Protein 2VXH (pdb70)

InterPro domains:
  IPR010644 Heme-dependent peroxidase ChdC/CLD [PF06778] (75-268)
  IPR010644 Heme-dependent peroxidase ChdC/CLD [PTHR36843] (51-278)
  IPR011008 Dimeric alpha-beta barrel [SSF54909] (50-280)

B-factor: mean 26.17, std 8.91, range [10.31, 59.4]

Radius of gyration: 34.89 Å; Cα contacts (8 Å, |Δi|>4): 2788; chains: 6; bounding box: 93×91×63 Å

Solvent-accessible surface area: 58685 Å² total; per-residue (Å²): 173,27,100,107,61,61,0,43,104,59,84,32,0,15,0,0,0,4,1,0,62,18,70,87,48,9,76,169,17,83,60,165,88,44,157,38,0,5,75,63,0,78,125,21,34,80,137,6,134,93,43,6,23,14,15,2,4,5,0,31,9,4,30,33,81,4,0,0,0,0,3,0,0,0,89,42,0,22,82,0,2,41,0,1,28,34,0,36,29,4,29,0,3,92,23,4,64,21,103,42,14,13,0,0,0,7,28,94,91,71,38,11,22,154,136,99,6,83,59,37,28,60,17,40,99,89,26,92,47,72,59,89,82,18,91,2,0,0,0,30,47,51,148,54,89,75,128,29,40,123,67,39,59,111,79,15,32,133,74,35,46,104,82,9,85,53,20,31,74,42,26,69,53,3,88,111,37,63,0,17,0,15,5,1,19,78,15,7,33,0,24,7,31,27,0,29,56,1,38,8,0,0,50,12,50,25,30,63,39,104,42,16,0,0,2,53,75,51,34,49,72,0,0,116,17,7,7,91,69,127,109,60,65,0,42,105,61,82,30,0,16,0,0,0,5,2,0,60,20,71,96,56,8,64,170,16,83,58,151,79,45,148,38,0,6,82,68,0,90,130,22,33,102,132,7,118,112,49,5,23,14,15,3,4,5,0,37,10,2,36,33,78,5,2,0,0,0,3,0,0,0,102,28,0,20,87,0,2,42,0,1,31,31,0,29,42,6,21,0,2,90,22,5,64,22,100,26,15,14,1,0,0,6,31,91,90,77,39,11,22,160,140,95,5,83,57,38,22,60,18,34,91,90,29,91,52,82,31,83,85,20,87,3,0,0,0,14,6,39,136,54,91,72,131,28,29,123,62,37,68,110,84,12,29,126,76,34,44,105,81,11,86,52,21,37,78,41,28,76,41,3,88,113,36,64,0,17,0,15,2,1,19,82,13,5,28,0,25,7,33,23,0,37,54,2,42,9,0,0,50,13,50,27,30,65,36,120,96,58,55,16,12,0,0,2,53,78,48,34,48,72,0,0,116,17,7,7,95,135,110,60,68,9,40,108,63,84,32,0,16,0,0,0,5,1,0,61,19,60,85,54,8,68,163,18,82,58,164,93,34,155,36,0,6,82,65,0,79,134,20,33,97,137,6,137,134,55,13,28,14,13,2,5,6,0,34,8,2,28,30,79,4,1,0,0,0,2,0,0,0,115,28,0,19,88,0,1,37,0,2,28,28,0,23,34,4,29,0,2,96,24,5,74,21,98,31,13,12,0,0,0,8,34,92,93,73,36,13,22,167,133,87,5,86,58,38,18,58,18,38,88,92,29,94,51,84,34,86,84,18,89,3,0,0,0,12,10,39,144,57,101,73,138,30,33,126,62,39,65,110,82,18,29,134,75,34,50,104,81,9,87,52,22,37,79,39,24,76,48,4,86,110,35,62,0,13,0,15,3,1,20,84,12,7,31,0,26,8,29,23,0,37,56,2,39,7,0,0,49,12,50,25,29,64,39,111,95,67,14,12,0,0,2,52,79,52,33,46,70,0,0,115,20,7,11,100,180,27,102,110,62,63,0,43,108,59,82,30,0,16,0,0,0,6,1,0,61,17,74,90,48,10,62,168,18,81,56,147,97,36,147,37,1,6,77,68,0,93,128,19,35,97,134,6,116,97,42,5,19,14,15,2,3,1,0,30,9,2,28,31,80,4,1,0,0,0,2,0,0,0,97,34,0,23,86,0,4,41,0,1,28,29,0,26,41,5,33,0,1,106,23,6,64,25,102,28,16,13,0,0,0,6,31,92,93,77,41,12,23,157,131,97,4,86,58,36,28,59,20,38,92,92,27,93,50,93,35,84,84,20,91,3,0,0,0,14,7,41,141,52,92,70,123,24,34,121,59,38,66,120,94,13,28,138,79,36,50,98,80,11,89,57,20,30,76,43,27,71,43,3,86,112,35,62,0,18,0,13,4,1,24,82,12,5,30,0,26,6,31,27,0,29,60,1,39,8,0,0,51,12,50,24,33,66,43,103,98,64,15,12,0,0,1,54,72,52,34,43,70,0,0,115,18,7,9,96,155,15,110,107,63,62,0,43,106,59,84,34,0,17,0,0,0,5,1,0,59,18,69,91,51,10,74,168,19,82,55,160,93,42,144,37,0,5,83,65,0,98,122,18,34,98,134,7,105,82,47,5,21,13,16,2,5,5,0,33,10,3,28,30,77,3,1,0,0,0,4,0,0,0,96,26,0,19,87,0,2,42,0,1,28,26,0,24,36,5,26,0,2,99,24,5,61,22,101,26,15,13,1,0,0,8,33,94,90,64,42,10,24,161,140,120,4,84,59,38,23,59,18,38,85,95,22,98,51,92,33,97,82,14,87,2,0,0,0,14,7,44,137,56,92,73,134,27,28,123,68,39,73,105,84,20,30,131,75,34,46,104,78,10,87,55,19,33,74,44,26,68,52,4,86,112,36,64,0,9,0,14,4,1,23,98,14,4,31,0,26,7,33,27,0,36,58,1,39,8,0,0,47,13,51,24,31,66,37,97,87,65,13,12,0,0,3,54,74,51,34,41,65,0,0,115,19,7,7,104,60,127,108,62,66,0,43,104,56,83,33,0,17,0,0,0,5,1,0,82,18,73,93,54,8,66,166,21,81,68,164,87,22,169,37,0,5,71,71,0,89,122,22,37,105,140,7,124,114,44,6,22,14,16,3,4,2,0,32,7,3,28,30,75,5,4,0,0,0,3,0,0,0,104,34,0,19,84,0,2,41,0,1,28,31,0,23,40,5,18,0,2,89,24,6,63,21,99,27,16,12,1,0,0,8,28,92,89,76,36,12,24,158,136,101,3,86,58,37,24,54,22,37,88,91,28,93,56,84,36,90,89,16,84,2,0,0,0,14,13,45,149,56,91,75,131,30,23,119,72,40,71,108,83,13,32,124,76,37,43,102,81,11,87,55,19,33,79,41,25,70,53,3,85,111,35,65,0,17,0,13,2,1,22,78,13,5,29,0,25,7,30,25,0,31,54,2,38,9,0,0,50,11,48,31,26,64,40,115,92,61,12,11,0,0,2,54,74,54,34,43,70,0,0,110,20,5,13,99

Secondary structure (P-SEA, 3-state):
cccaaaaaccccbbbbbbbbbbccccccccaaaaaaaaaaaaaaaaaacccbbbbbbbcccccccccbbbbbbcccaaaaaaaaaaaaaccccccccccbbbbbbbbccccccccccaaaaaaaaccccccccccbbbbbbbbbccccccccaaaaaaaaaaaacccccccccbbbbbbbbcccccccbbbbbccccaaaaaaaaaaaaccbbbbbccaaaaaaaaac/ccaaaaaccccbbbbbbbbbbccccccccaaaaaaaaaaaaaaaaaacccbbbbbbbcccccccccbbbbbbcccaaaaaaaaaaaaaccccccccccbbbbbbbbccccccccccaaaaaaaaacccccccccbbbbbbbbbccccccccaaaaaaaaaaaacccccccccbbbbbbbbcccccccbbbbbccccaaaaaaaaaaaaccbbbbbbbbccaaaaaaaaac/caaaaaccccbbbbbbbbbbccccccccaaaaaaaaaaaaaaaaaacccbbbbbbbcccccccccbbbbbbcccaaaaaaaaaaaaaccccccccccbbbbbbbbccccccccccaaaaaaaaacccccccccbbbbbbbbbccccccccaaaaaaaaaaaacccccccccbbbbbbbbcccccccbbbbbccccaaaaaaaaaaaaccbbbbbbbccaaaaaaaaac/ccccccccccccbbbbbbbbbbccccccccaaaaaaaaaaaaaaaaaacccbbbbbbbcccccccccbbbbbbcccaaaaaaaaaaaaaccccccccccbbbbbbbbccccccccccaaaaaaaaacccccccccbbbbbbbbbccccccccaaaaaaaaaaaccccccccccbbbbbbbbcccccccbbbbbccccaaaaaaaaaaaaccbbbbbbbccaaaaaaaaac/cccaaaaaccccbbbbbbbbbbccccccccaaaaaaaaaaaaaaaaaacccbbbbbbbcccccccccbbbbbbcccaaaaaaaaaaaaaccccccccccbbbbbbbbccccccccccaaaaaaaaacccccccccbbbbbbbbbccccccccaaaaaaaaaaaacccccccccbbbbbbbbcccccccbbbbbccccaaaaaaaaaaaaccbbbbbbbccaaaaaaaaac/ccaaaaaccccbbbbbbbbbbccccccccaaaaaaaaaaaaaaaaaacccbbbbbbbcccccccccbbbbbbcccaaaaaaaaaaaaaccccccccccbbbbbbbbccccccccccaaaaaaaaacccccccccbbbbbbbbbccccccccaaaaaaaaaaaacccccccccbbbbbbbbcccccccbbbbbbbccaaaaaaaaaaaaccbbbbbbbccaaaaaaaaac

Nearest PDB structures (foldseek):
  2vxh-assembly1_B  TM=1.004E+00  e=3.144E-48  Azospira oryzae
  2vxh-assembly1_C  TM=1.003E+00  e=3.899E-46  Azospira oryzae
  2vxh-assembly1_A  TM=1.004E+00  e=1.382E-45  Azospira oryzae
  3q08-assembly1_A  TM=9.903E-01  e=1.164E-41  Dechloromonas aromatica RCB
  5a13-assembly1_F  TM=9.884E-01  e=4.862E-35  Magnetospirillum sp.

Foldseek 3Di:
DDDPVPLLPDFQKKKKKWFKAFAPCLVVPPLVLLQCQLVQLVVLCVVCVVFWDKFKWAQPVPDPQGGIMIIIIGNDVVSVVVSLVVNCVGSRNVRIDTPDIAMFGGHPDDACDCVHNVVLVVLVVPQAADDDDFFKKFKDFAADDPVQVVDDPVRNNVVVCLLSVVQSVLNNFKDKGKTACVPNDPTGIMIMMTGNDVVSVVVNVVSNVCGGMTTGDPSSVSSNVVSD/DDPVPLQPDFQKKKKKWFKAFAPCLVVPPLVLLQCQLVQLVVLCVVCVVFWDKFKWAQPPPDPQGGIMIIIIGSDVVSVVVSLVVNCVGSRNVRIDTPDIAMFTGHPDDACDCVHNVVLVVLQVVQAAADDFFFKKKKKFAADDPVQVVDDPVVNNVVVVLLRVVQSVLSNFKDKGKTACVPNDPTGIMIMMTGNDVVSVVVNVVSNVCNIDMGMTTGDPSSVSSNVVSD/DVVPLLPDFQKKKKKWFKAFAPCLVVPPLVLLQCQLVQLVVLCVVCVVFWDKFKWAQPPPDDQGGIMIIIIGNDVVSVVVSLVVNCVGSRNVRIDTRDIAMFTGHPDDACDCVHNVVLVVLQVPQAAADDFFWKKKKFFAADDPVQVVDDPVVNNVVVCLLRVVQSVCRNFKDKGKTACVPNDPGGIMIMMTGNDVVSVVVNVVSNVCHDMGMTTGDPSSVSSNVVSD/DDDPVPLLPDFQKKKKKWFKAFAPCLVVPPLVLLQCQLVVLVVLCVVCVVFWDKFKWAQPPPDDQGGIMIIIIGNDVVSVVVSLVVNCVTPRNVRIDTPDMAMFTGHPDDQCDCVHNVVLVVLQVVQAAADDFFFKKKKDFAADDPVLVVDDPVVNNVVVVVLRVVQSVLSNFKDKGKTACVPNDPTGIMIMMTGNDVVSVVVNVVSNVCPDMGMTTGDDSSVSSNVVSD/DDDPVPLLPDFQKKKKKWFKAFAPCLVVPPLVLLQCQLVVLVVLCVVCVVFWDKFKWAQPVPDPQGGIMIIIIGNDVVSVVVSLVVNCVGPRNVRIDTPDIAMFTGHPDDACDCVHNVVLVVLQVPFAADDPFFFKKKKDFAADDPVQVVDDSVRNNVVVCLLRVVQSVLRNFKDWGKTACVPNDPTGIIIMMTGNDVVSVVVNVVSNVCHDMGMTTGDPSSVSSNVVSD/DDPVPLLPDFQKKKKKWFKAFAPCLVVPPLVLLQCQLVQLVVLCVVCVVFWDKFKWAQPVPDPQGGIMIIIIGNDVVSVVVSLVVNCVGSRNVRIDTPDMAMFGGHPDDACDCVHNVVLVVLQVVQAAADDFFFKKKKDFAADDPVQVPDDPVVNNVVVCLLSVVQSVLSNFKDKGKTAPVPNDPTGIMIMMTGNDVVSVVVSVVSNVCHPMGMTTGDDSSVSSNVVSD

Structure (mmCIF, N/CA/C/O backbone):
data_2VXH
#
_entry.id   2VXH
#
_cell.length_a   164.458
_cell.length_b   169.335
_cell.length_c   60.792
_cell.angle_alpha   90.00
_cell.angle_beta   90.00
_cell.angle_gamma   90.00
#
_symmetry.space_group_name_H-M   'P 21 21 2'
#
loop_
_entity.id
_entity.type
_entity.pdbx_description
1 polymer 'CHLORITE DISMUTASE'
2 non-polymer 'PROTOPORPHYRIN IX CONTAINING FE'
3 non-polymer 'THIOCYANATE ION'
4 non-polymer 'CARBONATE ION'
5 water water
#
loop_
_atom_site.group_PDB
_atom_site.id
_atom_site.type_symbol
_atom_site.label_atom_id
_atom_site.label_alt_id
_atom_site.label_comp_id
_atom_site.label_asym_id
_atom_site.label_entity_id
_atom_site.label_seq_id
_atom_site.pdbx_PDB_ins_code
_atom_site.Cartn_x
_atom_site.Cartn_y
_atom_site.Cartn_z
_atom_site.occupancy
_atom_site.B_iso_or_equiv
_atom_site.auth_seq_id
_atom_site.auth_comp_id
_atom_site.auth_asym_id
_atom_site.auth_atom_id
_atom_site.pdbx_PDB_model_num
ATOM 1 N N . LYS A 1 11 ? 120.973 74.804 16.545 1.00 37.65 8 LYS A N 1
ATOM 2 C CA . LYS A 1 11 ? 122.466 74.835 16.672 1.00 37.78 8 LYS A CA 1
ATOM 3 C C . LYS A 1 11 ? 122.938 74.053 17.916 1.00 37.40 8 LYS A C 1
ATOM 4 O O . LYS A 1 11 ? 122.303 74.119 18.971 1.00 38.18 8 LYS A O 1
ATOM 10 N N . ILE A 1 12 ? 124.042 73.318 17.767 1.00 36.44 9 ILE A N 1
ATOM 11 C CA . ILE A 1 12 ? 124.539 72.372 18.776 1.00 35.23 9 ILE A CA 1
ATOM 12 C C . ILE A 1 12 ? 126.062 72.414 18.937 1.00 34.05 9 ILE A C 1
ATOM 13 O O . ILE A 1 12 ? 126.786 72.272 17.970 1.00 33.81 9 ILE A O 1
ATOM 18 N N . GLU A 1 13 ? 126.520 72.578 20.178 1.00 32.93 10 GLU A N 1
ATOM 19 C CA . GLU A 1 13 ? 127.942 72.588 20.526 1.00 32.44 10 GLU A CA 1
ATOM 20 C C . GLU A 1 13 ? 128.257 71.375 21.396 1.00 30.73 10 GLU A C 1
ATOM 21 O O . GLU A 1 13 ? 127.635 71.187 22.439 1.00 29.84 10 GLU A O 1
ATOM 27 N N . ARG A 1 14 ? 129.227 70.577 20.957 1.00 29.09 11 ARG A N 1
ATOM 28 C CA . ARG A 1 14 ? 129.631 69.353 21.641 1.00 28.00 11 ARG A CA 1
ATOM 29 C C . ARG A 1 14 ? 129.840 69.548 23.146 1.00 27.13 11 ARG A C 1
ATOM 30 O O . ARG A 1 14 ? 129.240 68.849 23.953 1.00 26.70 11 ARG A O 1
ATOM 38 N N . GLY A 1 15 ? 130.667 70.528 23.509 1.00 26.37 12 GLY A N 1
ATOM 39 C CA . GLY A 1 15 ? 131.021 70.784 24.904 1.00 25.54 12 GLY A CA 1
ATOM 40 C C . GLY A 1 15 ? 129.847 71.226 25.752 1.00 25.06 12 GLY A C 1
ATOM 41 O O . GLY A 1 15 ? 129.861 71.048 26.962 1.00 25.24 12 GLY A O 1
ATOM 42 N N . THR A 1 16 ? 128.826 71.780 25.102 1.00 24.15 13 THR A N 1
ATOM 43 C CA . THR A 1 16 ? 127.613 72.251 25.772 1.00 23.55 13 THR A CA 1
ATOM 44 C C . THR A 1 16 ? 126.570 71.129 25.952 1.00 22.44 13 THR A C 1
ATOM 45 O O . THR A 1 16 ? 126.145 70.838 27.068 1.00 22.03 13 THR A O 1
ATOM 49 N N . ILE A 1 17 ? 126.159 70.515 24.847 1.00 21.49 14 ILE A N 1
ATOM 50 C CA . ILE A 1 17 ? 125.107 69.479 24.876 1.00 21.09 14 ILE A CA 1
ATOM 51 C C . ILE A 1 17 ? 125.464 68.248 25.741 1.00 20.94 14 ILE A C 1
ATOM 52 O O . ILE A 1 17 ? 124.587 67.696 26.407 1.00 20.86 14 ILE A O 1
ATOM 57 N N . LEU A 1 18 ? 126.755 67.894 25.782 1.00 20.76 15 LEU A N 1
ATOM 58 C CA . LEU A 1 18 ? 127.264 66.771 26.589 1.00 21.15 15 LEU A CA 1
ATOM 59 C C . LEU A 1 18 ? 127.346 67.082 28.077 1.00 21.47 15 LEU A C 1
ATOM 60 O O . LEU A 1 18 ? 127.700 66.229 28.883 1.00 21.23 15 LEU A O 1
ATOM 65 N N . THR A 1 19 ? 126.973 68.308 28.413 1.00 21.50 16 THR A N 1
ATOM 66 C CA . THR A 1 19 ? 127.173 68.884 29.722 1.00 22.80 16 THR A CA 1
ATOM 67 C C . THR A 1 19 ? 125.847 69.289 30.400 1.00 22.43 16 THR A C 1
ATOM 68 O O . THR A 1 19 ? 125.843 69.766 31.535 1.00 23.30 16 THR A O 1
ATOM 72 N N . GLN A 1 20 ? 124.725 69.075 29.720 1.00 21.67 17 GLN A N 1
ATOM 73 C CA . GLN A 1 20 ? 123.442 69.643 30.158 1.00 21.42 17 GLN A CA 1
ATOM 74 C C . GLN A 1 20 ? 122.457 68.591 30.618 1.00 21.38 17 GLN A C 1
ATOM 75 O O . GLN A 1 20 ? 122.493 67.476 30.107 1.00 20.42 17 GLN A O 1
ATOM 81 N N . PRO A 1 21 ? 121.558 68.949 31.564 1.00 21.34 18 PRO A N 1
ATOM 82 C CA . PRO A 1 21 ? 120.414 68.080 31.868 1.00 21.01 18 PRO A CA 1
ATOM 83 C C . PRO A 1 21 ? 119.367 68.178 30.746 1.00 20.48 18 PRO A C 1
ATOM 84 O O . PRO A 1 21 ? 119.412 69.121 29.969 1.00 20.53 18 PRO A O 1
ATOM 88 N N . GLY A 1 22 ? 118.475 67.195 30.631 1.00 20.22 19 GLY A N 1
ATOM 89 C CA . GLY A 1 22 ? 117.390 67.233 29.648 1.00 19.36 19 GLY A CA 1
ATOM 90 C C . GLY A 1 22 ? 117.811 66.862 28.257 1.00 19.06 19 GLY A C 1
ATOM 91 O O . GLY A 1 22 ? 117.095 67.110 27.305 1.00 19.60 19 GLY A O 1
ATOM 92 N N . VAL A 1 23 ? 118.971 66.244 28.127 1.00 18.08 20 VAL A N 1
ATOM 93 C CA . VAL A 1 23 ? 119.461 65.835 26.829 1.00 17.48 20 VAL A CA 1
ATOM 94 C C . VAL A 1 23 ? 119.215 64.344 26.584 1.00 17.60 20 VAL A C 1
ATOM 95 O O . VAL A 1 23 ? 119.498 63.506 27.452 1.00 17.21 20 VAL A O 1
ATOM 99 N N . PHE A 1 24 ? 118.693 64.022 25.401 1.00 17.45 21 PHE A N 1
ATOM 100 C CA . PHE A 1 24 ? 118.376 62.635 25.059 1.00 18.01 21 PHE A CA 1
ATOM 101 C C . PHE A 1 24 ? 119.554 61.922 24.411 1.00 17.96 21 PHE A C 1
ATOM 102 O O . PHE A 1 24 ? 120.251 62.497 23.591 1.00 18.16 21 PHE A O 1
ATOM 110 N N . GLY A 1 25 ? 119.784 60.680 24.834 1.00 17.82 22 GLY A N 1
ATOM 111 C CA . GLY A 1 25 ? 120.781 59.803 24.215 1.00 17.02 22 GLY A CA 1
ATOM 112 C C . GLY A 1 25 ? 120.086 58.627 23.566 1.00 16.81 22 GLY A C 1
ATOM 113 O O . GLY A 1 25 ? 119.278 57.982 24.207 1.00 17.03 22 GLY A O 1
ATOM 114 N N . VAL A 1 26 ? 120.371 58.392 22.284 1.00 16.48 23 VAL A N 1
ATOM 115 C CA . VAL A 1 26 ? 119.911 57.194 21.582 1.00 16.36 23 VAL A CA 1
ATOM 116 C C . VAL A 1 26 ? 121.131 56.378 21.147 1.00 16.71 23 VAL A C 1
ATOM 117 O O . VAL A 1 26 ? 121.947 56.839 20.344 1.00 16.74 23 VAL A O 1
ATOM 121 N N . PHE A 1 27 ? 121.239 55.168 21.697 1.00 16.63 24 PHE A N 1
ATOM 122 C CA . PHE A 1 27 ? 122.320 54.230 21.382 1.00 16.32 24 PHE A CA 1
ATOM 123 C C . PHE A 1 27 ? 121.765 53.091 20.560 1.00 16.48 24 PHE A C 1
ATOM 124 O O . PHE A 1 27 ? 120.831 52.402 20.980 1.00 16.48 24 PHE A O 1
ATOM 132 N N . THR A 1 28 ? 122.327 52.886 19.384 1.00 16.71 25 THR A N 1
ATOM 133 C CA . THR A 1 28 ? 121.873 51.827 18.505 1.00 16.68 25 THR A CA 1
ATOM 134 C C . THR A 1 28 ? 123.090 51.038 18.036 1.00 17.09 25 THR A C 1
ATOM 135 O O . THR A 1 28 ? 124.000 51.596 17.416 1.00 16.47 25 THR A O 1
ATOM 139 N N . MET A 1 29 ? 123.067 49.740 18.336 1.00 17.15 26 MET A N 1
ATOM 140 C CA . MET A 1 29 ? 124.116 48.797 17.996 1.00 17.59 26 MET A CA 1
ATOM 141 C C . MET A 1 29 ? 123.716 48.033 16.740 1.00 18.16 26 MET A C 1
ATOM 142 O O . MET A 1 29 ? 122.632 47.462 16.669 1.00 17.85 26 MET A O 1
ATOM 147 N N . PHE A 1 30 ? 124.620 47.996 15.766 1.00 18.78 27 PHE A N 1
ATOM 148 C CA . PHE A 1 30 ? 124.351 47.329 14.492 1.00 19.56 27 PHE A CA 1
ATOM 149 C C . PHE A 1 30 ? 125.301 46.171 14.209 1.00 20.72 27 PHE A C 1
ATOM 150 O O . PHE A 1 30 ? 126.485 46.216 14.569 1.00 20.14 27 PHE A O 1
ATOM 158 N N . LYS A 1 31 ? 124.770 45.147 13.552 1.00 21.89 28 LYS A N 1
ATOM 159 C CA . LYS A 1 31 ? 125.564 44.036 13.050 1.00 23.55 28 LYS A CA 1
ATOM 160 C C . LYS A 1 31 ? 125.391 43.972 11.529 1.00 24.63 28 LYS A C 1
ATOM 161 O O . LYS A 1 31 ? 124.259 43.952 11.025 1.00 24.17 28 LYS A O 1
ATOM 167 N N . LEU A 1 32 ? 126.510 43.969 10.808 1.00 26.13 29 LEU A N 1
ATOM 168 C CA . LEU A 1 32 ? 126.478 43.885 9.348 1.00 28.39 29 LEU A CA 1
ATOM 169 C C . LEU A 1 32 ? 125.861 42.560 8.878 1.00 30.25 29 LEU A C 1
ATOM 170 O O . LEU A 1 32 ? 126.181 41.504 9.411 1.00 29.88 29 LEU A O 1
ATOM 175 N N . ARG A 1 33 ? 124.947 42.641 7.913 1.00 32.84 30 ARG A N 1
ATOM 176 C CA . ARG A 1 33 ? 124.324 41.448 7.327 1.00 35.63 30 ARG A CA 1
ATOM 177 C C . ARG A 1 33 ? 125.367 40.737 6.466 1.00 37.46 30 ARG A C 1
ATOM 178 O O . ARG A 1 33 ? 126.290 41.389 5.962 1.00 37.11 30 ARG A O 1
ATOM 186 N N . PRO A 1 34 ? 125.257 39.393 6.324 1.00 39.52 31 PRO A N 1
ATOM 187 C CA . PRO A 1 34 ? 126.214 38.657 5.494 1.00 41.04 31 PRO A CA 1
ATOM 188 C C . PRO A 1 34 ? 126.321 39.189 4.058 1.00 42.26 31 PRO A C 1
ATOM 189 O O . PRO A 1 34 ? 127.394 39.122 3.464 1.00 42.64 31 PRO A O 1
ATOM 193 N N . ASP A 1 35 ? 125.234 39.747 3.534 1.00 43.61 32 ASP A N 1
ATOM 194 C CA . ASP A 1 35 ? 125.194 40.267 2.167 1.00 45.00 32 ASP A CA 1
ATOM 195 C C . ASP A 1 35 ? 125.923 41.601 1.949 1.00 45.20 32 ASP A C 1
ATOM 196 O O . ASP A 1 35 ? 125.961 42.112 0.823 1.00 45.58 32 ASP A O 1
ATOM 201 N N . TRP A 1 36 ? 126.496 42.165 3.014 1.00 45.13 33 TRP A N 1
ATOM 202 C CA . TRP A 1 36 ? 127.331 43.363 2.907 1.00 44.87 33 TRP A CA 1
ATOM 203 C C . TRP A 1 36 ? 128.606 43.103 2.084 1.00 46.00 33 TRP A C 1
ATOM 204 O O . TRP A 1 36 ? 129.032 43.956 1.309 1.00 45.85 33 TRP A O 1
ATOM 215 N N . ASN A 1 37 ? 129.199 41.922 2.255 1.00 47.41 34 ASN A N 1
ATOM 216 C CA . ASN A 1 37 ? 130.339 41.490 1.441 1.00 48.77 34 ASN A CA 1
ATOM 217 C C . ASN A 1 37 ? 130.018 41.422 -0.057 1.00 49.31 34 ASN A C 1
ATOM 218 O O . ASN A 1 37 ? 130.920 41.526 -0.885 1.00 49.54 34 ASN A O 1
ATOM 223 N N . LYS A 1 38 ? 128.734 41.256 -0.387 1.00 49.88 35 LYS A N 1
ATOM 224 C CA . LYS A 1 38 ? 128.275 41.147 -1.777 1.00 50.43 35 LYS A CA 1
ATOM 225 C C . LYS A 1 38 ? 127.951 42.494 -2.434 1.00 50.47 35 LYS A C 1
ATOM 226 O O . LYS A 1 38 ? 127.742 42.563 -3.652 1.00 50.67 35 LYS A O 1
ATOM 232 N N . VAL A 1 39 ? 127.893 43.557 -1.635 1.00 50.24 36 VAL A N 1
ATOM 233 C CA . VAL A 1 39 ? 127.713 44.907 -2.168 1.00 50.04 36 VAL A CA 1
ATOM 234 C C . VAL A 1 39 ? 128.959 45.261 -2.989 1.00 50.15 36 VAL A C 1
ATOM 235 O O . VAL A 1 39 ? 130.079 45.017 -2.533 1.00 50.15 36 VAL A O 1
ATOM 239 N N . PRO A 1 40 ? 128.771 45.792 -4.217 1.00 50.19 37 PRO A N 1
ATOM 240 C CA . PRO A 1 40 ? 129.914 46.200 -5.041 1.00 50.29 37 PRO A CA 1
ATOM 241 C C . PRO A 1 40 ? 130.921 47.057 -4.266 1.00 50.39 37 PRO A C 1
ATOM 242 O O . PRO A 1 40 ? 130.530 47.952 -3.512 1.00 50.30 37 PRO A O 1
ATOM 246 N N . ALA A 1 41 ? 132.204 46.766 -4.463 1.00 50.51 38 ALA A N 1
ATOM 247 C CA . ALA A 1 41 ? 133.298 47.417 -3.733 1.00 50.62 38 ALA A CA 1
ATOM 248 C C . ALA A 1 41 ? 133.264 48.946 -3.792 1.00 50.64 38 ALA A C 1
ATOM 249 O O . ALA A 1 41 ? 133.599 49.623 -2.812 1.00 50.69 38 ALA A O 1
ATOM 251 N N . MET A 1 42 ? 132.864 49.479 -4.946 1.00 50.57 39 MET A N 1
ATOM 252 C CA . MET A 1 42 ? 132.769 50.930 -5.136 1.00 50.49 39 MET A CA 1
ATOM 253 C C . MET A 1 42 ? 131.590 51.543 -4.383 1.00 49.60 39 MET A C 1
ATOM 254 O O . MET A 1 42 ? 131.671 52.679 -3.907 1.00 49.48 39 MET A O 1
ATOM 259 N N . GLU A 1 43 ? 130.498 50.789 -4.288 1.00 48.54 40 GLU A N 1
ATOM 260 C CA . GLU A 1 43 ? 129.336 51.202 -3.514 1.00 47.58 40 GLU A CA 1
ATOM 261 C C . GLU A 1 43 ? 129.687 51.212 -2.020 1.00 46.50 40 GLU A C 1
ATOM 262 O O . GLU A 1 43 ? 129.305 52.127 -1.292 1.00 46.17 40 GLU A O 1
ATOM 268 N N . ARG A 1 44 ? 130.421 50.190 -1.584 1.00 45.27 41 ARG A N 1
ATOM 269 C CA . ARG A 1 44 ? 130.925 50.109 -0.212 1.00 44.37 41 ARG A CA 1
ATOM 270 C C . ARG A 1 44 ? 131.903 51.240 0.113 1.00 43.42 41 ARG A C 1
ATOM 271 O O . ARG A 1 44 ? 131.865 51.806 1.204 1.00 43.10 41 ARG A O 1
ATOM 279 N N . LYS A 1 45 ? 132.768 51.570 -0.846 1.00 42.43 42 LYS A N 1
ATOM 280 C CA . LYS A 1 45 ? 133.757 52.637 -0.673 1.00 41.54 42 LYS A CA 1
ATOM 281 C C . LYS A 1 45 ? 133.148 54.042 -0.648 1.00 40.08 42 LYS A C 1
ATOM 282 O O . LYS A 1 45 ? 133.779 54.976 -0.165 1.00 40.10 42 LYS A O 1
ATOM 288 N N . GLY A 1 46 ? 131.932 54.190 -1.170 1.00 38.38 43 GLY A N 1
ATOM 289 C CA . GLY A 1 46 ? 131.206 55.459 -1.076 1.00 36.20 43 GLY A CA 1
ATOM 290 C C . GLY A 1 46 ? 130.360 55.618 0.180 1.00 34.84 43 GLY A C 1
ATOM 291 O O . GLY A 1 46 ? 129.809 56.693 0.424 1.00 34.44 43 GLY A O 1
ATOM 292 N N . ALA A 1 47 ? 130.261 54.554 0.977 1.00 33.48 44 ALA A N 1
ATOM 293 C CA . ALA A 1 47 ? 129.420 54.537 2.179 1.00 32.34 44 ALA A CA 1
ATOM 294 C C . ALA A 1 47 ? 129.847 55.553 3.235 1.00 31.38 44 ALA A C 1
ATOM 295 O O . ALA A 1 47 ? 129.006 56.188 3.863 1.00 31.06 44 ALA A O 1
ATOM 297 N N . ALA A 1 48 ? 131.155 55.718 3.404 1.00 30.90 45 ALA A N 1
ATOM 298 C CA . ALA A 1 48 ? 131.703 56.656 4.403 1.00 30.65 45 ALA A CA 1
ATOM 299 C C . ALA A 1 48 ? 131.298 58.102 4.133 1.00 30.61 45 ALA A C 1
ATOM 300 O O . ALA A 1 48 ? 130.882 58.818 5.051 1.00 30.07 45 ALA A O 1
ATOM 302 N N . GLU A 1 49 ? 131.408 58.523 2.868 1.00 30.67 46 GLU A N 1
ATOM 303 C CA . GLU A 1 49 ? 131.063 59.904 2.503 1.00 30.92 46 GLU A CA 1
ATOM 304 C C . GLU A 1 49 ? 129.568 60.151 2.652 1.00 30.10 46 GLU A C 1
ATOM 305 O O . GLU A 1 49 ? 129.158 61.224 3.088 1.00 29.92 46 GLU A O 1
ATOM 311 N N . GLU A 1 50 ? 128.768 59.142 2.315 1.00 29.60 47 GLU A N 1
ATOM 312 C CA . GLU A 1 50 ? 127.315 59.191 2.513 1.00 29.47 47 GLU A CA 1
ATOM 313 C C . GLU A 1 50 ? 126.947 59.478 3.963 1.00 28.77 47 GLU A C 1
ATOM 314 O O . GLU A 1 50 ? 126.091 60.318 4.243 1.00 28.81 47 GLU A O 1
ATOM 320 N N . VAL A 1 51 ? 127.605 58.783 4.885 1.00 28.12 48 VAL A N 1
ATOM 321 C CA . VAL A 1 51 ? 127.337 58.951 6.314 1.00 27.33 48 VAL A CA 1
ATOM 322 C C . VAL A 1 51 ? 127.836 60.308 6.783 1.00 27.12 48 VAL A C 1
ATOM 323 O O . VAL A 1 51 ? 127.162 60.993 7.546 1.00 27.03 48 VAL A O 1
ATOM 327 N N . LYS A 1 52 ? 129.008 60.706 6.300 1.00 27.26 49 LYS A N 1
ATOM 328 C CA . LYS A 1 52 ? 129.579 62.019 6.610 1.00 27.30 49 LYS A CA 1
ATOM 329 C C . LYS A 1 52 ? 128.623 63.153 6.200 1.00 26.93 49 LYS A C 1
ATOM 330 O O . LYS A 1 52 ? 128.399 64.093 6.966 1.00 26.86 49 LYS A O 1
ATOM 336 N N . LYS A 1 53 ? 128.065 63.048 4.997 1.00 26.71 50 LYS A N 1
ATOM 337 C CA . LYS A 1 53 ? 127.102 64.027 4.479 1.00 27.01 50 LYS A CA 1
ATOM 338 C C . LYS A 1 53 ? 125.806 64.055 5.291 1.00 26.30 50 LYS A C 1
ATOM 339 O O . LYS A 1 53 ? 125.240 65.124 5.542 1.00 26.52 50 LYS A O 1
ATOM 345 N N . LEU A 1 54 ? 125.328 62.877 5.697 1.00 25.72 51 LEU A N 1
ATOM 346 C CA . LEU A 1 54 ? 124.132 62.806 6.548 1.00 25.16 51 LEU A CA 1
ATOM 347 C C . LEU A 1 54 ? 124.333 63.488 7.902 1.00 24.85 51 LEU A C 1
ATOM 348 O O . LEU A 1 54 ? 123.434 64.181 8.389 1.00 24.61 51 LEU A O 1
ATOM 353 N N . ILE A 1 55 ? 125.509 63.303 8.497 1.00 24.87 52 ILE A N 1
ATOM 354 C CA . ILE A 1 55 ? 125.841 63.926 9.790 1.00 25.16 52 ILE A CA 1
ATOM 355 C C . ILE A 1 55 ? 125.914 65.451 9.669 1.00 25.86 52 ILE A C 1
ATOM 356 O O . ILE A 1 55 ? 125.424 66.188 10.540 1.00 25.84 52 ILE A O 1
ATOM 361 N N . GLU A 1 56 ? 126.516 65.903 8.578 1.00 26.79 53 GLU A N 1
ATOM 362 C CA . GLU A 1 56 ? 126.646 67.323 8.229 1.00 28.03 53 GLU A CA 1
ATOM 363 C C . GLU A 1 56 ? 125.253 67.949 8.034 1.00 27.53 53 GLU A C 1
ATOM 364 O O . GLU A 1 56 ? 124.948 69.007 8.579 1.00 27.65 53 GLU A O 1
ATOM 370 N N . LYS A 1 57 ? 124.403 67.272 7.261 1.00 27.20 54 LYS A N 1
ATOM 371 C CA . LYS A 1 57 ? 123.000 67.692 7.083 1.00 27.01 54 LYS A CA 1
ATOM 372 C C . LYS A 1 57 ? 122.231 67.880 8.399 1.00 26.62 54 LYS A C 1
ATOM 373 O O . LYS A 1 57 ? 121.369 68.776 8.499 1.00 26.36 54 LYS A O 1
ATOM 379 N N . HIS A 1 58 ? 122.555 67.064 9.404 1.00 25.95 55 HIS A N 1
ATOM 380 C CA . HIS A 1 58 ? 121.921 67.153 10.728 1.00 25.39 55 HIS A CA 1
ATOM 381 C C . HIS A 1 58 ? 122.770 67.843 11.798 1.00 25.63 55 HIS A C 1
ATOM 382 O O . HIS A 1 58 ? 122.505 67.675 12.989 1.00 25.17 55 HIS A O 1
ATOM 389 N N . LYS A 1 59 ? 123.762 68.635 11.363 1.00 26.48 56 LYS A N 1
ATOM 390 C CA . LYS A 1 59 ? 124.661 69.433 12.249 1.00 27.37 56 LYS A CA 1
ATOM 391 C C . LYS A 1 59 ? 123.938 70.241 13.327 1.00 26.87 56 LYS A C 1
ATOM 392 O O . LYS A 1 59 ? 124.423 70.378 14.454 1.00 26.29 56 LYS A O 1
ATOM 398 N N . ASP A 1 60 ? 122.793 70.811 12.951 1.00 26.95 57 ASP A N 1
ATOM 399 C CA . ASP A 1 60 ? 122.032 71.701 13.833 1.00 27.00 57 ASP A CA 1
ATOM 400 C C . ASP A 1 60 ? 120.932 70.983 14.605 1.00 25.92 57 ASP A C 1
ATOM 401 O O . ASP A 1 60 ? 120.273 71.580 15.448 1.00 25.89 57 ASP A O 1
ATOM 406 N N . ASN A 1 61 ? 120.748 69.698 14.310 1.00 24.96 58 ASN A N 1
ATOM 407 C CA . ASN A 1 61 ? 119.677 68.874 14.900 1.00 23.74 58 ASN A CA 1
ATOM 408 C C . ASN A 1 61 ? 120.170 67.940 16.012 1.00 23.08 58 ASN A C 1
ATOM 409 O O . ASN A 1 61 ? 119.522 67.824 17.060 1.00 23.01 58 ASN A O 1
ATOM 414 N N . VAL A 1 62 ? 121.292 67.259 15.771 1.00 21.88 59 VAL A N 1
ATOM 415 C CA . VAL A 1 62 ? 121.845 66.292 16.735 1.00 21.10 59 VAL A CA 1
ATOM 416 C C . VAL A 1 62 ? 123.372 66.293 16.753 1.00 20.73 59 VAL A C 1
ATOM 417 O O . VAL A 1 62 ? 124.015 66.742 15.791 1.00 20.23 59 VAL A O 1
ATOM 421 N N . LEU A 1 63 ? 123.929 65.803 17.861 1.00 19.94 60 LEU A N 1
ATOM 422 C CA . LEU A 1 63 ? 125.333 65.432 17.937 1.00 19.35 60 LEU A CA 1
ATOM 423 C C . LEU A 1 63 ? 125.446 63.920 17.664 1.00 19.13 60 LEU A C 1
ATOM 424 O O . LEU A 1 63 ? 124.688 63.115 18.211 1.00 18.64 60 LEU A O 1
ATOM 429 N N . VAL A 1 64 ? 126.393 63.549 16.809 1.00 18.83 61 VAL A N 1
ATOM 430 C CA . VAL A 1 64 ? 126.568 62.156 16.405 1.00 18.57 61 VAL A CA 1
ATOM 431 C C . VAL A 1 64 ? 127.955 61.635 16.780 1.00 18.45 61 VAL A C 1
ATOM 432 O O . VAL A 1 64 ? 128.966 62.262 16.460 1.00 17.80 61 VAL A O 1
ATOM 436 N N . ASP A 1 65 ? 127.969 60.492 17.460 1.00 17.77 62 ASP A N 1
ATOM 437 C CA . ASP A 1 65 ? 129.174 59.732 17.758 1.00 17.42 62 ASP A CA 1
ATOM 438 C C . ASP A 1 65 ? 128.978 58.370 17.155 1.00 17.16 62 ASP A C 1
ATOM 439 O O . ASP A 1 65 ? 127.911 57.777 17.309 1.00 16.74 62 ASP A O 1
ATOM 444 N N . LEU A 1 66 ? 130.009 57.878 16.476 1.00 16.67 63 LEU A N 1
ATOM 445 C CA . LEU A 1 66 ? 129.990 56.556 15.906 1.00 16.66 63 LEU A CA 1
ATOM 446 C C . LEU A 1 66 ? 131.252 55.810 16.363 1.00 16.85 63 LEU A C 1
ATOM 447 O O . LEU A 1 66 ? 132.346 56.377 16.321 1.00 16.39 63 LEU A O 1
ATOM 452 N N . TYR A 1 67 ? 131.061 54.560 16.810 1.00 16.45 64 TYR A N 1
ATOM 453 C CA . TYR A 1 67 ? 132.103 53.746 17.429 1.00 16.59 64 TYR A CA 1
ATOM 454 C C . TYR A 1 67 ? 132.250 52.404 16.728 1.00 16.52 64 TYR A C 1
ATOM 455 O O . TYR A 1 67 ? 131.263 51.846 16.226 1.00 16.45 64 TYR A O 1
ATOM 464 N N . LEU A 1 68 ? 133.475 51.879 16.722 1.00 16.48 65 LEU A N 1
ATOM 465 C CA . LEU A 1 68 ? 133.779 50.618 16.064 1.00 16.88 65 LEU A CA 1
ATOM 466 C C . LEU A 1 68 ? 133.849 49.471 17.070 1.00 17.25 65 LEU A C 1
ATOM 467 O O . LEU A 1 68 ? 134.620 49.537 18.024 1.00 17.44 65 LEU A O 1
ATOM 472 N N . THR A 1 69 ? 133.016 48.444 16.881 1.00 17.59 66 THR A N 1
ATOM 473 C CA . THR A 1 69 ? 133.042 47.280 17.768 1.00 17.56 66 THR A CA 1
ATOM 474 C C . THR A 1 69 ? 133.472 45.990 17.075 1.00 18.05 66 THR A C 1
ATOM 475 O O . THR A 1 69 ? 133.798 45.015 17.751 1.00 18.00 66 THR A O 1
ATOM 479 N N . ARG A 1 70 ? 133.489 45.992 15.735 1.00 18.45 67 ARG A N 1
ATOM 480 C CA . ARG A 1 70 ? 133.951 44.834 14.965 1.00 18.83 67 ARG A CA 1
ATOM 481 C C . ARG A 1 70 ? 135.361 44.433 15.396 1.00 18.99 67 ARG A C 1
ATOM 482 O O . ARG A 1 70 ? 136.229 45.291 15.549 1.00 19.50 67 ARG A O 1
ATOM 490 N N . GLY A 1 71 ? 135.590 43.135 15.592 1.00 18.83 68 GLY A N 1
ATOM 491 C CA . GLY A 1 71 ? 136.879 42.658 16.081 1.00 18.66 68 GLY A CA 1
ATOM 492 C C . GLY A 1 71 ? 136.959 42.560 17.601 1.00 18.59 68 GLY A C 1
ATOM 493 O O . GLY A 1 71 ? 137.850 41.894 18.120 1.00 18.86 68 GLY A O 1
ATOM 494 N N . LEU A 1 72 ? 136.038 43.224 18.305 1.00 18.21 69 LEU A N 1
ATOM 495 C CA . LEU A 1 72 ? 135.963 43.160 19.767 1.00 18.17 69 LEU A CA 1
ATOM 496 C C . LEU A 1 72 ? 134.645 42.590 20.292 1.00 18.56 69 LEU A C 1
ATOM 497 O O . LEU A 1 72 ? 134.576 42.187 21.458 1.00 18.71 69 LEU A O 1
ATOM 502 N N . GLU A 1 73 ? 133.599 42.591 19.463 1.00 19.02 70 GLU A N 1
ATOM 503 C CA . GLU A 1 73 ? 132.277 42.085 19.881 1.00 19.57 70 GLU A CA 1
ATOM 504 C C . GLU A 1 73 ? 131.729 41.071 18.887 1.00 19.80 70 GLU A C 1
ATOM 505 O O . GLU A 1 73 ? 131.804 41.289 17.677 1.00 20.13 70 GLU A O 1
ATOM 511 N N . THR A 1 74 ? 131.137 40.003 19.408 1.00 19.80 71 THR A N 1
ATOM 512 C CA . THR A 1 74 ? 130.423 39.024 18.591 1.00 20.30 71 THR A CA 1
ATOM 513 C C . THR A 1 74 ? 129.129 39.595 17.972 1.00 20.56 71 THR A C 1
ATOM 514 O O . THR A 1 74 ? 128.822 39.343 16.790 1.00 20.55 71 THR A O 1
ATOM 518 N N . ASN A 1 75 ? 128.391 40.371 18.756 1.00 20.66 72 ASN A N 1
ATOM 519 C CA . ASN A 1 75 ? 127.019 40.740 18.402 1.00 21.23 72 ASN A CA 1
ATOM 520 C C . ASN A 1 75 ? 126.812 42.077 17.710 1.00 20.72 72 ASN A C 1
ATOM 521 O O . ASN A 1 75 ? 125.682 42.409 17.317 1.00 21.02 72 ASN A O 1
ATOM 526 N N . SER A 1 76 ? 127.891 42.835 17.528 1.00 19.82 73 SER A N 1
ATOM 527 C CA . SER A 1 76 ? 127.793 44.120 16.819 1.00 19.75 73 SER A CA 1
ATOM 528 C C . SER A 1 76 ? 129.085 44.455 16.079 1.00 19.32 73 SER A C 1
ATOM 529 O O . SER A 1 76 ? 130.137 43.921 16.416 1.00 18.98 73 SER A O 1
ATOM 532 N N . ASP A 1 77 ? 128.981 45.311 15.057 1.00 18.71 74 ASP A N 1
ATOM 533 C CA . ASP A 1 77 ? 130.133 45.803 14.301 1.00 18.40 74 ASP A CA 1
ATOM 534 C C . ASP A 1 77 ? 130.393 47.276 14.550 1.00 17.96 74 ASP A C 1
ATOM 535 O O . ASP A 1 77 ? 131.530 47.738 14.463 1.00 17.83 74 ASP A O 1
ATOM 540 N N . PHE A 1 78 ? 129.332 48.005 14.877 1.00 17.57 75 PHE A N 1
ATOM 541 C CA . PHE A 1 78 ? 129.417 49.429 15.176 1.00 17.28 75 PHE A CA 1
ATOM 542 C C . PHE A 1 78 ? 128.206 49.858 15.985 1.00 17.11 75 PHE A C 1
ATOM 543 O O . PHE A 1 78 ? 127.178 49.152 16.020 1.00 16.70 75 PHE A O 1
ATOM 551 N N . PHE A 1 79 ? 128.337 50.993 16.663 1.00 16.48 76 PHE A N 1
ATOM 552 C CA . PHE A 1 79 ? 127.193 51.619 17.304 1.00 16.60 76 PHE A CA 1
ATOM 553 C C . PHE A 1 79 ? 127.239 53.136 17.266 1.00 16.59 76 PHE A C 1
ATOM 554 O O . PHE A 1 79 ? 128.328 53.725 17.182 1.00 16.90 76 PHE A O 1
ATOM 562 N N . PHE A 1 80 ? 126.052 53.748 17.283 1.00 15.94 77 PHE A N 1
ATOM 563 C CA . PHE A 1 80 ? 125.906 55.202 17.350 1.00 15.51 77 PHE A CA 1
ATOM 564 C C . PHE A 1 80 ? 125.534 55.615 18.766 1.00 15.65 77 PHE A C 1
ATOM 565 O O . PHE A 1 80 ? 124.787 54.906 19.433 1.00 15.13 77 PHE A O 1
ATOM 573 N N . ARG A 1 81 ? 126.055 56.752 19.220 1.00 15.06 78 ARG A N 1
ATOM 574 C CA . ARG A 1 81 ? 125.420 57.511 20.294 1.00 15.48 78 ARG A CA 1
ATOM 575 C C . ARG A 1 81 ? 124.958 58.857 19.717 1.00 15.91 78 ARG A C 1
ATOM 576 O O . ARG A 1 81 ? 125.765 59.657 19.226 1.00 15.98 78 ARG A O 1
ATOM 584 N N . ILE A 1 82 ? 123.649 59.089 19.746 1.00 16.16 79 ILE A N 1
ATOM 585 C CA . ILE A 1 82 ? 123.090 60.362 19.288 1.00 16.08 79 ILE A CA 1
ATOM 586 C C . ILE A 1 82 ? 122.655 61.134 20.511 1.00 16.59 79 ILE A C 1
ATOM 587 O O . ILE A 1 82 ? 121.931 60.597 21.360 1.00 16.74 79 ILE A O 1
ATOM 592 N N . ASN A 1 83 ? 123.144 62.367 20.647 1.00 16.72 80 ASN A N 1
ATOM 593 C CA . ASN A 1 83 ? 122.598 63.279 21.657 1.00 16.99 80 ASN A CA 1
ATOM 594 C C . ASN A 1 83 ? 121.806 64.391 20.994 1.00 17.23 80 ASN A C 1
ATOM 595 O O . ASN A 1 83 ? 122.201 64.912 19.940 1.00 17.10 80 ASN A O 1
ATOM 600 N N . ALA A 1 84 ? 120.689 64.753 21.616 1.00 17.35 81 ALA A N 1
ATOM 601 C CA . ALA A 1 84 ? 119.786 65.743 21.048 1.00 17.30 81 ALA A CA 1
ATOM 602 C C . ALA A 1 84 ? 118.898 66.334 22.131 1.00 17.60 81 ALA A C 1
ATOM 603 O O . ALA A 1 84 ? 118.567 65.657 23.116 1.00 16.87 81 ALA A O 1
ATOM 605 N N . TYR A 1 85 ? 118.526 67.606 21.941 1.00 18.05 82 TYR A N 1
ATOM 606 C CA . TYR A 1 85 ? 117.538 68.270 22.799 1.00 18.23 82 TYR A CA 1
ATOM 607 C C . TYR A 1 85 ? 116.139 67.720 22.524 1.00 18.44 82 TYR A C 1
ATOM 608 O O . TYR A 1 85 ? 115.283 67.690 23.402 1.00 18.21 82 TYR A O 1
ATOM 617 N N . ASP A 1 86 ? 115.928 67.289 21.285 1.00 18.69 83 ASP A N 1
ATOM 618 C CA . ASP A 1 86 ? 114.632 66.809 20.825 1.00 19.76 83 ASP A CA 1
ATOM 619 C C . ASP A 1 86 ? 114.784 65.370 20.431 1.00 19.02 83 ASP A C 1
ATOM 620 O O . ASP A 1 86 ? 115.435 65.078 19.443 1.00 19.60 83 ASP A O 1
ATOM 625 N N . LEU A 1 87 ? 114.149 64.470 21.161 1.00 18.62 84 LEU A N 1
ATOM 626 C CA . LEU A 1 87 ? 114.259 63.047 20.860 1.00 18.21 84 LEU A CA 1
ATOM 627 C C . LEU A 1 87 ? 113.849 62.730 19.415 1.00 18.24 84 LEU A C 1
ATOM 628 O O . LEU A 1 87 ? 114.492 61.901 18.742 1.00 17.96 84 LEU A O 1
ATOM 633 N N . ALA A 1 88 ? 112.803 63.403 18.923 1.00 18.28 85 ALA A N 1
ATOM 634 C CA . ALA A 1 88 ? 112.344 63.202 17.543 1.00 18.32 85 ALA A CA 1
ATOM 635 C C . ALA A 1 88 ? 113.411 63.461 16.488 1.00 18.21 85 ALA A C 1
ATOM 636 O O . ALA A 1 88 ? 113.389 62.850 15.410 1.00 18.98 85 ALA A O 1
ATOM 638 N N . LYS A 1 89 ? 114.318 64.392 16.761 1.00 18.28 86 LYS A N 1
ATOM 639 C CA . LYS A 1 89 ? 115.416 64.646 15.834 1.00 18.40 86 LYS A CA 1
ATOM 640 C C . LYS A 1 89 ? 116.461 63.526 15.844 1.00 17.84 86 LYS A C 1
ATOM 641 O O . LYS A 1 89 ? 117.008 63.173 14.791 1.00 17.76 86 LYS A O 1
ATOM 647 N N . ALA A 1 90 ? 116.742 62.980 17.026 1.00 17.56 87 ALA A N 1
ATOM 648 C CA . ALA A 1 90 ? 117.571 61.756 17.134 1.00 17.24 87 ALA A CA 1
ATOM 649 C C . ALA A 1 90 ? 116.955 60.611 16.336 1.00 17.36 87 ALA A C 1
ATOM 650 O O . ALA A 1 90 ? 117.654 59.929 15.570 1.00 17.38 87 ALA A O 1
ATOM 652 N N . GLN A 1 91 ? 115.638 60.417 16.494 1.00 17.59 88 GLN A N 1
ATOM 653 C CA . GLN A 1 91 ? 114.904 59.415 15.720 1.00 17.82 88 GLN A CA 1
ATOM 654 C C . GLN A 1 91 ? 115.036 59.635 14.205 1.00 18.18 88 GLN A C 1
ATOM 655 O O . GLN A 1 91 ? 115.290 58.689 13.460 1.00 18.44 88 GLN A O 1
ATOM 661 N N . THR A 1 92 ? 114.874 60.880 13.752 1.00 18.47 89 THR A N 1
ATOM 662 C CA . THR A 1 92 ? 115.010 61.194 12.327 1.00 18.79 89 THR A CA 1
ATOM 663 C C . THR A 1 92 ? 116.394 60.858 11.778 1.00 18.58 89 THR A C 1
ATOM 664 O O . THR A 1 92 ? 116.509 60.229 10.726 1.00 19.03 89 THR A O 1
ATOM 668 N N . PHE A 1 93 ? 117.448 61.270 12.479 1.00 18.87 90 PHE A N 1
ATOM 669 C CA . PHE A 1 93 ? 118.791 60.883 12.061 1.00 18.79 90 PHE A CA 1
ATOM 670 C C . PHE A 1 93 ? 118.960 59.370 11.928 1.00 18.99 90 PHE A C 1
ATOM 671 O O . PHE A 1 93 ? 119.505 58.878 10.929 1.00 18.79 90 PHE A O 1
ATOM 679 N N . MET A 1 94 ? 118.507 58.638 12.943 1.00 18.84 91 MET A N 1
ATOM 680 C CA . MET A 1 94 ? 118.703 57.205 12.972 1.00 19.45 91 MET A CA 1
ATOM 681 C C . MET A 1 94 ? 117.941 56.500 11.867 1.00 20.15 91 MET A C 1
ATOM 682 O O . MET A 1 94 ? 118.443 55.568 11.243 1.00 19.90 91 MET A O 1
ATOM 687 N N . ARG A 1 95 ? 116.724 56.960 11.615 1.00 21.16 92 ARG A N 1
ATOM 688 C CA . ARG A 1 95 ? 115.940 56.374 10.545 1.00 22.48 92 ARG A CA 1
ATOM 689 C C . ARG A 1 95 ? 116.554 56.694 9.174 1.00 22.52 92 ARG A C 1
ATOM 690 O O . ARG A 1 95 ? 116.626 55.822 8.313 1.00 22.79 92 ARG A O 1
ATOM 698 N N . GLU A 1 96 ? 117.063 57.912 8.998 1.00 22.91 93 GLU A N 1
ATOM 699 C CA . GLU A 1 96 ? 117.746 58.254 7.755 1.00 23.21 93 GLU A CA 1
ATOM 700 C C . GLU A 1 96 ? 119.077 57.500 7.610 1.00 23.30 93 GLU A C 1
ATOM 701 O O . GLU A 1 96 ? 119.438 57.102 6.506 1.00 23.09 93 GLU A O 1
ATOM 707 N N . PHE A 1 97 ? 119.778 57.246 8.722 1.00 23.14 94 PHE A N 1
ATOM 708 C CA . PHE A 1 97 ? 120.980 56.414 8.646 1.00 23.09 94 PHE A CA 1
ATOM 709 C C . PHE A 1 97 ? 120.638 55.033 8.097 1.00 23.65 94 PHE A C 1
ATOM 710 O O . PHE A 1 97 ? 121.383 54.452 7.314 1.00 23.06 94 PHE A O 1
ATOM 718 N N . ARG A 1 98 ? 119.522 54.487 8.560 1.00 24.54 95 ARG A N 1
ATOM 719 C CA . ARG A 1 98 ? 119.123 53.153 8.154 1.00 25.65 95 ARG A CA 1
ATOM 720 C C . ARG A 1 98 ? 118.772 53.042 6.654 1.00 26.37 95 ARG A C 1
ATOM 721 O O . ARG A 1 98 ? 118.731 51.935 6.115 1.00 26.57 95 ARG A O 1
ATOM 729 N N . SER A 1 99 ? 118.562 54.184 5.987 1.00 27.44 96 SER A N 1
ATOM 730 C CA . SER A 1 99 ? 118.322 54.228 4.528 1.00 28.33 96 SER A CA 1
ATOM 731 C C . SER A 1 99 ? 119.596 54.416 3.706 1.00 28.63 96 SER A C 1
ATOM 732 O O . SER A 1 99 ? 119.577 54.439 2.479 1.00 29.17 96 SER A O 1
ATOM 735 N N . THR A 1 100 ? 120.708 54.524 4.405 1.00 28.67 97 THR A N 1
ATOM 736 C CA . THR A 1 100 ? 122.017 54.683 3.824 1.00 28.74 97 THR A CA 1
ATOM 737 C C . THR A 1 100 ? 122.489 53.335 3.233 1.00 28.72 97 THR A C 1
ATOM 738 O O . THR A 1 100 ? 121.920 52.281 3.536 1.00 28.74 97 THR A O 1
ATOM 742 N N . THR A 1 101 ? 123.500 53.358 2.366 1.00 28.81 98 THR A N 1
ATOM 743 C CA . THR A 1 101 ? 124.033 52.122 1.767 1.00 28.84 98 THR A CA 1
ATOM 744 C C . THR A 1 101 ? 124.446 51.101 2.841 1.00 28.36 98 THR A C 1
ATOM 745 O O . THR A 1 101 ? 124.003 49.951 2.806 1.00 28.30 98 THR A O 1
ATOM 749 N N . ILE A 1 102 ? 125.266 51.528 3.796 1.00 27.77 99 ILE A N 1
ATOM 750 C CA . ILE A 1 102 ? 125.676 50.652 4.904 1.00 27.33 99 ILE A CA 1
ATOM 751 C C . ILE A 1 102 ? 124.499 50.313 5.851 1.00 27.19 99 ILE A C 1
ATOM 752 O O . ILE A 1 102 ? 124.374 49.171 6.294 1.00 26.73 99 ILE A O 1
ATOM 757 N N . GLY A 1 103 ? 123.630 51.298 6.098 1.00 27.37 100 GLY A N 1
ATOM 758 C CA . GLY A 1 103 ? 122.425 51.136 6.921 1.00 27.88 100 GLY A CA 1
ATOM 759 C C . GLY A 1 103 ? 121.459 50.075 6.405 1.00 28.34 100 GLY A C 1
ATOM 760 O O . GLY A 1 103 ? 120.870 49.315 7.187 1.00 28.10 100 GLY A O 1
ATOM 761 N N . LYS A 1 104 ? 121.302 50.014 5.087 1.00 28.51 101 LYS A N 1
ATOM 762 C CA . LYS A 1 104 ? 120.463 49.003 4.447 1.00 29.09 101 LYS A CA 1
ATOM 763 C C . LYS A 1 104 ? 121.033 47.595 4.593 1.00 28.67 101 LYS A C 1
ATOM 764 O O . LYS A 1 104 ? 120.315 46.604 4.416 1.00 28.81 101 LYS A O 1
ATOM 770 N N . ASN A 1 105 ? 122.324 47.504 4.903 1.00 28.12 102 ASN A N 1
ATOM 771 C CA . ASN A 1 105 ? 123.003 46.212 5.007 1.00 27.64 102 ASN A CA 1
ATOM 772 C C . ASN A 1 105 ? 123.426 45.860 6.426 1.00 27.22 102 ASN A C 1
ATOM 773 O O . ASN A 1 105 ? 124.389 45.097 6.631 1.00 27.29 102 ASN A O 1
ATOM 778 N N . ALA A 1 106 ? 122.718 46.432 7.399 1.00 26.28 103 ALA A N 1
ATOM 779 C CA . ALA A 1 106 ? 122.979 46.161 8.813 1.00 25.67 103 ALA A CA 1
ATOM 780 C C . ALA A 1 106 ? 121.675 45.938 9.580 1.00 25.15 103 ALA A C 1
ATOM 781 O O . ALA A 1 106 ? 120.691 46.645 9.345 1.00 25.04 103 ALA A O 1
ATOM 783 N N . ASP A 1 107 ? 121.674 44.943 10.468 1.00 24.93 104 ASP A N 1
ATOM 784 C CA . ASP A 1 107 ? 120.566 44.705 11.406 1.00 24.76 104 ASP A CA 1
ATOM 785 C C . ASP A 1 107 ? 120.768 45.486 12.712 1.00 24.40 104 ASP A C 1
ATOM 786 O O . ASP A 1 107 ? 121.899 45.638 13.173 1.00 24.32 104 ASP A O 1
ATOM 791 N N . VAL A 1 108 ? 119.677 45.964 13.306 1.00 23.61 105 VAL A N 1
ATOM 792 C CA . VAL A 1 108 ? 119.706 46.531 14.654 1.00 22.97 105 VAL A CA 1
ATOM 793 C C . VAL A 1 108 ? 119.763 45.405 15.685 1.00 23.07 105 VAL A C 1
ATOM 794 O O . VAL A 1 108 ? 118.835 44.583 15.784 1.00 23.17 105 VAL A O 1
ATOM 798 N N . PHE A 1 109 ? 120.854 45.344 16.443 1.00 22.36 106 PHE A N 1
ATOM 799 C CA . PHE A 1 109 ? 120.966 44.379 17.535 1.00 22.28 106 PHE A CA 1
ATOM 800 C C . PHE A 1 109 ? 120.294 44.897 18.818 1.00 21.87 106 PHE A C 1
ATOM 801 O O . PHE A 1 109 ? 119.622 44.146 19.525 1.00 21.50 106 PHE A O 1
ATOM 809 N N . GLU A 1 110 ? 120.452 46.188 19.092 1.00 21.37 107 GLU A N 1
ATOM 810 C CA . GLU A 1 110 ? 120.024 46.788 20.349 1.00 21.04 107 GLU A CA 1
ATOM 811 C C . GLU A 1 110 ? 119.784 48.298 20.141 1.00 20.07 107 GLU A C 1
ATOM 812 O O . GLU A 1 110 ? 120.543 48.951 19.421 1.00 19.17 107 GLU A O 1
ATOM 818 N N . THR A 1 111 ? 118.724 48.829 20.757 1.00 19.37 108 THR A N 1
ATOM 819 C CA . THR A 1 111 ? 118.445 50.278 20.783 1.00 18.78 108 THR A CA 1
ATOM 820 C C . THR A 1 111 ? 118.138 50.698 22.211 1.00 18.58 108 THR A C 1
ATOM 821 O O . THR A 1 111 ? 117.249 50.122 22.854 1.00 18.60 108 THR A O 1
ATOM 825 N N . LEU A 1 112 ? 118.865 51.702 22.700 1.00 17.32 109 LEU A N 1
ATOM 826 C CA . LEU A 1 112 ? 118.697 52.194 24.055 1.00 17.37 109 LEU A CA 1
ATOM 827 C C . LEU A 1 112 ? 118.366 53.690 24.031 1.00 16.92 109 LEU A C 1
ATOM 828 O O . LEU A 1 112 ? 119.066 54.488 23.391 1.00 17.15 109 LEU A O 1
ATOM 833 N N . VAL A 1 113 ? 117.293 54.053 24.726 1.00 16.53 110 VAL A N 1
ATOM 834 C CA . VAL A 1 113 ? 116.840 55.451 24.834 1.00 15.88 110 VAL A CA 1
ATOM 835 C C . VAL A 1 113 ? 116.904 55.905 26.290 1.00 15.75 110 VAL A C 1
ATOM 836 O O . VAL A 1 113 ? 116.456 55.207 27.202 1.00 15.32 110 VAL A O 1
ATOM 840 N N . GLY A 1 114 ? 117.486 57.076 26.507 1.00 15.21 111 GLY A N 1
ATOM 841 C CA . GLY A 1 114 ? 117.586 57.626 27.853 1.00 14.98 111 GLY A CA 1
ATOM 842 C C . GLY A 1 114 ? 117.679 59.131 27.810 1.00 15.65 111 GLY A C 1
ATOM 843 O O . GLY A 1 114 ? 117.895 59.741 26.741 1.00 15.26 111 GLY A O 1
ATOM 844 N N . VAL A 1 115 ? 117.526 59.731 28.980 1.00 16.02 112 VAL A N 1
ATOM 845 C CA . VAL A 1 115 ? 117.642 61.173 29.123 1.00 16.47 112 VAL A CA 1
ATOM 846 C C . VAL A 1 115 ? 118.572 61.518 30.282 1.00 17.08 112 VAL A C 1
ATOM 847 O O . VAL A 1 115 ? 118.603 60.879 31.331 1.00 17.02 112 VAL A O 1
ATOM 851 N N . THR A 1 116 ? 119.331 62.567 30.042 1.00 17.46 113 THR A N 1
ATOM 852 C CA . THR A 1 116 ? 120.225 63.169 31.004 1.00 18.59 113 THR A CA 1
ATOM 853 C C . THR A 1 116 ? 119.421 63.958 32.068 1.00 18.79 113 THR A C 1
ATOM 854 O O . THR A 1 116 ? 118.413 64.590 31.732 1.00 18.15 113 THR A O 1
ATOM 858 N N . LYS A 1 117 ? 119.857 63.906 33.332 1.00 19.35 114 LYS A N 1
ATOM 859 C CA . LYS A 1 117 ? 119.141 64.533 34.452 1.00 20.31 114 LYS A CA 1
ATOM 860 C C . LYS A 1 117 ? 120.096 65.139 35.498 1.00 21.28 114 LYS A C 1
ATOM 861 O O . LYS A 1 117 ? 121.238 64.704 35.603 1.00 21.08 114 LYS A O 1
ATOM 867 N N . PRO A 1 118 ? 119.611 66.092 36.321 1.00 22.19 115 PRO A N 1
ATOM 868 C CA . PRO A 1 118 ? 120.447 66.565 37.436 1.00 22.98 115 PRO A CA 1
ATOM 869 C C . PRO A 1 118 ? 120.731 65.449 38.454 1.00 23.37 115 PRO A C 1
ATOM 870 O O . PRO A 1 118 ? 120.033 64.424 38.493 1.00 22.63 115 PRO A O 1
ATOM 874 N N . LEU A 1 119 ? 121.746 65.675 39.279 1.00 23.88 116 LEU A N 1
ATOM 875 C CA . LEU A 1 119 ? 122.108 64.735 40.341 1.00 24.91 116 LEU A CA 1
ATOM 876 C C . LEU A 1 119 ? 120.957 64.526 41.300 1.00 25.65 116 LEU A C 1
ATOM 877 O O . LEU A 1 119 ? 120.363 65.479 41.778 1.00 25.82 116 LEU A O 1
ATOM 882 N N . ASN A 1 120 ? 120.652 63.262 41.555 1.00 26.50 117 ASN A N 1
ATOM 883 C CA . ASN A 1 120 ? 119.534 62.878 42.380 1.00 27.58 117 ASN A CA 1
ATOM 884 C C . ASN A 1 120 ? 119.932 62.573 43.814 1.00 27.57 117 ASN A C 1
ATOM 885 O O . ASN A 1 120 ? 119.142 62.755 44.753 1.00 27.38 117 ASN A O 1
ATOM 890 N N . TYR A 1 121 ? 121.160 62.091 43.960 1.00 27.36 118 TYR A N 1
ATOM 891 C CA . TYR A 1 121 ? 121.671 61.604 45.228 1.00 27.73 118 TYR A CA 1
ATOM 892 C C . TYR A 1 121 ? 122.879 62.384 45.701 1.00 28.03 118 TYR A C 1
ATOM 893 O O . TYR A 1 121 ? 122.865 62.949 46.791 1.00 28.19 118 TYR A O 1
ATOM 902 N N . ILE A 1 122 ? 123.922 62.404 44.876 1.00 28.36 119 ILE A N 1
ATOM 903 C CA . ILE A 1 122 ? 125.204 62.997 45.276 1.00 28.65 119 ILE A CA 1
ATOM 904 C C . ILE A 1 122 ? 125.235 64.481 44.882 1.00 29.39 119 ILE A C 1
ATOM 905 O O . ILE A 1 122 ? 126.109 64.940 44.150 1.00 29.15 119 ILE A O 1
ATOM 910 N N . SER A 1 123 ? 124.242 65.211 45.387 1.00 30.25 120 SER A N 1
ATOM 911 C CA . SER A 1 123 ? 124.113 66.639 45.170 1.00 31.26 120 SER A CA 1
ATOM 912 C C . SER A 1 123 ? 124.743 67.405 46.332 1.00 32.16 120 SER A C 1
ATOM 913 O O . SER A 1 123 ? 125.047 66.831 47.387 1.00 31.74 120 SER A O 1
ATOM 916 N N . LYS A 1 124 ? 124.949 68.701 46.128 1.00 33.21 121 LYS A N 1
ATOM 917 C CA . LYS A 1 124 ? 125.470 69.552 47.174 1.00 34.65 121 LYS A CA 1
ATOM 918 C C . LYS A 1 124 ? 124.571 69.487 48.411 1.00 35.18 121 LYS A C 1
ATOM 919 O O . LYS A 1 124 ? 125.065 69.366 49.539 1.00 35.39 121 LYS A O 1
ATOM 925 N N . ASP A 1 125 ? 123.252 69.548 48.192 1.00 35.68 122 ASP A N 1
ATOM 926 C CA . ASP A 1 125 ? 122.284 69.505 49.284 1.00 36.32 122 ASP A CA 1
ATOM 927 C C . ASP A 1 125 ? 122.300 68.203 50.078 1.00 36.20 122 ASP A C 1
ATOM 928 O O . ASP A 1 125 ? 122.337 68.228 51.309 1.00 36.18 122 ASP A O 1
ATOM 933 N N . LYS A 1 126 ? 122.283 67.075 49.369 1.00 35.79 123 LYS A N 1
ATOM 934 C CA . LYS A 1 126 ? 122.115 65.761 50.002 1.00 35.38 123 LYS A CA 1
ATOM 935 C C . LYS A 1 126 ? 123.410 65.093 50.455 1.00 34.97 123 LYS A C 1
ATOM 936 O O . LYS A 1 126 ? 123.419 64.347 51.441 1.00 34.86 123 LYS A O 1
ATOM 942 N N . SER A 1 127 ? 124.506 65.355 49.742 1.00 34.45 124 SER A N 1
ATOM 943 C CA . SER A 1 127 ? 125.764 64.668 50.003 1.00 33.99 124 SER A CA 1
ATOM 944 C C . SER A 1 127 ? 126.964 65.561 49.636 1.00 34.07 124 SER A C 1
ATOM 945 O O . SER A 1 127 ? 127.689 65.256 48.680 1.00 33.82 124 SER A O 1
ATOM 948 N N . PRO A 1 128 ? 127.179 66.654 50.413 1.00 33.81 125 PRO A N 1
ATOM 949 C CA . PRO A 1 128 ? 128.113 67.731 50.054 1.00 33.55 125 PRO A CA 1
ATOM 950 C C . PRO A 1 128 ? 129.585 67.302 49.929 1.00 33.14 125 PRO A C 1
ATOM 951 O O . PRO A 1 128 ? 130.292 67.788 49.045 1.00 33.40 125 PRO A O 1
ATOM 955 N N . GLY A 1 129 ? 130.028 66.401 50.797 1.00 32.53 126 GLY A N 1
ATOM 956 C CA . GLY A 1 129 ? 131.402 65.901 50.767 1.00 32.07 126 GLY A CA 1
ATOM 957 C C . GLY A 1 129 ? 131.758 65.173 49.484 1.00 31.63 126 GLY A C 1
ATOM 958 O O . GLY A 1 129 ? 132.715 65.529 48.797 1.00 31.55 126 GLY A O 1
ATOM 959 N N . LEU A 1 130 ? 130.973 64.152 49.153 1.00 31.11 127 LEU A N 1
ATOM 960 C CA . LEU A 1 130 ? 131.179 63.399 47.911 1.00 30.25 127 LEU A CA 1
ATOM 961 C C . LEU A 1 130 ? 130.863 64.222 46.652 1.00 29.77 127 LEU A C 1
ATOM 962 O O . LEU A 1 130 ? 131.489 64.023 45.613 1.00 29.34 127 LEU A O 1
ATOM 967 N N . ASN A 1 131 ? 129.891 65.129 46.753 1.00 29.48 128 ASN A N 1
ATOM 968 C CA . ASN A 1 131 ? 129.601 66.058 45.670 1.00 29.50 128 ASN A CA 1
ATOM 969 C C . ASN A 1 131 ? 130.808 66.934 45.335 1.00 29.73 128 ASN A C 1
ATOM 970 O O . ASN A 1 131 ? 131.102 67.153 44.163 1.00 29.68 128 ASN A O 1
ATOM 975 N N . ALA A 1 132 ? 131.504 67.414 46.369 1.00 29.91 129 ALA A N 1
ATOM 976 C CA . ALA A 1 132 ? 132.731 68.203 46.203 1.00 30.29 129 ALA A CA 1
ATOM 977 C C . ALA A 1 132 ? 133.823 67.375 45.511 1.00 30.34 129 ALA A C 1
ATOM 978 O O . ALA A 1 132 ? 134.532 67.870 44.645 1.00 30.01 129 ALA A O 1
ATOM 980 N N . GLY A 1 133 ? 133.935 66.103 45.899 1.00 30.66 130 GLY A N 1
ATOM 981 C CA . GLY A 1 133 ? 134.863 65.159 45.263 1.00 30.97 130 GLY A CA 1
ATOM 982 C C . GLY A 1 133 ? 134.564 64.925 43.788 1.00 31.25 130 GLY A C 1
ATOM 983 O O . GLY A 1 133 ? 135.472 64.740 42.976 1.00 30.92 130 GLY A O 1
ATOM 984 N N . LEU A 1 134 ? 133.278 64.948 43.451 1.00 31.76 131 LEU A N 1
ATOM 985 C CA . LEU A 1 134 ? 132.796 64.827 42.077 1.00 32.75 131 LEU A CA 1
ATOM 986 C C . LEU A 1 134 ? 133.289 66.008 41.225 1.00 33.72 131 LEU A C 1
ATOM 987 O O . LEU A 1 134 ? 133.673 65.842 40.067 1.00 33.49 131 LEU A O 1
ATOM 992 N N . SER A 1 135 ? 133.268 67.199 41.821 1.00 35.00 132 SER A N 1
ATOM 993 C CA . SER A 1 135 ? 133.711 68.439 41.172 1.00 36.38 132 SER A CA 1
ATOM 994 C C . SER A 1 135 ? 135.222 68.500 41.034 1.00 37.02 132 SER A C 1
ATOM 995 O O . SER A 1 135 ? 135.754 68.921 40.009 1.00 37.84 132 SER A O 1
ATOM 998 N N . SER A 1 136 ? 135.956 67.975 41.991 1.00 37.71 133 SER A N 1
ATOM 999 C CA . SER A 1 136 ? 137.412 68.040 42.042 1.00 38.29 133 SER A CA 1
ATOM 1000 C C . SER A 1 136 ? 138.281 66.987 41.285 1.00 38.71 133 SER A C 1
ATOM 1001 O O . SER A 1 136 ? 139.413 67.216 40.994 1.00 39.08 133 SER A O 1
ATOM 1004 N N . ALA A 1 137 ? 137.737 65.834 41.021 1.00 38.58 134 ALA A N 1
ATOM 1005 C CA . ALA A 1 137 ? 138.418 64.827 40.236 1.00 38.35 134 ALA A CA 1
ATOM 1006 C C . ALA A 1 137 ? 138.097 65.022 38.791 1.00 37.88 134 ALA A C 1
ATOM 1007 O O . ALA A 1 137 ? 136.989 64.813 38.430 1.00 38.74 134 ALA A O 1
ATOM 1009 N N . THR A 1 138 ? 139.061 65.445 37.997 1.00 36.54 135 THR A N 1
ATOM 1010 C CA . THR A 1 138 ? 138.875 65.644 36.575 1.00 35.44 135 THR A CA 1
ATOM 1011 C C . THR A 1 138 ? 139.711 64.694 35.732 1.00 33.92 135 THR A C 1
ATOM 1012 O O . THR A 1 138 ? 140.669 64.167 36.186 1.00 33.59 135 THR A O 1
ATOM 1016 N N . TYR A 1 139 ? 139.332 64.503 34.491 1.00 32.41 136 TYR A N 1
ATOM 1017 C CA . TYR A 1 139 ? 140.077 63.613 33.602 1.00 30.87 136 TYR A CA 1
ATOM 1018 C C . TYR A 1 139 ? 141.354 64.298 33.117 1.00 30.72 136 TYR A C 1
ATOM 1019 O O . TYR A 1 139 ? 141.323 65.451 32.682 1.00 30.43 136 TYR A O 1
ATOM 1028 N N . SER A 1 140 ? 142.434 63.509 33.124 1.00 30.61 137 SER A N 1
ATOM 1029 C CA . SER A 1 140 ? 143.816 63.806 32.689 1.00 30.85 137 SER A CA 1
ATOM 1030 C C . SER A 1 140 ? 144.354 62.794 31.703 1.00 30.61 137 SER A C 1
ATOM 1031 O O . SER A 1 140 ? 143.929 61.704 31.666 1.00 31.14 137 SER A O 1
ATOM 1034 N N . GLY A 1 141 ? 145.370 63.161 30.967 1.00 30.06 138 GLY A N 1
ATOM 1035 C CA . GLY A 1 141 ? 145.962 62.264 30.006 1.00 30.02 138 GLY A CA 1
ATOM 1036 C C . GLY A 1 141 ? 145.404 62.349 28.607 1.00 29.42 138 GLY A C 1
ATOM 1037 O O . GLY A 1 141 ? 144.677 63.227 28.337 1.00 29.29 138 GLY A O 1
ATOM 1038 N N . PRO A 1 142 ? 145.784 61.408 27.742 1.00 28.73 139 PRO A N 1
ATOM 1039 C CA . PRO A 1 142 ? 145.371 61.429 26.353 1.00 27.86 139 PRO A CA 1
ATOM 1040 C C . PRO A 1 142 ? 143.885 61.264 26.131 1.00 27.13 139 PRO A C 1
ATOM 1041 O O . PRO A 1 142 ? 143.245 60.684 26.968 1.00 27.08 139 PRO A O 1
ATOM 1045 N N . ALA A 1 143 ? 143.385 61.821 25.044 1.00 25.87 140 ALA A N 1
ATOM 1046 C CA . ALA A 1 143 ? 142.040 61.629 24.539 1.00 25.04 140 ALA A CA 1
ATOM 1047 C C . ALA A 1 143 ? 141.707 60.131 24.583 1.00 24.27 140 ALA A C 1
ATOM 1048 O O . ALA A 1 143 ? 142.529 59.290 24.188 1.00 24.31 140 ALA A O 1
ATOM 1050 N N . PRO A 1 144 ? 140.522 59.785 25.109 1.00 23.33 141 PRO A N 1
ATOM 1051 C CA . PRO A 1 144 ? 140.162 58.370 25.227 1.00 22.49 141 PRO A CA 1
ATOM 1052 C C . PRO A 1 144 ? 140.076 57.664 23.874 1.00 21.51 141 PRO A C 1
ATOM 1053 O O . PRO A 1 144 ? 139.581 58.239 22.911 1.00 21.51 141 PRO A O 1
ATOM 1057 N N . ARG A 1 145 ? 140.586 56.438 23.812 1.00 20.53 142 ARG A N 1
ATOM 1058 C CA . ARG A 1 145 ? 140.517 55.609 22.607 1.00 19.95 142 ARG A CA 1
ATOM 1059 C C . ARG A 1 145 ? 139.328 54.647 22.703 1.00 18.95 142 ARG A C 1
ATOM 1060 O O . ARG A 1 145 ? 138.868 54.126 21.687 1.00 18.60 142 ARG A O 1
ATOM 1068 N N . TYR A 1 146 ? 138.838 54.423 23.927 1.00 18.03 143 TYR A N 1
ATOM 1069 C CA . TYR A 1 146 ? 137.849 53.363 24.192 1.00 17.56 143 TYR A CA 1
ATOM 1070 C C . TYR A 1 146 ? 136.524 53.862 24.781 1.00 17.56 143 TYR A C 1
ATOM 1071 O O . TYR A 1 146 ? 136.493 54.813 25.572 1.00 17.16 143 TYR A O 1
ATOM 1080 N N . VAL A 1 147 ? 135.444 53.196 24.389 1.00 17.33 144 VAL A N 1
ATOM 1081 C CA . VAL A 1 147 ? 134.116 53.458 24.928 1.00 17.02 144 VAL A CA 1
ATOM 1082 C C . VAL A 1 147 ? 133.524 52.176 25.517 1.00 17.13 144 VAL A C 1
ATOM 1083 O O . VAL A 1 147 ? 133.710 51.083 24.994 1.00 17.17 144 VAL A O 1
ATOM 1087 N N . ILE A 1 148 ? 132.842 52.320 26.645 1.00 17.28 145 ILE A N 1
ATOM 1088 C CA . ILE A 1 148 ? 132.095 51.226 27.234 1.00 17.31 145 ILE A CA 1
ATOM 1089 C C . ILE A 1 148 ? 130.675 51.711 27.508 1.00 16.88 145 ILE A C 1
ATOM 1090 O O . ILE A 1 148 ? 130.486 52.784 28.088 1.00 16.53 145 ILE A O 1
ATOM 1095 N N . VAL A 1 149 ? 129.693 50.933 27.057 1.00 16.62 146 VAL A N 1
ATOM 1096 C CA . VAL A 1 149 ? 128.288 51.186 27.338 1.00 16.96 146 VAL A CA 1
ATOM 1097 C C . VAL A 1 149 ? 127.673 49.986 28.082 1.00 17.41 146 VAL A C 1
ATOM 1098 O O . VAL A 1 149 ? 127.793 48.838 27.616 1.00 17.41 146 VAL A O 1
ATOM 1102 N N . ILE A 1 150 ? 127.058 50.250 29.241 1.00 17.82 147 ILE A N 1
ATOM 1103 C CA . ILE A 1 150 ? 126.391 49.209 30.034 1.00 18.45 147 ILE A CA 1
ATOM 1104 C C . ILE A 1 150 ? 124.984 49.667 30.452 1.00 18.78 147 ILE A C 1
ATOM 1105 O O . ILE A 1 150 ? 124.853 50.597 31.246 1.00 18.89 147 ILE A O 1
ATOM 1110 N N . PRO A 1 151 ? 123.927 49.031 29.906 1.00 19.33 148 PRO A N 1
ATOM 1111 C CA . PRO A 1 151 ? 122.591 49.337 30.433 1.00 19.86 148 PRO A CA 1
ATOM 1112 C C . PRO A 1 151 ? 122.387 48.659 31.778 1.00 20.29 148 PRO A C 1
ATOM 1113 O O . PRO A 1 151 ? 122.987 47.602 32.040 1.00 20.19 148 PRO A O 1
ATOM 1117 N N . VAL A 1 152 ? 121.595 49.290 32.641 1.00 20.59 149 VAL A N 1
ATOM 1118 C CA . VAL A 1 152 ? 121.393 48.810 34.010 1.00 21.45 149 VAL A CA 1
ATOM 1119 C C . VAL A 1 152 ? 119.895 48.852 34.371 1.00 22.89 149 VAL A C 1
ATOM 1120 O O . VAL A 1 152 ? 119.234 49.884 34.237 1.00 21.91 149 VAL A O 1
ATOM 1124 N N . LYS A 1 153 ? 119.368 47.704 34.794 1.00 24.39 150 LYS A N 1
ATOM 1125 C CA . LYS A 1 153 ? 118.021 47.636 35.343 1.00 26.33 150 LYS A CA 1
ATOM 1126 C C . LYS A 1 153 ? 118.088 47.289 36.833 1.00 27.39 150 LYS A C 1
ATOM 1127 O O . LYS A 1 153 ? 118.669 46.276 37.211 1.00 27.41 150 LYS A O 1
ATOM 1133 N N . LYS A 1 154 ? 117.516 48.147 37.671 1.00 28.66 151 LYS A N 1
ATOM 1134 C CA . LYS A 1 154 ? 117.475 47.905 39.114 1.00 30.83 151 LYS A CA 1
ATOM 1135 C C . LYS A 1 154 ? 116.251 47.037 39.440 1.00 32.33 151 LYS A C 1
ATOM 1136 O O . LYS A 1 154 ? 115.254 47.079 38.722 1.00 32.33 151 LYS A O 1
ATOM 1142 N N . ASN A 1 155 ? 116.321 46.258 40.515 1.00 34.27 152 ASN A N 1
ATOM 1143 C CA . ASN A 1 155 ? 115.222 45.349 40.853 1.00 35.96 152 ASN A CA 1
ATOM 1144 C C . ASN A 1 155 ? 114.266 45.950 41.866 1.00 36.91 152 ASN A C 1
ATOM 1145 O O . ASN A 1 155 ? 114.472 47.084 42.334 1.00 36.57 152 ASN A O 1
ATOM 1150 N N . ALA A 1 156 ? 113.224 45.185 42.201 1.00 37.96 153 ALA A N 1
ATOM 1151 C CA . ALA A 1 156 ? 112.178 45.604 43.139 1.00 38.77 153 ALA A CA 1
ATOM 1152 C C . ALA A 1 156 ? 112.723 45.982 44.518 1.00 39.20 153 ALA A C 1
ATOM 1153 O O . ALA A 1 156 ? 112.246 46.934 45.126 1.00 39.46 153 ALA A O 1
ATOM 1155 N N . GLU A 1 157 ? 113.729 45.252 44.994 1.00 39.81 154 GLU A N 1
ATOM 1156 C CA . GLU A 1 157 ? 114.393 45.567 46.263 1.00 40.73 154 GLU A CA 1
ATOM 1157 C C . GLU A 1 157 ? 114.912 47.009 46.304 1.00 40.38 154 GLU A C 1
ATOM 1158 O O . GLU A 1 157 ? 114.740 47.716 47.300 1.00 40.61 154 GLU A O 1
ATOM 1164 N N . TRP A 1 158 ? 115.548 47.440 45.219 1.00 39.95 155 TRP A N 1
ATOM 1165 C CA . TRP A 1 158 ? 116.028 48.815 45.114 1.00 39.17 155 TRP A CA 1
ATOM 1166 C C . TRP A 1 158 ? 114.894 49.817 45.273 1.00 39.60 155 TRP A C 1
ATOM 1167 O O . TRP A 1 158 ? 114.983 50.744 46.080 1.00 39.17 155 TRP A O 1
ATOM 1178 N N . TRP A 1 159 ? 113.837 49.633 44.485 1.00 40.19 156 TRP A N 1
ATOM 1179 C CA . TRP A 1 159 ? 112.753 50.614 44.434 1.00 41.16 156 TRP A CA 1
ATOM 1180 C C . TRP A 1 159 ? 111.889 50.586 45.690 1.00 42.07 156 TRP A C 1
ATOM 1181 O O . TRP A 1 159 ? 111.279 51.603 46.026 1.00 42.33 156 TRP A O 1
ATOM 1192 N N . ASN A 1 160 ? 111.837 49.456 46.399 1.00 43.25 157 ASN A N 1
ATOM 1193 C CA . ASN A 1 160 ? 111.129 49.520 47.673 1.00 44.40 157 ASN A CA 1
ATOM 1194 C C . ASN A 1 160 ? 111.874 50.168 48.836 1.00 44.49 157 ASN A C 1
ATOM 1195 O O . ASN A 1 160 ? 111.221 50.669 49.745 1.00 44.90 157 ASN A O 1
ATOM 1200 N N . MET A 1 161 ? 113.208 50.238 48.754 1.00 44.13 158 MET A N 1
ATOM 1201 C CA . MET A 1 161 ? 114.018 51.012 49.702 1.00 43.57 158 MET A CA 1
ATOM 1202 C C . MET A 1 161 ? 113.564 52.470 49.800 1.00 43.13 158 MET A C 1
ATOM 1203 O O . MET A 1 161 ? 113.023 53.023 48.834 1.00 43.26 158 MET A O 1
ATOM 1208 N N . SER A 1 162 ? 113.786 53.087 50.963 1.00 42.14 159 SER A N 1
ATOM 1209 C CA . SER A 1 162 ? 113.504 54.508 51.142 1.00 41.48 159 SER A CA 1
ATOM 1210 C C . SER A 1 162 ? 114.517 55.392 50.383 1.00 40.86 159 SER A C 1
ATOM 1211 O O . SER A 1 162 ? 115.591 54.913 50.001 1.00 40.62 159 SER A O 1
ATOM 1214 N N . PRO A 1 163 ? 114.169 56.677 50.156 1.00 40.30 160 PRO A N 1
ATOM 1215 C CA . PRO A 1 163 ? 115.108 57.625 49.550 1.00 39.94 160 PRO A CA 1
ATOM 1216 C C . PRO A 1 163 ? 116.417 57.728 50.330 1.00 39.56 160 PRO A C 1
ATOM 1217 O O . PRO A 1 163 ? 117.492 57.828 49.724 1.00 39.41 160 PRO A O 1
ATOM 1221 N N . GLU A 1 164 ? 116.308 57.697 51.659 1.00 38.90 161 GLU A N 1
ATOM 1222 C CA . GLU A 1 164 ? 117.451 57.728 52.567 1.00 38.41 161 GLU A CA 1
ATOM 1223 C C . GLU A 1 164 ? 118.369 56.511 52.383 1.00 37.30 161 GLU A C 1
ATOM 1224 O O . GLU A 1 164 ? 119.592 56.644 52.358 1.00 37.02 161 GLU A O 1
ATOM 1230 N N . GLU A 1 165 ? 117.762 55.333 52.261 1.00 36.28 162 GLU A N 1
ATOM 1231 C CA . GLU A 1 165 ? 118.478 54.075 52.049 1.00 35.55 162 GLU A CA 1
ATOM 1232 C C . GLU A 1 165 ? 119.180 54.054 50.690 1.00 34.39 162 GLU A C 1
ATOM 1233 O O . GLU A 1 165 ? 120.318 53.607 50.581 1.00 34.15 162 GLU A O 1
ATOM 1239 N N . ARG A 1 166 ? 118.489 54.529 49.659 1.00 33.22 163 ARG A N 1
ATOM 1240 C CA . ARG A 1 166 ? 119.069 54.608 48.319 1.00 32.49 163 ARG A CA 1
ATOM 1241 C C . ARG A 1 166 ? 120.225 55.615 48.253 1.00 31.56 163 ARG A C 1
ATOM 1242 O O . ARG A 1 166 ? 121.232 55.350 47.597 1.00 30.98 163 ARG A O 1
ATOM 1250 N N . LEU A 1 167 ? 120.085 56.740 48.961 1.00 30.73 164 LEU A N 1
ATOM 1251 C CA . LEU A 1 167 ? 121.166 57.721 49.100 1.00 30.41 164 LEU A CA 1
ATOM 1252 C C . LEU A 1 167 ? 122.436 57.125 49.730 1.00 30.45 164 LEU A C 1
ATOM 1253 O O . LEU A 1 167 ? 123.537 57.333 49.221 1.00 29.95 164 LEU A O 1
ATOM 1258 N N . LYS A 1 168 ? 122.269 56.405 50.839 1.00 30.60 165 LYS A N 1
ATOM 1259 C CA . LYS A 1 168 ? 123.373 55.704 51.504 1.00 31.14 165 LYS A CA 1
ATOM 1260 C C . LYS A 1 168 ? 124.083 54.731 50.568 1.00 30.60 165 LYS A C 1
ATOM 1261 O O . LYS A 1 168 ? 125.312 54.657 50.553 1.00 30.58 165 LYS A O 1
ATOM 1267 N N . GLU A 1 169 ? 123.300 53.998 49.783 1.00 30.22 166 GLU A N 1
ATOM 1268 C CA . GLU A 1 169 ? 123.841 53.083 48.776 1.00 30.39 166 GLU A CA 1
ATOM 1269 C C . GLU A 1 169 ? 124.631 53.829 47.689 1.00 29.46 166 GLU A C 1
ATOM 1270 O O . GLU A 1 169 ? 125.680 53.357 47.224 1.00 29.25 166 GLU A O 1
ATOM 1276 N N . MET A 1 170 ? 124.117 54.993 47.293 1.00 28.42 167 MET A N 1
ATOM 1277 C CA . MET A 1 170 ? 124.766 55.770 46.241 1.00 27.83 167 MET A CA 1
ATOM 1278 C C . MET A 1 170 ? 126.066 56.409 46.738 1.00 27.37 167 MET A C 1
ATOM 1279 O O . MET A 1 170 ? 126.996 56.629 45.962 1.00 26.67 167 MET A O 1
ATOM 1284 N N . GLU A 1 171 ? 126.125 56.660 48.044 1.00 27.21 168 GLU A N 1
ATOM 1285 C CA . GLU A 1 171 ? 127.349 57.129 48.688 1.00 27.33 168 GLU A CA 1
ATOM 1286 C C . GLU A 1 171 ? 128.402 56.007 48.731 1.00 27.02 168 GLU A C 1
ATOM 1287 O O . GLU A 1 171 ? 129.592 56.251 48.507 1.00 27.11 168 GLU A O 1
ATOM 1293 N N . VAL A 1 172 ? 127.951 54.782 49.009 1.00 26.76 169 VAL A N 1
ATOM 1294 C CA . VAL A 1 172 ? 128.783 53.573 48.903 1.00 26.60 169 VAL A CA 1
ATOM 1295 C C . VAL A 1 172 ? 129.304 53.388 47.464 1.00 26.45 169 VAL A C 1
ATOM 1296 O O . VAL A 1 172 ? 130.462 53.041 47.258 1.00 26.47 169 VAL A O 1
ATOM 1300 N N . HIS A 1 173 ? 128.440 53.622 46.480 1.00 25.71 170 HIS A N 1
ATOM 1301 C CA . HIS A 1 173 ? 128.825 53.544 45.065 1.00 25.27 170 HIS A CA 1
ATOM 1302 C C . HIS A 1 173 ? 129.916 54.580 44.716 1.00 25.11 170 HIS A C 1
ATOM 1303 O O . HIS A 1 173 ? 130.918 54.238 44.092 1.00 24.80 170 HIS A O 1
ATOM 1310 N N . THR A 1 174 ? 129.736 55.814 45.183 1.00 25.21 171 THR A N 1
ATOM 1311 C CA . THR A 1 174 ? 130.588 56.949 44.804 1.00 25.50 171 THR A CA 1
ATOM 1312 C C . THR A 1 174 ? 131.973 56.938 45.470 1.00 25.92 171 THR A C 1
ATOM 1313 O O . THR A 1 174 ? 132.956 57.354 44.867 1.00 25.71 171 THR A O 1
ATOM 1317 N N . THR A 1 175 ? 132.038 56.443 46.703 1.00 26.37 172 THR A N 1
ATOM 1318 C CA . THR A 1 175 ? 133.243 56.521 47.531 1.00 26.78 172 THR A CA 1
ATOM 1319 C C . THR A 1 175 ? 134.537 55.947 46.895 1.00 26.68 172 THR A C 1
ATOM 1320 O O . THR A 1 175 ? 135.529 56.668 46.811 1.00 27.07 172 THR A O 1
ATOM 1324 N N . PRO A 1 176 ? 134.530 54.665 46.453 1.00 26.56 173 PRO A N 1
ATOM 1325 C CA . PRO A 1 176 ? 135.729 54.111 45.803 1.00 26.42 173 PRO A CA 1
ATOM 1326 C C . PRO A 1 176 ? 135.892 54.476 44.319 1.00 26.39 173 PRO A C 1
ATOM 1327 O O . PRO A 1 176 ? 136.939 54.193 43.730 1.00 26.54 173 PRO A O 1
ATOM 1331 N N . THR A 1 177 ? 134.880 55.099 43.720 1.00 25.48 174 THR A N 1
ATOM 1332 C CA . THR A 1 177 ? 134.905 55.363 42.280 1.00 25.00 174 THR A CA 1
ATOM 1333 C C . THR A 1 177 ? 135.464 56.743 41.901 1.00 24.47 174 THR A C 1
ATOM 1334 O O . THR A 1 177 ? 135.962 56.927 40.792 1.00 23.97 174 THR A O 1
ATOM 1338 N N . LEU A 1 178 ? 135.408 57.690 42.841 1.00 24.08 175 LEU A N 1
ATOM 1339 C CA . LEU A 1 178 ? 135.951 59.027 42.640 1.00 23.93 175 LEU A CA 1
ATOM 1340 C C . LEU A 1 178 ? 137.376 59.004 42.113 1.00 23.87 175 LEU A C 1
ATOM 1341 O O . LEU A 1 178 ? 137.688 59.735 41.192 1.00 23.64 175 LEU A O 1
ATOM 1346 N N . ALA A 1 179 ? 138.220 58.155 42.701 1.00 23.40 176 ALA A N 1
ATOM 1347 C CA . ALA A 1 179 ? 139.622 58.003 42.300 1.00 23.43 176 ALA A CA 1
ATOM 1348 C C . ALA A 1 179 ? 139.808 57.767 40.800 1.00 23.31 176 ALA A C 1
ATOM 1349 O O . ALA A 1 179 ? 140.803 58.203 40.219 1.00 23.73 176 ALA A O 1
ATOM 1351 N N . TYR A 1 180 ? 138.846 57.084 40.177 1.00 22.80 177 TYR A N 1
ATOM 1352 C CA . TYR A 1 180 ? 138.952 56.677 38.764 1.00 22.47 177 TYR A CA 1
ATOM 1353 C C . TYR A 1 180 ? 138.622 57.764 37.749 1.00 22.25 177 TYR A C 1
ATOM 1354 O O . TYR A 1 180 ? 138.894 57.597 36.560 1.00 21.81 177 TYR A O 1
ATOM 1363 N N . LEU A 1 181 ? 138.063 58.875 38.224 1.00 22.03 178 LEU A N 1
ATOM 1364 C CA . LEU A 1 181 ? 137.703 59.995 37.351 1.00 22.18 178 LEU A CA 1
ATOM 1365 C C . LEU A 1 181 ? 138.890 60.721 36.671 1.00 22.03 178 LEU A C 1
ATOM 1366 O O . LEU A 1 181 ? 138.685 61.460 35.690 1.00 21.84 178 LEU A O 1
ATOM 1371 N N . VAL A 1 182 ? 140.104 60.530 37.195 1.00 21.69 179 VAL A N 1
ATOM 1372 C CA . VAL A 1 182 ? 141.334 61.036 36.547 1.00 21.67 179 VAL A CA 1
ATOM 1373 C C . VAL A 1 182 ? 141.611 60.284 35.233 1.00 21.53 179 VAL A C 1
ATOM 1374 O O . VAL A 1 182 ? 142.272 60.796 34.337 1.00 21.34 179 VAL A O 1
ATOM 1378 N N . ASN A 1 183 ? 141.072 59.064 35.146 1.00 21.37 180 ASN A N 1
ATOM 1379 C CA . ASN A 1 183 ? 141.354 58.104 34.071 1.00 21.47 180 ASN A CA 1
ATOM 1380 C C . ASN A 1 183 ? 140.144 57.670 33.244 1.00 20.54 180 ASN A C 1
ATOM 1381 O O . ASN A 1 183 ? 140.304 57.129 32.151 1.00 20.20 180 ASN A O 1
ATOM 1386 N N . VAL A 1 184 ? 138.939 57.875 33.791 1.00 19.60 181 VAL A N 1
ATOM 1387 C CA . VAL A 1 184 ? 137.690 57.425 33.172 1.00 18.76 181 VAL A CA 1
ATOM 1388 C C . VAL A 1 184 ? 136.651 58.549 33.161 1.00 18.86 181 VAL A C 1
ATOM 1389 O O . VAL A 1 184 ? 136.365 59.137 34.197 1.00 18.53 181 VAL A O 1
ATOM 1393 N N . LYS A 1 185 ? 136.094 58.832 31.990 1.00 18.29 182 LYS A N 1
ATOM 1394 C CA . LYS A 1 185 ? 134.966 59.738 31.880 1.00 18.58 182 LYS A CA 1
ATOM 1395 C C . LYS A 1 185 ? 133.685 58.904 31.978 1.00 18.80 182 LYS A C 1
ATOM 1396 O O . LYS A 1 185 ? 133.612 57.791 31.414 1.00 18.80 182 LYS A O 1
ATOM 1402 N N . ARG A 1 186 ? 132.694 59.447 32.686 1.00 18.51 183 ARG A N 1
ATOM 1403 C CA . ARG A 1 186 ? 131.405 58.791 32.917 1.00 18.36 183 ARG A CA 1
ATOM 1404 C C . ARG A 1 186 ? 130.266 59.714 32.493 1.00 18.58 183 ARG A C 1
ATOM 1405 O O . ARG A 1 186 ? 130.360 60.944 32.686 1.00 18.16 183 ARG A O 1
ATOM 1413 N N . LYS A 1 187 ? 129.189 59.126 31.965 1.00 18.17 184 LYS A N 1
ATOM 1414 C CA . LYS A 1 187 ? 127.958 59.865 31.644 1.00 17.89 184 LYS A CA 1
ATOM 1415 C C . LYS A 1 187 ? 126.730 58.982 31.869 1.00 17.76 184 LYS A C 1
ATOM 1416 O O . LYS A 1 187 ? 126.634 57.891 31.298 1.00 17.60 184 LYS A O 1
ATOM 1422 N N . LEU A 1 188 ? 125.803 59.475 32.697 1.00 17.30 185 LEU A N 1
ATOM 1423 C CA . LEU A 1 188 ? 124.580 58.755 33.046 1.00 17.37 185 LEU A CA 1
ATOM 1424 C C . LEU A 1 188 ? 123.330 59.240 32.286 1.00 17.23 185 LEU A C 1
ATOM 1425 O O . LEU A 1 188 ? 123.044 60.444 32.216 1.00 17.49 185 LEU A O 1
ATOM 1430 N N . TYR A 1 189 ? 122.604 58.289 31.708 1.00 17.26 186 TYR A N 1
ATOM 1431 C CA . TYR A 1 189 ? 121.300 58.542 31.107 1.00 17.09 186 TYR A CA 1
ATOM 1432 C C . TYR A 1 189 ? 120.248 57.733 31.855 1.00 17.76 186 TYR A C 1
ATOM 1433 O O . TYR A 1 189 ? 120.518 56.601 32.294 1.00 17.44 186 TYR A O 1
ATOM 1442 N N . HIS A 1 190 ? 119.053 58.323 31.976 1.00 17.69 187 HIS A N 1
ATOM 1443 C CA . HIS A 1 190 ? 117.930 57.764 32.727 1.00 17.88 187 HIS A CA 1
ATOM 1444 C C . HIS A 1 190 ? 116.871 57.271 31.757 1.00 18.08 187 HIS A C 1
ATOM 1445 O O . HIS A 1 190 ? 116.497 57.994 30.828 1.00 17.74 187 HIS A O 1
ATOM 1452 N N . SER A 1 191 ? 116.403 56.041 31.960 1.00 18.27 188 SER A N 1
ATOM 1453 C CA . SER A 1 191 ? 115.653 55.329 30.907 1.00 18.74 188 SER A CA 1
ATOM 1454 C C . SER A 1 191 ? 114.268 54.811 31.305 1.00 19.00 188 SER A C 1
ATOM 1455 O O . SER A 1 191 ? 113.473 54.442 30.432 1.00 19.21 188 SER A O 1
ATOM 1458 N N . THR A 1 192 ? 113.996 54.751 32.606 1.00 19.30 189 THR A N 1
ATOM 1459 C CA . THR A 1 192 ? 112.730 54.228 33.120 1.00 20.20 189 THR A CA 1
ATOM 1460 C C . THR A 1 192 ? 111.533 54.852 32.390 1.00 20.78 189 THR A C 1
ATOM 1461 O O . THR A 1 192 ? 111.399 56.081 32.321 1.00 20.36 189 THR A O 1
ATOM 1465 N N . GLY A 1 193 ? 110.669 54.010 31.827 1.00 21.34 190 GLY A N 1
ATOM 1466 C CA . GLY A 1 193 ? 109.494 54.509 31.128 1.00 21.76 190 GLY A CA 1
ATOM 1467 C C . GLY A 1 193 ? 109.728 54.803 29.660 1.00 22.55 190 GLY A C 1
ATOM 1468 O O . GLY A 1 193 ? 108.768 54.837 28.876 1.00 23.23 190 GLY A O 1
ATOM 1469 N N . LEU A 1 194 ? 110.986 55.013 29.277 1.00 22.35 191 LEU A N 1
ATOM 1470 C CA . LEU A 1 194 ? 111.335 55.329 27.889 1.00 22.25 191 LEU A CA 1
ATOM 1471 C C . LEU A 1 194 ? 111.876 54.110 27.176 1.00 22.24 191 LEU A C 1
ATOM 1472 O O . LEU A 1 194 ? 111.964 54.101 25.951 1.00 22.36 191 LEU A O 1
ATOM 1477 N N . ASP A 1 195 ? 112.276 53.106 27.957 1.00 22.42 192 ASP A N 1
ATOM 1478 C CA . ASP A 1 195 ? 112.860 51.883 27.428 1.00 22.87 192 ASP A CA 1
ATOM 1479 C C . ASP A 1 195 ? 112.741 50.800 28.469 1.00 23.09 192 ASP A C 1
ATOM 1480 O O . ASP A 1 195 ? 112.305 51.084 29.589 1.00 22.74 192 ASP A O 1
ATOM 1485 N N . ASP A 1 196 ? 113.142 49.575 28.113 1.00 23.15 193 ASP A N 1
ATOM 1486 C CA . ASP A 1 196 ? 113.014 48.422 29.012 1.00 23.91 193 ASP A CA 1
ATOM 1487 C C . ASP A 1 196 ? 114.221 48.266 29.943 1.00 23.76 193 ASP A C 1
ATOM 1488 O O . ASP A 1 196 ? 114.593 47.161 30.337 1.00 24.62 193 ASP A O 1
ATOM 1493 N N . THR A 1 197 ? 114.832 49.388 30.288 1.00 23.09 194 THR A N 1
ATOM 1494 C CA . THR A 1 197 ? 115.900 49.427 31.272 1.00 22.29 194 THR A CA 1
ATOM 1495 C C . THR A 1 197 ? 115.778 50.713 32.102 1.00 21.42 194 THR A C 1
ATOM 1496 O O . THR A 1 197 ? 114.944 51.594 31.793 1.00 20.77 194 THR A O 1
ATOM 1500 N N . ASP A 1 198 ? 116.582 50.821 33.155 1.00 20.21 195 ASP A N 1
ATOM 1501 C CA . ASP A 1 198 ? 116.490 51.974 34.041 1.00 19.65 195 ASP A CA 1
ATOM 1502 C C . ASP A 1 198 ? 117.548 53.041 33.746 1.00 19.05 195 ASP A C 1
ATOM 1503 O O . ASP A 1 198 ? 117.268 54.232 33.866 1.00 18.80 195 ASP A O 1
ATOM 1508 N N . PHE A 1 199 ? 118.759 52.609 33.387 1.00 18.23 196 PHE A N 1
ATOM 1509 C CA . PHE A 1 199 ? 119.875 53.538 33.114 1.00 17.70 196 PHE A CA 1
ATOM 1510 C C . PHE A 1 199 ? 120.665 53.057 31.917 1.00 17.27 196 PHE A C 1
ATOM 1511 O O . PHE A 1 199 ? 120.683 51.871 31.615 1.00 17.06 196 PHE A O 1
ATOM 1519 N N . ILE A 1 200 ? 121.285 54.006 31.225 1.00 16.75 197 ILE A N 1
ATOM 1520 C CA . ILE A 1 200 ? 122.351 53.714 30.289 1.00 16.25 197 ILE A CA 1
ATOM 1521 C C . ILE A 1 200 ? 123.581 54.370 30.864 1.00 16.24 197 ILE A C 1
ATOM 1522 O O . ILE A 1 200 ? 123.616 55.593 31.021 1.00 16.35 197 ILE A O 1
ATOM 1527 N N . THR A 1 201 ? 124.585 53.564 31.211 1.00 16.06 198 THR A N 1
ATOM 1528 C CA . THR A 1 201 ? 125.867 54.107 31.662 1.00 16.10 198 THR A CA 1
ATOM 1529 C C . THR A 1 201 ? 126.854 54.113 30.489 1.00 16.04 198 THR A C 1
ATOM 1530 O O . THR A 1 201 ? 126.874 53.200 29.664 1.00 16.06 198 THR A O 1
ATOM 1534 N N . TYR A 1 202 ? 127.632 55.186 30.412 1.00 15.74 199 TYR A N 1
ATOM 1535 C CA . TYR A 1 202 ? 128.484 55.479 29.263 1.00 15.80 199 TYR A CA 1
ATOM 1536 C C . TYR A 1 202 ? 129.859 55.903 29.764 1.00 16.03 199 TYR A C 1
ATOM 1537 O O . TYR A 1 202 ? 129.971 56.860 30.538 1.00 16.47 199 TYR A O 1
ATOM 1546 N N . PHE A 1 203 ? 130.903 55.217 29.318 1.00 16.22 200 PHE A N 1
ATOM 1547 C CA . PHE A 1 203 ? 132.255 55.528 29.767 1.00 15.99 200 PHE A CA 1
ATOM 1548 C C . PHE A 1 203 ? 133.241 55.695 28.626 1.00 16.37 200 PHE A C 1
ATOM 1549 O O . PHE A 1 203 ? 133.129 55.051 27.595 1.00 16.15 200 PHE A O 1
ATOM 1557 N N . GLU A 1 204 ? 134.217 56.581 28.828 1.00 16.97 201 GLU A N 1
ATOM 1558 C CA . GLU A 1 204 ? 135.345 56.729 27.903 1.00 17.02 201 GLU A CA 1
ATOM 1559 C C . GLU A 1 204 ? 136.636 56.672 28.705 1.00 17.05 201 GLU A C 1
ATOM 1560 O O . GLU A 1 204 ? 136.729 57.252 29.786 1.00 16.79 201 GLU A O 1
ATOM 1566 N N . THR A 1 205 ? 137.636 55.996 28.150 1.00 17.23 202 THR A N 1
ATOM 1567 C CA . THR A 1 205 ? 138.924 55.836 28.804 1.00 17.75 202 THR A CA 1
ATOM 1568 C C . THR A 1 205 ? 140.010 55.544 27.786 1.00 17.96 202 THR A C 1
ATOM 1569 O O . THR A 1 205 ? 139.743 55.031 26.701 1.00 17.66 202 THR A O 1
ATOM 1573 N N . ASP A 1 206 ? 141.237 55.897 28.133 1.00 18.29 203 ASP A N 1
ATOM 1574 C CA . ASP A 1 206 ? 142.362 55.439 27.341 1.00 19.37 203 ASP A CA 1
ATOM 1575 C C . ASP A 1 206 ? 143.060 54.264 28.043 1.00 19.40 203 ASP A C 1
ATOM 1576 O O . ASP A 1 206 ? 143.932 53.613 27.464 1.00 20.10 203 ASP A O 1
ATOM 1581 N N . ASP A 1 207 ? 142.629 53.989 29.273 1.00 19.05 204 ASP A N 1
ATOM 1582 C CA . ASP A 1 207 ? 143.292 53.037 30.170 1.00 19.36 204 ASP A CA 1
ATOM 1583 C C . ASP A 1 207 ? 142.331 51.914 30.605 1.00 18.88 204 ASP A C 1
ATOM 1584 O O . ASP A 1 207 ? 141.636 52.052 31.612 1.00 18.65 204 ASP A O 1
ATOM 1589 N N . LEU A 1 208 ? 142.300 50.812 29.846 1.00 18.57 205 LEU A N 1
ATOM 1590 C CA . LEU A 1 208 ? 141.349 49.718 30.104 1.00 18.22 205 LEU A CA 1
ATOM 1591 C C . LEU A 1 208 ? 141.674 48.936 31.379 1.00 18.43 205 LEU A C 1
ATOM 1592 O O . LEU A 1 208 ? 140.809 48.289 31.963 1.00 18.19 205 LEU A O 1
ATOM 1597 N N . THR A 1 209 ? 142.931 48.997 31.817 1.00 18.84 206 THR A N 1
ATOM 1598 C CA . THR A 1 209 ? 143.309 48.417 33.107 1.00 19.02 206 THR A CA 1
ATOM 1599 C C . THR A 1 209 ? 142.626 49.176 34.252 1.00 18.89 206 THR A C 1
ATOM 1600 O O . THR A 1 209 ? 142.095 48.570 35.178 1.00 19.04 206 THR A O 1
ATOM 1604 N N . ALA A 1 210 ? 142.628 50.507 34.167 1.00 18.87 207 ALA A N 1
ATOM 1605 C CA . ALA A 1 210 ? 141.905 51.352 35.130 1.00 18.72 207 ALA A CA 1
ATOM 1606 C C . ALA A 1 210 ? 140.420 51.014 35.149 1.00 18.37 207 ALA A C 1
ATOM 1607 O O . ALA A 1 210 ? 139.828 50.915 36.222 1.00 18.55 207 ALA A O 1
ATOM 1609 N N . PHE A 1 211 ? 139.831 50.812 33.969 1.00 18.04 208 PHE A N 1
ATOM 1610 C CA . PHE A 1 211 ? 138.412 50.469 33.884 1.00 18.51 208 PHE A CA 1
ATOM 1611 C C . PHE A 1 211 ? 138.079 49.092 34.513 1.00 18.71 208 PHE A C 1
ATOM 1612 O O . PHE A 1 211 ? 137.067 48.926 35.190 1.00 18.44 208 PHE A O 1
ATOM 1620 N N . ASN A 1 212 ? 138.944 48.119 34.258 1.00 18.42 209 ASN A N 1
ATOM 1621 C CA . ASN A 1 212 ? 138.880 46.822 34.905 1.00 18.51 209 ASN A CA 1
ATOM 1622 C C . ASN A 1 212 ? 138.909 46.962 36.442 1.00 18.58 209 ASN A C 1
ATOM 1623 O O . ASN A 1 212 ? 138.063 46.390 37.141 1.00 18.59 209 ASN A O 1
ATOM 1628 N N . ASN A 1 213 ? 139.872 47.731 36.948 1.00 18.64 210 ASN A N 1
ATOM 1629 C CA . ASN A 1 213 ? 139.989 48.023 38.391 1.00 19.41 210 ASN A CA 1
ATOM 1630 C C . ASN A 1 213 ? 138.763 48.741 38.951 1.00 19.55 210 ASN A C 1
ATOM 1631 O O . ASN A 1 213 ? 138.309 48.444 40.062 1.00 19.27 210 ASN A O 1
ATOM 1636 N N . LEU A 1 214 ? 138.250 49.708 38.187 1.00 19.52 211 LEU A N 1
ATOM 1637 C CA . LEU A 1 214 ? 137.011 50.393 38.551 1.00 20.35 211 LEU A CA 1
ATOM 1638 C C . LEU A 1 214 ? 135.839 49.410 38.737 1.00 20.66 211 LEU A C 1
ATOM 1639 O O . LEU A 1 214 ? 135.173 49.442 39.748 1.00 20.18 211 LEU A O 1
ATOM 1644 N N . MET A 1 215 ? 135.613 48.535 37.760 1.00 21.67 212 MET A N 1
ATOM 1645 C CA . MET A 1 215 ? 134.513 47.581 37.823 1.00 22.76 212 MET A CA 1
ATOM 1646 C C . MET A 1 215 ? 134.688 46.612 38.993 1.00 23.28 212 MET A C 1
ATOM 1647 O O . MET A 1 215 ? 133.730 46.236 39.653 1.00 23.23 212 MET A O 1
ATOM 1652 N N . LEU A 1 216 ? 135.933 46.225 39.240 1.00 23.89 213 LEU A N 1
ATOM 1653 C CA . LEU A 1 216 ? 136.279 45.395 40.376 1.00 24.81 213 LEU A CA 1
ATOM 1654 C C . LEU A 1 216 ? 136.029 46.101 41.713 1.00 25.26 213 LEU A C 1
ATOM 1655 O O . LEU A 1 216 ? 135.559 45.484 42.650 1.00 25.21 213 LEU A O 1
ATOM 1660 N N . SER A 1 217 ? 136.356 47.395 41.793 1.00 26.22 214 SER A N 1
ATOM 1661 C CA . SER A 1 217 ? 136.052 48.205 42.992 1.00 27.38 214 SER A CA 1
ATOM 1662 C C . SER A 1 217 ? 134.555 48.207 43.284 1.00 27.95 214 SER A C 1
ATOM 1663 O O . SER A 1 217 ? 134.146 48.149 44.445 1.00 28.10 214 SER A O 1
ATOM 1666 N N . LEU A 1 218 ? 133.751 48.289 42.228 1.00 28.64 215 LEU A N 1
ATOM 1667 C CA . LEU A 1 218 ? 132.295 48.264 42.354 1.00 29.58 215 LEU A CA 1
ATOM 1668 C C . LEU A 1 218 ? 131.753 46.891 42.752 1.00 30.49 215 LEU A C 1
ATOM 1669 O O . LEU A 1 218 ? 130.872 46.794 43.625 1.00 30.48 215 LEU A O 1
ATOM 1674 N N . ALA A 1 219 ? 132.278 45.838 42.117 1.00 31.18 216 ALA A N 1
ATOM 1675 C CA . ALA A 1 219 ? 131.912 44.464 42.447 1.00 32.44 216 ALA A CA 1
ATOM 1676 C C . ALA A 1 219 ? 132.087 44.187 43.946 1.00 33.38 216 ALA A C 1
ATOM 1677 O O . ALA A 1 219 ? 131.320 43.436 44.547 1.00 33.66 216 ALA A O 1
ATOM 1679 N N . GLN A 1 220 ? 133.093 44.816 44.535 1.00 34.45 217 GLN A N 1
ATOM 1680 C CA . GLN A 1 220 ? 133.412 44.627 45.940 1.00 35.92 217 GLN A CA 1
ATOM 1681 C C . GLN A 1 220 ? 132.582 45.507 46.881 1.00 36.12 217 GLN A C 1
ATOM 1682 O O . GLN A 1 220 ? 132.612 45.297 48.096 1.00 36.94 217 GLN A O 1
ATOM 1688 N N . THR A 1 234 ? 127.775 44.239 28.331 1.00 28.18 231 THR A N 1
ATOM 1689 C CA . THR A 1 234 ? 128.866 45.208 28.186 1.00 26.76 231 THR A CA 1
ATOM 1690 C C . THR A 1 234 ? 129.220 45.359 26.709 1.00 26.05 231 THR A C 1
ATOM 1691 O O . THR A 1 234 ? 129.490 44.363 26.040 1.00 26.59 231 THR A O 1
ATOM 1695 N N . THR A 1 235 ? 129.186 46.589 26.199 1.00 23.88 232 THR A N 1
ATOM 1696 C CA . THR A 1 235 ? 129.638 46.871 24.835 1.00 22.16 232 THR A CA 1
ATOM 1697 C C . THR A 1 235 ? 130.953 47.638 24.899 1.00 21.15 232 THR A C 1
ATOM 1698 O O . THR A 1 235 ? 131.022 48.707 25.498 1.00 20.88 232 THR A O 1
ATOM 1702 N N . LEU A 1 236 ? 132.000 47.066 24.310 1.00 20.05 233 LEU A N 1
ATOM 1703 C CA . LEU A 1 236 ? 133.304 47.727 24.250 1.00 19.37 233 LEU A CA 1
ATOM 1704 C C . LEU A 1 236 ? 133.617 48.054 22.809 1.00 18.86 233 LEU A C 1
ATOM 1705 O O . LEU A 1 236 ? 133.523 47.201 21.917 1.00 18.44 233 LEU A O 1
ATOM 1710 N N . GLY A 1 237 ? 133.983 49.306 22.584 1.00 18.35 234 GLY A N 1
ATOM 1711 C CA . GLY A 1 237 ? 134.326 49.737 21.247 1.00 17.81 234 GLY A CA 1
ATOM 1712 C C . GLY A 1 237 ? 135.445 50.736 21.258 1.00 17.67 234 GLY A C 1
ATOM 1713 O O . GLY A 1 237 ? 135.995 51.060 22.294 1.00 17.31 234 GLY A O 1
ATOM 1714 N N . THR A 1 238 ? 135.750 51.250 20.083 1.00 17.85 235 THR A N 1
ATOM 1715 C CA . THR A 1 238 ? 136.855 52.143 19.910 1.00 18.13 235 THR A CA 1
ATOM 1716 C C . THR A 1 238 ? 136.327 53.465 19.285 1.00 18.22 235 THR A C 1
ATOM 1717 O O . THR A 1 238 ? 135.353 53.462 18.519 1.00 17.42 235 THR A O 1
ATOM 1721 N N . ILE A 1 239 ? 136.931 54.586 19.688 1.00 18.44 236 ILE A N 1
ATOM 1722 C CA . ILE A 1 239 ? 136.481 55.923 19.320 1.00 18.58 236 ILE A CA 1
ATOM 1723 C C . ILE A 1 239 ? 137.242 56.392 18.091 1.00 19.52 236 ILE A C 1
ATOM 1724 O O . ILE A 1 239 ? 138.474 56.319 18.046 1.00 19.74 236 ILE A O 1
ATOM 1729 N N . HIS A 1 240 ? 136.496 56.841 17.085 1.00 19.91 237 HIS A N 1
ATOM 1730 C CA . HIS A 1 240 ? 137.052 57.356 15.833 1.00 20.88 237 HIS A CA 1
ATOM 1731 C C . HIS A 1 240 ? 136.103 58.404 15.282 1.00 21.40 237 HIS A C 1
ATOM 1732 O O . HIS A 1 240 ? 134.982 58.569 15.779 1.00 21.34 237 HIS A O 1
ATOM 1739 N N . SER A 1 241 ? 136.423 59.074 14.312 1.00 21.78 238 SER A N 1
ATOM 1740 C CA . SER A 1 241 ? 135.556 59.915 13.514 1.00 22.19 238 SER A CA 1
ATOM 1741 C C . SER A 1 241 ? 134.574 58.984 12.800 1.00 22.14 238 SER A C 1
ATOM 1742 O O . SER A 1 241 ? 134.902 57.829 12.540 1.00 22.30 238 SER A O 1
ATOM 1745 N N . PRO A 1 242 ? 133.430 59.439 12.544 1.00 22.06 239 PRO A N 1
ATOM 1746 C CA . PRO A 1 242 ? 132.444 58.592 11.875 1.00 22.28 239 PRO A CA 1
ATOM 1747 C C . PRO A 1 242 ? 132.885 58.031 10.519 1.00 22.83 239 PRO A C 1
ATOM 1748 O O . PRO A 1 242 ? 132.629 56.860 10.255 1.00 22.31 239 PRO A O 1
ATOM 1752 N N . GLU A 1 243 ? 133.548 58.836 9.683 1.00 23.37 240 GLU A N 1
ATOM 1753 C CA . GLU A 1 243 ? 134.011 58.367 8.368 1.00 24.42 240 GLU A CA 1
ATOM 1754 C C . GLU A 1 243 ? 135.081 57.273 8.487 1.00 24.06 240 GLU A C 1
ATOM 1755 O O . GLU A 1 243 ? 135.100 56.329 7.686 1.00 24.42 240 GLU A O 1
ATOM 1761 N N . ASP A 1 244 ? 135.928 57.362 9.512 1.00 24.05 241 ASP A N 1
ATOM 1762 C CA . ASP A 1 244 ? 136.935 56.319 9.743 1.00 24.34 241 ASP A CA 1
ATOM 1763 C C . ASP A 1 244 ? 136.308 54.989 10.141 1.00 23.86 241 ASP A C 1
ATOM 1764 O O . ASP A 1 244 ? 136.747 53.933 9.680 1.00 24.15 241 ASP A O 1
ATOM 1769 N N . VAL A 1 245 ? 135.275 55.048 10.980 1.00 23.46 242 VAL A N 1
ATOM 1770 C CA . VAL A 1 245 ? 134.531 53.839 11.359 1.00 23.06 242 VAL A CA 1
ATOM 1771 C C . VAL A 1 245 ? 133.926 53.191 10.110 1.00 23.32 242 VAL A C 1
ATOM 1772 O O . VAL A 1 245 ? 134.131 52.009 9.854 1.00 22.97 242 VAL A O 1
ATOM 1776 N N . ILE A 1 246 ? 133.225 53.978 9.304 1.00 24.10 243 ILE A N 1
ATOM 1777 C CA . ILE A 1 246 ? 132.628 53.424 8.075 1.00 25.00 243 ILE A CA 1
ATOM 1778 C C . ILE A 1 246 ? 133.686 52.850 7.117 1.00 25.80 243 ILE A C 1
ATOM 1779 O O . ILE A 1 246 ? 133.495 51.743 6.575 1.00 25.58 243 ILE A O 1
ATOM 1784 N N . LYS A 1 247 ? 134.798 53.579 6.944 1.00 26.86 244 LYS A N 1
ATOM 1785 C CA . LYS A 1 247 ? 135.902 53.110 6.087 1.00 28.14 244 LYS A CA 1
ATOM 1786 C C . LYS A 1 247 ? 136.454 51.770 6.559 1.00 28.69 244 LYS A C 1
ATOM 1787 O O . LYS A 1 247 ? 136.713 50.888 5.738 1.00 28.57 244 LYS A O 1
ATOM 1793 N N . ALA A 1 248 ? 136.614 51.631 7.881 1.00 29.31 245 ALA A N 1
ATOM 1794 C CA . ALA A 1 248 ? 137.022 50.383 8.526 1.00 30.26 245 ALA A CA 1
ATOM 1795 C C . ALA A 1 248 ? 136.076 49.217 8.224 1.00 31.03 245 ALA A C 1
ATOM 1796 O O . ALA A 1 248 ? 136.523 48.073 8.109 1.00 31.39 245 ALA A O 1
ATOM 1798 N N . LEU A 1 249 ? 134.779 49.515 8.108 1.00 31.91 246 LEU A N 1
ATOM 1799 C CA . LEU A 1 249 ? 133.746 48.504 7.832 1.00 33.11 246 LEU A CA 1
ATOM 1800 C C . LEU A 1 249 ? 133.587 48.186 6.338 1.00 34.49 246 LEU A C 1
ATOM 1801 O O . LEU A 1 249 ? 133.102 47.110 5.978 1.00 34.45 246 LEU A O 1
ATOM 1806 N N . ALA A 1 250 ? 133.985 49.125 5.482 1.00 36.30 247 ALA A N 1
ATOM 1807 C CA . ALA A 1 250 ? 133.905 48.951 4.031 1.00 38.56 247 ALA A CA 1
ATOM 1808 C C . ALA A 1 250 ? 134.951 47.948 3.542 1.00 40.26 247 ALA A C 1
ATOM 1809 O O . ALA A 1 250 ? 134.698 47.183 2.602 1.00 40.72 247 ALA A O 1
ATOM 1811 N N . ASP A 1 251 ? 136.119 47.978 4.190 1.00 42.22 248 ASP A N 1
ATOM 1812 C CA . ASP A 1 251 ? 137.201 47.016 3.978 1.00 44.14 248 ASP A CA 1
ATOM 1813 C C . ASP A 1 251 ? 136.728 45.605 4.303 1.00 44.37 248 ASP A C 1
ATOM 1814 O O . ASP A 1 251 ? 137.052 44.662 3.593 1.00 45.19 248 ASP A O 1
ATOM 1819 N N . ILE B 1 12 ? 149.182 -0.185 15.282 1.00 33.90 9 ILE B N 1
ATOM 1820 C CA . ILE B 1 12 ? 148.049 -0.066 16.252 1.00 33.53 9 ILE B CA 1
ATOM 1821 C C . ILE B 1 12 ? 147.278 -1.369 16.343 1.00 33.18 9 ILE B C 1
ATOM 1822 O O . ILE B 1 12 ? 146.758 -1.887 15.350 1.00 33.03 9 ILE B O 1
ATOM 1827 N N . GLU B 1 13 ? 147.215 -1.907 17.550 1.00 32.71 10 GLU B N 1
ATOM 1828 C CA . GLU B 1 13 ? 146.534 -3.172 17.726 1.00 32.27 10 GLU B CA 1
ATOM 1829 C C . GLU B 1 13 ? 145.293 -2.958 18.570 1.00 30.72 10 GLU B C 1
ATOM 1830 O O . GLU B 1 13 ? 145.379 -2.497 19.713 1.00 29.83 10 GLU B O 1
ATOM 1836 N N . ARG B 1 14 ? 144.147 -3.309 17.989 1.00 29.34 11 ARG B N 1
ATOM 1837 C CA . ARG B 1 14 ? 142.837 -3.141 18.601 1.00 28.18 11 ARG B CA 1
ATOM 1838 C C . ARG B 1 14 ? 142.822 -3.606 20.053 1.00 27.33 11 ARG B C 1
ATOM 1839 O O . ARG B 1 14 ? 142.432 -2.848 20.965 1.00 26.53 11 ARG B O 1
ATOM 1847 N N . GLY B 1 15 ? 143.269 -4.843 20.268 1.00 26.40 12 GLY B N 1
ATOM 1848 C CA . GLY B 1 15 ? 143.204 -5.452 21.586 1.00 25.55 12 GLY B CA 1
ATOM 1849 C C . GLY B 1 15 ? 144.109 -4.780 22.602 1.00 25.09 12 GLY B C 1
ATOM 1850 O O . GLY B 1 15 ? 143.874 -4.858 23.813 1.00 25.35 12 GLY B O 1
ATOM 1851 N N . THR B 1 16 ? 145.157 -4.123 22.123 1.00 24.20 13 THR B N 1
ATOM 1852 C CA . THR B 1 16 ? 146.088 -3.451 23.019 1.00 23.44 13 THR B CA 1
ATOM 1853 C C . THR B 1 16 ? 145.646 -2.024 23.347 1.00 22.50 13 THR B C 1
ATOM 1854 O O . THR B 1 16 ? 145.551 -1.661 24.513 1.00 22.15 13 THR B O 1
ATOM 1858 N N . ILE B 1 17 ? 145.383 -1.220 22.324 1.00 21.58 14 ILE B N 1
ATOM 1859 C CA . ILE B 1 17 ? 144.987 0.178 22.520 1.00 21.10 14 ILE B CA 1
ATOM 1860 C C . ILE B 1 17 ? 143.695 0.338 23.364 1.00 21.01 14 ILE B C 1
ATOM 1861 O O . ILE B 1 17 ? 143.564 1.293 24.140 1.00 20.82 14 ILE B O 1
ATOM 1866 N N . LEU B 1 18 ? 142.774 -0.619 23.236 1.00 20.66 15 LEU B N 1
ATOM 1867 C CA . LEU B 1 18 ? 141.500 -0.569 23.953 1.00 21.11 15 LEU B CA 1
ATOM 1868 C C . LEU B 1 18 ? 141.628 -1.011 25.400 1.00 21.47 15 LEU B C 1
ATOM 1869 O O . LEU B 1 18 ? 140.640 -1.030 26.142 1.00 21.58 15 LEU B O 1
ATOM 1874 N N . THR B 1 19 ? 142.854 -1.342 25.798 1.00 21.88 16 THR B N 1
ATOM 1875 C CA . THR B 1 19 ? 143.115 -1.957 27.091 1.00 22.93 16 THR B CA 1
ATOM 1876 C C . THR B 1 19 ? 144.148 -1.157 27.919 1.00 22.79 16 THR B C 1
ATOM 1877 O O . THR B 1 19 ? 144.486 -1.521 29.051 1.00 23.40 16 THR B O 1
ATOM 1881 N N . GLN B 1 20 ? 144.610 -0.040 27.375 1.00 21.89 17 GLN B N 1
ATOM 1882 C CA . GLN B 1 20 ? 145.686 0.733 28.009 1.00 21.64 17 GLN B CA 1
ATOM 1883 C C . GLN B 1 20 ? 145.234 2.057 28.638 1.00 21.45 17 GLN B C 1
ATOM 1884 O O . GLN B 1 20 ? 144.259 2.661 28.170 1.00 20.58 17 GLN B O 1
ATOM 1890 N N . PRO B 1 21 ? 145.945 2.522 29.688 1.00 21.23 18 PRO B N 1
ATOM 1891 C CA . PRO B 1 21 ? 145.680 3.864 30.217 1.00 20.91 18 PRO B CA 1
ATOM 1892 C C . PRO B 1 21 ? 146.301 4.923 29.295 1.00 20.56 18 PRO B C 1
ATOM 1893 O O . PRO B 1 21 ? 147.173 4.601 28.504 1.00 20.85 18 PRO B O 1
ATOM 1897 N N . GLY B 1 22 ? 145.837 6.167 29.376 1.00 20.17 19 GLY B N 1
ATOM 1898 C CA . GLY B 1 22 ? 146.426 7.246 28.585 1.00 19.53 19 GLY B CA 1
ATOM 1899 C C . GLY B 1 22 ? 146.020 7.272 27.132 1.00 19.27 19 GLY B C 1
ATOM 1900 O O . GLY B 1 22 ? 146.679 7.916 26.304 1.00 19.78 19 GLY B O 1
ATOM 1901 N N . VAL B 1 23 ? 144.920 6.593 26.824 1.00 18.30 20 VAL B N 1
ATOM 1902 C CA . VAL B 1 23 ? 144.410 6.503 25.473 1.00 17.47 20 VAL B CA 1
ATOM 1903 C C . VAL B 1 23 ? 143.242 7.460 25.317 1.00 17.60 20 VAL B C 1
ATOM 1904 O O . VAL B 1 23 ? 142.351 7.467 26.153 1.00 17.17 20 VAL B O 1
ATOM 1908 N N . PHE B 1 24 ? 143.270 8.271 24.254 1.00 17.48 21 PHE B N 1
ATOM 1909 C CA . PHE B 1 24 ? 142.218 9.248 23.974 1.00 17.92 21 PHE B CA 1
ATOM 1910 C C . PHE B 1 24 ? 141.074 8.669 23.181 1.00 17.97 21 PHE B C 1
ATOM 1911 O O . PHE B 1 24 ? 141.281 7.911 22.231 1.00 18.37 21 PHE B O 1
ATOM 1919 N N . GLY B 1 25 ? 139.866 9.027 23.595 1.00 17.59 22 GLY B N 1
ATOM 1920 C CA . GLY B 1 25 ? 138.644 8.720 22.863 1.00 17.16 22 GLY B CA 1
ATOM 1921 C C . GLY B 1 25 ? 138.008 9.998 22.334 1.00 16.91 22 GLY B C 1
ATOM 1922 O O . GLY B 1 25 ? 137.817 10.962 23.075 1.00 17.13 22 GLY B O 1
ATOM 1923 N N . VAL B 1 26 ? 137.695 10.014 21.043 1.00 16.46 23 VAL B N 1
ATOM 1924 C CA . VAL B 1 26 ? 136.957 11.113 20.455 1.00 16.24 23 VAL B CA 1
ATOM 1925 C C . VAL B 1 26 ? 135.700 10.544 19.816 1.00 16.77 23 VAL B C 1
ATOM 1926 O O . VAL B 1 26 ? 135.775 9.776 18.836 1.00 17.03 23 VAL B O 1
ATOM 1930 N N . PHE B 1 27 ? 134.557 10.949 20.361 1.00 16.51 24 PHE B N 1
ATOM 1931 C CA . PHE B 1 27 ? 133.244 10.540 19.889 1.00 16.25 24 PHE B CA 1
ATOM 1932 C C . PHE B 1 27 ? 132.579 11.702 19.183 1.00 16.71 24 PHE B C 1
ATOM 1933 O O . PHE B 1 27 ? 132.397 12.766 19.781 1.00 16.62 24 PHE B O 1
ATOM 1941 N N . THR B 1 28 ? 132.200 11.500 17.928 1.00 16.34 25 THR B N 1
ATOM 1942 C CA . THR B 1 28 ? 131.517 12.542 17.167 1.00 16.56 25 THR B CA 1
ATOM 1943 C C . THR B 1 28 ? 130.245 11.977 16.566 1.00 16.91 25 THR B C 1
ATOM 1944 O O . THR B 1 28 ? 130.298 11.019 15.776 1.00 16.45 25 THR B O 1
ATOM 1948 N N . MET B 1 29 ? 129.116 12.581 16.945 1.00 16.99 26 MET B N 1
ATOM 1949 C CA . MET B 1 29 ? 127.783 12.213 16.457 1.00 17.56 26 MET B CA 1
ATOM 1950 C C . MET B 1 29 ? 127.383 13.120 15.298 1.00 18.20 26 MET B C 1
ATOM 1951 O O . MET B 1 29 ? 127.415 14.352 15.433 1.00 17.59 26 MET B O 1
ATOM 1956 N N . PHE B 1 30 ? 126.967 12.515 14.180 1.00 18.70 27 PHE B N 1
ATOM 1957 C CA . PHE B 1 30 ? 126.625 13.275 12.980 1.00 19.50 27 PHE B CA 1
ATOM 1958 C C . PHE B 1 30 ? 125.183 13.070 12.567 1.00 20.73 27 PHE B C 1
ATOM 1959 O O . PHE B 1 30 ? 124.630 11.960 12.687 1.00 20.16 27 PHE B O 1
ATOM 1967 N N . LYS B 1 31 ? 124.598 14.136 12.026 1.00 21.94 28 LYS B N 1
ATOM 1968 C CA . LYS B 1 31 ? 123.264 14.099 11.444 1.00 23.54 28 LYS B CA 1
ATOM 1969 C C . LYS B 1 31 ? 123.377 14.489 9.967 1.00 24.70 28 LYS B C 1
ATOM 1970 O O . LYS B 1 31 ? 123.953 15.536 9.640 1.00 24.45 28 LYS B O 1
ATOM 1976 N N . LEU B 1 32 ? 122.853 13.648 9.081 1.00 26.04 29 LEU B N 1
ATOM 1977 C CA . LEU B 1 32 ? 122.869 13.939 7.649 1.00 28.39 29 LEU B CA 1
ATOM 1978 C C . LEU B 1 32 ? 122.056 15.194 7.343 1.00 30.27 29 LEU B C 1
ATOM 1979 O O . LEU B 1 32 ? 120.954 15.370 7.863 1.00 29.92 29 LEU B O 1
ATOM 1984 N N . ARG B 1 33 ? 122.623 16.076 6.523 1.00 32.74 30 ARG B N 1
ATOM 1985 C CA . ARG B 1 33 ? 121.918 17.274 6.073 1.00 35.65 30 ARG B CA 1
ATOM 1986 C C . ARG B 1 33 ? 120.832 16.867 5.072 1.00 37.39 30 ARG B C 1
ATOM 1987 O O . ARG B 1 33 ? 120.957 15.832 4.414 1.00 37.07 30 ARG B O 1
ATOM 1995 N N . PRO B 1 34 ? 119.743 17.660 4.979 1.00 39.50 31 PRO B N 1
ATOM 1996 C CA . PRO B 1 34 ? 118.663 17.355 4.031 1.00 41.01 31 PRO B CA 1
ATOM 1997 C C . PRO B 1 34 ? 119.137 17.216 2.574 1.00 42.22 31 PRO B C 1
ATOM 1998 O O . PRO B 1 34 ? 118.565 16.421 1.834 1.00 42.57 31 PRO B O 1
ATOM 2002 N N . ASP B 1 35 ? 120.177 17.957 2.181 1.00 43.57 32 ASP B N 1
ATOM 2003 C CA . ASP B 1 35 ? 120.688 17.869 0.805 1.00 45.06 32 ASP B CA 1
ATOM 2004 C C . ASP B 1 35 ? 121.562 16.634 0.479 1.00 45.13 32 ASP B C 1
ATOM 2005 O O . ASP B 1 35 ? 122.060 16.509 -0.641 1.00 45.39 32 ASP B O 1
ATOM 2010 N N . TRP B 1 36 ? 121.719 15.723 1.441 1.00 45.13 33 TRP B N 1
ATOM 2011 C CA . TRP B 1 36 ? 122.362 14.416 1.189 1.00 44.88 33 TRP B CA 1
ATOM 2012 C C . TRP B 1 36 ? 121.585 13.601 0.151 1.00 46.01 33 TRP B C 1
ATOM 2013 O O . TRP B 1 36 ? 122.177 12.935 -0.699 1.00 45.89 33 TRP B O 1
ATOM 2024 N N . ASN B 1 37 ? 120.258 13.657 0.240 1.00 47.41 34 ASN B N 1
ATOM 2025 C CA . ASN B 1 37 ? 119.363 13.044 -0.738 1.00 48.75 34 ASN B CA 1
ATOM 2026 C C . ASN B 1 37 ? 119.542 13.574 -2.160 1.00 49.35 34 ASN B C 1
ATOM 2027 O O . ASN B 1 37 ? 119.243 12.868 -3.127 1.00 49.64 34 ASN B O 1
ATOM 2032 N N . LYS B 1 38 ? 120.023 14.811 -2.279 1.00 49.89 35 LYS B N 1
ATOM 2033 C CA . LYS B 1 38 ? 120.221 15.447 -3.584 1.00 50.45 35 LYS B CA 1
ATOM 2034 C C . LYS B 1 38 ? 121.612 15.198 -4.187 1.00 50.44 35 LYS B C 1
ATOM 2035 O O . LYS B 1 38 ? 121.862 15.562 -5.338 1.00 50.60 35 LYS B O 1
ATOM 2041 N N . VAL B 1 39 ? 122.509 14.592 -3.412 1.00 50.22 36 VAL B N 1
ATOM 2042 C CA . VAL B 1 39 ? 123.818 14.182 -3.915 1.00 50.01 36 VAL B CA 1
ATOM 2043 C C . VAL B 1 39 ? 123.583 13.071 -4.953 1.00 50.12 36 VAL B C 1
ATOM 2044 O O . VAL B 1 39 ? 122.801 12.155 -4.696 1.00 50.19 36 VAL B O 1
ATOM 2048 N N . PRO B 1 40 ? 124.207 13.178 -6.149 1.00 50.14 37 PRO B N 1
ATOM 2049 C CA . PRO B 1 40 ? 124.080 12.128 -7.163 1.00 50.17 37 PRO B CA 1
ATOM 2050 C C . PRO B 1 40 ? 124.285 10.730 -6.570 1.00 50.35 37 PRO B C 1
ATOM 2051 O O . PRO B 1 40 ? 125.201 10.521 -5.766 1.00 50.26 37 PRO B O 1
ATOM 2055 N N . ALA B 1 41 ? 123.423 9.792 -6.964 1.00 50.47 38 ALA B N 1
ATOM 2056 C CA . ALA B 1 41 ? 123.417 8.443 -6.389 1.00 50.65 38 ALA B CA 1
ATOM 2057 C C . ALA B 1 41 ? 124.759 7.708 -6.513 1.00 50.66 38 ALA B C 1
ATOM 2058 O O . ALA B 1 41 ? 125.121 6.936 -5.627 1.00 50.81 38 ALA B O 1
ATOM 2060 N N . MET B 1 42 ? 125.488 7.961 -7.597 1.00 50.58 39 MET B N 1
ATOM 2061 C CA . MET B 1 42 ? 126.792 7.344 -7.789 1.00 50.49 39 MET B CA 1
ATOM 2062 C C . MET B 1 42 ? 127.872 7.974 -6.912 1.00 49.64 39 MET B C 1
ATOM 2063 O O . MET B 1 42 ? 128.805 7.285 -6.482 1.00 49.51 39 MET B O 1
ATOM 2068 N N . GLU B 1 43 ? 127.734 9.276 -6.653 1.00 48.60 40 GLU B N 1
ATOM 2069 C CA . GLU B 1 43 ? 128.594 9.990 -5.708 1.00 47.65 40 GLU B CA 1
ATOM 2070 C C . GLU B 1 43 ? 128.374 9.443 -4.285 1.00 46.53 40 GLU B C 1
ATOM 2071 O O . GLU B 1 43 ? 129.328 9.214 -3.542 1.00 46.25 40 GLU B O 1
ATOM 2077 N N . ARG B 1 44 ? 127.105 9.231 -3.938 1.00 45.35 41 ARG B N 1
ATOM 2078 C CA . ARG B 1 44 ? 126.694 8.594 -2.685 1.00 44.36 41 ARG B CA 1
ATOM 2079 C C . ARG B 1 44 ? 127.197 7.158 -2.538 1.00 43.47 41 ARG B C 1
ATOM 2080 O O . ARG B 1 44 ? 127.614 6.760 -1.450 1.00 43.17 41 ARG B O 1
ATOM 2088 N N . LYS B 1 45 ? 127.155 6.391 -3.627 1.00 42.42 42 LYS B N 1
ATOM 2089 C CA . LYS B 1 45 ? 127.585 4.990 -3.598 1.00 41.57 42 LYS B CA 1
ATOM 2090 C C . LYS B 1 45 ? 129.108 4.842 -3.522 1.00 40.10 42 LYS B C 1
ATOM 2091 O O . LYS B 1 45 ? 129.612 3.783 -3.141 1.00 40.07 42 LYS B O 1
ATOM 2097 N N . GLY B 1 46 ? 129.832 5.907 -3.859 1.00 38.34 43 GLY B N 1
ATOM 2098 C CA . GLY B 1 46 ? 131.287 5.927 -3.696 1.00 36.18 43 GLY B CA 1
ATOM 2099 C C . GLY B 1 46 ? 131.756 6.365 -2.310 1.00 34.87 43 GLY B C 1
ATOM 2100 O O . GLY B 1 46 ? 132.940 6.260 -1.983 1.00 34.39 43 GLY B O 1
ATOM 2101 N N . ALA B 1 47 ? 130.822 6.844 -1.486 1.00 33.50 44 ALA B N 1
ATOM 2102 C CA . ALA B 1 47 ? 131.157 7.361 -0.146 1.00 32.29 44 ALA B CA 1
ATOM 2103 C C . ALA B 1 47 ? 131.782 6.318 0.787 1.00 31.49 44 ALA B C 1
ATOM 2104 O O . ALA B 1 47 ? 132.703 6.626 1.536 1.00 31.10 44 ALA B O 1
ATOM 2106 N N . ALA B 1 48 ? 131.293 5.079 0.722 1.00 30.84 45 ALA B N 1
ATOM 2107 C CA . ALA B 1 48 ? 131.791 4.007 1.592 1.00 30.54 45 ALA B CA 1
ATOM 2108 C C . ALA B 1 48 ? 133.260 3.674 1.354 1.00 30.54 45 ALA B C 1
ATOM 2109 O O . ALA B 1 48 ? 134.020 3.531 2.309 1.00 30.01 45 ALA B O 1
ATOM 2111 N N . GLU B 1 49 ? 133.648 3.561 0.085 1.00 30.51 46 GLU B N 1
ATOM 2112 C CA . GLU B 1 49 ? 135.035 3.268 -0.286 1.00 30.99 46 GLU B CA 1
ATOM 2113 C C . GLU B 1 49 ? 135.967 4.400 0.122 1.00 30.07 46 GLU B C 1
ATOM 2114 O O . GLU B 1 49 ? 137.062 4.156 0.623 1.00 29.80 46 GLU B O 1
ATOM 2120 N N . GLU B 1 50 ? 135.510 5.633 -0.082 1.00 29.63 47 GLU B N 1
ATOM 2121 C CA . GLU B 1 50 ? 136.238 6.810 0.351 1.00 29.40 47 GLU B CA 1
ATOM 2122 C C . GLU B 1 50 ? 136.571 6.766 1.849 1.00 28.71 47 GLU B C 1
ATOM 2123 O O . GLU B 1 50 ? 137.699 7.038 2.238 1.00 28.69 47 GLU B O 1
ATOM 2129 N N . VAL B 1 51 ? 135.587 6.419 2.680 1.00 28.09 48 VAL B N 1
ATOM 2130 C CA . VAL B 1 51 ? 135.790 6.316 4.132 1.00 27.30 48 VAL B CA 1
ATOM 2131 C C . VAL B 1 51 ? 136.712 5.147 4.448 1.00 27.18 48 VAL B C 1
ATOM 2132 O O . VAL B 1 51 ? 137.616 5.267 5.284 1.00 26.88 48 VAL B O 1
ATOM 2136 N N . LYS B 1 52 ? 136.500 4.027 3.758 1.00 27.05 49 LYS B N 1
ATOM 2137 C CA . LYS B 1 52 ? 137.333 2.839 3.953 1.00 27.26 49 LYS B CA 1
ATOM 2138 C C . LYS B 1 52 ? 138.822 3.130 3.680 1.00 26.92 49 LYS B C 1
ATOM 2139 O O . LYS B 1 52 ? 139.694 2.713 4.454 1.00 26.69 49 LYS B O 1
ATOM 2145 N N . LYS B 1 53 ? 139.104 3.852 2.594 1.00 26.83 50 LYS B N 1
ATOM 2146 C CA . LYS B 1 53 ? 140.485 4.255 2.265 1.00 27.02 50 LYS B CA 1
ATOM 2147 C C . LYS B 1 53 ? 141.068 5.239 3.281 1.00 26.25 50 LYS B C 1
ATOM 2148 O O . LYS B 1 53 ? 142.247 5.165 3.619 1.00 26.42 50 LYS B O 1
ATOM 2154 N N . LEU B 1 54 ? 140.251 6.165 3.765 1.00 25.62 51 LEU B N 1
ATOM 2155 C CA . LEU B 1 54 ? 140.721 7.104 4.794 1.00 25.23 51 LEU B CA 1
ATOM 2156 C C . LEU B 1 54 ? 141.150 6.370 6.059 1.00 24.75 51 LEU B C 1
ATOM 2157 O O . LEU B 1 54 ? 142.165 6.700 6.661 1.00 24.62 51 LEU B O 1
ATOM 2162 N N . ILE B 1 55 ? 140.361 5.375 6.454 1.00 24.58 52 ILE B N 1
ATOM 2163 C CA . ILE B 1 55 ? 140.621 4.577 7.658 1.00 25.04 52 ILE B CA 1
ATOM 2164 C C . ILE B 1 55 ? 141.936 3.790 7.510 1.00 25.90 52 ILE B C 1
ATOM 2165 O O . ILE B 1 55 ? 142.752 3.725 8.441 1.00 25.47 52 ILE B O 1
ATOM 2170 N N . GLU B 1 56 ? 142.131 3.223 6.320 1.00 26.74 53 GLU B N 1
ATOM 2171 C CA . GLU B 1 56 ? 143.348 2.498 5.978 1.00 27.95 53 GLU B CA 1
ATOM 2172 C C . GLU B 1 56 ? 144.565 3.420 5.926 1.00 27.48 53 GLU B C 1
ATOM 2173 O O . GLU B 1 56 ? 145.621 3.067 6.443 1.00 27.81 53 GLU B O 1
ATOM 2179 N N . LYS B 1 57 ? 144.418 4.606 5.334 1.00 27.06 54 LYS B N 1
ATOM 2180 C CA . LYS B 1 57 ? 145.485 5.610 5.372 1.00 26.95 54 LYS B CA 1
ATOM 2181 C C . LYS B 1 57 ? 145.934 5.942 6.807 1.00 26.54 54 LYS B C 1
ATOM 2182 O O . LYS B 1 57 ? 147.125 6.188 7.042 1.00 26.37 54 LYS B O 1
ATOM 2188 N N . HIS B 1 58 ? 144.988 5.923 7.753 1.00 25.81 55 HIS B N 1
ATOM 2189 C CA . HIS B 1 58 ? 145.290 6.187 9.172 1.00 25.27 55 HIS B CA 1
ATOM 2190 C C . HIS B 1 58 ? 145.450 4.955 10.050 1.00 25.69 55 HIS B C 1
ATOM 2191 O O . HIS B 1 58 ? 145.413 5.045 11.284 1.00 25.28 55 HIS B O 1
ATOM 2198 N N . LYS B 1 59 ? 145.687 3.800 9.427 1.00 26.35 56 LYS B N 1
ATOM 2199 C CA . LYS B 1 59 ? 145.764 2.550 10.202 1.00 27.20 56 LYS B CA 1
ATOM 2200 C C . LYS B 1 59 ? 146.867 2.487 11.270 1.00 26.83 56 LYS B C 1
ATOM 2201 O O . LYS B 1 59 ? 146.712 1.775 12.261 1.00 26.25 56 LYS B O 1
ATOM 2207 N N . ASP B 1 60 ? 147.941 3.257 11.098 1.00 26.83 57 ASP B N 1
ATOM 2208 C CA . ASP B 1 60 ? 148.999 3.313 12.113 1.00 26.96 57 ASP B CA 1
ATOM 2209 C C . ASP B 1 60 ? 148.864 4.510 13.058 1.00 25.98 57 ASP B C 1
ATOM 2210 O O . ASP B 1 60 ? 149.630 4.635 14.008 1.00 26.00 57 ASP B O 1
ATOM 2215 N N . ASN B 1 61 ? 147.865 5.354 12.804 1.00 25.03 58 ASN B N 1
ATOM 2216 C CA . ASN B 1 61 ? 147.650 6.597 13.550 1.00 23.75 58 ASN B CA 1
ATOM 2217 C C . ASN B 1 61 ? 146.553 6.486 14.624 1.00 23.05 58 ASN B C 1
ATOM 2218 O O . ASN B 1 61 ? 146.719 6.949 15.757 1.00 22.85 58 ASN B O 1
ATOM 2223 N N . VAL B 1 62 ? 145.436 5.854 14.251 1.00 21.97 59 VAL B N 1
ATOM 2224 C CA . VAL B 1 62 ? 144.232 5.778 15.088 1.00 21.12 59 VAL B CA 1
ATOM 2225 C C . VAL B 1 62 ? 143.469 4.457 14.895 1.00 20.84 59 VAL B C 1
ATOM 2226 O O . VAL B 1 62 ? 143.526 3.829 13.825 1.00 20.50 59 VAL B O 1
ATOM 2230 N N . LEU B 1 63 ? 142.749 4.056 15.935 1.00 20.09 60 LEU B N 1
ATOM 2231 C CA . LEU B 1 63 ? 141.718 3.038 15.806 1.00 19.46 60 LEU B CA 1
ATOM 2232 C C . LEU B 1 63 ? 140.364 3.703 15.537 1.00 19.19 60 LEU B C 1
ATOM 2233 O O . LEU B 1 63 ? 139.983 4.655 16.213 1.00 18.64 60 LEU B O 1
ATOM 2238 N N . VAL B 1 64 ? 139.651 3.196 14.536 1.00 18.80 61 VAL B N 1
ATOM 2239 C CA . VAL B 1 64 ? 138.385 3.778 14.117 1.00 18.49 61 VAL B CA 1
ATOM 2240 C C . VAL B 1 64 ? 137.233 2.807 14.311 1.00 18.53 61 VAL B C 1
ATOM 2241 O O . VAL B 1 64 ? 137.270 1.682 13.804 1.00 17.90 61 VAL B O 1
ATOM 2245 N N . ASP B 1 65 ? 136.211 3.258 15.043 1.00 18.15 62 ASP B N 1
ATOM 2246 C CA . ASP B 1 65 ? 134.926 2.570 15.111 1.00 17.64 62 ASP B CA 1
ATOM 2247 C C . ASP B 1 65 ? 133.850 3.491 14.547 1.00 17.25 62 ASP B C 1
ATOM 2248 O O . ASP B 1 65 ? 133.835 4.684 14.830 1.00 16.85 62 ASP B O 1
ATOM 2253 N N . LEU B 1 66 ? 132.952 2.929 13.742 1.00 16.72 63 LEU B N 1
ATOM 2254 C CA . LEU B 1 66 ? 131.839 3.671 13.205 1.00 16.39 63 LEU B CA 1
ATOM 2255 C C . LEU B 1 66 ? 130.546 2.891 13.437 1.00 16.80 63 LEU B C 1
ATOM 2256 O O . LEU B 1 66 ? 130.478 1.697 13.144 1.00 16.60 63 LEU B O 1
ATOM 2261 N N . TYR B 1 67 ? 129.528 3.596 13.942 1.00 16.61 64 TYR B N 1
ATOM 2262 C CA . TYR B 1 67 ? 128.282 2.999 14.406 1.00 16.62 64 TYR B CA 1
ATOM 2263 C C . TYR B 1 67 ? 127.093 3.655 13.739 1.00 16.69 64 TYR B C 1
ATOM 2264 O O . TYR B 1 67 ? 127.127 4.860 13.447 1.00 16.50 64 TYR B O 1
ATOM 2273 N N . LEU B 1 68 ? 126.021 2.882 13.555 1.00 16.56 65 LEU B N 1
ATOM 2274 C CA . LEU B 1 68 ? 124.833 3.351 12.862 1.00 16.81 65 LEU B CA 1
ATOM 2275 C C . LEU B 1 68 ? 123.714 3.687 13.854 1.00 17.33 65 LEU B C 1
ATOM 2276 O O . LEU B 1 68 ? 123.310 2.835 14.638 1.00 17.52 65 LEU B O 1
ATOM 2281 N N . THR B 1 69 ? 123.234 4.937 13.835 1.00 17.48 66 THR B N 1
ATOM 2282 C CA . THR B 1 69 ? 122.156 5.355 14.747 1.00 17.71 66 THR B CA 1
ATOM 2283 C C . THR B 1 69 ? 120.854 5.669 14.039 1.00 17.98 66 THR B C 1
ATOM 2284 O O . THR B 1 69 ? 119.812 5.726 14.684 1.00 17.92 66 THR B O 1
ATOM 2288 N N . ARG B 1 70 ? 120.917 5.871 12.719 1.00 18.37 67 ARG B N 1
ATOM 2289 C CA . ARG B 1 70 ? 119.732 6.171 11.924 1.00 18.85 67 ARG B CA 1
ATOM 2290 C C . ARG B 1 70 ? 118.658 5.096 12.119 1.00 19.00 67 ARG B C 1
ATOM 2291 O O . ARG B 1 70 ? 118.948 3.900 12.103 1.00 19.47 67 ARG B O 1
ATOM 2299 N N . GLY B 1 71 ? 117.417 5.526 12.312 1.00 18.77 68 GLY B N 1
ATOM 2300 C CA . GLY B 1 71 ? 116.327 4.598 12.596 1.00 18.63 68 GLY B CA 1
ATOM 2301 C C . GLY B 1 71 ? 116.128 4.321 14.084 1.00 18.79 68 GLY B C 1
ATOM 2302 O O . GLY B 1 71 ? 115.096 3.745 14.481 1.00 18.87 68 GLY B O 1
ATOM 2303 N N . LEU B 1 72 ? 117.107 4.719 14.911 1.00 18.33 69 LEU B N 1
ATOM 2304 C CA . LEU B 1 72 ? 117.013 4.545 16.365 1.00 18.20 69 LEU B CA 1
ATOM 2305 C C . LEU B 1 72 ? 117.118 5.866 17.127 1.00 18.61 69 LEU B C 1
ATOM 2306 O O . LEU B 1 72 ? 116.785 5.926 18.313 1.00 18.45 69 LEU B O 1
ATOM 2311 N N . GLU B 1 73 ? 117.632 6.896 16.456 1.00 18.86 70 GLU B N 1
ATOM 2312 C CA . GLU B 1 73 ? 117.871 8.196 17.090 1.00 19.44 70 GLU B CA 1
ATOM 2313 C C . GLU B 1 73 ? 117.340 9.339 16.246 1.00 19.59 70 GLU B C 1
ATOM 2314 O O . GLU B 1 73 ? 117.554 9.386 15.039 1.00 19.64 70 GLU B O 1
ATOM 2320 N N . THR B 1 74 ? 116.672 10.281 16.896 1.00 19.90 71 THR B N 1
ATOM 2321 C CA . THR B 1 74 ? 116.206 11.502 16.214 1.00 20.31 71 THR B CA 1
ATOM 2322 C C . THR B 1 74 ? 117.381 12.420 15.811 1.00 20.63 71 THR B C 1
ATOM 2323 O O . THR B 1 74 ? 117.389 12.995 14.711 1.00 20.54 71 THR B O 1
ATOM 2327 N N . ASN B 1 75 ? 118.370 12.552 16.698 1.00 20.86 72 ASN B N 1
ATOM 2328 C CA . ASN B 1 75 ? 119.389 13.614 16.535 1.00 21.36 72 ASN B CA 1
ATOM 2329 C C . ASN B 1 75 ? 120.700 13.231 15.858 1.00 20.83 72 ASN B C 1
ATOM 2330 O O . ASN B 1 75 ? 121.581 14.082 15.703 1.00 20.93 72 ASN B O 1
ATOM 2335 N N . SER B 1 76 ? 120.852 11.962 15.487 1.00 19.95 73 SER B N 1
ATOM 2336 C CA . SER B 1 76 ? 122.047 11.534 14.760 1.00 19.82 73 SER B CA 1
ATOM 2337 C C . SER B 1 76 ? 121.738 10.383 13.804 1.00 19.39 73 SER B C 1
ATOM 2338 O O . SER B 1 76 ? 120.745 9.666 13.971 1.00 18.84 73 SER B O 1
ATOM 2341 N N . ASP B 1 77 ? 122.588 10.238 12.789 1.00 19.04 74 ASP B N 1
ATOM 2342 C CA . ASP B 1 77 ? 122.487 9.138 11.827 1.00 18.46 74 ASP B CA 1
ATOM 2343 C C . ASP B 1 77 ? 123.620 8.132 11.998 1.00 18.06 74 ASP B C 1
ATOM 2344 O O . ASP B 1 77 ? 123.437 6.945 11.740 1.00 18.02 74 ASP B O 1
ATOM 2349 N N . PHE B 1 78 ? 124.781 8.618 12.450 1.00 17.64 75 PHE B N 1
ATOM 2350 C CA . PHE B 1 78 ? 125.935 7.778 12.729 1.00 17.36 75 PHE B CA 1
ATOM 2351 C C . PHE B 1 78 ? 126.862 8.470 13.724 1.00 17.18 75 PHE B C 1
ATOM 2352 O O . PHE B 1 78 ? 126.763 9.684 13.932 1.00 17.07 75 PHE B O 1
ATOM 2360 N N . PHE B 1 79 ? 127.755 7.710 14.349 1.00 16.84 76 PHE B N 1
ATOM 2361 C CA . PHE B 1 79 ? 128.812 8.323 15.144 1.00 16.72 76 PHE B CA 1
ATOM 2362 C C . PHE B 1 79 ? 130.119 7.534 15.107 1.00 16.56 76 PHE B C 1
ATOM 2363 O O . PHE B 1 79 ? 130.100 6.323 14.916 1.00 17.14 76 PHE B O 1
ATOM 2371 N N . PHE B 1 80 ? 131.244 8.239 15.251 1.00 15.97 77 PHE B N 1
ATOM 2372 C CA . PHE B 1 80 ? 132.565 7.611 15.340 1.00 15.42 77 PHE B CA 1
ATOM 2373 C C . PHE B 1 80 ? 133.010 7.538 16.790 1.00 15.80 77 PHE B C 1
ATOM 2374 O O . PHE B 1 80 ? 132.700 8.448 17.587 1.00 15.03 77 PHE B O 1
ATOM 2382 N N . ARG B 1 81 ? 133.730 6.467 17.134 1.00 15.20 78 ARG B N 1
ATOM 2383 C CA . ARG B 1 81 ? 134.635 6.492 18.260 1.00 15.47 78 ARG B CA 1
ATOM 2384 C C . ARG B 1 81 ? 136.053 6.310 17.735 1.00 16.09 78 ARG B C 1
ATOM 2385 O O . ARG B 1 81 ? 136.377 5.278 17.128 1.00 16.12 78 ARG B O 1
ATOM 2393 N N . ILE B 1 82 ? 136.905 7.294 17.990 1.00 16.21 79 ILE B N 1
ATOM 2394 C CA . ILE B 1 82 ? 138.311 7.202 17.607 1.00 16.33 79 ILE B CA 1
ATOM 2395 C C . ILE B 1 82 ? 139.152 7.026 18.848 1.00 16.69 79 ILE B C 1
ATOM 2396 O O . ILE B 1 82 ? 139.055 7.819 19.785 1.00 17.05 79 ILE B O 1
ATOM 2401 N N . ASN B 1 83 ? 139.963 5.976 18.878 1.00 16.69 80 ASN B N 1
ATOM 2402 C CA . ASN B 1 83 ? 140.931 5.811 19.940 1.00 17.00 80 ASN B CA 1
ATOM 2403 C C . ASN B 1 83 ? 142.326 6.090 19.394 1.00 17.16 80 ASN B C 1
ATOM 2404 O O . ASN B 1 83 ? 142.641 5.670 18.285 1.00 17.29 80 ASN B O 1
ATOM 2409 N N . ALA B 1 84 ? 143.148 6.789 20.178 1.00 17.25 81 ALA B N 1
ATOM 2410 C CA . ALA B 1 84 ? 144.486 7.188 19.750 1.00 17.24 81 ALA B CA 1
ATOM 2411 C C . ALA B 1 84 ? 145.368 7.424 20.963 1.00 17.76 81 ALA B C 1
ATOM 2412 O O . ALA B 1 84 ? 144.879 7.856 22.029 1.00 17.11 81 ALA B O 1
ATOM 2414 N N . TYR B 1 85 ? 146.640 7.098 20.851 1.00 18.20 82 TYR B N 1
ATOM 2415 C CA . TYR B 1 85 ? 147.634 7.462 21.826 1.00 18.43 82 TYR B CA 1
ATOM 2416 C C . TYR B 1 85 ? 147.920 8.980 21.745 1.00 18.47 82 TYR B C 1
ATOM 2417 O O . TYR B 1 85 ? 148.185 9.580 22.716 1.00 18.13 82 TYR B O 1
ATOM 2426 N N . ASP B 1 86 ? 147.778 9.384 20.612 1.00 18.48 83 ASP B N 1
ATOM 2427 C CA . ASP B 1 86 ? 148.035 10.772 20.328 1.00 19.53 83 ASP B CA 1
ATOM 2428 C C . ASP B 1 86 ? 146.697 11.424 19.932 1.00 19.11 83 ASP B C 1
ATOM 2429 O O . ASP B 1 86 ? 146.174 11.132 18.895 1.00 19.28 83 ASP B O 1
ATOM 2434 N N . LEU B 1 87 ? 146.156 12.404 20.759 1.00 18.67 84 LEU B N 1
ATOM 2435 C CA . LEU B 1 87 ? 144.921 13.123 20.478 1.00 18.18 84 LEU B CA 1
ATOM 2436 C C . LEU B 1 87 ? 144.914 13.876 19.145 1.00 18.05 84 LEU B C 1
ATOM 2437 O O . LEU B 1 87 ? 143.947 13.845 18.444 1.00 17.71 84 LEU B O 1
ATOM 2442 N N . ALA B 1 88 ? 146.029 14.519 18.828 1.00 18.27 85 ALA B N 1
ATOM 2443 C CA . ALA B 1 88 ? 146.161 15.283 17.577 1.00 18.50 85 ALA B CA 1
ATOM 2444 C C . ALA B 1 88 ? 145.926 14.405 16.338 1.00 18.20 85 ALA B C 1
ATOM 2445 O O . ALA B 1 88 ? 145.434 14.871 15.310 1.00 18.81 85 ALA B O 1
ATOM 2447 N N . LYS B 1 89 ? 146.292 13.135 16.434 1.00 18.07 86 LYS B N 1
ATOM 2448 C CA . LYS B 1 89 ? 146.049 12.193 15.329 1.00 18.50 86 LYS B CA 1
ATOM 2449 C C . LYS B 1 89 ? 144.558 11.862 15.176 1.00 17.80 86 LYS B C 1
ATOM 2450 O O . LYS B 1 89 ? 144.071 11.682 14.057 1.00 17.79 86 LYS B O 1
ATOM 2456 N N . ALA B 1 90 ? 143.853 11.762 16.303 1.00 17.51 87 ALA B N 1
ATOM 2457 C CA . ALA B 1 90 ? 142.399 11.590 16.289 1.00 17.27 87 ALA B CA 1
ATOM 2458 C C . ALA B 1 90 ? 141.725 12.808 15.660 1.00 17.24 87 ALA B C 1
ATOM 2459 O O . ALA B 1 90 ? 140.811 12.653 14.853 1.00 17.06 87 ALA B O 1
ATOM 2461 N N . GLN B 1 91 ? 142.195 14.007 16.018 1.00 17.32 88 GLN B N 1
ATOM 2462 C CA . GLN B 1 91 ? 141.727 15.251 15.406 1.00 17.65 88 GLN B CA 1
ATOM 2463 C C . GLN B 1 91 ? 141.917 15.255 13.892 1.00 17.86 88 GLN B C 1
ATOM 2464 O O . GLN B 1 91 ? 140.998 15.599 13.143 1.00 18.34 88 GLN B O 1
ATOM 2470 N N . THR B 1 92 ? 143.116 14.887 13.450 1.00 17.99 89 THR B N 1
ATOM 2471 C CA . THR B 1 92 ? 143.439 14.851 12.034 1.00 18.70 89 THR B CA 1
ATOM 2472 C C . THR B 1 92 ? 142.512 13.905 11.277 1.00 18.45 89 THR B C 1
ATOM 2473 O O . THR B 1 92 ? 141.979 14.270 10.241 1.00 19.22 89 THR B O 1
ATOM 2477 N N . PHE B 1 93 ? 142.292 12.709 11.807 1.00 18.69 90 PHE B N 1
ATOM 2478 C CA . PHE B 1 93 ? 141.358 11.773 11.169 1.00 18.80 90 PHE B CA 1
ATOM 2479 C C . PHE B 1 93 ? 139.953 12.374 11.028 1.00 19.02 90 PHE B C 1
ATOM 2480 O O . PHE B 1 93 ? 139.342 12.318 9.953 1.00 18.86 90 PHE B O 1
ATOM 2488 N N . MET B 1 94 ? 139.440 12.938 12.121 1.00 18.86 91 MET B N 1
ATOM 2489 C CA . MET B 1 94 ? 138.096 13.512 12.120 1.00 19.30 91 MET B CA 1
ATOM 2490 C C . MET B 1 94 ? 137.937 14.691 11.166 1.00 19.93 91 MET B C 1
ATOM 2491 O O . MET B 1 94 ? 136.917 14.827 10.502 1.00 19.90 91 MET B O 1
ATOM 2496 N N . ARG B 1 95 ? 138.949 15.558 11.132 1.00 21.09 92 ARG B N 1
ATOM 2497 C CA . ARG B 1 95 ? 139.010 16.687 10.202 1.00 22.30 92 ARG B CA 1
ATOM 2498 C C . ARG B 1 95 ? 138.903 16.159 8.773 1.00 22.53 92 ARG B C 1
ATOM 2499 O O . ARG B 1 95 ? 138.125 16.667 7.956 1.00 22.75 92 ARG B O 1
ATOM 2507 N N . GLU B 1 96 ? 139.734 15.159 8.482 1.00 22.65 93 GLU B N 1
ATOM 2508 C CA . GLU B 1 96 ? 139.808 14.571 7.153 1.00 23.14 93 GLU B CA 1
ATOM 2509 C C . GLU B 1 96 ? 138.504 13.839 6.804 1.00 23.24 93 GLU B C 1
ATOM 2510 O O . GLU B 1 96 ? 138.049 13.895 5.666 1.00 23.09 93 GLU B O 1
ATOM 2516 N N . PHE B 1 97 ? 137.881 13.194 7.790 1.00 23.17 94 PHE B N 1
ATOM 2517 C CA . PHE B 1 97 ? 136.560 12.606 7.553 1.00 23.09 94 PHE B CA 1
ATOM 2518 C C . PHE B 1 97 ? 135.540 13.652 7.121 1.00 23.62 94 PHE B C 1
ATOM 2519 O O . PHE B 1 97 ? 134.670 13.379 6.300 1.00 23.13 94 PHE B O 1
ATOM 2527 N N . ARG B 1 98 ? 135.630 14.840 7.709 1.00 24.63 95 ARG B N 1
ATOM 2528 C CA . ARG B 1 98 ? 134.677 15.914 7.414 1.00 25.70 95 ARG B CA 1
ATOM 2529 C C . ARG B 1 98 ? 134.807 16.474 5.994 1.00 26.34 95 ARG B C 1
ATOM 2530 O O . ARG B 1 98 ? 133.906 17.151 5.508 1.00 26.57 95 ARG B O 1
ATOM 2538 N N . SER B 1 99 ? 135.925 16.170 5.336 1.00 27.41 96 SER B N 1
ATOM 2539 C CA . SER B 1 99 ? 136.199 16.601 3.952 1.00 28.38 96 SER B CA 1
ATOM 2540 C C . SER B 1 99 ? 135.710 15.576 2.943 1.00 28.59 96 SER B C 1
ATOM 2541 O O . SER B 1 99 ? 135.765 15.786 1.734 1.00 28.88 96 SER B O 1
ATOM 2544 N N . THR B 1 100 ? 135.249 14.456 3.466 1.00 28.68 97 THR B N 1
ATOM 2545 C CA . THR B 1 100 ? 134.810 13.311 2.689 1.00 28.73 97 THR B CA 1
ATOM 2546 C C . THR B 1 100 ? 133.434 13.634 2.069 1.00 28.70 97 THR B C 1
ATOM 2547 O O . THR B 1 100 ? 132.754 14.541 2.549 1.00 28.67 97 THR B O 1
ATOM 2551 N N . THR B 1 101 ? 133.030 12.942 0.995 1.00 28.67 98 THR B N 1
ATOM 2552 C CA . THR B 1 101 ? 131.708 13.178 0.374 1.00 28.69 98 THR B CA 1
ATOM 2553 C C . THR B 1 101 ? 130.575 13.168 1.415 1.00 28.27 98 THR B C 1
ATOM 2554 O O . THR B 1 101 ? 129.798 14.124 1.502 1.00 28.06 98 THR B O 1
ATOM 2558 N N . ILE B 1 102 ? 130.494 12.109 2.222 1.00 27.73 99 ILE B N 1
ATOM 2559 C CA . ILE B 1 102 ? 129.445 12.048 3.242 1.00 27.27 99 ILE B CA 1
ATOM 2560 C C . ILE B 1 102 ? 129.680 13.059 4.390 1.00 27.29 99 ILE B C 1
ATOM 2561 O O . ILE B 1 102 ? 128.732 13.655 4.894 1.00 26.93 99 ILE B O 1
ATOM 2566 N N . GLY B 1 103 ? 130.944 13.257 4.769 1.00 27.58 100 GLY B N 1
ATOM 2567 C CA . GLY B 1 103 ? 131.337 14.251 5.770 1.00 27.89 100 GLY B CA 1
ATOM 2568 C C . GLY B 1 103 ? 130.917 15.673 5.439 1.00 28.42 100 GLY B C 1
ATOM 2569 O O . GLY B 1 103 ? 130.511 16.427 6.328 1.00 28.25 100 GLY B O 1
ATOM 2570 N N . LYS B 1 104 ? 131.002 16.042 4.166 1.00 28.53 101 LYS B N 1
ATOM 2571 C CA . LYS B 1 104 ? 130.565 17.362 3.714 1.00 29.24 101 LYS B CA 1
ATOM 2572 C C . LYS B 1 104 ? 129.051 17.537 3.756 1.00 28.74 101 LYS B C 1
ATOM 2573 O O . LYS B 1 104 ? 128.559 18.662 3.704 1.00 28.78 101 LYS B O 1
ATOM 2579 N N . ASN B 1 105 ? 128.323 16.425 3.845 1.00 28.07 102 ASN B N 1
ATOM 2580 C CA . ASN B 1 105 ? 126.861 16.445 3.855 1.00 27.63 102 ASN B CA 1
ATOM 2581 C C . ASN B 1 105 ? 126.269 16.071 5.223 1.00 27.10 102 ASN B C 1
ATOM 2582 O O . ASN B 1 105 ? 125.111 15.650 5.314 1.00 27.23 102 ASN B O 1
ATOM 2587 N N . ALA B 1 106 ? 127.064 16.243 6.276 1.00 26.22 103 ALA B N 1
ATOM 2588 C CA . ALA B 1 106 ? 126.673 15.884 7.637 1.00 25.57 103 ALA B CA 1
ATOM 2589 C C . ALA B 1 106 ? 127.028 17.009 8.621 1.00 25.13 103 ALA B C 1
ATOM 2590 O O . ALA B 1 106 ? 128.124 17.555 8.551 1.00 24.96 103 ALA B O 1
ATOM 2592 N N . ASP B 1 107 ? 126.101 17.343 9.523 1.00 24.96 104 ASP B N 1
ATOM 2593 C CA . ASP B 1 107 ? 126.355 18.288 10.619 1.00 24.74 104 ASP B CA 1
ATOM 2594 C C . ASP B 1 107 ? 126.856 17.533 11.840 1.00 24.26 104 ASP B C 1
ATOM 2595 O O . ASP B 1 107 ? 126.413 16.410 12.100 1.00 24.12 104 ASP B O 1
ATOM 2600 N N . VAL B 1 108 ? 127.763 18.150 12.597 1.00 23.57 105 VAL B N 1
ATOM 2601 C CA . VAL B 1 108 ? 128.164 17.619 13.907 1.00 23.00 105 VAL B CA 1
ATOM 2602 C C . VAL B 1 108 ? 127.096 17.961 14.944 1.00 23.12 105 VAL B C 1
ATOM 2603 O O . VAL B 1 108 ? 126.802 19.141 15.180 1.00 23.13 105 VAL B O 1
ATOM 2607 N N . PHE B 1 109 ? 126.497 16.934 15.547 1.00 22.48 106 PHE B N 1
ATOM 2608 C CA . PHE B 1 109 ? 125.535 17.142 16.628 1.00 22.30 106 PHE B CA 1
ATOM 2609 C C . PHE B 1 109 ? 126.255 17.266 17.977 1.00 21.96 106 PHE B C 1
ATOM 2610 O O . PHE B 1 109 ? 125.898 18.093 18.803 1.00 21.37 106 PHE B O 1
ATOM 2618 N N . GLU B 1 110 ? 127.286 16.450 18.174 1.00 21.29 107 GLU B N 1
ATOM 2619 C CA . GLU B 1 110 ? 127.960 16.338 19.467 1.00 21.03 107 GLU B CA 1
ATOM 2620 C C . GLU B 1 110 ? 129.393 15.849 19.237 1.00 19.85 107 GLU B C 1
ATOM 2621 O O . GLU B 1 110 ? 129.626 15.022 18.353 1.00 18.95 107 GLU B O 1
ATOM 2627 N N . THR B 1 111 ? 130.330 16.370 20.023 1.00 19.17 108 THR B N 1
ATOM 2628 C CA . THR B 1 111 ? 131.728 15.903 20.058 1.00 18.69 108 THR B CA 1
ATOM 2629 C C . THR B 1 111 ? 132.152 15.731 21.505 1.00 18.66 108 THR B C 1
ATOM 2630 O O . THR B 1 111 ? 132.035 16.665 22.309 1.00 18.59 108 THR B O 1
ATOM 2634 N N . LEU B 1 112 ? 132.636 14.543 21.848 1.00 17.44 109 LEU B N 1
ATOM 2635 C CA . LEU B 1 112 ? 133.053 14.268 23.225 1.00 17.54 109 LEU B CA 1
ATOM 2636 C C . LEU B 1 112 ? 134.505 13.819 23.212 1.00 17.08 109 LEU B C 1
ATOM 2637 O O . LEU B 1 112 ? 134.904 12.973 22.404 1.00 17.36 109 LEU B O 1
ATOM 2642 N N . VAL B 1 113 ? 135.305 14.429 24.070 1.00 16.51 110 VAL B N 1
ATOM 2643 C CA . VAL B 1 113 ? 136.721 14.091 24.175 1.00 15.61 110 VAL B CA 1
ATOM 2644 C C . VAL B 1 113 ? 137.014 13.610 25.600 1.00 15.75 110 VAL B C 1
ATOM 2645 O O . VAL B 1 113 ? 136.636 14.263 26.576 1.00 15.12 110 VAL B O 1
ATOM 2649 N N . GLY B 1 114 ? 137.686 12.470 25.698 1.00 15.00 111 GLY B N 1
ATOM 2650 C CA . GLY B 1 114 ? 138.042 11.902 26.979 1.00 15.21 111 GLY B CA 1
ATOM 2651 C C . GLY B 1 114 ? 139.321 11.089 26.905 1.00 15.61 111 GLY B C 1
ATOM 2652 O O . GLY B 1 114 ? 139.816 10.771 25.814 1.00 15.30 111 GLY B O 1
ATOM 2653 N N . VAL B 1 115 ? 139.862 10.769 28.072 1.00 15.81 112 VAL B N 1
ATOM 2654 C CA . VAL B 1 115 ? 141.064 9.972 28.140 1.00 16.32 112 VAL B CA 1
ATOM 2655 C C . VAL B 1 115 ? 140.884 8.832 29.144 1.00 17.09 112 VAL B C 1
ATOM 2656 O O . VAL B 1 115 ? 140.250 8.945 30.187 1.00 17.10 112 VAL B O 1
ATOM 2660 N N . THR B 1 116 ? 141.471 7.724 28.777 1.00 17.64 113 THR B N 1
ATOM 2661 C CA . THR B 1 116 ? 141.517 6.531 29.564 1.00 18.73 113 THR B CA 1
ATOM 2662 C C . THR B 1 116 ? 142.520 6.690 30.731 1.00 19.06 113 THR B C 1
ATOM 2663 O O . THR B 1 116 ? 143.572 7.318 30.565 1.00 18.40 113 THR B O 1
ATOM 2667 N N . LYS B 1 117 ? 142.180 6.146 31.905 1.00 19.54 114 LYS B N 1
ATOM 2668 C CA . LYS B 1 117 ? 143.021 6.255 33.113 1.00 20.53 114 LYS B CA 1
ATOM 2669 C C . LYS B 1 117 ? 143.040 4.968 33.942 1.00 21.23 114 LYS B C 1
ATOM 2670 O O . LYS B 1 117 ? 142.128 4.147 33.827 1.00 21.00 114 LYS B O 1
ATOM 2676 N N . PRO B 1 118 ? 144.068 4.791 34.805 1.00 22.43 115 PRO B N 1
ATOM 2677 C CA . PRO B 1 118 ? 144.046 3.683 35.758 1.00 22.85 115 PRO B CA 1
ATOM 2678 C C . PRO B 1 118 ? 142.867 3.808 36.735 1.00 23.36 115 PRO B C 1
ATOM 2679 O O . PRO B 1 118 ? 142.321 4.906 36.904 1.00 22.91 115 PRO B O 1
ATOM 2683 N N . LEU B 1 119 ? 142.505 2.701 37.375 1.00 23.84 116 LEU B N 1
ATOM 2684 C CA . LEU B 1 119 ? 141.444 2.691 38.370 1.00 24.94 116 LEU B CA 1
ATOM 2685 C C . LEU B 1 119 ? 141.748 3.641 39.517 1.00 25.72 116 LEU B C 1
ATOM 2686 O O . LEU B 1 119 ? 142.830 3.610 40.109 1.00 25.92 116 LEU B O 1
ATOM 2691 N N . ASN B 1 120 ? 140.776 4.485 39.819 1.00 26.60 117 ASN B N 1
ATOM 2692 C CA . ASN B 1 120 ? 140.914 5.489 40.856 1.00 27.49 117 ASN B CA 1
ATOM 2693 C C . ASN B 1 120 ? 140.405 5.028 42.203 1.00 27.53 117 ASN B C 1
ATOM 2694 O O . ASN B 1 120 ? 140.899 5.457 43.248 1.00 27.34 117 ASN B O 1
ATOM 2699 N N . TYR B 1 121 ? 139.389 4.173 42.159 1.00 27.54 118 TYR B N 1
ATOM 2700 C CA . TYR B 1 121 ? 138.652 3.779 43.346 1.00 27.77 118 TYR B CA 1
ATOM 2701 C C . TYR B 1 121 ? 138.732 2.290 43.570 1.00 28.16 118 TYR B C 1
ATOM 2702 O O . TYR B 1 121 ? 139.230 1.849 44.607 1.00 28.60 118 TYR B O 1
ATOM 2711 N N . ILE B 1 122 ? 138.241 1.515 42.601 1.00 28.52 119 ILE B N 1
ATOM 2712 C CA . ILE B 1 122 ? 138.120 0.064 42.763 1.00 28.81 119 ILE B CA 1
ATOM 2713 C C . ILE B 1 122 ? 139.425 -0.639 42.350 1.00 29.42 119 ILE B C 1
ATOM 2714 O O . ILE B 1 122 ? 139.435 -1.535 41.507 1.00 29.02 119 ILE B O 1
ATOM 2719 N N . SER B 1 123 ? 140.516 -0.198 42.971 1.00 30.17 120 SER B N 1
ATOM 2720 C CA . SER B 1 123 ? 141.842 -0.745 42.730 1.00 31.21 120 SER B CA 1
ATOM 2721 C C . SER B 1 123 ? 142.126 -1.845 43.740 1.00 32.02 120 SER B C 1
ATOM 2722 O O . SER B 1 123 ? 141.432 -1.961 44.747 1.00 31.79 120 SER B O 1
ATOM 2725 N N . LYS B 1 124 ? 143.156 -2.638 43.461 1.00 33.34 121 LYS B N 1
ATOM 2726 C CA . LYS B 1 124 ? 143.626 -3.669 44.380 1.00 34.79 121 LYS B CA 1
ATOM 2727 C C . LYS B 1 124 ? 143.930 -3.079 45.754 1.00 35.17 121 LYS B C 1
ATOM 2728 O O . LYS B 1 124 ? 143.512 -3.629 46.769 1.00 35.52 121 LYS B O 1
ATOM 2734 N N . ASP B 1 125 ? 144.639 -1.949 45.767 1.00 35.78 122 ASP B N 1
ATOM 2735 C CA . ASP B 1 125 ? 145.019 -1.253 46.998 1.00 36.49 122 ASP B CA 1
ATOM 2736 C C . ASP B 1 125 ? 143.837 -0.760 47.821 1.00 36.26 122 ASP B C 1
ATOM 2737 O O . ASP B 1 125 ? 143.791 -0.990 49.029 1.00 36.43 122 ASP B O 1
ATOM 2742 N N . LYS B 1 126 ? 142.894 -0.078 47.168 1.00 35.85 123 LYS B N 1
ATOM 2743 C CA . LYS B 1 126 ? 141.807 0.609 47.875 1.00 35.46 123 LYS B CA 1
ATOM 2744 C C . LYS B 1 126 ? 140.544 -0.225 48.088 1.00 35.02 123 LYS B C 1
ATOM 2745 O O . LYS B 1 126 ? 139.807 0.013 49.047 1.00 34.84 123 LYS B O 1
ATOM 2751 N N . SER B 1 127 ? 140.294 -1.193 47.204 1.00 34.48 124 SER B N 1
ATOM 2752 C CA . SER B 1 127 ? 139.061 -1.988 47.278 1.00 34.11 124 SER B CA 1
ATOM 2753 C C . SER B 1 127 ? 139.289 -3.397 46.721 1.00 33.97 124 SER B C 1
ATOM 2754 O O . SER B 1 127 ? 138.747 -3.731 45.678 1.00 34.00 124 SER B O 1
ATOM 2757 N N . PRO B 1 128 ? 140.081 -4.232 47.435 1.00 33.91 125 PRO B N 1
ATOM 2758 C CA . PRO B 1 128 ? 140.584 -5.506 46.882 1.00 33.63 125 PRO B CA 1
ATOM 2759 C C . PRO B 1 128 ? 139.503 -6.526 46.520 1.00 33.12 125 PRO B C 1
ATOM 2760 O O . PRO B 1 128 ? 139.646 -7.234 45.519 1.00 33.40 125 PRO B O 1
ATOM 2764 N N . GLY B 1 129 ? 138.439 -6.586 47.322 1.00 32.58 126 GLY B N 1
ATOM 2765 C CA . GLY B 1 129 ? 137.342 -7.529 47.103 1.00 32.08 126 GLY B CA 1
ATOM 2766 C C . GLY B 1 129 ? 136.649 -7.292 45.779 1.00 31.63 126 GLY B C 1
ATOM 2767 O O . GLY B 1 129 ? 136.598 -8.178 44.936 1.00 31.63 126 GLY B O 1
ATOM 2768 N N . LEU B 1 130 ? 136.134 -6.078 45.607 1.00 31.14 127 LEU B N 1
ATOM 2769 C CA . LEU B 1 130 ? 135.447 -5.665 44.387 1.00 30.25 127 LEU B CA 1
ATOM 2770 C C . LEU B 1 130 ? 136.389 -5.590 43.193 1.00 29.88 127 LEU B C 1
ATOM 2771 O O . LEU B 1 130 ? 135.972 -5.842 42.070 1.00 29.89 127 LEU B O 1
ATOM 2776 N N . ASN B 1 131 ? 137.655 -5.250 43.432 1.00 29.60 128 ASN B N 1
ATOM 2777 C CA . ASN B 1 131 ? 138.665 -5.281 42.373 1.00 29.66 128 ASN B CA 1
ATOM 2778 C C . ASN B 1 131 ? 138.862 -6.683 41.805 1.00 29.86 128 ASN B C 1
ATOM 2779 O O . ASN B 1 131 ? 139.018 -6.857 40.593 1.00 29.74 128 ASN B O 1
ATOM 2784 N N . ALA B 1 132 ? 138.868 -7.678 42.691 1.00 30.01 129 ALA B N 1
ATOM 2785 C CA . ALA B 1 132 ? 138.979 -9.084 42.287 1.00 30.39 129 ALA B CA 1
ATOM 2786 C C . ALA B 1 132 ? 137.776 -9.517 41.445 1.00 30.35 129 ALA B C 1
ATOM 2787 O O . ALA B 1 132 ? 137.931 -10.222 40.456 1.00 30.29 129 ALA B O 1
ATOM 2789 N N . GLY B 1 133 ? 136.588 -9.076 41.853 1.00 30.71 130 GLY B N 1
ATOM 2790 C CA . GLY B 1 133 ? 135.343 -9.318 41.120 1.00 30.99 130 GLY B CA 1
ATOM 2791 C C . GLY B 1 133 ? 135.358 -8.696 39.744 1.00 31.33 130 GLY B C 1
ATOM 2792 O O . GLY B 1 133 ? 134.882 -9.297 38.783 1.00 31.18 130 GLY B O 1
ATOM 2793 N N . LEU B 1 134 ? 135.931 -7.500 39.647 1.00 31.82 131 LEU B N 1
ATOM 2794 C CA . LEU B 1 134 ? 136.108 -6.817 38.372 1.00 32.73 131 LEU B CA 1
ATOM 2795 C C . LEU B 1 134 ? 136.962 -7.613 37.386 1.00 33.57 131 LEU B C 1
ATOM 2796 O O . LEU B 1 134 ? 136.640 -7.668 36.202 1.00 33.48 131 LEU B O 1
ATOM 2801 N N . SER B 1 135 ? 138.028 -8.237 37.885 1.00 35.00 132 SER B N 1
ATOM 2802 C CA . SER B 1 135 ? 138.926 -9.058 37.060 1.00 36.32 132 SER B CA 1
ATOM 2803 C C . SER B 1 135 ? 138.406 -10.483 36.795 1.00 37.05 132 SER B C 1
ATOM 2804 O O . SER B 1 135 ? 138.656 -11.040 35.734 1.00 37.95 132 SER B O 1
ATOM 2807 N N . SER B 1 136 ? 137.666 -11.060 37.739 1.00 37.83 133 SER B N 1
ATOM 2808 C CA . SER B 1 136 ? 137.127 -12.418 37.578 1.00 38.42 133 SER B CA 1
ATOM 2809 C C . SER B 1 136 ? 135.916 -12.492 36.642 1.00 38.82 133 SER B C 1
ATOM 2810 O O . SER B 1 136 ? 135.528 -13.586 36.211 1.00 39.37 133 SER B O 1
ATOM 2813 N N . ALA B 1 137 ? 135.325 -11.333 36.346 1.00 38.65 134 ALA B N 1
ATOM 2814 C CA . ALA B 1 137 ? 134.201 -11.239 35.433 1.00 38.20 134 ALA B CA 1
ATOM 2815 C C . ALA B 1 137 ? 134.724 -11.106 34.018 1.00 37.79 134 ALA B C 1
ATOM 2816 O O . ALA B 1 137 ? 135.584 -10.263 33.738 1.00 38.40 134 ALA B O 1
ATOM 2818 N N . THR B 1 138 ? 134.210 -11.946 33.129 1.00 36.49 135 THR B N 1
ATOM 2819 C CA . THR B 1 138 ? 134.636 -11.945 31.739 1.00 35.43 135 THR B CA 1
ATOM 2820 C C . THR B 1 138 ? 133.426 -12.008 30.796 1.00 33.93 135 THR B C 1
ATOM 2821 O O . THR B 1 138 ? 132.497 -12.782 31.011 1.00 33.59 135 THR B O 1
ATOM 2825 N N . TYR B 1 139 ? 133.435 -11.142 29.786 1.00 32.39 136 TYR B N 1
ATOM 2826 C CA . TYR B 1 139 ? 132.382 -11.092 28.774 1.00 30.95 136 TYR B CA 1
ATOM 2827 C C . TYR B 1 139 ? 132.279 -12.462 28.085 1.00 30.74 136 TYR B C 1
ATOM 2828 O O . TYR B 1 139 ? 133.300 -12.988 27.639 1.00 30.37 136 TYR B O 1
ATOM 2837 N N . SER B 1 140 ? 131.075 -13.030 28.001 1.00 30.67 137 SER B N 1
ATOM 2838 C CA . SER B 1 140 ? 130.924 -14.398 27.502 1.00 30.60 137 SER B CA 1
ATOM 2839 C C . SER B 1 140 ? 129.876 -14.551 26.399 1.00 30.39 137 SER B C 1
ATOM 2840 O O . SER B 1 140 ? 129.595 -15.660 25.969 1.00 30.55 137 SER B O 1
ATOM 2843 N N . GLY B 1 141 ? 129.333 -13.423 25.933 1.00 30.01 138 GLY B N 1
ATOM 2844 C CA . GLY B 1 141 ? 128.278 -13.426 24.927 1.00 29.76 138 GLY B CA 1
ATOM 2845 C C . GLY B 1 141 ? 128.807 -13.529 23.515 1.00 29.12 138 GLY B C 1
ATOM 2846 O O . GLY B 1 141 ? 130.007 -13.681 23.314 1.00 29.23 138 GLY B O 1
ATOM 2847 N N . PRO B 1 142 ? 127.914 -13.425 22.526 1.00 28.38 139 PRO B N 1
ATOM 2848 C CA . PRO B 1 142 ? 128.359 -13.375 21.152 1.00 27.67 139 PRO B CA 1
ATOM 2849 C C . PRO B 1 142 ? 128.976 -11.986 20.911 1.00 27.12 139 PRO B C 1
ATOM 2850 O O . PRO B 1 142 ? 128.909 -11.111 21.783 1.00 26.95 139 PRO B O 1
ATOM 2854 N N . ALA B 1 143 ? 129.583 -11.778 19.751 1.00 25.85 140 ALA B N 1
ATOM 2855 C CA . ALA B 1 143 ? 130.041 -10.435 19.386 1.00 25.07 140 ALA B CA 1
ATOM 2856 C C . ALA B 1 143 ? 128.883 -9.431 19.548 1.00 24.13 140 ALA B C 1
ATOM 2857 O O . ALA B 1 143 ? 127.797 -9.661 19.023 1.00 24.08 140 ALA B O 1
ATOM 2859 N N . PRO B 1 144 ? 129.116 -8.332 20.291 1.00 23.26 141 PRO B N 1
ATOM 2860 C CA . PRO B 1 144 ? 128.042 -7.381 20.612 1.00 22.43 141 PRO B CA 1
ATOM 2861 C C . PRO B 1 144 ? 127.499 -6.721 19.348 1.00 21.37 141 PRO B C 1
ATOM 2862 O O . PRO B 1 144 ? 128.257 -6.414 18.458 1.00 21.32 141 PRO B O 1
ATOM 2866 N N . ARG B 1 145 ? 126.190 -6.524 19.266 1.00 20.61 142 ARG B N 1
ATOM 2867 C CA . ARG B 1 145 ? 125.604 -5.863 18.105 1.00 19.99 142 ARG B CA 1
ATOM 2868 C C . ARG B 1 145 ? 125.230 -4.409 18.416 1.00 18.97 142 ARG B C 1
ATOM 2869 O O . ARG B 1 145 ? 125.030 -3.606 17.512 1.00 18.63 142 ARG B O 1
ATOM 2877 N N . TYR B 1 146 ? 125.185 -4.074 19.702 1.00 18.13 143 TYR B N 1
ATOM 2878 C CA . TYR B 1 146 ? 124.722 -2.749 20.154 1.00 17.70 143 TYR B CA 1
ATOM 2879 C C . TYR B 1 146 ? 125.757 -1.966 20.943 1.00 17.66 143 TYR B C 1
ATOM 2880 O O . TYR B 1 146 ? 126.503 -2.530 21.760 1.00 17.37 143 TYR B O 1
ATOM 2889 N N . VAL B 1 147 ? 125.786 -0.661 20.687 1.00 17.31 144 VAL B N 1
ATOM 2890 C CA . VAL B 1 147 ? 126.623 0.262 21.429 1.00 17.00 144 VAL B CA 1
ATOM 2891 C C . VAL B 1 147 ? 125.754 1.284 22.184 1.00 17.33 144 VAL B C 1
ATOM 2892 O O . VAL B 1 147 ? 124.715 1.721 21.674 1.00 17.27 144 VAL B O 1
ATOM 2896 N N . ILE B 1 148 ? 126.173 1.628 23.402 1.00 17.21 145 ILE B N 1
ATOM 2897 C CA . ILE B 1 148 ? 125.561 2.713 24.164 1.00 17.40 145 ILE B CA 1
ATOM 2898 C C . ILE B 1 148 ? 126.652 3.675 24.609 1.00 17.03 145 ILE B C 1
ATOM 2899 O O . ILE B 1 148 ? 127.681 3.244 25.150 1.00 16.53 145 ILE B O 1
ATOM 2904 N N . VAL B 1 149 ? 126.423 4.972 24.398 1.00 16.61 146 VAL B N 1
ATOM 2905 C CA . VAL B 1 149 ? 127.337 6.009 24.910 1.00 16.80 146 VAL B CA 1
ATOM 2906 C C . VAL B 1 149 ? 126.540 6.979 25.761 1.00 17.23 146 VAL B C 1
ATOM 2907 O O . VAL B 1 149 ? 125.500 7.473 25.327 1.00 17.27 146 VAL B O 1
ATOM 2911 N N . ILE B 1 150 ? 127.024 7.215 26.978 1.00 17.55 147 ILE B N 1
ATOM 2912 C CA . ILE B 1 150 ? 126.416 8.155 27.906 1.00 18.30 147 ILE B CA 1
ATOM 2913 C C . ILE B 1 150 ? 127.462 9.063 28.544 1.00 18.51 147 ILE B C 1
ATOM 2914 O O . ILE B 1 150 ? 128.268 8.589 29.349 1.00 18.67 147 ILE B O 1
ATOM 2919 N N . PRO B 1 151 ? 127.456 10.363 28.183 1.00 19.10 148 PRO B N 1
ATOM 2920 C CA . PRO B 1 151 ? 128.320 11.328 28.870 1.00 19.67 148 PRO B CA 1
ATOM 2921 C C . PRO B 1 151 ? 127.765 11.598 30.263 1.00 20.12 148 PRO B C 1
ATOM 2922 O O . PRO B 1 151 ? 126.549 11.586 30.436 1.00 20.28 148 PRO B O 1
ATOM 2926 N N . VAL B 1 152 ? 128.643 11.808 31.237 1.00 20.47 149 VAL B N 1
ATOM 2927 C CA . VAL B 1 152 ? 128.227 12.052 32.621 1.00 21.31 149 VAL B CA 1
ATOM 2928 C C . VAL B 1 152 ? 128.976 13.237 33.233 1.00 22.70 149 VAL B C 1
ATOM 2929 O O . VAL B 1 152 ? 130.206 13.264 33.254 1.00 21.72 149 VAL B O 1
ATOM 2933 N N . LYS B 1 153 ? 128.214 14.197 33.751 1.00 24.20 150 LYS B N 1
ATOM 2934 C CA . LYS B 1 153 ? 128.773 15.274 34.561 1.00 26.31 150 LYS B CA 1
ATOM 2935 C C . LYS B 1 153 ? 128.320 15.121 36.012 1.00 27.35 150 LYS B C 1
ATOM 2936 O O . LYS B 1 153 ? 127.131 15.045 36.283 1.00 27.28 150 LYS B O 1
ATOM 2942 N N . LYS B 1 154 ? 129.277 15.060 36.932 1.00 28.73 151 LYS B N 1
ATOM 2943 C CA . LYS B 1 154 ? 128.961 14.988 38.354 1.00 30.82 151 LYS B CA 1
ATOM 2944 C C . LYS B 1 154 ? 128.805 16.408 38.928 1.00 32.22 151 LYS B C 1
ATOM 2945 O O . LYS B 1 154 ? 129.381 17.368 38.410 1.00 32.23 151 LYS B O 1
ATOM 2951 N N . ASN B 1 155 ? 128.003 16.541 39.976 1.00 34.09 152 ASN B N 1
ATOM 2952 C CA . ASN B 1 155 ? 127.719 17.861 40.553 1.00 35.87 152 ASN B CA 1
ATOM 2953 C C . ASN B 1 155 ? 128.663 18.247 41.688 1.00 36.68 152 ASN B C 1
ATOM 2954 O O . ASN B 1 155 ? 129.503 17.445 42.093 1.00 36.26 152 ASN B O 1
ATOM 2959 N N . ALA B 1 156 ? 128.501 19.476 42.190 1.00 37.84 153 ALA B N 1
ATOM 2960 C CA . ALA B 1 156 ? 129.319 20.021 43.273 1.00 38.75 153 ALA B CA 1
ATOM 2961 C C . ALA B 1 156 ? 129.309 19.165 44.547 1.00 39.23 153 ALA B C 1
ATOM 2962 O O . ALA B 1 156 ? 130.336 19.035 45.207 1.00 39.59 153 ALA B O 1
ATOM 2964 N N . GLU B 1 157 ? 128.160 18.573 44.873 1.00 39.71 154 GLU B N 1
ATOM 2965 C CA . GLU B 1 157 ? 128.045 17.649 46.014 1.00 40.62 154 GLU B CA 1
ATOM 2966 C C . GLU B 1 157 ? 129.049 16.505 45.932 1.00 40.22 154 GLU B C 1
ATOM 2967 O O . GLU B 1 157 ? 129.685 16.165 46.923 1.00 40.32 154 GLU B O 1
ATOM 2973 N N . TRP B 1 158 ? 129.168 15.905 44.746 1.00 39.79 155 TRP B N 1
ATOM 2974 C CA . TRP B 1 158 ? 130.131 14.837 44.512 1.00 39.00 155 TRP B CA 1
ATOM 2975 C C . TRP B 1 158 ? 131.552 15.291 44.809 1.00 39.51 155 TRP B C 1
ATOM 2976 O O . TRP B 1 158 ? 132.280 14.628 45.554 1.00 38.94 155 TRP B O 1
ATOM 2987 N N . TRP B 1 159 ? 131.929 16.427 44.225 1.00 40.06 156 TRP B N 1
ATOM 2988 C CA . TRP B 1 159 ? 133.295 16.944 44.324 1.00 41.01 156 TRP B CA 1
ATOM 2989 C C . TRP B 1 159 ? 133.638 17.462 45.733 1.00 41.91 156 TRP B C 1
ATOM 2990 O O . TRP B 1 159 ? 134.801 17.433 46.152 1.00 42.31 156 TRP B O 1
ATOM 3001 N N . ASN B 1 160 ? 132.612 17.898 46.459 1.00 43.03 157 ASN B N 1
ATOM 3002 C CA . ASN B 1 160 ? 132.730 18.295 47.868 1.00 44.26 157 ASN B CA 1
ATOM 3003 C C . ASN B 1 160 ? 133.116 17.132 48.791 1.00 44.33 157 ASN B C 1
ATOM 3004 O O . ASN B 1 160 ? 133.898 17.309 49.725 1.00 44.77 157 ASN B O 1
ATOM 3009 N N . MET B 1 161 ? 132.537 15.958 48.530 1.00 44.00 158 MET B N 1
ATOM 3010 C CA . MET B 1 161 ? 132.782 14.746 49.311 1.00 43.52 158 MET B CA 1
ATOM 3011 C C . MET B 1 161 ? 134.261 14.421 49.437 1.00 43.02 158 MET B C 1
ATOM 3012 O O . MET B 1 161 ? 135.049 14.730 48.546 1.00 43.17 158 MET B O 1
ATOM 3017 N N . SER B 1 162 ? 134.624 13.784 50.545 1.00 42.12 159 SER B N 1
ATOM 3018 C CA . SER B 1 162 ? 135.982 13.300 50.760 1.00 41.39 159 SER B CA 1
ATOM 3019 C C . SER B 1 162 ? 136.302 12.135 49.813 1.00 40.84 159 SER B C 1
ATOM 3020 O O . SER B 1 162 ? 135.381 11.498 49.291 1.00 40.72 159 SER B O 1
ATOM 3023 N N . PRO B 1 163 ? 137.604 11.852 49.586 1.00 40.31 160 PRO B N 1
ATOM 3024 C CA . PRO B 1 163 ? 138.001 10.670 48.812 1.00 39.90 160 PRO B CA 1
ATOM 3025 C C . PRO B 1 163 ? 137.420 9.367 49.383 1.00 39.47 160 PRO B C 1
ATOM 3026 O O . PRO B 1 163 ? 137.032 8.482 48.623 1.00 39.28 160 PRO B O 1
ATOM 3030 N N . GLU B 1 164 ? 137.359 9.272 50.709 1.00 38.80 161 GLU B N 1
ATOM 3031 C CA . GLU B 1 164 ? 136.778 8.121 51.408 1.00 38.30 161 GLU B CA 1
ATOM 3032 C C . GLU B 1 164 ? 135.291 7.959 51.108 1.00 37.19 161 GLU B C 1
ATOM 3033 O O . GLU B 1 164 ? 134.813 6.853 50.899 1.00 37.07 161 GLU B O 1
ATOM 3039 N N . GLU B 1 165 ? 134.562 9.070 51.105 1.00 36.34 162 GLU B N 1
ATOM 3040 C CA . GLU B 1 165 ? 133.136 9.056 50.810 1.00 35.47 162 GLU B CA 1
ATOM 3041 C C . GLU B 1 165 ? 132.857 8.712 49.353 1.00 34.40 162 GLU B C 1
ATOM 3042 O O . GLU B 1 165 ? 131.906 7.989 49.055 1.00 34.17 162 GLU B O 1
ATOM 3048 N N . ARG B 1 166 ? 133.683 9.226 48.453 1.00 33.15 163 ARG B N 1
ATOM 3049 C CA . ARG B 1 166 ? 133.535 8.914 47.037 1.00 32.41 163 ARG B CA 1
ATOM 3050 C C . ARG B 1 166 ? 133.866 7.438 46.764 1.00 31.50 163 ARG B C 1
ATOM 3051 O O . ARG B 1 166 ? 133.182 6.798 45.977 1.00 31.03 163 ARG B O 1
ATOM 3059 N N . LEU B 1 167 ? 134.880 6.898 47.443 1.00 30.69 164 LEU B N 1
ATOM 3060 C CA . LEU B 1 167 ? 135.212 5.481 47.338 1.00 30.29 164 LEU B CA 1
ATOM 3061 C C . LEU B 1 167 ? 134.053 4.574 47.774 1.00 30.47 164 LEU B C 1
ATOM 3062 O O . LEU B 1 167 ? 133.749 3.586 47.107 1.00 29.86 164 LEU B O 1
ATOM 3067 N N . LYS B 1 168 ? 133.415 4.904 48.900 1.00 30.65 165 LYS B N 1
ATOM 3068 C CA . LYS B 1 168 ? 132.269 4.135 49.369 1.00 30.99 165 LYS B CA 1
ATOM 3069 C C . LYS B 1 168 ? 131.116 4.183 48.368 1.00 30.60 165 LYS B C 1
ATOM 3070 O O . LYS B 1 168 ? 130.482 3.160 48.105 1.00 30.40 165 LYS B O 1
ATOM 3076 N N . GLU B 1 169 ? 130.871 5.351 47.776 1.00 30.16 166 GLU B N 1
ATOM 3077 C CA . GLU B 1 169 ? 129.874 5.469 46.709 1.00 30.31 166 GLU B CA 1
ATOM 3078 C C . GLU B 1 169 ? 130.215 4.619 45.477 1.00 29.44 166 GLU B C 1
ATOM 3079 O O . GLU B 1 169 ? 129.321 4.038 44.853 1.00 29.18 166 GLU B O 1
ATOM 3085 N N . MET B 1 170 ? 131.500 4.551 45.134 1.00 28.36 167 MET B N 1
ATOM 3086 C CA . MET B 1 170 ? 131.944 3.767 43.978 1.00 27.90 167 MET B CA 1
ATOM 3087 C C . MET B 1 170 ? 131.867 2.258 44.231 1.00 27.54 167 MET B C 1
ATOM 3088 O O . MET B 1 170 ? 131.678 1.466 43.304 1.00 26.89 167 MET B O 1
ATOM 3093 N N . GLU B 1 171 ? 131.993 1.876 45.494 1.00 27.20 168 GLU B N 1
ATOM 3094 C CA . GLU B 1 171 ? 131.767 0.500 45.910 1.00 27.30 168 GLU B CA 1
ATOM 3095 C C . GLU B 1 171 ? 130.277 0.131 45.845 1.00 27.04 168 GLU B C 1
ATOM 3096 O O . GLU B 1 171 ? 129.927 -0.991 45.479 1.00 27.11 168 GLU B O 1
ATOM 3102 N N . VAL B 1 172 ? 129.414 1.091 46.171 1.00 26.87 169 VAL B N 1
ATOM 3103 C CA . VAL B 1 172 ? 127.976 0.937 46.002 1.00 26.66 169 VAL B CA 1
ATOM 3104 C C . VAL B 1 172 ? 127.618 0.819 44.508 1.00 26.70 169 VAL B C 1
ATOM 3105 O O . VAL B 1 172 ? 126.780 0.006 44.136 1.00 26.71 169 VAL B O 1
ATOM 3109 N N . HIS B 1 173 ? 128.257 1.633 43.666 1.00 25.89 170 HIS B N 1
ATOM 3110 C CA . HIS B 1 173 ? 128.121 1.547 42.205 1.00 25.36 170 HIS B CA 1
ATOM 3111 C C . HIS B 1 173 ? 128.482 0.157 41.661 1.00 25.21 170 HIS B C 1
ATOM 3112 O O . HIS B 1 173 ? 127.761 -0.403 40.845 1.00 24.99 170 HIS B O 1
ATOM 3119 N N . THR B 1 174 ? 129.605 -0.382 42.118 1.00 25.33 171 THR B N 1
ATOM 3120 C CA . THR B 1 174 ? 130.187 -1.587 41.551 1.00 25.40 171 THR B CA 1
ATOM 3121 C C . THR B 1 174 ? 129.477 -2.869 41.987 1.00 25.96 171 THR B C 1
ATOM 3122 O O . THR B 1 174 ? 129.426 -3.839 41.228 1.00 25.66 171 THR B O 1
ATOM 3126 N N . THR B 1 175 ? 128.941 -2.876 43.209 1.00 26.44 172 THR B N 1
ATOM 3127 C CA . THR B 1 175 ? 128.376 -4.096 43.795 1.00 26.84 172 THR B CA 1
ATOM 3128 C C . THR B 1 175 ? 127.297 -4.771 42.923 1.00 26.79 172 THR B C 1
ATOM 3129 O O . THR B 1 175 ? 127.434 -5.955 42.589 1.00 27.22 172 THR B O 1
ATOM 3133 N N . PRO B 1 176 ? 126.231 -4.033 42.538 1.00 26.66 173 PRO B N 1
ATOM 3134 C CA . PRO B 1 176 ? 125.204 -4.671 41.701 1.00 26.60 173 PRO B CA 1
ATOM 3135 C C . PRO B 1 176 ? 125.566 -4.797 40.202 1.00 26.38 173 PRO B C 1
ATOM 3136 O O . PRO B 1 176 ? 124.868 -5.475 39.448 1.00 26.30 173 PRO B O 1
ATOM 3140 N N . THR B 1 177 ? 126.640 -4.157 39.766 1.00 25.56 174 THR B N 1
ATOM 3141 C CA . THR B 1 177 ? 126.930 -4.143 38.322 1.00 25.07 174 THR B CA 1
ATOM 3142 C C . THR B 1 177 ? 127.868 -5.262 37.870 1.00 24.42 174 THR B C 1
ATOM 3143 O O . THR B 1 177 ? 127.929 -5.585 36.682 1.00 23.89 174 THR B O 1
ATOM 3147 N N . LEU B 1 178 ? 128.607 -5.842 38.811 1.00 23.91 175 LEU B N 1
ATOM 3148 C CA . LEU B 1 178 ? 129.544 -6.921 38.479 1.00 24.06 175 LEU B CA 1
ATOM 3149 C C . LEU B 1 178 ? 128.859 -8.060 37.715 1.00 23.86 175 LEU B C 1
ATOM 3150 O O . LEU B 1 178 ? 129.393 -8.570 36.721 1.00 23.64 175 LEU B O 1
ATOM 3155 N N . ALA B 1 179 ? 127.659 -8.416 38.172 1.00 23.36 176 ALA B N 1
ATOM 3156 C CA . ALA B 1 179 ? 126.818 -9.435 37.543 1.00 23.56 176 ALA B CA 1
ATOM 3157 C C . ALA B 1 179 ? 126.664 -9.289 36.025 1.00 23.30 176 ALA B C 1
ATOM 3158 O O . ALA B 1 179 ? 126.558 -10.290 35.314 1.00 23.31 176 ALA B O 1
ATOM 3160 N N . TYR B 1 180 ? 126.645 -8.049 35.540 1.00 22.81 177 TYR B N 1
ATOM 3161 C CA . TYR B 1 180 ? 126.355 -7.772 34.137 1.00 22.27 177 TYR B CA 1
ATOM 3162 C C . TYR B 1 180 ? 127.547 -7.874 33.209 1.00 22.34 177 TYR B C 1
ATOM 3163 O O . TYR B 1 180 ? 127.398 -7.826 31.979 1.00 21.77 177 TYR B O 1
ATOM 3172 N N . LEU B 1 181 ? 128.734 -8.017 33.790 1.00 22.14 178 LEU B N 1
ATOM 3173 C CA . LEU B 1 181 ? 129.964 -8.064 33.004 1.00 22.37 178 LEU B CA 1
ATOM 3174 C C . LEU B 1 181 ? 130.096 -9.289 32.096 1.00 22.15 178 LEU B C 1
ATOM 3175 O O . LEU B 1 181 ? 130.869 -9.261 31.145 1.00 21.91 178 LEU B O 1
ATOM 3180 N N . VAL B 1 182 ? 129.343 -10.354 32.380 1.00 21.90 179 VAL B N 1
ATOM 3181 C CA . VAL B 1 182 ? 129.305 -11.508 31.468 1.00 21.65 179 VAL B CA 1
ATOM 3182 C C . VAL B 1 182 ? 128.620 -11.157 30.148 1.00 21.66 179 VAL B C 1
ATOM 3183 O O . VAL B 1 182 ? 128.884 -11.796 29.133 1.00 21.21 179 VAL B O 1
ATOM 3187 N N . ASN B 1 183 ? 127.743 -10.160 30.143 1.00 21.50 180 ASN B N 1
ATOM 3188 C CA . ASN B 1 183 ? 127.110 -9.830 28.866 1.00 21.63 180 ASN B CA 1
ATOM 3189 C C . ASN B 1 183 ? 127.074 -8.372 28.441 1.00 20.52 180 ASN B C 1
ATOM 3190 O O . ASN B 1 183 ? 126.494 -8.048 27.413 1.00 20.43 180 ASN B O 1
ATOM 3195 N N . VAL B 1 184 ? 127.755 -7.528 29.206 1.00 19.64 181 VAL B N 1
ATOM 3196 C CA . VAL B 1 184 ? 127.923 -6.115 28.877 1.00 18.87 181 VAL B CA 1
ATOM 3197 C C . VAL B 1 184 ? 129.391 -5.720 29.022 1.00 18.83 181 VAL B C 1
ATOM 3198 O O . VAL B 1 184 ? 129.994 -5.902 30.089 1.00 18.54 181 VAL B O 1
ATOM 3202 N N . LYS B 1 185 ? 129.960 -5.208 27.932 1.00 18.40 182 LYS B N 1
ATOM 3203 C CA . LYS B 1 185 ? 131.288 -4.606 27.954 1.00 18.89 182 LYS B CA 1
ATOM 3204 C C . LYS B 1 185 ? 131.195 -3.115 28.318 1.00 18.90 182 LYS B C 1
ATOM 3205 O O . LYS B 1 185 ? 130.298 -2.404 27.846 1.00 18.80 182 LYS B O 1
ATOM 3211 N N . ARG B 1 186 ? 132.125 -2.647 29.143 1.00 18.73 183 ARG B N 1
ATOM 3212 C CA . ARG B 1 186 ? 132.137 -1.242 29.560 1.00 18.64 183 ARG B CA 1
ATOM 3213 C C . ARG B 1 186 ? 133.525 -0.656 29.341 1.00 18.66 183 ARG B C 1
ATOM 3214 O O . ARG B 1 186 ? 134.532 -1.368 29.430 1.00 18.71 183 ARG B O 1
ATOM 3222 N N . LYS B 1 187 ? 133.581 0.638 29.042 1.00 18.36 184 LYS B N 1
ATOM 3223 C CA . LYS B 1 187 ? 134.849 1.357 28.969 1.00 17.89 184 LYS B CA 1
ATOM 3224 C C . LYS B 1 187 ? 134.650 2.802 29.412 1.00 17.79 184 LYS B C 1
ATOM 3225 O O . LYS B 1 187 ? 133.760 3.501 28.910 1.00 17.54 184 LYS B O 1
ATOM 3231 N N . LEU B 1 188 ? 135.487 3.236 30.352 1.00 17.23 185 LEU B N 1
ATOM 3232 C CA . LEU B 1 188 ? 135.409 4.577 30.938 1.00 17.28 185 LEU B CA 1
ATOM 3233 C C . LEU B 1 188 ? 136.482 5.520 30.371 1.00 17.40 185 LEU B C 1
ATOM 3234 O O . LEU B 1 188 ? 137.664 5.173 30.359 1.00 17.89 185 LEU B O 1
ATOM 3239 N N . TYR B 1 189 ? 136.045 6.688 29.906 1.00 17.33 186 TYR B N 1
ATOM 3240 C CA . TYR B 1 189 ? 136.921 7.804 29.550 1.00 17.25 186 TYR B CA 1
ATOM 3241 C C . TYR B 1 189 ? 136.681 8.971 30.508 1.00 17.54 186 TYR B C 1
ATOM 3242 O O . TYR B 1 189 ? 135.552 9.213 30.934 1.00 17.16 186 TYR B O 1
ATOM 3251 N N . HIS B 1 190 ? 137.755 9.701 30.807 1.00 17.46 187 HIS B N 1
ATOM 3252 C CA . HIS B 1 190 ? 137.715 10.827 31.728 1.00 17.66 187 HIS B CA 1
ATOM 3253 C C . HIS B 1 190 ? 137.853 12.130 30.962 1.00 17.84 187 HIS B C 1
ATOM 3254 O O . HIS B 1 190 ? 138.771 12.282 30.156 1.00 17.78 187 HIS B O 1
ATOM 3261 N N . SER B 1 191 ? 136.930 13.056 31.195 1.00 18.13 188 SER B N 1
ATOM 3262 C CA . SER B 1 191 ? 136.797 14.249 30.349 1.00 18.66 188 SER B CA 1
ATOM 3263 C C . SER B 1 191 ? 137.010 15.616 31.025 1.00 18.72 188 SER B C 1
ATOM 3264 O O . SER B 1 191 ? 137.163 16.605 30.342 1.00 19.13 188 SER B O 1
ATOM 3267 N N . THR B 1 192 ? 136.997 15.677 32.347 1.00 19.26 189 THR B N 1
ATOM 3268 C CA . THR B 1 192 ? 137.117 16.959 33.069 1.00 19.82 189 THR B CA 1
ATOM 3269 C C . THR B 1 192 ? 138.314 17.777 32.561 1.00 20.57 189 THR B C 1
ATOM 3270 O O . THR B 1 192 ? 139.444 17.284 32.524 1.00 20.07 189 THR B O 1
ATOM 3274 N N . GLY B 1 193 ? 138.055 19.018 32.154 1.00 21.19 190 GLY B N 1
ATOM 3275 C CA . GLY B 1 193 ? 139.105 19.897 31.650 1.00 21.73 190 GLY B CA 1
ATOM 3276 C C . GLY B 1 193 ? 139.322 19.785 30.146 1.00 22.46 190 GLY B C 1
ATOM 3277 O O . GLY B 1 193 ? 139.828 20.720 29.522 1.00 23.24 190 GLY B O 1
ATOM 3278 N N . LEU B 1 194 ? 138.936 18.647 29.566 1.00 22.25 191 LEU B N 1
ATOM 3279 C CA . LEU B 1 194 ? 139.110 18.382 28.140 1.00 22.16 191 LEU B CA 1
ATOM 3280 C C . LEU B 1 194 ? 137.857 18.697 27.369 1.00 22.21 191 LEU B C 1
ATOM 3281 O O . LEU B 1 194 ? 137.908 18.888 26.148 1.00 22.36 191 LEU B O 1
ATOM 3286 N N . ASP B 1 195 ? 136.739 18.697 28.081 1.00 22.37 192 ASP B N 1
ATOM 3287 C CA . ASP B 1 195 ? 135.425 18.911 27.494 1.00 22.75 192 ASP B CA 1
ATOM 3288 C C . ASP B 1 195 ? 134.477 19.392 28.585 1.00 22.91 192 ASP B C 1
ATOM 3289 O O . ASP B 1 195 ? 134.869 19.461 29.752 1.00 22.67 192 ASP B O 1
ATOM 3294 N N . ASP B 1 196 ? 133.233 19.669 28.206 1.00 23.14 193 ASP B N 1
ATOM 3295 C CA . ASP B 1 196 ? 132.224 20.206 29.113 1.00 23.80 193 ASP B CA 1
ATOM 3296 C C . ASP B 1 196 ? 131.455 19.090 29.854 1.00 23.68 193 ASP B C 1
ATOM 3297 O O . ASP B 1 196 ? 130.277 19.235 30.189 1.00 24.32 193 ASP B O 1
ATOM 3302 N N . THR B 1 197 ? 132.128 17.970 30.097 1.00 22.88 194 THR B N 1
ATOM 3303 C CA . THR B 1 197 ? 131.556 16.876 30.866 1.00 22.06 194 THR B CA 1
ATOM 3304 C C . THR B 1 197 ? 132.658 16.219 31.699 1.00 21.20 194 THR B C 1
ATOM 3305 O O . THR B 1 197 ? 133.838 16.538 31.522 1.00 20.89 194 THR B O 1
ATOM 3309 N N . ASP B 1 198 ? 132.294 15.310 32.601 1.00 20.11 195 ASP B N 1
ATOM 3310 C CA . ASP B 1 198 ? 133.304 14.658 33.458 1.00 19.55 195 ASP B CA 1
ATOM 3311 C C . ASP B 1 198 ? 133.764 13.277 32.946 1.00 18.81 195 ASP B C 1
ATOM 3312 O O . ASP B 1 198 ? 134.923 12.904 33.105 1.00 18.18 195 ASP B O 1
ATOM 3317 N N . PHE B 1 199 ? 132.838 12.526 32.352 1.00 18.07 196 PHE B N 1
ATOM 3318 C CA . PHE B 1 199 ? 133.141 11.173 31.886 1.00 17.57 196 PHE B CA 1
ATOM 3319 C C . PHE B 1 199 ? 132.395 10.910 30.608 1.00 17.18 196 PHE B C 1
ATOM 3320 O O . PHE B 1 199 ? 131.356 11.511 30.355 1.00 17.18 196 PHE B O 1
ATOM 3328 N N . ILE B 1 200 ? 132.946 10.016 29.799 1.00 16.63 197 ILE B N 1
ATOM 3329 C CA . ILE B 1 200 ? 132.215 9.374 28.727 1.00 16.39 197 ILE B CA 1
ATOM 3330 C C . ILE B 1 200 ? 132.137 7.884 29.053 1.00 16.11 197 ILE B C 1
ATOM 3331 O O . ILE B 1 200 ? 133.151 7.198 29.192 1.00 15.96 197 ILE B O 1
ATOM 3336 N N . THR B 1 201 ? 130.929 7.382 29.209 1.00 15.95 198 THR B N 1
ATOM 3337 C CA . THR B 1 201 ? 130.779 5.957 29.464 1.00 15.96 198 THR B CA 1
ATOM 3338 C C . THR B 1 201 ? 130.386 5.287 28.146 1.00 16.05 198 THR B C 1
ATOM 3339 O O . THR B 1 201 ? 129.597 5.830 27.367 1.00 16.04 198 THR B O 1
ATOM 3343 N N . TYR B 1 202 ? 130.985 4.125 27.892 1.00 15.80 199 TYR B N 1
ATOM 3344 C CA . TYR B 1 202 ? 130.863 3.438 26.617 1.00 15.89 199 TYR B CA 1
ATOM 3345 C C . TYR B 1 202 ? 130.539 1.970 26.896 1.00 16.16 199 TYR B C 1
ATOM 3346 O O . TYR B 1 202 ? 131.245 1.305 27.658 1.00 16.56 199 TYR B O 1
ATOM 3355 N N . PHE B 1 203 ? 129.470 1.474 26.288 1.00 16.03 200 PHE B N 1
ATOM 3356 C CA . PHE B 1 203 ? 129.055 0.088 26.499 1.00 16.28 200 PHE B CA 1
ATOM 3357 C C . PHE B 1 203 ? 128.800 -0.647 25.204 1.00 16.50 200 PHE B C 1
ATOM 3358 O O . PHE B 1 203 ? 128.371 -0.038 24.223 1.00 16.23 200 PHE B O 1
ATOM 3366 N N . GLU B 1 204 ? 129.091 -1.949 25.207 1.00 16.62 201 GLU B N 1
ATOM 3367 C CA . GLU B 1 204 ? 128.686 -2.841 24.113 1.00 17.23 201 GLU B CA 1
ATOM 3368 C C . GLU B 1 204 ? 127.961 -4.056 24.681 1.00 17.30 201 GLU B C 1
ATOM 3369 O O . GLU B 1 204 ? 128.328 -4.576 25.743 1.00 17.18 201 GLU B O 1
ATOM 3375 N N . THR B 1 205 ? 126.907 -4.481 23.990 1.00 17.38 202 THR B N 1
ATOM 3376 C CA . THR B 1 205 ? 126.169 -5.664 24.410 1.00 17.96 202 THR B CA 1
ATOM 3377 C C . THR B 1 205 ? 125.460 -6.282 23.217 1.00 18.15 202 THR B C 1
ATOM 3378 O O . THR B 1 205 ? 125.243 -5.624 22.198 1.00 17.94 202 THR B O 1
ATOM 3382 N N . ASP B 1 206 ? 125.136 -7.556 23.326 1.00 18.75 203 ASP B N 1
ATOM 3383 C CA . ASP B 1 206 ? 124.178 -8.160 22.405 1.00 19.50 203 ASP B CA 1
ATOM 3384 C C . ASP B 1 206 ? 122.786 -8.213 23.055 1.00 19.56 203 ASP B C 1
ATOM 3385 O O . ASP B 1 206 ? 121.787 -8.505 22.393 1.00 20.06 203 ASP B O 1
ATOM 3390 N N . ASP B 1 207 ? 122.731 -7.942 24.354 1.00 19.25 204 ASP B N 1
ATOM 3391 C CA . ASP B 1 207 ? 121.505 -8.163 25.125 1.00 19.47 204 ASP B CA 1
ATOM 3392 C C . ASP B 1 207 ? 120.985 -6.874 25.739 1.00 18.90 204 ASP B C 1
ATOM 3393 O O . ASP B 1 207 ? 121.369 -6.513 26.846 1.00 18.78 204 ASP B O 1
ATOM 3398 N N . LEU B 1 208 ? 120.083 -6.203 25.040 1.00 18.72 205 LEU B N 1
ATOM 3399 C CA . LEU B 1 208 ? 119.612 -4.891 25.529 1.00 18.52 205 LEU B CA 1
ATOM 3400 C C . LEU B 1 208 ? 118.658 -4.974 26.698 1.00 18.52 205 LEU B C 1
ATOM 3401 O O . LEU B 1 208 ? 118.468 -3.993 27.421 1.00 18.36 205 LEU B O 1
ATOM 3406 N N . THR B 1 209 ? 118.072 -6.153 26.894 1.00 18.98 206 THR B N 1
ATOM 3407 C CA . THR B 1 209 ? 117.297 -6.446 28.101 1.00 19.15 206 THR B CA 1
ATOM 3408 C C . THR B 1 209 ? 118.200 -6.378 29.327 1.00 18.97 206 THR B C 1
ATOM 3409 O O . THR B 1 209 ? 117.838 -5.761 30.331 1.00 19.61 206 THR B O 1
ATOM 3413 N N . ALA B 1 210 ? 119.378 -6.990 29.228 1.00 19.01 207 ALA B N 1
ATOM 3414 C CA . ALA B 1 210 ? 120.363 -6.952 30.305 1.00 18.92 207 ALA B CA 1
ATOM 3415 C C . ALA B 1 210 ? 120.821 -5.520 30.561 1.00 18.52 207 ALA B C 1
ATOM 3416 O O . ALA B 1 210 ? 120.981 -5.119 31.713 1.00 18.60 207 ALA B O 1
ATOM 3418 N N . PHE B 1 211 ? 121.017 -4.753 29.492 1.00 18.29 208 PHE B N 1
ATOM 3419 C CA . PHE B 1 211 ? 121.421 -3.351 29.643 1.00 18.60 208 PHE B CA 1
ATOM 3420 C C . PHE B 1 211 ? 120.365 -2.483 30.337 1.00 18.54 208 PHE B C 1
ATOM 3421 O O . PHE B 1 211 ? 120.697 -1.653 31.191 1.00 18.55 208 PHE B O 1
ATOM 3429 N N . ASN B 1 212 ? 119.097 -2.672 29.968 1.00 18.56 209 ASN B N 1
ATOM 3430 C CA . ASN B 1 212 ? 117.984 -2.017 30.695 1.00 18.75 209 ASN B CA 1
ATOM 3431 C C . ASN B 1 212 ? 117.955 -2.411 32.184 1.00 18.64 209 ASN B C 1
ATOM 3432 O O . ASN B 1 212 ? 117.811 -1.550 33.050 1.00 18.59 209 ASN B O 1
ATOM 3437 N N . ASN B 1 213 ? 118.140 -3.704 32.465 1.00 19.03 210 ASN B N 1
ATOM 3438 C CA . ASN B 1 213 ? 118.227 -4.204 33.836 1.00 19.46 210 ASN B CA 1
ATOM 3439 C C . ASN B 1 213 ? 119.403 -3.588 34.619 1.00 19.61 210 ASN B C 1
ATOM 3440 O O . ASN B 1 213 ? 119.257 -3.209 35.793 1.00 19.57 210 ASN B O 1
ATOM 3445 N N . LEU B 1 214 ? 120.556 -3.494 33.955 1.00 19.71 211 LEU B N 1
ATOM 3446 C CA . LEU B 1 214 ? 121.756 -2.858 34.515 1.00 20.36 211 LEU B CA 1
ATOM 3447 C C . LEU B 1 214 ? 121.492 -1.404 34.934 1.00 20.80 211 LEU B C 1
ATOM 3448 O O . LEU B 1 214 ? 121.784 -1.017 36.061 1.00 20.25 211 LEU B O 1
ATOM 3453 N N . MET B 1 215 ? 120.946 -0.606 34.016 1.00 21.66 212 MET B N 1
ATOM 3454 C CA . MET B 1 215 ? 120.613 0.798 34.317 1.00 22.79 212 MET B CA 1
ATOM 3455 C C . MET B 1 215 ? 119.581 0.938 35.444 1.00 23.27 212 MET B C 1
ATOM 3456 O O . MET B 1 215 ? 119.655 1.862 36.252 1.00 23.21 212 MET B O 1
ATOM 3461 N N . LEU B 1 216 ? 118.640 0.002 35.507 1.00 24.06 213 LEU B N 1
ATOM 3462 C CA . LEU B 1 216 ? 117.683 -0.020 36.602 1.00 24.99 213 LEU B CA 1
ATOM 3463 C C . LEU B 1 216 ? 118.332 -0.401 37.930 1.00 25.53 213 LEU B C 1
ATOM 3464 O O . LEU B 1 216 ? 117.958 0.157 38.963 1.00 25.63 213 LEU B O 1
ATOM 3469 N N . SER B 1 217 ? 119.281 -1.346 37.905 1.00 26.31 214 SER B N 1
ATOM 3470 C CA . SER B 1 217 ? 120.093 -1.689 39.090 1.00 27.47 214 SER B CA 1
ATOM 3471 C C . SER B 1 217 ? 120.820 -0.457 39.644 1.00 28.01 214 SER B C 1
ATOM 3472 O O . SER B 1 217 ? 120.957 -0.290 40.853 1.00 28.11 214 SER B O 1
ATOM 3475 N N . LEU B 1 218 ? 121.302 0.383 38.739 1.00 28.76 215 LEU B N 1
ATOM 3476 C CA . LEU B 1 218 ? 121.992 1.606 39.108 1.00 29.77 215 LEU B CA 1
ATOM 3477 C C . LEU B 1 218 ? 121.056 2.696 39.609 1.00 30.46 215 LEU B C 1
ATOM 3478 O O . LEU B 1 218 ? 121.392 3.403 40.560 1.00 30.46 215 LEU B O 1
ATOM 3483 N N . ALA B 1 219 ? 119.901 2.839 38.959 1.00 31.28 216 ALA B N 1
ATOM 3484 C CA . ALA B 1 219 ? 118.883 3.805 39.382 1.00 32.57 216 ALA B CA 1
ATOM 3485 C C . ALA B 1 219 ? 118.446 3.546 40.825 1.00 33.46 216 ALA B C 1
ATOM 3486 O O . ALA B 1 219 ? 118.133 4.483 41.552 1.00 33.76 216 ALA B O 1
ATOM 3488 N N . GLN B 1 220 ? 118.460 2.276 41.225 1.00 34.59 217 GLN B N 1
ATOM 3489 C CA . GLN B 1 220 ? 118.100 1.864 42.578 1.00 35.86 217 GLN B CA 1
ATOM 3490 C C . GLN B 1 220 ? 119.248 2.046 43.558 1.00 36.07 217 GLN B C 1
ATOM 3491 O O . GLN B 1 220 ? 119.040 2.018 44.768 1.00 36.61 217 GLN B O 1
ATOM 3497 N N . GLY B 1 231 ? 122.333 16.764 30.741 1.00 36.90 228 GLY B N 1
ATOM 3498 C CA . GLY B 1 231 ? 123.676 16.285 31.102 1.00 36.90 228 GLY B CA 1
ATOM 3499 C C . GLY B 1 231 ? 124.038 14.907 30.545 1.00 36.43 228 GLY B C 1
ATOM 3500 O O . GLY B 1 231 ? 125.143 14.711 30.023 1.00 36.68 228 GLY B O 1
ATOM 3501 N N . SER B 1 232 ? 123.107 13.953 30.663 1.00 35.80 229 SER B N 1
ATOM 3502 C CA . SER B 1 232 ? 123.287 12.585 30.142 1.00 34.31 229 SER B CA 1
ATOM 3503 C C . SER B 1 232 ? 122.262 12.196 29.068 1.00 33.23 229 SER B C 1
ATOM 3504 O O . SER B 1 232 ? 121.331 11.442 29.371 1.00 33.73 229 SER B O 1
ATOM 3507 N N . PRO B 1 233 ? 122.419 12.696 27.822 1.00 31.95 230 PRO B N 1
ATOM 3508 C CA . PRO B 1 233 ? 121.697 12.086 26.683 1.00 31.14 230 PRO B CA 1
ATOM 3509 C C . PRO B 1 233 ? 122.292 10.730 26.245 1.00 29.87 230 PRO B C 1
ATOM 3510 O O . PRO B 1 233 ? 123.511 10.621 26.040 1.00 29.43 230 PRO B O 1
ATOM 3514 N N . THR B 1 234 ? 121.420 9.731 26.086 1.00 28.37 231 THR B N 1
ATOM 3515 C CA . THR B 1 234 ? 121.810 8.373 25.724 1.00 26.74 231 THR B CA 1
ATOM 3516 C C . THR B 1 234 ? 121.848 8.185 24.208 1.00 25.94 231 THR B C 1
ATOM 3517 O O . THR B 1 234 ? 120.878 8.493 23.506 1.00 26.28 231 THR B O 1
ATOM 3521 N N . THR B 1 235 ? 122.973 7.682 23.704 1.00 23.94 232 THR B N 1
ATOM 3522 C CA . THR B 1 235 ? 123.085 7.369 22.288 1.00 22.31 232 THR B CA 1
ATOM 3523 C C . THR B 1 235 ? 123.107 5.847 22.132 1.00 21.42 232 THR B C 1
ATOM 3524 O O . THR B 1 235 ? 123.987 5.171 22.669 1.00 21.01 232 THR B O 1
ATOM 3528 N N . LEU B 1 236 ? 122.133 5.329 21.394 1.00 20.03 233 LEU B N 1
ATOM 3529 C CA . LEU B 1 236 ? 122.039 3.903 21.118 1.00 19.35 233 LEU B CA 1
ATOM 3530 C C . LEU B 1 236 ? 122.255 3.674 19.629 1.00 18.63 233 LEU B C 1
ATOM 3531 O O . LEU B 1 236 ? 121.610 4.311 18.794 1.00 18.34 233 LEU B O 1
ATOM 3536 N N . GLY B 1 237 ? 123.181 2.785 19.296 1.00 18.30 234 GLY B N 1
ATOM 3537 C CA . GLY B 1 237 ? 123.443 2.464 17.899 1.00 17.85 234 GLY B CA 1
ATOM 3538 C C . GLY B 1 237 ? 123.797 1.000 17.695 1.00 17.77 234 GLY B C 1
ATOM 3539 O O . GLY B 1 237 ? 123.818 0.224 18.648 1.00 16.90 234 GLY B O 1
ATOM 3540 N N . THR B 1 238 ? 124.058 0.638 16.439 1.00 17.53 235 THR B N 1
ATOM 3541 C CA . THR B 1 238 ? 124.461 -0.721 16.091 1.00 17.97 235 THR B CA 1
ATOM 3542 C C . THR B 1 238 ? 125.890 -0.764 15.557 1.00 18.09 235 THR B C 1
ATOM 3543 O O . THR B 1 238 ? 126.361 0.174 14.889 1.00 17.59 235 THR B O 1
ATOM 3547 N N . ILE B 1 239 ? 126.563 -1.859 15.879 1.00 18.45 236 ILE B N 1
ATOM 3548 C CA . ILE B 1 239 ? 127.962 -2.089 15.542 1.00 18.65 236 ILE B CA 1
ATOM 3549 C C . ILE B 1 239 ? 128.055 -2.775 14.186 1.00 19.50 236 ILE B C 1
ATOM 3550 O O . ILE B 1 239 ? 127.418 -3.815 13.970 1.00 19.62 236 ILE B O 1
ATOM 3555 N N . HIS B 1 240 ? 128.842 -2.185 13.286 1.00 19.88 237 HIS B N 1
ATOM 3556 C CA . HIS B 1 240 ? 129.098 -2.747 11.948 1.00 21.02 237 HIS B CA 1
ATOM 3557 C C . HIS B 1 240 ? 130.514 -2.384 11.505 1.00 21.47 237 HIS B C 1
ATOM 3558 O O . HIS B 1 240 ? 131.211 -1.624 12.188 1.00 21.52 237 HIS B O 1
ATOM 3565 N N . SER B 1 241 ? 130.942 -2.925 10.363 1.00 22.01 238 SER B N 1
ATOM 3566 C CA . SER B 1 241 ? 132.154 -2.430 9.711 1.00 22.26 238 SER B CA 1
ATOM 3567 C C . SER B 1 241 ? 131.872 -1.006 9.243 1.00 22.19 238 SER B C 1
ATOM 3568 O O . SER B 1 241 ? 130.721 -0.673 8.945 1.00 22.16 238 SER B O 1
ATOM 3571 N N . PRO B 1 242 ? 132.907 -0.146 9.210 1.00 22.08 239 PRO B N 1
ATOM 3572 C CA . PRO B 1 242 ? 132.686 1.214 8.725 1.00 22.25 239 PRO B CA 1
ATOM 3573 C C . PRO B 1 242 ? 132.029 1.313 7.347 1.00 22.75 239 PRO B C 1
ATOM 3574 O O . PRO B 1 242 ? 131.133 2.131 7.162 1.00 22.14 239 PRO B O 1
ATOM 3578 N N . GLU B 1 243 ? 132.464 0.488 6.394 1.00 23.40 240 GLU B N 1
ATOM 3579 C CA . GLU B 1 243 ? 131.903 0.532 5.046 1.00 24.30 240 GLU B CA 1
ATOM 3580 C C . GLU B 1 243 ? 130.428 0.145 5.012 1.00 24.11 240 GLU B C 1
ATOM 3581 O O . GLU B 1 243 ? 129.660 0.715 4.230 1.00 24.22 240 GLU B O 1
ATOM 3587 N N . ASP B 1 244 ? 130.030 -0.821 5.847 1.00 24.01 241 ASP B N 1
ATOM 3588 C CA . ASP B 1 244 ? 128.610 -1.192 5.945 1.00 24.37 241 ASP B CA 1
ATOM 3589 C C . ASP B 1 244 ? 127.736 -0.065 6.520 1.00 23.93 241 ASP B C 1
ATOM 3590 O O . ASP B 1 244 ? 126.632 0.143 6.051 1.00 24.16 241 ASP B O 1
ATOM 3595 N N . VAL B 1 245 ? 128.237 0.656 7.524 1.00 23.41 242 VAL B N 1
ATOM 3596 C CA . VAL B 1 245 ? 127.524 1.825 8.057 1.00 22.96 242 VAL B CA 1
ATOM 3597 C C . VAL B 1 245 ? 127.297 2.862 6.960 1.00 23.31 242 VAL B C 1
ATOM 3598 O O . VAL B 1 245 ? 126.180 3.323 6.782 1.00 22.86 242 VAL B O 1
ATOM 3602 N N . ILE B 1 246 ? 128.356 3.219 6.234 1.00 24.05 243 ILE B N 1
ATOM 3603 C CA . ILE B 1 246 ? 128.236 4.198 5.162 1.00 24.93 243 ILE B CA 1
ATOM 3604 C C . ILE B 1 246 ? 127.338 3.706 4.028 1.00 25.73 243 ILE B C 1
ATOM 3605 O O . ILE B 1 246 ? 126.506 4.472 3.524 1.00 25.79 243 ILE B O 1
ATOM 3610 N N . LYS B 1 247 ? 127.471 2.431 3.650 1.00 26.86 244 LYS B N 1
ATOM 3611 C CA . LYS B 1 247 ? 126.567 1.835 2.641 1.00 28.13 244 LYS B CA 1
ATOM 3612 C C . LYS B 1 247 ? 125.101 1.956 3.049 1.00 28.64 244 LYS B C 1
ATOM 3613 O O . LYS B 1 247 ? 124.243 2.282 2.227 1.00 28.64 244 LYS B O 1
ATOM 3619 N N . ALA B 1 248 ? 124.823 1.688 4.321 1.00 29.32 245 ALA B N 1
ATOM 3620 C CA . ALA B 1 248 ? 123.474 1.818 4.868 1.00 30.31 245 ALA B CA 1
ATOM 3621 C C . ALA B 1 248 ? 122.949 3.254 4.760 1.00 30.98 245 ALA B C 1
ATOM 3622 O O . ALA B 1 248 ? 121.753 3.465 4.584 1.00 31.25 245 ALA B O 1
ATOM 3624 N N . LEU B 1 249 ? 123.852 4.229 4.862 1.00 32.02 246 LEU B N 1
ATOM 3625 C CA . LEU B 1 249 ? 123.486 5.648 4.801 1.00 33.05 246 LEU B CA 1
ATOM 3626 C C . LEU B 1 249 ? 123.405 6.200 3.377 1.00 34.48 246 LEU B C 1
ATOM 3627 O O . LEU B 1 249 ? 122.746 7.205 3.145 1.00 34.37 246 LEU B O 1
ATOM 3632 N N . ALA B 1 250 ? 124.080 5.543 2.436 1.00 36.29 247 ALA B N 1
ATOM 3633 C CA . ALA B 1 250 ? 124.009 5.918 1.015 1.00 38.51 247 ALA B CA 1
ATOM 3634 C C . ALA B 1 250 ? 122.646 5.593 0.422 1.00 40.20 247 ALA B C 1
ATOM 3635 O O . ALA B 1 250 ? 122.126 6.341 -0.404 1.00 40.73 247 ALA B O 1
ATOM 3637 N N . ASP B 1 251 ? 122.087 4.465 0.852 1.00 42.25 248 ASP B N 1
ATOM 3638 C CA . ASP B 1 251 ? 120.738 4.023 0.492 1.00 44.12 248 ASP B CA 1
ATOM 3639 C C . ASP B 1 251 ? 119.703 5.065 0.920 1.00 44.42 248 ASP B C 1
ATOM 3640 O O . ASP B 1 251 ? 118.800 5.420 0.160 1.00 45.13 248 ASP B O 1
ATOM 3645 N N . GLU C 1 13 ? 70.273 18.766 14.149 1.00 32.64 10 GLU C N 1
ATOM 3646 C CA . GLU C 1 13 ? 71.707 18.891 13.933 1.0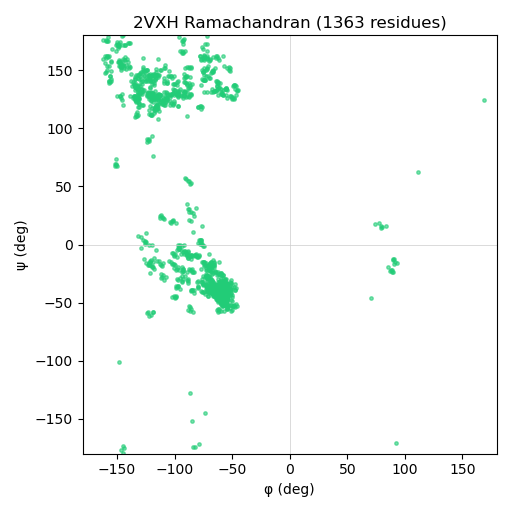0 32.41 10 GLU C CA 1
ATOM 3647 C C . GLU C 1 13 ? 72.424 19.823 14.888 1.00 30.85 10 GLU C C 1
ATOM 3648 O O . GLU C 1 13 ? 72.680 19.460 15.983 1.00 30.26 10 GLU C O 1
ATOM 3654 N N . ARG C 1 14 ? 72.735 21.021 14.447 1.00 29.46 11 ARG C N 1
ATOM 3655 C CA . ARG C 1 14 ? 73.500 21.967 15.258 1.00 28.16 11 ARG C CA 1
ATOM 3656 C C . ARG C 1 14 ? 73.001 22.085 16.691 1.00 27.40 11 ARG C C 1
ATOM 3657 O O . ARG C 1 14 ? 73.780 21.943 17.641 1.00 26.89 11 ARG C O 1
ATOM 3665 N N . GLY C 1 15 ? 71.699 22.320 16.848 1.00 26.65 12 GLY C N 1
ATOM 3666 C CA . GLY C 1 15 ? 71.088 22.450 18.163 1.00 25.67 12 GLY C CA 1
ATOM 3667 C C . GLY C 1 15 ? 71.181 21.200 19.011 1.00 25.09 12 GLY C C 1
ATOM 3668 O O . GLY C 1 15 ? 71.139 21.273 20.241 1.00 25.30 12 GLY C O 1
ATOM 3669 N N . THR C 1 16 ? 71.292 20.041 18.366 1.00 24.38 13 THR C N 1
ATOM 3670 C CA . THR C 1 16 ? 71.373 18.775 19.109 1.00 23.81 13 THR C CA 1
ATOM 3671 C C . THR C 1 16 ? 72.813 18.438 19.518 1.00 22.68 13 THR C C 1
ATOM 3672 O O . THR C 1 16 ? 73.098 18.181 20.685 1.00 22.11 13 THR C O 1
ATOM 3676 N N . ILE C 1 17 ? 73.715 18.428 18.541 1.00 21.67 14 ILE C N 1
ATOM 3677 C CA . ILE C 1 17 ? 75.101 18.047 18.801 1.00 21.35 14 ILE C CA 1
ATOM 3678 C C . ILE C 1 17 ? 75.803 18.964 19.814 1.00 21.26 14 ILE C C 1
ATOM 3679 O O . ILE C 1 17 ? 76.629 18.502 20.610 1.00 20.99 14 ILE C O 1
ATOM 3684 N N . LEU C 1 18 ? 75.452 20.252 19.805 1.00 21.06 15 LEU C N 1
ATOM 3685 C CA . LEU C 1 18 ? 76.100 21.221 20.706 1.00 21.38 15 LEU C CA 1
ATOM 3686 C C . LEU C 1 18 ? 75.550 21.137 22.123 1.00 21.62 15 LEU C C 1
ATOM 3687 O O . LEU C 1 18 ? 75.954 21.881 23.017 1.00 21.59 15 LEU C O 1
ATOM 3692 N N . THR C 1 19 ? 74.656 20.185 22.332 1.00 21.93 16 THR C N 1
ATOM 3693 C CA . THR C 1 19 ? 73.900 20.106 23.554 1.00 22.94 16 THR C CA 1
ATOM 3694 C C . THR C 1 19 ? 74.037 18.721 24.231 1.00 22.89 16 THR C C 1
ATOM 3695 O O . THR C 1 19 ? 73.488 18.479 25.302 1.00 23.59 16 THR C O 1
ATOM 3699 N N . GLN C 1 20 ? 74.810 17.826 23.632 1.00 22.06 17 GLN C N 1
ATOM 3700 C CA . GLN C 1 20 ? 74.927 16.469 24.164 1.00 21.81 17 GLN C CA 1
ATOM 3701 C C . GLN C 1 20 ? 76.270 16.133 24.804 1.00 21.56 17 GLN C C 1
ATOM 3702 O O . GLN C 1 20 ? 77.284 16.701 24.416 1.00 20.61 17 GLN C O 1
ATOM 3708 N N . PRO C 1 21 ? 76.278 15.193 25.783 1.00 21.40 18 PRO C N 1
ATOM 3709 C CA . PRO C 1 21 ? 77.576 14.701 26.260 1.00 21.08 18 PRO C CA 1
ATOM 3710 C C . PRO C 1 21 ? 78.187 13.705 25.272 1.00 20.65 18 PRO C C 1
ATOM 3711 O O . PRO C 1 21 ? 77.478 13.179 24.430 1.00 21.10 18 PRO C O 1
ATOM 3715 N N . GLY C 1 22 ? 79.506 13.501 25.336 1.00 20.42 19 GLY C N 1
ATOM 3716 C CA . GLY C 1 22 ? 80.181 12.505 24.488 1.00 19.59 19 GLY C CA 1
ATOM 3717 C C . GLY C 1 22 ? 80.516 13.024 23.110 1.00 19.41 19 GLY C C 1
ATOM 3718 O O . GLY C 1 22 ? 80.830 12.260 22.206 1.00 19.83 19 GLY C O 1
ATOM 3719 N N . VAL C 1 23 ? 80.469 14.340 22.949 1.00 18.53 20 VAL C N 1
ATOM 3720 C CA . VAL C 1 23 ? 80.718 14.961 21.669 1.00 17.61 20 VAL C CA 1
ATOM 3721 C C . VAL C 1 23 ? 82.137 15.501 21.673 1.00 17.78 20 VAL C C 1
ATOM 3722 O O . VAL C 1 23 ? 82.552 16.149 22.643 1.00 17.14 20 VAL C O 1
ATOM 3726 N N . PHE C 1 24 ? 82.871 15.231 20.588 1.00 17.58 21 PHE C N 1
ATOM 3727 C CA . PHE C 1 24 ? 84.253 15.682 20.455 1.00 18.03 21 PHE C CA 1
ATOM 3728 C C . PHE C 1 24 ? 84.362 17.056 19.821 1.00 18.19 21 PHE C C 1
ATOM 3729 O O . PHE C 1 24 ? 83.649 17.368 18.851 1.00 18.48 21 PHE C O 1
ATOM 3737 N N . GLY C 1 25 ? 85.255 17.874 20.381 1.00 17.81 22 GLY C N 1
ATOM 3738 C CA . GLY C 1 25 ? 85.605 19.162 19.795 1.00 17.26 22 GLY C CA 1
ATOM 3739 C C . GLY C 1 25 ? 87.054 19.171 19.369 1.00 16.94 22 GLY C C 1
ATOM 3740 O O . GLY C 1 25 ? 87.928 18.799 20.156 1.00 17.38 22 GLY C O 1
ATOM 3741 N N . VAL C 1 26 ? 87.309 19.554 18.125 1.00 16.64 23 VAL C N 1
ATOM 3742 C CA . VAL C 1 26 ? 88.669 19.735 17.624 1.00 16.53 23 VAL C CA 1
ATOM 3743 C C . VAL C 1 26 ? 88.852 21.165 17.170 1.00 16.90 23 VAL C C 1
ATOM 3744 O O . VAL C 1 26 ? 88.253 21.590 16.178 1.00 17.51 23 VAL C O 1
ATOM 3748 N N . PHE C 1 27 ? 89.693 21.904 17.892 1.00 16.86 24 PHE C N 1
ATOM 3749 C CA . PHE C 1 27 ? 90.011 23.306 17.588 1.00 16.59 24 PHE C CA 1
ATOM 3750 C C . PHE C 1 27 ? 91.386 23.409 16.956 1.00 16.86 24 PHE C C 1
ATOM 3751 O O . PHE C 1 27 ? 92.380 22.970 17.551 1.00 16.92 24 PHE C O 1
ATOM 3759 N N . THR C 1 28 ? 91.456 23.994 15.767 1.00 16.73 25 THR C N 1
ATOM 3760 C CA . THR C 1 28 ? 92.726 24.109 15.079 1.00 16.95 25 THR C CA 1
ATOM 3761 C C . THR C 1 28 ? 92.916 25.557 14.602 1.00 17.24 25 THR C C 1
ATOM 3762 O O . THR C 1 28 ? 92.117 26.069 13.816 1.00 16.59 25 THR C O 1
ATOM 3766 N N . MET C 1 29 ? 93.970 26.195 15.112 1.00 17.29 26 MET C N 1
ATOM 3767 C CA . MET C 1 29 ? 94.310 27.592 14.806 1.00 17.72 26 MET C CA 1
ATOM 3768 C C . MET C 1 29 ? 95.359 27.627 13.716 1.00 18.26 26 MET C C 1
ATOM 3769 O O . MET C 1 29 ? 96.401 26.965 13.832 1.00 17.98 26 MET C O 1
ATOM 3774 N N . PHE C 1 30 ? 95.085 28.396 12.663 1.00 18.74 27 PHE C N 1
ATOM 3775 C CA . PHE C 1 30 ? 95.975 28.477 11.508 1.00 19.71 27 PHE C CA 1
ATOM 3776 C C . PHE C 1 30 ? 96.542 29.867 11.293 1.00 20.84 27 PHE C C 1
ATOM 3777 O O . PHE C 1 30 ? 95.873 30.879 11.547 1.00 20.50 27 PHE C O 1
ATOM 3785 N N . LYS C 1 31 ? 97.773 29.903 10.793 1.00 22.04 28 LYS C N 1
ATOM 3786 C CA . LYS C 1 31 ? 98.468 31.126 10.443 1.00 23.81 28 LYS C CA 1
ATOM 3787 C C . LYS C 1 31 ? 98.785 31.026 8.961 1.00 24.94 28 LYS C C 1
ATOM 3788 O O . LYS C 1 31 ? 99.429 30.057 8.543 1.00 24.67 28 LYS C O 1
ATOM 3794 N N . LEU C 1 32 ? 98.343 32.004 8.166 1.00 26.40 29 LEU C N 1
ATOM 3795 C CA . LEU C 1 32 ? 98.686 32.029 6.739 1.00 28.59 29 LEU C CA 1
ATOM 3796 C C . LEU C 1 32 ? 100.199 32.130 6.525 1.00 30.28 29 LEU C C 1
ATOM 3797 O O . LEU C 1 32 ? 100.884 32.899 7.198 1.00 30.03 29 LEU C O 1
ATOM 3802 N N . ARG C 1 33 ? 100.712 31.323 5.599 1.00 32.92 30 ARG C N 1
ATOM 3803 C CA . ARG C 1 33 ? 102.128 31.377 5.232 1.00 35.72 30 ARG C CA 1
ATOM 3804 C C . ARG C 1 33 ? 102.384 32.627 4.385 1.00 37.45 30 ARG C C 1
ATOM 3805 O O . ARG C 1 33 ? 101.466 33.135 3.724 1.00 37.18 30 ARG C O 1
ATOM 3813 N N . PRO C 1 34 ? 103.620 33.161 4.430 1.00 39.53 31 PRO C N 1
ATOM 3814 C CA . PRO C 1 34 ? 103.910 34.376 3.659 1.00 41.04 31 PRO C CA 1
ATOM 3815 C C . PRO C 1 34 ? 103.646 34.225 2.151 1.00 42.35 31 PRO C C 1
ATOM 3816 O O . PRO C 1 34 ? 103.306 35.214 1.489 1.00 42.70 31 PRO C O 1
ATOM 3820 N N . ASP C 1 35 ? 103.776 33.001 1.628 1.00 43.62 32 ASP C N 1
ATOM 3821 C CA . ASP C 1 35 ? 103.556 32.739 0.202 1.00 45.07 32 ASP C CA 1
ATOM 3822 C C . ASP C 1 35 ? 102.076 32.679 -0.229 1.00 45.17 32 ASP C C 1
ATOM 3823 O O . ASP C 1 35 ? 101.787 32.461 -1.405 1.00 45.46 32 ASP C O 1
ATOM 3828 N N . TRP C 1 36 ? 101.151 32.878 0.716 1.00 45.16 33 TRP C N 1
ATOM 3829 C CA . TRP C 1 36 ? 99.725 32.996 0.394 1.00 44.94 33 TRP C CA 1
ATOM 3830 C C . TRP C 1 36 ? 99.452 34.201 -0.530 1.00 46.05 33 TRP C C 1
ATOM 3831 O O . TRP C 1 36 ? 98.651 34.103 -1.465 1.00 45.96 33 TRP C O 1
ATOM 3842 N N . ASN C 1 37 ? 100.128 35.322 -0.263 1.00 47.42 34 ASN C N 1
ATOM 3843 C CA . ASN C 1 37 ? 100.072 36.520 -1.119 1.00 48.77 34 ASN C CA 1
ATOM 3844 C C . ASN C 1 37 ? 100.505 36.245 -2.562 1.00 49.41 34 ASN C C 1
ATOM 3845 O O . ASN C 1 37 ? 100.086 36.958 -3.483 1.00 49.62 34 ASN C O 1
ATOM 3850 N N . LYS C 1 38 ? 101.350 35.228 -2.744 1.00 49.92 35 LYS C N 1
ATOM 3851 C CA . LYS C 1 38 ? 101.894 34.874 -4.059 1.00 50.49 35 LYS C CA 1
ATOM 3852 C C . LYS C 1 38 ? 101.015 33.901 -4.851 1.00 50.54 35 LYS C C 1
ATOM 3853 O O . LYS C 1 38 ? 101.259 33.671 -6.039 1.00 50.68 35 LYS C O 1
ATOM 3859 N N . VAL C 1 39 ? 100.014 33.310 -4.196 1.00 50.31 36 VAL C N 1
ATOM 3860 C CA . VAL C 1 39 ? 99.045 32.473 -4.897 1.00 50.08 36 VAL C CA 1
ATOM 3861 C C . VAL C 1 39 ? 98.263 33.370 -5.856 1.00 50.22 36 VAL C C 1
ATOM 3862 O O . VAL C 1 39 ? 97.834 34.462 -5.458 1.00 50.25 36 VAL C O 1
ATOM 3866 N N . PRO C 1 40 ? 98.112 32.947 -7.133 1.00 50.29 37 PRO C N 1
ATOM 3867 C CA . PRO C 1 40 ? 97.303 33.731 -8.079 1.00 50.27 37 PRO C CA 1
ATOM 3868 C C . PRO C 1 40 ? 95.940 34.142 -7.506 1.00 50.37 37 PRO C C 1
ATOM 3869 O O . PRO C 1 40 ? 95.267 33.344 -6.842 1.00 50.33 37 PRO C O 1
ATOM 3873 N N . ALA C 1 41 ? 95.560 35.393 -7.759 1.00 50.52 38 ALA C N 1
ATOM 3874 C CA . ALA C 1 41 ? 94.333 35.985 -7.207 1.00 50.61 38 ALA C CA 1
ATOM 3875 C C . ALA C 1 41 ? 93.080 35.165 -7.494 1.00 50.68 38 ALA C C 1
ATOM 3876 O O . ALA C 1 41 ? 92.187 35.077 -6.649 1.00 50.94 38 ALA C O 1
ATOM 3878 N N . MET C 1 42 ? 93.022 34.572 -8.687 1.00 50.59 39 MET C N 1
ATOM 3879 C CA . MET C 1 42 ? 91.900 33.722 -9.113 1.00 50.53 39 MET C CA 1
ATOM 3880 C C . MET C 1 42 ? 91.803 32.443 -8.293 1.00 49.65 39 MET C C 1
ATOM 3881 O O . MET C 1 42 ? 90.702 31.974 -7.972 1.00 49.58 39 MET C O 1
ATOM 3886 N N . GLU C 1 43 ? 92.970 31.871 -7.999 1.00 48.62 40 GLU C N 1
ATOM 3887 C CA . GLU C 1 43 ? 93.094 30.657 -7.202 1.00 47.68 40 GLU C CA 1
ATOM 3888 C C . GLU C 1 43 ? 92.678 30.951 -5.754 1.00 46.62 40 GLU C C 1
ATOM 3889 O O . GLU C 1 43 ? 91.992 30.145 -5.117 1.00 46.25 40 GLU C O 1
ATOM 3895 N N . ARG C 1 44 ? 93.081 32.119 -5.256 1.00 45.49 41 ARG C N 1
ATOM 3896 C CA . ARG C 1 44 ? 92.671 32.582 -3.926 1.00 44.49 41 ARG C CA 1
ATOM 3897 C C . ARG C 1 44 ? 91.179 32.895 -3.837 1.00 43.50 41 ARG C C 1
ATOM 3898 O O . ARG C 1 44 ? 90.555 32.630 -2.809 1.00 43.29 41 ARG C O 1
ATOM 3906 N N . LYS C 1 45 ? 90.609 33.448 -4.909 1.00 42.48 42 LYS C N 1
ATOM 3907 C CA . LYS C 1 45 ? 89.176 33.775 -4.922 1.00 41.63 42 LYS C CA 1
ATOM 3908 C C . LYS C 1 45 ? 88.281 32.538 -5.064 1.00 40.15 42 LYS C C 1
ATOM 3909 O O . LYS C 1 45 ? 87.092 32.585 -4.761 1.00 40.25 42 LYS C O 1
ATOM 3915 N N . GLY C 1 46 ? 88.867 31.420 -5.489 1.00 38.52 43 GLY C N 1
ATOM 3916 C CA . GLY C 1 46 ? 88.165 30.133 -5.521 1.00 36.37 43 GLY C CA 1
ATOM 3917 C C . GLY C 1 46 ? 88.244 29.338 -4.222 1.00 35.03 43 GLY C C 1
ATOM 3918 O O . GLY C 1 46 ? 87.536 28.334 -4.063 1.00 34.64 43 GLY C O 1
ATOM 3919 N N . ALA C 1 47 ? 89.088 29.792 -3.289 1.00 33.63 44 ALA C N 1
ATOM 3920 C CA . ALA C 1 47 ? 89.298 29.084 -2.008 1.00 32.45 44 ALA C CA 1
ATOM 3921 C C . ALA C 1 47 ? 88.050 28.944 -1.136 1.00 31.59 44 ALA C C 1
ATOM 3922 O O . ALA C 1 47 ? 87.866 27.908 -0.483 1.00 31.54 44 ALA C O 1
ATOM 3924 N N . ALA C 1 48 ? 87.210 29.977 -1.124 1.00 31.02 45 ALA C N 1
ATOM 3925 C CA . ALA C 1 48 ? 85.985 30.003 -0.309 1.00 30.63 45 ALA C CA 1
ATOM 3926 C C . ALA C 1 48 ? 84.995 28.924 -0.714 1.00 30.67 45 ALA C C 1
ATOM 3927 O O . ALA C 1 48 ? 84.427 28.221 0.139 1.00 30.20 45 ALA C O 1
ATOM 3929 N N . GLU C 1 49 ? 84.790 28.804 -2.026 1.00 30.79 46 GLU C N 1
ATOM 3930 C CA . GLU C 1 49 ? 83.868 27.823 -2.592 1.00 31.07 46 GLU C CA 1
ATOM 3931 C C . GLU C 1 49 ? 84.343 26.412 -2.276 1.00 30.16 46 GLU C C 1
ATOM 3932 O O . GLU C 1 49 ? 83.556 25.564 -1.862 1.00 30.06 46 GLU C O 1
ATOM 3938 N N . GLU C 1 50 ? 85.641 26.187 -2.456 1.00 29.72 47 GLU C N 1
ATOM 3939 C CA . GLU C 1 50 ? 86.273 24.908 -2.137 1.00 29.60 47 GLU C CA 1
ATOM 3940 C C . GLU C 1 50 ? 86.005 24.482 -0.688 1.00 28.79 47 GLU C C 1
ATOM 3941 O O . GLU C 1 50 ? 85.666 23.323 -0.423 1.00 28.81 47 GLU C O 1
ATOM 3947 N N . VAL C 1 51 ? 86.137 25.424 0.248 1.00 28.24 48 VAL C N 1
ATOM 3948 C CA . VAL C 1 51 ? 85.885 25.136 1.672 1.00 27.34 48 VAL C CA 1
ATOM 3949 C C . VAL C 1 51 ? 84.391 24.884 1.910 1.00 27.25 48 VAL C C 1
ATOM 3950 O O . VAL C 1 51 ? 84.006 23.966 2.645 1.00 27.03 48 VAL C O 1
ATOM 3954 N N . LYS C 1 52 ? 83.549 25.693 1.266 1.00 27.26 49 LYS C N 1
ATOM 3955 C CA . LYS C 1 52 ? 82.099 25.519 1.346 1.00 27.37 49 LYS C CA 1
ATOM 3956 C C . LYS C 1 52 ? 81.650 24.141 0.859 1.00 26.94 49 LYS C C 1
ATOM 3957 O O . LYS C 1 52 ? 80.822 23.502 1.501 1.00 26.94 49 LYS C O 1
ATOM 3963 N N . LYS C 1 53 ? 82.211 23.687 -0.261 1.00 26.93 50 LYS C N 1
ATOM 3964 C CA . LYS C 1 53 ? 81.930 22.339 -0.799 1.00 27.18 50 LYS C CA 1
ATOM 3965 C C . LYS C 1 53 ? 82.414 21.216 0.126 1.00 26.42 50 LYS C C 1
ATOM 3966 O O . LYS C 1 53 ? 81.734 20.199 0.279 1.00 26.66 50 LYS C O 1
ATOM 3972 N N . LEU C 1 54 ? 83.584 21.404 0.740 1.00 25.82 51 LEU C N 1
ATOM 3973 C CA . LEU C 1 54 ? 84.134 20.408 1.673 1.00 25.37 51 LEU C CA 1
ATOM 3974 C C . LEU C 1 54 ? 83.228 20.233 2.898 1.00 25.00 51 LEU C C 1
ATOM 3975 O O . LEU C 1 54 ? 82.994 19.125 3.371 1.00 24.72 51 LEU C O 1
ATOM 3980 N N . ILE C 1 55 ? 82.712 21.349 3.404 1.00 25.04 52 ILE C N 1
ATOM 3981 C CA . ILE C 1 55 ? 81.818 21.351 4.561 1.00 25.25 52 ILE C CA 1
ATOM 3982 C C . ILE C 1 55 ? 80.488 20.652 4.237 1.00 25.99 52 ILE C C 1
ATOM 3983 O O . ILE C 1 55 ? 79.959 19.864 5.034 1.00 25.78 52 ILE C O 1
ATOM 3988 N N . GLU C 1 56 ? 79.951 20.961 3.057 1.00 26.99 53 GLU C N 1
ATOM 3989 C CA . GLU C 1 56 ? 78.739 20.326 2.526 1.00 28.21 53 GLU C CA 1
ATOM 3990 C C . GLU C 1 56 ? 78.963 18.809 2.331 1.00 27.64 53 GLU C C 1
ATOM 3991 O O . GLU C 1 56 ? 78.133 17.988 2.741 1.00 27.92 53 GLU C O 1
ATOM 3997 N N . LYS C 1 57 ? 80.110 18.438 1.763 1.00 27.32 54 LYS C N 1
ATOM 3998 C CA . LYS C 1 57 ? 80.520 17.023 1.646 1.00 27.11 54 LYS C CA 1
ATOM 3999 C C . LYS C 1 57 ? 80.444 16.269 2.987 1.00 26.79 54 LYS C C 1
ATOM 4000 O O . LYS C 1 57 ? 80.036 15.094 3.031 1.00 26.79 54 LYS C O 1
ATOM 4006 N N . HIS C 1 58 ? 80.812 16.956 4.075 1.00 26.12 55 HIS C N 1
ATOM 4007 C CA . HIS C 1 58 ? 80.847 16.359 5.416 1.00 25.52 55 HIS C CA 1
ATOM 4008 C C . HIS C 1 58 ? 79.677 16.768 6.304 1.00 25.98 55 HIS C C 1
ATOM 4009 O O . HIS C 1 58 ? 79.744 16.636 7.529 1.00 25.65 55 HIS C O 1
ATOM 4016 N N . LYS C 1 59 ? 78.605 17.251 5.674 1.00 26.62 56 LYS C N 1
ATOM 4017 C CA . LYS C 1 59 ? 77.337 17.623 6.332 1.00 27.46 56 LYS C CA 1
ATOM 4018 C C . LYS C 1 59 ? 76.799 16.600 7.333 1.00 26.96 56 LYS C C 1
ATOM 4019 O O . LYS C 1 59 ? 76.201 16.973 8.345 1.00 26.36 56 LYS C O 1
ATOM 4025 N N . ASP C 1 60 ? 76.960 15.307 7.026 1.00 27.24 57 ASP C N 1
ATOM 4026 C CA . ASP C 1 60 ? 76.400 14.252 7.881 1.00 27.21 57 ASP C CA 1
ATOM 4027 C C . ASP C 1 60 ? 77.433 13.672 8.843 1.00 26.13 57 ASP C C 1
ATOM 4028 O O . ASP C 1 60 ? 77.099 12.851 9.708 1.00 26.13 57 ASP C O 1
ATOM 4033 N N . ASN C 1 61 ? 78.674 14.131 8.697 1.00 25.05 58 ASN C N 1
ATOM 4034 C CA . ASN 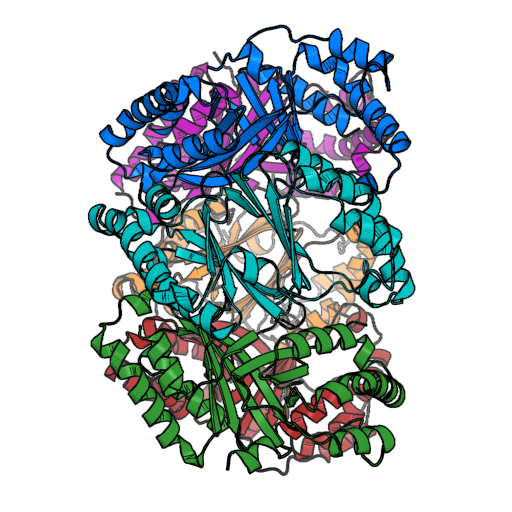C 1 61 ? 79.819 13.603 9.438 1.00 23.87 58 ASN C CA 1
ATOM 4035 C C . ASN C 1 61 ? 80.179 14.501 10.638 1.00 23.23 58 ASN C C 1
ATOM 4036 O O . ASN C 1 61 ? 80.415 14.016 11.763 1.00 23.08 58 ASN C O 1
ATOM 4041 N N . VAL C 1 62 ? 80.215 15.813 10.395 1.00 22.09 59 VAL C N 1
ATOM 4042 C CA . VAL C 1 62 ? 80.677 16.772 11.414 1.00 21.39 59 VAL C CA 1
ATOM 4043 C C . VAL C 1 62 ? 79.935 18.122 11.343 1.00 21.00 59 VAL C C 1
ATOM 4044 O O . VAL C 1 62 ? 79.434 18.508 10.280 1.00 20.80 59 VAL C O 1
ATOM 4048 N N . LEU C 1 63 ? 79.888 18.825 12.477 1.00 20.14 60 LEU C N 1
ATOM 4049 C CA . LEU C 1 63 ? 79.525 20.236 12.504 1.00 19.60 60 LEU C CA 1
ATOM 4050 C C . LEU C 1 63 ? 80.786 21.115 12.393 1.00 19.36 60 LEU C C 1
ATOM 4051 O O . LEU C 1 63 ? 81.764 20.939 13.137 1.00 19.09 60 LEU C O 1
ATOM 4056 N N . VAL C 1 64 ? 80.760 22.061 11.459 1.00 18.96 61 VAL C N 1
ATOM 4057 C CA . VAL C 1 64 ? 81.893 22.937 11.236 1.00 18.67 61 VAL C CA 1
ATOM 4058 C C . VAL C 1 64 ? 81.593 24.391 11.631 1.00 18.62 61 VAL C C 1
ATOM 4059 O O . VAL C 1 64 ? 80.581 24.943 11.231 1.00 18.18 61 VAL C O 1
ATOM 4063 N N . ASP C 1 65 ? 82.476 24.980 12.442 1.00 18.13 62 ASP C N 1
ATOM 4064 C CA . ASP C 1 65 ? 82.476 26.412 12.713 1.00 17.50 62 ASP C CA 1
ATOM 4065 C C . ASP C 1 65 ? 83.842 26.948 12.288 1.00 17.37 62 ASP C C 1
ATOM 4066 O O . ASP C 1 65 ? 84.885 26.345 12.580 1.00 17.15 62 ASP C O 1
ATOM 4071 N N . LEU C 1 66 ? 83.847 28.073 11.596 1.00 16.81 63 LEU C N 1
ATOM 4072 C CA . LEU C 1 66 ? 85.096 28.708 11.205 1.00 16.68 63 LEU C CA 1
ATOM 4073 C C . LEU C 1 66 ? 85.064 30.177 11.606 1.00 16.82 63 LEU C C 1
ATOM 4074 O O . LEU C 1 66 ? 84.071 30.867 11.385 1.00 17.00 63 LEU C O 1
ATOM 4079 N N . TYR C 1 67 ? 86.155 30.642 12.208 1.00 16.79 64 TYR C N 1
ATOM 4080 C CA . TYR C 1 67 ? 86.199 31.961 12.826 1.00 16.70 64 TYR C CA 1
ATOM 4081 C C . TYR C 1 67 ? 87.382 32.763 12.318 1.00 16.70 64 TYR C C 1
ATOM 4082 O O . TYR C 1 67 ? 88.429 32.205 12.003 1.00 16.59 64 TYR C O 1
ATOM 4091 N N . LEU C 1 68 ? 87.238 34.084 12.309 1.00 16.65 65 LEU C N 1
ATOM 4092 C CA . LEU C 1 68 ? 88.267 34.982 11.818 1.00 17.12 65 LEU C CA 1
ATOM 4093 C C . LEU C 1 68 ? 89.051 35.611 12.962 1.00 17.44 65 LEU C C 1
ATOM 4094 O O . LEU C 1 68 ? 88.479 36.319 13.782 1.00 17.45 65 LEU C O 1
ATOM 4099 N N . THR C 1 69 ? 90.366 35.394 12.993 1.00 17.66 66 THR C N 1
ATOM 4100 C CA . THR C 1 69 ? 91.228 36.014 14.027 1.00 17.80 66 THR C CA 1
ATOM 4101 C C . THR C 1 69 ? 92.195 37.075 13.459 1.00 18.15 66 THR C C 1
ATOM 4102 O O . THR C 1 69 ? 92.723 37.909 14.196 1.00 17.97 66 THR C O 1
ATOM 4106 N N . ARG C 1 70 ? 92.415 37.050 12.149 1.00 18.63 67 ARG C N 1
ATOM 4107 C CA . ARG C 1 70 ? 93.292 38.023 11.508 1.00 19.01 67 ARG C CA 1
ATOM 4108 C C . ARG C 1 70 ? 92.850 39.441 11.855 1.00 19.25 67 ARG C C 1
ATOM 4109 O O . ARG C 1 70 ? 91.654 39.752 11.794 1.00 19.63 67 ARG C O 1
ATOM 4117 N N . GLY C 1 71 ? 93.808 40.283 12.238 1.00 18.73 68 GLY C N 1
ATOM 4118 C CA . GLY C 1 71 ? 93.501 41.651 12.648 1.00 18.77 68 GLY C CA 1
ATOM 4119 C C . GLY C 1 71 ? 93.307 41.785 14.151 1.00 18.78 68 GLY C C 1
ATOM 4120 O O . GLY C 1 71 ? 93.345 42.893 14.682 1.00 19.26 68 GLY C O 1
ATOM 4121 N N . LEU C 1 72 ? 93.107 40.661 14.841 1.00 18.46 69 LEU C N 1
ATOM 4122 C CA . LEU C 1 72 ? 92.941 40.658 16.303 1.00 18.26 69 LEU C CA 1
ATOM 4123 C C . LEU C 1 72 ? 93.982 39.801 17.027 1.00 18.65 69 LEU C C 1
ATOM 4124 O O . LEU C 1 72 ? 94.112 39.892 18.249 1.00 18.51 69 LEU C O 1
ATOM 4129 N N . GLU C 1 73 ? 94.701 38.960 16.282 1.00 19.02 70 GLU C N 1
ATOM 4130 C CA . GLU C 1 73 ? 95.659 38.014 16.876 1.00 19.55 70 GLU C CA 1
ATOM 4131 C C . GLU C 1 73 ? 96.947 37.985 16.072 1.00 19.83 70 GLU C C 1
ATOM 4132 O O . GLU C 1 73 ? 96.921 37.941 14.838 1.00 20.07 70 GLU C O 1
ATOM 4138 N N . THR C 1 74 ? 98.066 37.989 16.781 1.00 19.94 71 THR C N 1
ATOM 4139 C CA . THR C 1 74 ? 99.377 37.894 16.138 1.00 20.60 71 THR C CA 1
ATOM 4140 C C . THR C 1 74 ? 99.639 36.484 15.578 1.00 20.54 71 THR C C 1
ATOM 4141 O O . THR C 1 74 ? 100.191 36.330 14.482 1.00 20.59 71 THR C O 1
ATOM 4145 N N . ASN C 1 75 ? 99.236 35.469 16.341 1.00 20.90 72 ASN C N 1
ATOM 4146 C CA . ASN C 1 75 ? 99.656 34.083 16.087 1.00 21.47 72 ASN C CA 1
ATOM 4147 C C . ASN C 1 75 ? 98.729 33.246 15.173 1.00 21.00 72 ASN C C 1
ATOM 4148 O O . ASN C 1 75 ? 99.078 32.117 14.804 1.00 21.09 72 ASN C O 1
ATOM 4153 N N . SER C 1 76 ? 97.558 33.779 14.822 1.00 20.19 73 SER C N 1
ATOM 4154 C CA . SER C 1 76 ? 96.632 33.054 13.943 1.00 19.78 73 SER C CA 1
ATOM 4155 C C . SER C 1 76 ? 95.834 34.004 13.069 1.00 19.42 73 SER C C 1
ATOM 4156 O O . SER C 1 76 ? 95.700 35.180 13.393 1.00 19.12 73 SER C O 1
ATOM 4159 N N . ASP C 1 77 ? 95.330 33.492 11.950 1.00 19.05 74 ASP C N 1
ATOM 4160 C CA . ASP C 1 77 ? 94.455 34.266 11.051 1.00 18.56 74 ASP C CA 1
ATOM 4161 C C . ASP C 1 77 ? 93.029 33.724 11.044 1.00 18.16 74 ASP C C 1
ATOM 4162 O O . ASP C 1 77 ? 92.072 34.464 10.764 1.00 18.29 74 ASP C O 1
ATOM 4167 N N . PHE C 1 78 ? 92.884 32.442 11.352 1.00 17.78 75 PHE C N 1
ATOM 4168 C CA . PHE C 1 78 ? 91.560 31.818 11.460 1.00 17.59 75 PHE C CA 1
ATOM 4169 C C . PHE C 1 78 ? 91.642 30.571 12.306 1.00 17.14 75 PHE C C 1
ATOM 4170 O O . PHE C 1 78 ? 92.734 30.045 12.526 1.00 16.98 75 PHE C O 1
ATOM 4178 N N . PHE C 1 79 ? 90.505 30.099 12.802 1.00 16.73 76 PHE C N 1
ATOM 4179 C CA . PHE C 1 79 ? 90.489 28.791 13.429 1.00 16.60 76 PHE C CA 1
ATOM 4180 C C . PHE C 1 79 ? 89.162 28.079 13.240 1.00 16.63 76 PHE C C 1
ATOM 4181 O O . PHE C 1 79 ? 88.142 28.726 13.069 1.00 16.77 76 PHE C O 1
ATOM 4189 N N . PHE C 1 80 ? 89.204 26.746 13.274 1.00 16.19 77 PHE C N 1
ATOM 4190 C CA . PHE C 1 80 ? 88.022 25.904 13.174 1.00 15.76 77 PHE C CA 1
ATOM 4191 C C . PHE C 1 80 ? 87.670 25.376 14.547 1.00 15.92 77 PHE C C 1
ATOM 4192 O O . PHE C 1 80 ? 88.575 25.101 15.357 1.00 15.17 77 PHE C O 1
ATOM 4200 N N . ARG C 1 81 ? 86.368 25.235 14.797 1.00 15.20 78 ARG C N 1
ATOM 4201 C CA . ARG C 1 81 ? 85.873 24.313 15.811 1.00 15.64 78 ARG C CA 1
ATOM 4202 C C . ARG C 1 81 ? 85.047 23.250 15.095 1.00 16.10 78 ARG C C 1
ATOM 4203 O O . ARG C 1 81 ? 84.040 23.564 14.446 1.00 16.40 78 ARG C O 1
ATOM 4211 N N . ILE C 1 82 ? 85.471 21.994 15.218 1.00 16.46 79 ILE C N 1
ATOM 4212 C CA . ILE C 1 82 ? 84.730 20.870 14.646 1.00 16.28 79 ILE C CA 1
ATOM 4213 C C . ILE C 1 82 ? 84.123 20.083 15.775 1.00 16.66 79 ILE C C 1
ATOM 4214 O O . ILE C 1 82 ? 84.826 19.712 16.716 1.00 16.99 79 ILE C O 1
ATOM 4219 N N . ASN C 1 83 ? 82.808 19.865 15.718 1.00 16.67 80 ASN C N 1
ATOM 4220 C CA . ASN C 1 83 ? 82.150 18.971 16.655 1.00 17.16 80 ASN C CA 1
ATOM 4221 C C . ASN C 1 83 ? 81.719 17.704 15.922 1.00 17.29 80 ASN C C 1
ATOM 4222 O O . ASN C 1 83 ? 81.249 17.757 14.775 1.00 17.61 80 ASN C O 1
ATOM 4227 N N . ALA C 1 84 ? 81.900 16.568 16.578 1.00 17.46 81 ALA C N 1
ATOM 4228 C CA . ALA C 1 84 ? 81.577 15.276 15.967 1.00 17.47 81 ALA C CA 1
ATOM 4229 C C . ALA C 1 84 ? 81.281 14.245 17.035 1.00 17.52 81 ALA C C 1
ATOM 4230 O O . ALA C 1 84 ? 81.823 14.301 18.122 1.00 17.41 81 ALA C O 1
ATOM 4232 N N . TYR C 1 85 ? 80.414 13.298 16.707 1.00 18.49 82 TYR C N 1
ATOM 4233 C CA . TYR C 1 85 ? 80.135 12.146 17.569 1.00 18.55 82 TYR C CA 1
ATOM 4234 C C . TYR C 1 85 ? 81.289 11.135 17.500 1.00 18.65 82 TYR C C 1
ATOM 4235 O O . TYR C 1 85 ? 81.537 10.378 18.461 1.00 18.55 82 TYR C O 1
ATOM 4244 N N . ASP C 1 86 ? 81.984 11.145 16.361 1.00 19.04 83 ASP C N 1
ATOM 4245 C CA . ASP C 1 86 ? 83.093 10.250 16.083 1.00 20.00 83 ASP C CA 1
ATOM 4246 C C . ASP C 1 86 ? 84.308 11.125 15.839 1.00 19.31 83 ASP C C 1
ATOM 4247 O O . ASP C 1 86 ? 84.353 11.844 14.849 1.00 20.02 83 ASP C O 1
ATOM 4252 N N . LEU C 1 87 ? 85.283 11.082 16.746 1.00 19.10 84 LEU C N 1
ATOM 4253 C CA . LEU C 1 87 ? 86.522 11.876 16.603 1.00 18.48 84 LEU C CA 1
ATOM 4254 C C . LEU C 1 87 ? 87.210 11.690 15.248 1.00 18.32 84 LEU C C 1
ATOM 4255 O O . LEU C 1 87 ? 87.725 12.662 14.660 1.00 18.22 84 LEU C O 1
ATOM 4260 N N . ALA C 1 88 ? 87.206 10.454 14.744 1.00 18.44 85 ALA C N 1
ATOM 4261 C CA . ALA C 1 88 ? 87.880 10.133 13.477 1.00 18.52 85 ALA C CA 1
ATOM 4262 C C . ALA C 1 88 ? 87.308 10.930 12.308 1.00 18.34 85 ALA C C 1
ATOM 4263 O O . ALA C 1 88 ? 88.024 11.265 11.360 1.00 19.22 85 ALA C O 1
ATOM 4265 N N . LYS C 1 89 ? 86.006 11.217 12.361 1.00 18.47 86 LYS C N 1
ATOM 4266 C CA . LYS C 1 89 ? 85.369 12.030 11.315 1.00 18.62 86 LYS C CA 1
ATOM 4267 C C . LYS C 1 89 ? 85.828 13.490 11.366 1.00 17.90 86 LYS C C 1
ATOM 4268 O O . LYS C 1 89 ? 86.014 14.125 10.317 1.00 18.31 86 LYS C O 1
ATOM 4274 N N . ALA C 1 90 ? 86.030 14.010 12.575 1.00 17.64 87 ALA C N 1
ATOM 4275 C CA . ALA C 1 90 ? 86.589 15.359 12.754 1.00 17.45 87 ALA C CA 1
ATOM 4276 C C . ALA C 1 90 ? 88.001 15.413 12.210 1.00 17.46 87 ALA C C 1
ATOM 4277 O O . ALA C 1 90 ? 88.363 16.375 11.520 1.00 17.55 87 ALA C O 1
ATOM 4279 N N . GLN C 1 91 ? 88.786 14.362 12.482 1.00 17.58 88 GLN C N 1
ATOM 4280 C CA . GLN C 1 91 ? 90.135 14.231 11.923 1.00 17.99 88 GLN C CA 1
ATOM 4281 C C . GLN C 1 91 ? 90.132 14.235 10.390 1.00 18.16 88 GLN C C 1
ATOM 4282 O O . GLN C 1 91 ? 90.927 14.934 9.756 1.00 18.48 88 GLN C O 1
ATOM 4288 N N . THR C 1 92 ? 89.224 13.457 9.804 1.00 18.32 89 THR C N 1
ATOM 4289 C CA . THR C 1 92 ? 89.105 13.363 8.346 1.00 18.74 89 THR C CA 1
ATOM 4290 C C . THR C 1 92 ? 88.796 14.723 7.732 1.00 18.60 89 THR C C 1
ATOM 4291 O O . THR C 1 92 ? 89.415 15.123 6.745 1.00 19.33 89 THR C O 1
ATOM 4295 N N . PHE C 1 93 ? 87.856 15.455 8.331 1.00 19.04 90 PHE C N 1
ATOM 4296 C CA . PHE C 1 93 ? 87.543 16.793 7.828 1.00 19.03 90 PHE C CA 1
ATOM 4297 C C . PHE C 1 93 ? 88.761 17.713 7.885 1.00 19.04 90 PHE C C 1
ATOM 4298 O O . PHE C 1 93 ? 89.076 18.421 6.922 1.00 19.09 90 PHE C O 1
ATOM 4306 N N . MET C 1 94 ? 89.439 17.713 9.025 1.00 19.06 91 MET C N 1
ATOM 4307 C CA . MET C 1 94 ? 90.593 18.588 9.224 1.00 19.70 91 MET C CA 1
ATOM 4308 C C . MET C 1 94 ? 91.755 18.272 8.286 1.00 20.22 91 MET C C 1
ATOM 4309 O O . MET C 1 94 ? 92.381 19.170 7.731 1.00 20.34 91 MET C O 1
ATOM 4314 N N . ARG C 1 95 ? 92.028 16.984 8.108 1.00 21.30 92 ARG C N 1
ATOM 4315 C CA . ARG C 1 95 ? 93.041 16.551 7.148 1.00 22.54 92 ARG C CA 1
ATOM 4316 C C . ARG C 1 95 ? 92.688 16.987 5.720 1.00 22.57 92 ARG C C 1
ATOM 4317 O O . ARG C 1 95 ? 93.544 17.485 4.979 1.00 22.95 92 ARG C O 1
ATOM 4325 N N . GLU C 1 96 ? 91.422 16.822 5.346 1.00 23.14 93 GLU C N 1
ATOM 4326 C CA . GLU C 1 96 ? 90.962 17.214 4.002 1.00 23.48 93 GLU C CA 1
ATOM 4327 C C . GLU C 1 96 ? 90.967 18.719 3.846 1.00 23.44 93 GLU C C 1
ATOM 4328 O O . GLU C 1 96 ? 91.309 19.213 2.768 1.00 23.51 93 GLU C O 1
ATOM 4334 N N . PHE C 1 97 ? 90.628 19.460 4.911 1.00 23.36 94 PHE C N 1
ATOM 4335 C CA . PHE C 1 97 ? 90.787 20.923 4.852 1.00 23.33 94 PHE C CA 1
ATOM 4336 C C . PHE C 1 97 ? 92.216 21.326 4.530 1.00 23.95 94 PHE C C 1
ATOM 4337 O O . PHE C 1 97 ? 92.444 22.253 3.749 1.00 23.77 94 PHE C O 1
ATOM 4345 N N . ARG C 1 98 ? 93.166 20.644 5.129 1.00 24.89 95 ARG C N 1
ATOM 4346 C CA . ARG C 1 98 ? 94.551 20.968 4.925 1.00 25.92 95 ARG C CA 1
ATOM 4347 C C . ARG C 1 98 ? 95.085 20.657 3.564 1.00 26.47 95 ARG C C 1
ATOM 4348 O O . ARG C 1 98 ? 96.140 21.066 3.279 1.00 26.82 95 ARG C O 1
ATOM 4356 N N . SER C 1 99 ? 94.322 19.970 2.735 1.00 27.51 96 SER C N 1
ATOM 4357 C CA . SER C 1 99 ? 94.651 19.706 1.325 1.00 28.55 96 SER C CA 1
ATOM 4358 C C . SER C 1 99 ? 94.017 20.695 0.366 1.00 28.80 96 SER C C 1
ATOM 4359 O O . SER C 1 99 ? 94.211 20.617 -0.846 1.00 29.20 96 SER C O 1
ATOM 4362 N N . THR C 1 100 ? 93.272 21.630 0.939 1.00 28.87 97 THR C N 1
ATOM 4363 C CA . THR C 1 100 ? 92.539 22.646 0.226 1.00 28.76 97 THR C CA 1
ATOM 4364 C C . THR C 1 100 ? 93.539 23.742 -0.217 1.00 28.87 97 THR C C 1
ATOM 4365 O O . THR C 1 100 ? 94.654 23.822 0.318 1.00 28.97 97 THR C O 1
ATOM 4369 N N . THR C 1 101 ? 93.166 24.576 -1.187 1.00 28.73 98 THR C N 1
ATOM 4370 C CA . THR C 1 101 ? 94.054 25.658 -1.634 1.00 28.83 98 THR C CA 1
ATOM 4371 C C . THR C 1 101 ? 94.561 26.515 -0.456 1.00 28.42 98 THR C C 1
ATOM 4372 O O . THR C 1 101 ? 95.784 26.722 -0.303 1.00 28.18 98 THR C O 1
ATOM 4376 N N . ILE C 1 102 ? 93.638 27.001 0.377 1.00 27.87 99 ILE C N 1
ATOM 4377 C CA . ILE C 1 102 ? 94.045 27.832 1.522 1.00 27.47 99 ILE C CA 1
ATOM 4378 C C . ILE C 1 102 ? 94.763 26.991 2.586 1.00 27.33 99 ILE C C 1
ATOM 4379 O O . ILE C 1 102 ? 95.717 27.453 3.210 1.00 27.07 99 ILE C O 1
ATOM 4384 N N . GLY C 1 103 ? 94.317 25.751 2.759 1.00 27.52 100 GLY C N 1
ATOM 4385 C CA . GLY C 1 103 ? 94.889 24.844 3.745 1.00 27.95 100 GLY C CA 1
ATOM 4386 C C . GLY C 1 103 ? 96.347 24.521 3.464 1.00 28.52 100 GLY C C 1
ATOM 4387 O O . GLY C 1 103 ? 97.149 24.374 4.389 1.00 28.28 100 GLY C O 1
ATOM 4388 N N . LYS C 1 104 ? 96.697 24.442 2.183 1.00 28.83 101 LYS C N 1
ATOM 4389 C CA . LYS C 1 104 ? 98.081 24.177 1.783 1.00 29.40 101 LYS C CA 1
ATOM 4390 C C . LYS C 1 104 ? 98.976 25.388 2.019 1.00 28.84 101 LYS C C 1
ATOM 4391 O O . LYS C 1 104 ? 100.208 25.274 2.051 1.00 28.94 101 LYS C O 1
ATOM 4397 N N . ASN C 1 105 ? 98.354 26.548 2.209 1.00 28.26 102 ASN C N 1
ATOM 4398 C CA . ASN C 1 105 ? 99.095 27.789 2.409 1.00 27.81 102 ASN C CA 1
ATOM 4399 C C . ASN C 1 105 ? 99.005 28.332 3.842 1.00 27.20 102 ASN C C 1
ATOM 4400 O O . ASN C 1 105 ? 99.238 29.527 4.079 1.00 27.45 102 ASN C O 1
ATOM 4405 N N . ALA C 1 106 ? 98.683 27.442 4.784 1.00 26.45 103 ALA C N 1
ATOM 4406 C CA . ALA C 1 106 ? 98.536 27.791 6.204 1.00 25.81 103 ALA C CA 1
ATOM 4407 C C . ALA C 1 106 ? 99.301 26.823 7.095 1.00 25.34 103 ALA C C 1
ATOM 4408 O O . ALA C 1 106 ? 99.242 25.612 6.889 1.00 25.21 103 ALA C O 1
ATOM 4410 N N . ASP C 1 107 ? 99.988 27.354 8.105 1.00 25.13 104 ASP C N 1
ATOM 4411 C CA . ASP C 1 107 ? 100.597 26.512 9.136 1.00 25.02 104 ASP C CA 1
ATOM 4412 C C . ASP C 1 107 ? 99.643 26.326 10.317 1.00 24.42 104 ASP C C 1
ATOM 4413 O O . ASP C 1 107 ? 98.938 27.262 10.684 1.00 24.30 104 ASP C O 1
ATOM 4418 N N . VAL C 1 108 ? 99.639 25.138 10.916 1.00 23.50 105 VAL C N 1
ATOM 4419 C CA . VAL C 1 108 ? 98.928 24.903 12.180 1.00 23.25 105 VAL C CA 1
ATOM 4420 C C . VAL C 1 108 ? 99.710 25.503 13.353 1.00 23.30 105 VAL C C 1
ATOM 4421 O O . VAL C 1 108 ? 100.871 25.121 13.601 1.00 23.26 105 VAL C O 1
ATOM 4425 N N . PHE C 1 109 ? 99.094 26.468 14.042 1.00 22.60 106 PHE C N 1
ATOM 4426 C CA . PHE C 1 109 ? 99.687 27.059 15.246 1.00 22.47 106 PHE C CA 1
ATOM 4427 C C . PHE C 1 109 ? 99.371 26.215 16.489 1.00 22.12 106 PHE C C 1
ATOM 4428 O O . PHE C 1 109 ? 100.218 26.048 17.389 1.00 21.75 106 PHE C O 1
ATOM 4436 N N . GLU C 1 110 ? 98.147 25.690 16.544 1.00 21.36 107 GLU C N 1
ATOM 4437 C CA . GLU C 1 110 ? 97.645 25.030 17.745 1.00 21.16 107 GLU C CA 1
ATOM 4438 C C . GLU C 1 110 ? 96.506 24.066 17.363 1.00 20.12 107 GLU C C 1
ATOM 4439 O O . GLU C 1 110 ? 95.699 24.366 16.485 1.00 19.07 107 GLU C O 1
ATOM 4445 N N . THR C 1 111 ? 96.474 22.901 18.009 1.00 19.55 108 THR C N 1
ATOM 4446 C CA . THR C 1 111 ? 95.409 21.911 17.832 1.00 19.04 108 THR C CA 1
ATOM 4447 C C . THR C 1 111 ? 94.970 21.448 19.199 1.00 18.78 108 THR C C 1
ATOM 4448 O O . THR C 1 111 ? 95.793 20.963 19.963 1.00 18.86 108 THR C O 1
ATOM 4452 N N . LEU C 1 112 ? 93.678 21.599 19.507 1.00 17.63 109 LEU C N 1
ATOM 4453 C CA . LEU C 1 112 ? 93.142 21.212 20.801 1.00 17.65 109 LEU C CA 1
ATOM 4454 C C . LEU C 1 112 ? 92.049 20.171 20.612 1.00 17.18 109 LEU C C 1
ATOM 4455 O O . LEU C 1 112 ? 91.142 20.355 19.797 1.00 17.63 109 LEU C O 1
ATOM 4460 N N . VAL C 1 113 ? 92.129 19.089 21.373 1.00 16.52 110 VAL C N 1
ATOM 4461 C CA . VAL C 1 113 ? 91.137 18.022 21.301 1.00 15.71 110 VAL C CA 1
ATOM 4462 C C . VAL C 1 113 ? 90.507 17.821 22.671 1.00 15.74 110 VAL C C 1
ATOM 4463 O O . VAL C 1 113 ? 91.206 17.679 23.690 1.00 15.34 110 VAL C O 1
ATOM 4467 N N . GLY C 1 114 ? 89.180 17.824 22.702 1.00 15.12 111 GLY C N 1
ATOM 4468 C CA . GLY C 1 114 ? 88.464 17.600 23.936 1.00 15.25 111 GLY C CA 1
ATOM 4469 C C . GLY C 1 114 ? 87.146 16.910 23.701 1.00 15.53 111 GLY C C 1
ATOM 4470 O O . GLY C 1 114 ? 86.708 16.749 22.568 1.00 15.68 111 GLY C O 1
ATOM 4471 N N . VAL C 1 115 ? 86.516 16.498 24.786 1.00 16.11 112 VAL C N 1
ATOM 4472 C CA . VAL C 1 115 ? 85.238 15.832 24.714 1.00 16.55 112 VAL C CA 1
ATOM 4473 C C . VAL C 1 115 ? 84.307 16.412 25.748 1.00 17.18 112 VAL C C 1
ATOM 4474 O O . VAL C 1 115 ? 84.684 16.758 26.872 1.00 17.29 112 VAL C O 1
ATOM 4478 N N . THR C 1 116 ? 83.065 16.513 25.325 1.00 17.88 113 THR C N 1
ATOM 4479 C CA . THR C 1 116 ? 81.971 16.981 26.128 1.00 18.82 113 THR C CA 1
ATOM 4480 C C . THR C 1 116 ? 81.522 15.899 27.147 1.00 18.94 113 THR C C 1
ATOM 4481 O O . THR C 1 116 ? 81.509 14.715 26.825 1.00 18.51 113 THR C O 1
ATOM 4485 N N . LYS C 1 117 ? 81.170 16.316 28.366 1.00 19.50 114 LYS C N 1
ATOM 4486 C CA . LYS C 1 117 ? 80.797 15.397 29.457 1.00 20.68 114 LYS C CA 1
ATOM 4487 C C . LYS C 1 117 ? 79.620 15.913 30.301 1.00 21.41 114 LYS C C 1
ATOM 4488 O O . LYS C 1 117 ? 79.369 17.121 30.348 1.00 21.43 114 LYS C O 1
ATOM 4494 N N . PRO C 1 118 ? 78.900 15.007 30.997 1.00 22.60 115 PRO C N 1
ATOM 4495 C CA . PRO C 1 118 ? 77.910 15.519 31.954 1.00 23.12 115 PRO C CA 1
ATOM 4496 C C . PRO C 1 118 ? 78.554 16.320 33.087 1.00 23.57 115 PRO C C 1
ATOM 4497 O O . PRO C 1 118 ? 79.766 16.221 33.316 1.00 22.86 115 PRO C O 1
ATOM 4501 N N . LEU C 1 119 ? 77.744 17.121 33.782 1.00 24.12 116 LEU C N 1
ATOM 4502 C CA . LEU C 1 119 ? 78.226 17.917 34.905 1.00 24.94 116 LEU C CA 1
ATOM 4503 C C . LEU C 1 119 ? 78.813 17.017 35.983 1.00 25.84 116 LEU C C 1
ATOM 4504 O O . LEU C 1 119 ? 78.186 16.039 36.392 1.00 25.94 116 LEU C O 1
ATOM 4509 N N . ASN C 1 120 ? 80.017 17.374 36.433 1.00 26.61 117 ASN C N 1
ATOM 4510 C CA . ASN C 1 120 ? 80.760 16.624 37.445 1.00 27.66 117 ASN C CA 1
ATOM 4511 C C . ASN C 1 120 ? 80.522 17.133 38.839 1.00 27.68 117 ASN C C 1
ATOM 4512 O O . ASN C 1 120 ? 80.588 16.365 39.806 1.00 27.46 117 ASN C O 1
ATOM 4517 N N . TYR C 1 121 ? 80.298 18.441 38.938 1.00 27.56 118 TYR C N 1
ATOM 4518 C CA . TYR C 1 121 ? 80.238 19.123 40.220 1.00 27.84 118 TYR C CA 1
ATOM 4519 C C . TYR C 1 121 ? 78.885 19.771 40.456 1.00 28.20 118 TYR C C 1
ATOM 4520 O O . TYR C 1 121 ? 78.217 19.474 41.437 1.00 28.36 118 TYR C O 1
ATOM 4529 N N . ILE C 1 122 ? 78.487 20.664 39.552 1.00 28.51 119 ILE C N 1
ATOM 4530 C CA . ILE C 1 122 ? 77.281 21.474 39.758 1.00 28.81 119 ILE C CA 1
ATOM 4531 C C . ILE C 1 122 ? 76.071 20.751 39.179 1.00 29.50 119 ILE C C 1
ATOM 4532 O O . ILE C 1 122 ? 75.356 21.265 38.312 1.00 29.34 119 ILE C O 1
ATOM 4537 N N . SER C 1 123 ? 75.879 19.531 39.667 1.00 30.31 120 SER C N 1
ATOM 4538 C CA . SER C 1 123 ? 74.769 18.684 39.266 1.00 31.47 120 SER C CA 1
ATOM 4539 C C . SER C 1 123 ? 73.607 18.871 40.231 1.00 32.16 120 SER C C 1
ATOM 4540 O O . SER C 1 123 ? 73.768 19.423 41.323 1.00 31.93 120 SER C O 1
ATOM 4543 N N . LYS C 1 124 ? 72.435 18.412 39.812 1.00 33.38 121 LYS C N 1
ATOM 4544 C CA . LYS C 1 124 ? 71.248 18.407 40.655 1.00 34.94 121 LYS C CA 1
ATOM 4545 C C . LYS C 1 124 ? 71.515 17.685 41.987 1.00 35.32 121 LYS C C 1
ATOM 4546 O O . LYS C 1 124 ? 71.172 18.192 43.056 1.00 35.68 121 LYS C O 1
ATOM 4552 N N . ASP C 1 125 ? 72.156 16.524 41.891 1.00 35.87 122 ASP C N 1
ATOM 4553 C CA . ASP C 1 125 ? 72.572 15.697 43.032 1.00 36.60 122 ASP C CA 1
ATOM 4554 C C . ASP C 1 125 ? 73.527 16.406 44.007 1.00 36.32 122 ASP C C 1
ATOM 4555 O O . ASP C 1 125 ? 73.279 16.448 45.217 1.00 36.36 122 ASP C O 1
ATOM 4560 N N . LYS C 1 126 ? 74.613 16.963 43.470 1.00 35.89 123 LYS C N 1
ATOM 4561 C CA . LYS C 1 126 ? 75.711 17.463 44.300 1.00 35.50 123 LYS C CA 1
ATOM 4562 C C . LYS C 1 126 ? 75.560 18.914 44.743 1.00 35.10 123 LYS C C 1
ATOM 4563 O O . LYS C 1 126 ? 76.052 19.297 45.812 1.00 34.90 123 LYS C O 1
ATOM 4569 N N . SER C 1 127 ? 74.887 19.720 43.924 1.00 34.50 124 SER C N 1
ATOM 4570 C CA . SER C 1 127 ? 74.830 21.162 44.161 1.00 33.98 124 SER C CA 1
ATOM 4571 C C . SER C 1 127 ? 73.525 21.745 43.587 1.00 34.04 124 SER C C 1
ATOM 4572 O O . SER C 1 127 ? 73.552 22.504 42.608 1.00 33.96 124 SER C O 1
ATOM 4575 N N . PRO C 1 128 ? 72.376 21.408 44.215 1.00 33.96 125 PRO C N 1
ATOM 4576 C CA . PRO C 1 128 ? 71.059 21.646 43.606 1.00 33.62 125 PRO C CA 1
ATOM 4577 C C . PRO C 1 128 ? 70.725 23.122 43.397 1.00 33.23 125 PRO C C 1
ATOM 4578 O O . PRO C 1 128 ? 70.106 23.480 42.386 1.00 33.46 125 PRO C O 1
ATOM 4582 N N . GLY C 1 129 ? 71.121 23.962 44.349 1.00 32.52 126 GLY C N 1
ATOM 4583 C CA . GLY C 1 129 ? 70.855 25.393 44.278 1.00 32.11 126 GLY C CA 1
ATOM 4584 C C . GLY C 1 129 ? 71.504 26.044 43.065 1.00 31.69 126 GLY C C 1
ATOM 4585 O O . GLY C 1 129 ? 70.825 26.676 42.250 1.00 31.86 126 GLY C O 1
ATOM 4586 N N . LEU C 1 130 ? 72.818 25.872 42.935 1.00 31.03 127 LEU C N 1
ATOM 4587 C CA . LEU C 1 130 ? 73.551 26.436 41.805 1.00 30.32 127 LEU C CA 1
ATOM 4588 C C . LEU C 1 130 ? 73.215 25.734 40.486 1.00 29.89 127 LEU C C 1
ATOM 4589 O O . LEU C 1 130 ? 73.228 26.363 39.423 1.00 29.72 127 LEU C O 1
ATOM 4594 N N . ASN C 1 131 ? 72.891 24.443 40.557 1.00 29.59 128 ASN C N 1
ATOM 4595 C CA . ASN C 1 131 ? 72.430 23.719 39.382 1.00 29.71 128 ASN C CA 1
ATOM 4596 C C . ASN C 1 131 ? 71.136 24.324 38.808 1.00 29.90 128 ASN C C 1
ATOM 4597 O O . ASN C 1 131 ? 70.987 24.444 37.584 1.00 29.93 128 ASN C O 1
ATOM 4602 N N . ALA C 1 132 ? 70.210 24.673 39.702 1.00 29.95 129 ALA C N 1
ATOM 4603 C CA . ALA C 1 132 ? 68.951 25.319 39.323 1.00 30.50 129 ALA C CA 1
ATOM 4604 C C . ALA C 1 132 ? 69.227 26.675 38.663 1.00 30.41 129 ALA C C 1
ATOM 4605 O O . ALA C 1 132 ? 68.583 27.024 37.678 1.00 30.16 129 ALA C O 1
ATOM 4607 N N . GLY C 1 133 ? 70.191 27.416 39.222 1.00 30.68 130 GLY C N 1
ATOM 4608 C CA . GLY C 1 133 ? 70.635 28.700 38.658 1.00 31.11 130 GLY C CA 1
ATOM 4609 C C . GLY C 1 133 ? 71.212 28.557 37.260 1.00 31.28 130 GLY C C 1
ATOM 4610 O O . GLY C 1 133 ? 71.007 29.410 36.405 1.00 31.09 130 GLY C O 1
ATOM 4611 N N . LEU C 1 134 ? 71.928 27.462 37.036 1.00 31.86 131 LEU C N 1
ATOM 4612 C CA . LEU C 1 134 ? 72.515 27.164 35.735 1.00 32.73 131 LEU C CA 1
ATOM 4613 C C . LEU C 1 134 ? 71.437 26.914 34.673 1.00 33.66 131 LEU C C 1
ATOM 4614 O O . LEU C 1 134 ? 71.589 27.326 33.528 1.00 33.51 131 LEU C O 1
ATOM 4619 N N . SER C 1 135 ? 70.344 26.267 35.068 1.00 35.02 132 SER C N 1
ATOM 4620 C CA . SER C 1 135 ? 69.231 25.990 34.159 1.00 36.46 132 SER C CA 1
ATOM 4621 C C . SER C 1 135 ? 68.308 27.202 33.953 1.00 37.15 132 SER C C 1
ATOM 4622 O O . SER C 1 135 ? 67.813 27.427 32.845 1.00 38.12 132 SER C O 1
ATOM 4625 N N . SER C 1 136 ? 68.093 27.987 35.006 1.00 37.77 133 SER C N 1
ATOM 4626 C CA . SER C 1 136 ? 67.202 29.147 34.939 1.00 38.37 133 SER C CA 1
ATOM 4627 C C . SER C 1 136 ? 67.788 30.338 34.177 1.00 38.73 133 SER C C 1
ATOM 4628 O O . SER C 1 136 ? 67.058 31.259 33.801 1.00 39.41 133 SER C O 1
ATOM 4631 N N . ALA C 1 137 ? 69.095 30.316 33.947 1.00 38.65 134 ALA C N 1
ATOM 4632 C CA . ALA C 1 137 ? 69.753 31.371 33.194 1.00 38.27 134 ALA C CA 1
ATOM 4633 C C . ALA C 1 137 ? 69.700 31.017 31.717 1.00 37.76 134 ALA C C 1
ATOM 4634 O O . ALA C 1 137 ? 70.071 29.903 31.323 1.00 38.48 134 ALA C O 1
ATOM 4636 N N . THR C 1 138 ? 69.201 31.947 30.911 1.00 36.41 135 THR C N 1
ATOM 4637 C CA . THR C 1 138 ? 69.133 31.745 29.471 1.00 35.32 135 THR C CA 1
ATOM 4638 C C . THR C 1 138 ? 69.723 32.938 28.721 1.00 33.87 135 THR C C 1
ATOM 4639 O O . THR C 1 138 ? 69.505 34.088 29.109 1.00 33.54 135 THR C O 1
ATOM 4643 N N . TYR C 1 139 ? 70.518 32.640 27.696 1.00 32.21 136 TYR C N 1
ATOM 4644 C CA . TYR C 1 139 ? 71.112 33.646 26.830 1.00 30.99 136 TYR C CA 1
ATOM 4645 C C . TYR C 1 139 ? 70.008 34.497 26.198 1.00 30.60 136 TYR C C 1
ATOM 4646 O O . TYR C 1 139 ? 69.071 33.935 25.636 1.00 30.19 136 TYR C O 1
ATOM 4655 N N . SER C 1 140 ? 70.119 35.823 26.302 1.00 30.54 137 SER C N 1
ATOM 4656 C CA . SER C 1 140 ? 69.049 36.729 25.871 1.00 30.56 137 SER C CA 1
ATOM 4657 C C . SER C 1 140 ? 69.491 37.804 24.872 1.00 30.26 137 SER C C 1
ATOM 4658 O O . SER C 1 140 ? 68.676 38.623 24.476 1.00 30.36 137 SER C O 1
ATOM 4661 N N . GLY C 1 141 ? 70.765 37.792 24.470 1.00 29.83 138 GLY C N 1
ATOM 4662 C CA . GLY C 1 141 ? 71.307 38.822 23.587 1.00 29.58 138 GLY C CA 1
ATOM 4663 C C . GLY C 1 141 ? 71.013 38.583 22.122 1.00 29.05 138 GLY C C 1
ATOM 4664 O O . GLY C 1 141 ? 70.296 37.649 21.778 1.00 29.00 138 GLY C O 1
ATOM 4665 N N . PRO C 1 142 ? 71.579 39.424 21.246 1.00 28.34 139 PRO C N 1
ATOM 4666 C CA . PRO C 1 142 ? 71.485 39.148 19.829 1.00 27.62 139 PRO C CA 1
ATOM 4667 C C . PRO C 1 142 ? 72.404 37.953 19.521 1.00 27.11 139 PRO C C 1
ATOM 4668 O O . PRO C 1 142 ? 73.148 37.487 20.389 1.00 26.86 139 PRO C O 1
ATOM 4672 N N . ALA C 1 143 ? 72.349 37.444 18.302 1.00 26.14 140 ALA C N 1
ATOM 4673 C CA . ALA C 1 143 ? 73.323 36.464 17.852 1.00 24.99 140 ALA C CA 1
ATOM 4674 C C . ALA C 1 143 ? 74.760 36.960 18.140 1.00 24.25 140 ALA C C 1
ATOM 4675 O O . ALA C 1 143 ? 75.117 38.084 17.773 1.00 24.32 140 ALA C O 1
ATOM 4677 N N . PRO C 1 144 ? 75.570 36.126 18.820 1.00 23.27 141 PRO C N 1
ATOM 4678 C CA . PRO C 1 144 ? 76.913 36.520 19.243 1.00 22.39 141 PRO C CA 1
ATOM 4679 C C . PRO C 1 144 ? 77.796 36.814 18.039 1.00 21.55 141 PRO C C 1
ATOM 4680 O O . PRO C 1 144 ? 77.718 36.114 17.015 1.00 21.22 141 PRO C O 1
ATOM 4684 N N . ARG C 1 145 ? 78.628 37.837 18.147 1.00 20.60 142 ARG C N 1
ATOM 4685 C CA . ARG C 1 145 ? 79.530 38.142 17.049 1.00 20.00 142 ARG C CA 1
ATOM 4686 C C . ARG C 1 145 ? 80.984 37.725 17.343 1.00 18.90 142 ARG C C 1
ATOM 4687 O O . ARG C 1 145 ? 81.806 37.655 16.437 1.00 18.52 142 ARG C O 1
ATOM 4695 N N . TYR C 1 146 ? 81.265 37.437 18.599 1.00 18.05 143 TYR C N 1
ATOM 4696 C CA . TYR C 1 146 ? 82.616 37.131 19.057 1.00 17.58 143 TYR C CA 1
ATOM 4697 C C . TYR C 1 146 ? 82.735 35.761 19.724 1.00 17.67 143 TYR C C 1
ATOM 4698 O O . TYR C 1 146 ? 81.809 35.292 20.405 1.00 17.48 143 TYR C O 1
ATOM 4707 N N . VAL C 1 147 ? 83.900 35.144 19.524 1.00 17.45 144 VAL C N 1
ATOM 4708 C CA . VAL C 1 147 ? 84.245 33.856 20.131 1.00 17.24 144 VAL C CA 1
ATOM 4709 C C . VAL C 1 147 ? 85.523 34.011 20.971 1.00 17.07 144 VAL C C 1
ATOM 4710 O O . VAL C 1 147 ? 86.441 34.735 20.596 1.00 17.44 144 VAL C O 1
ATOM 4714 N N . ILE C 1 148 ? 85.560 33.343 22.114 1.00 17.09 145 ILE C N 1
ATOM 4715 C CA . ILE C 1 148 ? 86.761 33.242 22.922 1.00 17.36 145 ILE C CA 1
ATOM 4716 C C . ILE C 1 148 ? 87.025 31.776 23.243 1.00 16.91 145 ILE C C 1
ATOM 4717 O O . ILE C 1 148 ? 86.111 31.056 23.660 1.00 16.57 145 ILE C O 1
ATOM 4722 N N . VAL C 1 149 ? 88.268 31.344 23.023 1.00 16.50 146 VAL C N 1
ATOM 4723 C CA . VAL C 1 149 ? 88.714 30.007 23.381 1.00 16.94 146 VAL C CA 1
ATOM 4724 C C . VAL C 1 149 ? 89.914 30.102 24.325 1.00 17.23 146 VAL C C 1
ATOM 4725 O O . VAL C 1 149 ? 90.866 30.829 24.065 1.00 17.21 146 VAL C O 1
ATOM 4729 N N . ILE C 1 150 ? 89.823 29.404 25.452 1.00 17.79 147 ILE C N 1
ATOM 4730 C CA . ILE C 1 150 ? 90.894 29.402 26.453 1.00 18.34 147 ILE C CA 1
ATOM 4731 C C . ILE C 1 150 ? 91.151 27.962 26.911 1.00 18.70 147 ILE C C 1
ATOM 4732 O O . ILE C 1 150 ? 90.297 27.366 27.568 1.00 18.71 147 ILE C O 1
ATOM 4737 N N . PRO C 1 151 ? 92.314 27.383 26.531 1.00 19.22 148 PRO C N 1
ATOM 4738 C CA . PRO C 1 151 ? 92.686 26.078 27.101 1.00 19.93 148 PRO C CA 1
ATOM 4739 C C . PRO C 1 151 ? 93.062 26.222 28.567 1.00 20.25 148 PRO C C 1
ATOM 4740 O O . PRO C 1 151 ? 93.619 27.248 28.943 1.00 20.56 148 PRO C O 1
ATOM 4744 N N . VAL C 1 152 ? 92.745 25.228 29.392 1.00 20.83 149 VAL C N 1
ATOM 4745 C CA . VAL C 1 152 ? 93.085 25.292 30.816 1.00 21.54 149 VAL C CA 1
ATOM 4746 C C . VAL C 1 152 ? 93.766 24.008 31.272 1.00 22.85 149 VAL C C 1
ATOM 4747 O O . VAL C 1 152 ? 93.263 22.912 31.035 1.00 22.22 149 VAL C O 1
ATOM 4751 N N . LYS C 1 153 ? 94.910 24.149 31.933 1.00 24.29 150 LYS C N 1
ATOM 4752 C CA . LYS C 1 153 ? 95.539 23.018 32.614 1.00 26.39 150 LYS C CA 1
ATOM 4753 C C . LYS C 1 153 ? 95.591 23.277 34.115 1.00 27.34 150 LYS C C 1
ATOM 4754 O O . LYS C 1 153 ? 96.108 24.300 34.553 1.00 27.38 150 LYS C O 1
ATOM 4760 N N . LYS C 1 154 ? 95.033 22.361 34.897 1.00 28.79 151 LYS C N 1
ATOM 4761 C CA . LYS C 1 154 ? 95.063 22.497 36.349 1.00 30.84 151 LYS C CA 1
ATOM 4762 C C . LYS C 1 154 ? 96.325 21.841 36.911 1.00 32.32 151 LYS C C 1
ATOM 4763 O O . LYS C 1 154 ? 96.883 20.927 36.301 1.00 32.29 151 LYS C O 1
ATOM 4769 N N . ASN C 1 155 ? 96.791 22.333 38.056 1.00 34.30 152 ASN C N 1
ATOM 4770 C CA . ASN C 1 155 ? 98.054 21.865 38.636 1.00 35.96 152 ASN C CA 1
ATOM 4771 C C . ASN C 1 155 ? 97.846 20.727 39.630 1.00 36.79 152 ASN C C 1
ATOM 4772 O O . ASN C 1 155 ? 96.705 20.352 39.926 1.00 36.50 152 ASN C O 1
ATOM 4777 N N . ALA C 1 156 ? 98.952 20.177 40.132 1.00 37.90 153 ALA C N 1
ATOM 4778 C CA . ALA C 1 156 ? 98.915 19.057 41.079 1.00 38.75 153 ALA C CA 1
ATOM 4779 C C . ALA C 1 156 ? 98.141 19.356 42.372 1.00 39.21 153 ALA C C 1
ATOM 4780 O O . ALA C 1 156 ? 97.488 18.472 42.919 1.00 39.40 153 ALA C O 1
ATOM 4782 N N . GLU C 1 157 ? 98.199 20.592 42.848 1.00 39.85 154 GLU C N 1
ATOM 4783 C CA . GLU C 1 157 ? 97.420 20.976 44.026 1.00 40.70 154 GLU C CA 1
ATOM 4784 C C . GLU C 1 157 ? 95.919 20.742 43.827 1.00 40.36 154 GLU C C 1
ATOM 4785 O O . GLU C 1 157 ? 95.253 20.232 44.734 1.00 40.56 154 GLU C O 1
ATOM 4791 N N . TRP C 1 158 ? 95.406 21.065 42.636 1.00 39.84 155 TRP C N 1
ATOM 4792 C CA . TRP C 1 158 ? 93.999 20.799 42.298 1.00 39.15 155 TRP C CA 1
ATOM 4793 C C . TRP C 1 158 ? 93.665 19.314 42.387 1.00 39.61 155 TRP C C 1
ATOM 4794 O O . TRP C 1 158 ? 92.694 18.914 43.044 1.00 39.25 155 TRP C O 1
ATOM 4805 N N . TRP C 1 159 ? 94.478 18.498 41.727 1.00 40.14 156 TRP C N 1
ATOM 4806 C CA . TRP C 1 159 ? 94.224 17.059 41.657 1.00 41.10 156 TRP C CA 1
ATOM 4807 C C . TRP C 1 159 ? 94.457 16.335 42.996 1.00 41.96 156 TRP C C 1
ATOM 4808 O O . TRP C 1 159 ? 93.830 15.310 43.259 1.00 42.22 156 TRP C O 1
ATOM 4819 N N . ASN C 1 160 ? 95.335 16.894 43.834 1.00 43.09 157 ASN C N 1
ATOM 4820 C CA . ASN C 1 160 ? 95.546 16.428 45.208 1.00 44.21 157 ASN C CA 1
ATOM 4821 C C . ASN C 1 160 ? 94.300 16.543 46.087 1.00 44.40 157 ASN C C 1
ATOM 4822 O O . ASN C 1 160 ? 94.022 15.652 46.901 1.00 44.77 157 ASN C O 1
ATOM 4827 N N . MET C 1 161 ? 93.574 17.652 45.934 1.00 44.10 158 MET C N 1
ATOM 4828 C CA . MET C 1 161 ? 92.389 17.933 46.738 1.00 43.56 158 MET C CA 1
ATOM 4829 C C . MET C 1 161 ? 91.333 16.840 46.650 1.00 43.12 158 MET C C 1
ATOM 4830 O O . MET C 1 161 ? 91.262 16.103 45.653 1.00 43.27 158 MET C O 1
ATOM 4835 N N . SER C 1 162 ? 90.523 16.734 47.701 1.00 42.16 159 SER C N 1
ATOM 4836 C CA . SER C 1 162 ? 89.416 15.785 47.739 1.00 41.42 159 SER C CA 1
ATOM 4837 C C . SER C 1 162 ? 88.309 16.206 46.773 1.00 40.86 159 SER C C 1
ATOM 4838 O O . SER C 1 162 ? 88.230 17.379 46.390 1.00 40.77 159 SER C O 1
ATOM 4841 N N . PRO C 1 163 ? 87.464 15.245 46.347 1.00 40.43 160 PRO C N 1
ATOM 4842 C CA . PRO C 1 163 ? 86.263 15.577 45.578 1.00 40.00 160 PRO C CA 1
ATOM 4843 C C . PRO C 1 163 ? 85.390 16.654 46.234 1.00 39.57 160 PRO C C 1
ATOM 4844 O O . PRO C 1 163 ? 84.838 17.509 45.533 1.00 39.44 160 PRO C O 1
ATOM 4848 N N . GLU C 1 164 ? 85.285 16.610 47.562 1.00 38.94 161 GLU C N 1
ATOM 4849 C CA . GLU C 1 164 ? 84.512 17.591 48.326 1.00 38.44 161 GLU C CA 1
ATOM 4850 C C . GLU C 1 164 ? 85.132 18.987 48.256 1.00 37.36 161 GLU C C 1
ATOM 4851 O O . GLU C 1 164 ? 84.416 19.977 48.121 1.00 37.24 161 GLU C O 1
ATOM 4857 N N . GLU C 1 165 ? 86.459 19.051 48.348 1.00 36.35 162 GLU C N 1
ATOM 4858 C CA . GLU C 1 165 ? 87.213 20.298 48.228 1.00 35.49 162 GLU C CA 1
ATOM 4859 C C . GLU C 1 165 ? 87.069 20.901 46.835 1.00 34.57 162 GLU C C 1
ATOM 4860 O O . GLU C 1 165 ? 86.897 22.117 46.685 1.00 34.34 162 GLU C O 1
ATOM 4866 N N . ARG C 1 166 ? 87.167 20.045 45.820 1.00 33.32 163 ARG C N 1
ATOM 4867 C CA . ARG C 1 166 ? 87.022 20.473 44.435 1.00 32.60 163 ARG C CA 1
ATOM 4868 C C . ARG C 1 166 ? 85.597 20.973 44.149 1.00 31.62 163 ARG C C 1
ATOM 4869 O O . ARG C 1 166 ? 85.414 21.955 43.429 1.00 31.10 163 ARG C O 1
ATOM 4877 N N . LEU C 1 167 ? 84.604 20.312 44.744 1.00 30.81 164 LEU C N 1
ATOM 4878 C CA . LEU C 1 167 ? 83.208 20.734 44.623 1.00 30.47 164 LEU C CA 1
ATOM 4879 C C . LEU C 1 167 ? 82.978 22.139 45.193 1.00 30.57 164 LEU C C 1
ATOM 4880 O O . LEU C 1 167 ? 82.342 22.985 44.546 1.00 30.10 164 LEU C O 1
ATOM 4885 N N . LYS C 1 168 ? 83.485 22.366 46.405 1.00 30.58 165 LYS C N 1
ATOM 4886 C CA . LYS C 1 168 ? 83.434 23.672 47.055 1.00 31.09 165 LYS C CA 1
ATOM 4887 C C . LYS C 1 168 ? 84.028 24.769 46.177 1.00 30.71 165 LYS C C 1
ATOM 4888 O O . LYS C 1 168 ? 83.435 25.849 46.052 1.00 30.59 165 LYS C O 1
ATOM 4894 N N . GLU C 1 169 ? 85.201 24.499 45.597 1.00 30.21 166 GLU C N 1
ATOM 4895 C CA . GLU C 1 169 ? 85.839 25.430 44.663 1.00 30.25 166 GLU C CA 1
ATOM 4896 C C . GLU C 1 169 ? 85.000 25.691 43.412 1.00 29.41 166 GLU C C 1
ATOM 4897 O O . GLU C 1 169 ? 84.970 26.808 42.919 1.00 29.38 166 GLU C O 1
ATOM 4903 N N . MET C 1 170 ? 84.345 24.659 42.886 1.00 28.52 167 MET C N 1
ATOM 4904 C CA . MET C 1 170 ? 83.523 24.837 41.688 1.00 28.04 167 MET C CA 1
ATOM 4905 C C . MET C 1 170 ? 82.245 25.619 41.994 1.00 27.53 167 MET C C 1
ATOM 4906 O O . MET C 1 170 ? 81.692 26.282 41.110 1.00 27.07 167 MET C O 1
ATOM 4911 N N . GLU C 1 171 ? 81.800 25.538 43.248 1.00 27.24 168 GLU C N 1
ATOM 4912 C CA . GLU C 1 171 ? 80.684 26.335 43.744 1.00 27.33 168 GLU C CA 1
ATOM 4913 C C . GLU C 1 171 ? 81.107 27.800 43.847 1.00 26.99 168 GLU C C 1
ATOM 4914 O O . GLU C 1 171 ? 80.344 28.702 43.504 1.00 27.20 168 GLU C O 1
ATOM 4920 N N . VAL C 1 172 ? 82.350 28.025 44.265 1.00 26.90 169 VAL C N 1
ATOM 4921 C CA . VAL C 1 172 ? 82.931 29.373 44.274 1.00 26.82 169 VAL C CA 1
ATOM 4922 C C . VAL C 1 172 ? 83.051 29.918 42.837 1.00 26.70 169 VAL C C 1
ATOM 4923 O O . VAL C 1 172 ? 82.766 31.094 42.576 1.00 26.63 169 VAL C O 1
ATOM 4927 N N . HIS C 1 173 ? 83.458 29.051 41.908 1.00 25.89 170 HIS C N 1
ATOM 4928 C CA . HIS C 1 173 ? 83.561 29.409 40.490 1.00 25.41 170 HIS C CA 1
ATOM 4929 C C . HIS C 1 173 ? 82.207 29.844 39.925 1.00 25.24 170 HIS C C 1
ATOM 4930 O O . HIS C 1 173 ? 82.115 30.870 39.236 1.00 25.07 170 HIS C O 1
ATOM 4937 N N . THR C 1 174 ? 81.165 29.079 40.238 1.00 25.40 171 THR C N 1
ATOM 4938 C CA . THR C 1 174 ? 79.839 29.252 39.626 1.00 25.57 171 THR C CA 1
ATOM 4939 C C . THR C 1 174 ? 79.067 30.462 40.149 1.00 26.05 171 THR C C 1
ATOM 4940 O O . THR C 1 174 ? 78.326 31.107 39.395 1.00 25.73 171 THR C O 1
ATOM 4944 N N . THR C 1 175 ? 79.239 30.759 41.435 1.00 26.42 172 THR C N 1
ATOM 4945 C CA . THR C 1 175 ? 78.456 31.790 42.116 1.00 26.96 172 THR C CA 1
ATOM 4946 C C . THR C 1 175 ? 78.409 33.150 41.381 1.00 26.83 172 THR C C 1
ATOM 4947 O O . THR C 1 175 ? 77.316 33.650 41.082 1.00 26.98 172 THR C O 1
ATOM 4951 N N . PRO C 1 176 ? 79.586 33.751 41.087 1.00 26.64 173 PRO C N 1
ATOM 4952 C CA . PRO C 1 176 ? 79.573 35.066 40.457 1.00 26.54 173 PRO C CA 1
ATOM 4953 C C . PRO C 1 176 ? 79.411 35.021 38.930 1.00 26.46 173 PRO C C 1
ATOM 4954 O O . PRO C 1 176 ? 79.232 36.068 38.310 1.00 26.54 173 PRO C O 1
ATOM 4958 N N . TH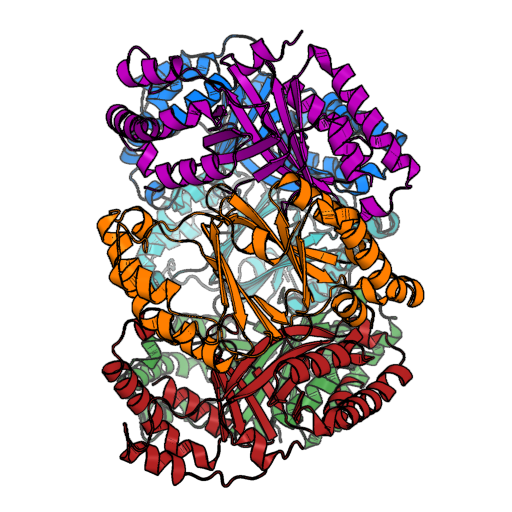R C 1 177 ? 79.498 33.835 38.327 1.00 25.54 174 THR C N 1
ATOM 4959 C CA . THR C 1 177 ? 79.422 33.723 36.864 1.00 25.16 174 THR C CA 1
ATOM 4960 C C . THR C 1 177 ? 78.002 33.541 36.310 1.00 24.47 174 THR C C 1
ATOM 4961 O O . THR C 1 177 ? 77.751 33.848 35.145 1.00 23.84 174 THR C O 1
ATOM 4965 N N . LEU C 1 178 ? 77.090 33.035 37.135 1.00 23.99 175 LEU C N 1
ATOM 4966 C CA . LEU C 1 178 ? 75.685 32.833 36.729 1.00 24.10 175 LEU C CA 1
ATOM 4967 C C . LEU C 1 178 ? 75.075 34.097 36.091 1.00 23.89 175 LEU C C 1
ATOM 4968 O O . LEU C 1 178 ? 74.414 34.025 35.056 1.00 23.71 175 LEU C O 1
ATOM 4973 N N . ALA C 1 179 ? 75.346 35.250 36.700 1.00 23.50 176 ALA C N 1
ATOM 4974 C CA . ALA C 1 179 ? 74.875 36.553 36.203 1.00 23.51 176 ALA C CA 1
ATOM 4975 C C . ALA C 1 179 ? 75.178 36.811 34.725 1.00 23.26 176 ALA C C 1
ATOM 4976 O O . ALA C 1 179 ? 74.411 37.508 34.052 1.00 23.26 176 ALA C O 1
ATOM 4978 N N . TYR C 1 180 ? 76.281 36.254 34.223 1.00 22.65 177 TYR C N 1
ATOM 4979 C CA . TYR C 1 180 ? 76.730 36.532 32.848 1.00 22.26 177 TYR C CA 1
ATOM 4980 C C . TYR C 1 180 ? 76.100 35.664 31.796 1.00 22.20 177 TYR C C 1
ATOM 4981 O O . TYR C 1 180 ? 76.260 35.913 30.615 1.00 21.83 177 TYR C O 1
ATOM 4990 N N . LEU C 1 181 ? 75.380 34.638 32.230 1.00 22.09 178 LEU C N 1
ATOM 4991 C CA . LEU C 1 181 ? 74.731 33.699 31.316 1.00 22.22 178 LEU C CA 1
ATOM 4992 C C . LEU C 1 181 ? 73.670 34.316 30.394 1.00 22.18 178 LEU C C 1
ATOM 4993 O O . LEU C 1 181 ? 73.372 33.766 29.326 1.00 21.74 178 LEU C O 1
ATOM 4998 N N . VAL C 1 182 ? 73.101 35.454 30.795 1.00 21.85 179 VAL C N 1
ATOM 4999 C CA . VAL C 1 182 ? 72.175 36.157 29.898 1.00 21.61 179 VAL C CA 1
ATOM 5000 C C . VAL C 1 182 ? 72.884 36.756 28.675 1.00 21.54 179 VAL C C 1
ATOM 5001 O O . VAL C 1 182 ? 72.253 36.991 27.639 1.00 21.38 179 VAL C O 1
ATOM 5005 N N . ASN C 1 183 ? 74.192 36.909 28.797 1.00 21.22 180 ASN C N 1
ATOM 5006 C CA . ASN C 1 183 ? 75.018 37.757 27.956 1.00 21.73 180 ASN C CA 1
ATOM 5007 C C . ASN C 1 183 ? 76.131 36.956 27.233 1.00 20.61 180 ASN C C 1
ATOM 5008 O O . ASN C 1 183 ? 76.668 37.394 26.196 1.00 20.20 180 ASN C O 1
ATOM 5013 N N . VAL C 1 184 ? 76.491 35.814 27.828 1.00 19.51 181 VAL C N 1
ATOM 5014 C CA . VAL C 1 184 ? 77.634 34.999 27.396 1.00 18.97 181 VAL C CA 1
ATOM 5015 C C . VAL C 1 184 ? 77.271 33.521 27.369 1.00 18.69 181 VAL C C 1
ATOM 5016 O O . VAL C 1 184 ? 76.804 32.956 28.353 1.00 18.60 181 VAL C O 1
ATOM 5020 N N . LYS C 1 185 ? 77.492 32.893 26.226 1.00 18.63 182 LYS C N 1
ATOM 5021 C CA . LYS C 1 185 ? 77.343 31.445 26.115 1.00 18.74 182 LYS C CA 1
ATOM 5022 C C . LYS C 1 185 ? 78.686 30.799 26.434 1.00 18.62 182 LYS C C 1
ATOM 5023 O O . LYS C 1 185 ? 79.741 31.333 26.087 1.00 18.48 182 LYS C O 1
ATOM 5029 N N . ARG C 1 186 ? 78.624 29.644 27.080 1.00 18.62 183 ARG C N 1
ATOM 5030 C CA . ARG C 1 186 ? 79.804 28.888 27.498 1.00 18.47 183 ARG C CA 1
ATOM 5031 C C . ARG C 1 186 ? 79.647 27.413 27.080 1.00 18.70 183 ARG C C 1
ATOM 5032 O O . ARG C 1 186 ? 78.525 26.864 27.063 1.00 18.44 183 ARG C O 1
ATOM 5040 N N . LYS C 1 187 ? 80.769 26.783 26.735 1.00 18.36 184 LYS C N 1
ATOM 5041 C CA . LYS C 1 187 ? 80.792 25.330 26.473 1.00 17.90 184 LYS C CA 1
ATOM 5042 C C . LYS C 1 187 ? 82.108 24.726 26.924 1.00 17.76 184 LYS C C 1
ATOM 5043 O O . LYS C 1 187 ? 83.184 25.220 26.556 1.00 17.84 184 LYS C O 1
ATOM 5049 N N . LEU C 1 188 ? 82.015 23.652 27.710 1.00 17.38 185 LEU C N 1
ATOM 5050 C CA . LEU C 1 188 ? 83.185 23.009 28.281 1.00 17.33 185 LEU C CA 1
ATOM 5051 C C . LEU C 1 188 ? 83.517 21.698 27.588 1.00 17.50 185 LEU C C 1
ATOM 5052 O O . LEU C 1 188 ? 82.645 20.832 27.429 1.00 18.04 185 LEU C O 1
ATOM 5057 N N . TYR C 1 189 ? 84.779 21.563 27.178 1.00 17.42 186 TYR C N 1
ATOM 5058 C CA . TYR C 1 189 ? 85.313 20.283 26.710 1.00 17.30 186 TYR C CA 1
ATOM 5059 C C . TYR C 1 189 ? 86.411 19.804 27.651 1.00 17.66 186 TYR C C 1
ATOM 5060 O O . TYR C 1 189 ? 87.190 20.601 28.178 1.00 17.81 186 TYR C O 1
ATOM 5069 N N . HIS C 1 190 ? 86.496 18.493 27.818 1.00 17.84 187 HIS C N 1
ATOM 5070 C CA . HIS C 1 190 ? 87.472 17.851 28.709 1.00 17.78 187 HIS C CA 1
ATOM 5071 C C . HIS C 1 190 ? 88.562 17.185 27.877 1.00 18.14 187 HIS C C 1
ATOM 5072 O O . HIS C 1 190 ? 88.258 16.460 26.927 1.00 17.92 187 HIS C O 1
ATOM 5079 N N . SER C 1 191 ? 89.824 17.454 28.218 1.00 18.37 188 SER C N 1
ATOM 5080 C CA . SER C 1 191 ? 90.964 17.074 27.375 1.00 18.60 188 SER C CA 1
ATOM 5081 C C . SER C 1 191 ? 92.008 16.134 28.010 1.00 19.05 188 SER C C 1
ATOM 5082 O O . SER C 1 191 ? 92.850 15.595 27.305 1.00 19.13 188 SER C O 1
ATOM 5085 N N . THR C 1 192 ? 91.971 15.951 29.329 1.00 19.57 189 THR C N 1
ATOM 5086 C CA . THR C 1 192 ? 92.982 15.142 30.013 1.00 20.32 189 THR C CA 1
ATOM 5087 C C . THR C 1 192 ? 93.152 13.782 29.323 1.00 20.81 189 THR C C 1
ATOM 5088 O O . THR C 1 192 ? 92.181 13.055 29.117 1.00 20.63 189 THR C O 1
ATOM 5092 N N . GLY C 1 193 ? 94.386 13.447 28.963 1.00 21.33 190 GLY C N 1
ATOM 5093 C CA . GLY C 1 193 ? 94.654 12.166 28.308 1.00 21.91 190 GLY C CA 1
ATOM 5094 C C . GLY C 1 193 ? 94.543 12.232 26.801 1.00 22.43 190 GLY C C 1
ATOM 5095 O O . GLY C 1 193 ? 95.155 11.419 26.098 1.00 23.33 190 GLY C O 1
ATOM 5096 N N . LEU C 1 194 ? 93.788 13.205 26.295 1.00 22.40 191 LEU C N 1
ATOM 5097 C CA . LEU C 1 194 ? 93.546 13.332 24.850 1.00 22.23 191 LEU C CA 1
ATOM 5098 C C . LEU C 1 194 ? 94.437 14.374 24.242 1.00 22.31 191 LEU C C 1
ATOM 5099 O O . LEU C 1 194 ? 94.586 14.434 23.019 1.00 22.53 191 LEU C O 1
ATOM 5104 N N . ASP C 1 195 ? 94.994 15.227 25.102 1.00 22.53 192 ASP C N 1
ATOM 5105 C CA . ASP C 1 195 ? 95.824 16.339 24.676 1.00 22.82 192 ASP C CA 1
ATOM 5106 C C . ASP C 1 195 ? 96.628 16.803 25.871 1.00 22.93 192 ASP C C 1
ATOM 5107 O O . ASP C 1 195 ? 96.437 16.301 26.984 1.00 22.85 192 ASP C O 1
ATOM 5112 N N . ASP C 1 196 ? 97.508 17.772 25.647 1.00 23.32 193 ASP C N 1
ATOM 5113 C CA . ASP C 1 196 ? 98.412 18.272 26.678 1.00 23.97 193 ASP C CA 1
ATOM 5114 C C . ASP C 1 196 ? 97.776 19.392 27.503 1.00 23.70 193 ASP C C 1
ATOM 5115 O O . ASP C 1 196 ? 98.474 20.253 28.021 1.00 24.35 193 ASP C O 1
ATOM 5120 N N . THR C 1 197 ? 96.451 19.374 27.618 1.00 22.96 194 THR C N 1
ATOM 5121 C CA . THR C 1 197 ? 95.749 20.247 28.561 1.00 22.30 194 THR C CA 1
ATOM 5122 C C . THR C 1 197 ? 94.593 19.510 29.235 1.00 21.34 194 THR C C 1
ATOM 5123 O O . THR C 1 197 ? 94.301 18.371 28.879 1.00 20.91 194 THR C O 1
ATOM 5127 N N . ASP C 1 198 ? 93.954 20.141 30.217 1.00 20.42 195 ASP C N 1
ATOM 5128 C CA . ASP C 1 198 ? 92.848 19.512 30.941 1.00 19.64 195 ASP C CA 1
ATOM 5129 C C . ASP C 1 198 ? 91.466 19.873 30.410 1.00 19.01 195 ASP C C 1
ATOM 5130 O O . ASP C 1 198 ? 90.569 19.014 30.356 1.00 18.77 195 ASP C O 1
ATOM 5135 N N . PHE C 1 199 ? 91.298 21.132 30.006 1.00 18.07 196 PHE C N 1
ATOM 5136 C CA . PHE C 1 199 ? 89.998 21.621 29.526 1.00 17.68 196 PHE C CA 1
ATOM 5137 C C . PHE C 1 199 ? 90.183 22.526 28.318 1.00 17.07 196 PHE C C 1
ATOM 5138 O O . PHE C 1 199 ? 91.238 23.120 28.142 1.00 17.56 196 PHE C O 1
ATOM 5146 N N . ILE C 1 200 ? 89.169 22.595 27.471 1.00 16.62 197 ILE C N 1
ATOM 5147 C CA . ILE C 1 200 ? 89.056 23.676 26.488 1.00 16.30 197 ILE C CA 1
ATOM 5148 C C . ILE C 1 200 ? 87.776 24.400 26.871 1.00 16.23 197 ILE C C 1
ATOM 5149 O O . ILE C 1 200 ? 86.707 23.801 26.899 1.00 16.11 197 ILE C O 1
ATOM 5154 N N . THR C 1 201 ? 87.898 25.672 27.225 1.00 16.17 198 THR C N 1
ATOM 5155 C CA . THR C 1 201 ? 86.724 26.498 27.472 1.00 16.25 198 THR C CA 1
ATOM 5156 C C . THR C 1 201 ? 86.420 27.309 26.212 1.00 16.12 198 THR C C 1
ATOM 5157 O O . THR C 1 201 ? 87.326 27.784 25.531 1.00 16.38 198 THR C O 1
ATOM 5161 N N . TYR C 1 202 ? 85.131 27.448 25.920 1.00 16.09 199 TYR C N 1
ATOM 5162 C CA . TYR C 1 202 ? 84.645 28.029 24.671 1.00 15.93 199 TYR C CA 1
ATOM 5163 C C . TYR C 1 202 ? 83.512 29.017 24.997 1.00 16.12 199 TYR C C 1
ATOM 5164 O O . TYR C 1 202 ? 82.567 28.671 25.698 1.00 16.84 199 TYR C O 1
ATOM 5173 N N . PHE C 1 203 ? 83.621 30.243 24.497 1.00 16.01 200 PHE C N 1
ATOM 5174 C CA . PHE C 1 203 ? 82.653 31.288 24.799 1.00 16.09 200 PHE C CA 1
ATOM 5175 C C . PHE C 1 203 ? 82.225 32.044 23.575 1.00 16.34 200 PHE C C 1
ATOM 5176 O O . PHE C 1 203 ? 83.028 32.273 22.685 1.00 16.01 200 PHE C O 1
ATOM 5184 N N . GLU C 1 204 ? 80.940 32.404 23.538 1.00 16.84 201 GLU C N 1
ATOM 5185 C CA . GLU C 1 204 ? 80.405 33.340 22.553 1.00 16.98 201 GLU C CA 1
ATOM 5186 C C . GLU C 1 204 ? 79.683 34.481 23.262 1.00 17.05 201 GLU C C 1
ATOM 5187 O O . GLU C 1 204 ? 79.008 34.279 24.279 1.00 16.79 201 GLU C O 1
ATOM 5193 N N . THR C 1 205 ? 79.829 35.678 22.703 1.00 17.30 202 THR C N 1
ATOM 5194 C CA . THR C 1 205 ? 79.109 36.837 23.190 1.00 17.87 202 THR C CA 1
ATOM 5195 C C . THR C 1 205 ? 78.998 37.917 22.113 1.00 17.95 202 THR C C 1
ATOM 5196 O O . THR C 1 205 ? 79.733 37.907 21.139 1.00 17.91 202 THR C O 1
ATOM 5200 N N . ASP C 1 206 ? 78.054 38.834 22.295 1.00 18.48 203 ASP C N 1
ATOM 5201 C CA . ASP C 1 206 ? 78.005 40.047 21.509 1.00 19.34 203 ASP C CA 1
ATOM 5202 C C . ASP C 1 206 ? 78.586 41.205 22.332 1.00 19.52 203 ASP C C 1
ATOM 5203 O O . ASP C 1 206 ? 78.811 42.298 21.803 1.00 20.12 203 ASP C O 1
ATOM 5208 N N . ASP C 1 207 ? 78.848 40.957 23.614 1.00 19.09 204 ASP C N 1
ATOM 5209 C CA . ASP C 1 207 ? 79.200 42.029 24.528 1.00 19.27 204 ASP C CA 1
ATOM 5210 C C . ASP C 1 207 ? 80.543 41.760 25.213 1.00 18.82 204 ASP C C 1
ATOM 5211 O O . ASP C 1 207 ? 80.585 41.152 26.280 1.00 18.47 204 ASP C O 1
ATOM 5216 N N . LEU C 1 208 ? 81.627 42.233 24.597 1.00 18.50 205 LEU C N 1
ATOM 5217 C CA . LEU C 1 208 ? 82.970 41.963 25.131 1.00 18.49 205 LEU C CA 1
ATOM 5218 C C . LEU C 1 208 ? 83.286 42.679 26.433 1.00 18.43 205 LEU C C 1
ATOM 5219 O O . LEU C 1 208 ? 84.175 42.251 27.150 1.00 18.60 205 LEU C O 1
ATOM 5224 N N . THR C 1 209 ? 82.551 43.752 26.745 1.00 18.83 206 THR C N 1
ATOM 5225 C CA . THR C 1 209 ? 82.653 44.378 28.079 1.00 19.29 206 THR C CA 1
ATOM 5226 C C . THR C 1 209 ? 82.168 43.420 29.162 1.00 18.97 206 THR C C 1
ATOM 5227 O O . THR C 1 209 ? 82.787 43.314 30.213 1.00 19.63 206 THR C O 1
ATOM 5231 N N . ALA C 1 210 ? 81.054 42.737 28.895 1.00 18.99 207 ALA C N 1
ATOM 5232 C CA . ALA C 1 210 ? 80.518 41.704 29.787 1.00 18.73 207 ALA C CA 1
ATOM 5233 C C . ALA C 1 210 ? 81.545 40.603 29.999 1.00 18.38 207 ALA C C 1
ATOM 5234 O O . ALA C 1 210 ? 81.724 40.136 31.115 1.00 18.43 207 ALA C O 1
ATOM 5236 N N . PHE C 1 211 ? 82.176 40.173 28.905 1.00 18.29 208 PHE C N 1
ATOM 5237 C CA . PHE C 1 211 ? 83.194 39.130 28.978 1.00 18.61 208 PHE C CA 1
ATOM 5238 C C . PHE C 1 211 ? 84.412 39.521 29.827 1.00 18.62 208 PHE C C 1
ATOM 5239 O O . PHE C 1 211 ? 84.897 38.721 30.630 1.00 18.54 208 PHE C O 1
ATOM 5247 N N . ASN C 1 212 ? 84.889 40.752 29.639 1.00 18.85 209 ASN C N 1
ATOM 5248 C CA . ASN C 1 212 ? 85.939 41.345 30.467 1.00 18.66 209 ASN C CA 1
ATOM 5249 C C . ASN C 1 212 ? 85.522 41.308 31.941 1.00 18.63 209 ASN C C 1
ATOM 5250 O O . ASN C 1 212 ? 86.272 40.860 32.791 1.00 18.80 209 ASN C O 1
ATOM 5255 N N . ASN C 1 213 ? 84.298 41.744 32.229 1.00 18.97 210 ASN C N 1
ATOM 5256 C CA . ASN C 1 213 ? 83.777 41.755 33.613 1.00 19.48 210 ASN C CA 1
ATOM 5257 C C . ASN C 1 213 ? 83.670 40.355 34.200 1.00 19.58 210 ASN C C 1
ATOM 5258 O O . ASN C 1 213 ? 83.971 40.132 35.385 1.00 19.65 210 ASN C O 1
ATOM 5263 N N . LEU C 1 214 ? 83.246 39.418 33.359 1.00 19.48 211 LEU C N 1
ATOM 5264 C CA . LEU C 1 214 ? 83.190 38.013 33.746 1.00 20.48 211 LEU C CA 1
ATOM 5265 C C . LEU C 1 214 ? 84.565 37.481 34.192 1.00 20.76 211 LEU C C 1
ATOM 5266 O O . LEU C 1 214 ? 84.680 36.929 35.275 1.00 20.50 211 LEU C O 1
ATOM 5271 N N . MET C 1 215 ? 85.591 37.658 33.354 1.00 21.77 212 MET C N 1
ATOM 5272 C CA . MET C 1 215 ? 86.964 37.216 33.685 1.00 22.87 212 MET C CA 1
ATOM 5273 C C . MET C 1 215 ? 87.515 37.886 34.957 1.00 23.35 212 MET C C 1
ATOM 5274 O O . MET C 1 215 ? 88.217 37.252 35.757 1.00 23.18 212 MET C O 1
ATOM 5279 N N . LEU C 1 216 ? 87.184 39.163 35.134 1.00 24.10 213 LEU C N 1
ATOM 5280 C CA . LEU C 1 216 ? 87.561 39.910 36.337 1.00 24.91 213 LEU C CA 1
ATOM 5281 C C . LEU C 1 216 ? 86.867 39.355 37.581 1.00 25.45 213 LEU C C 1
ATOM 5282 O O . LEU C 1 216 ? 87.473 39.272 38.651 1.00 25.51 213 LEU C O 1
ATOM 5287 N N . SER C 1 217 ? 85.600 38.972 37.428 1.00 26.35 214 SER C N 1
ATOM 5288 C CA . SER C 1 217 ? 84.825 38.325 38.488 1.00 27.45 214 SER C CA 1
ATOM 5289 C C . SER C 1 217 ? 85.493 37.037 38.963 1.00 28.06 214 SER C C 1
ATOM 5290 O O . SER C 1 217 ? 85.509 36.734 40.159 1.00 28.14 214 SER C O 1
ATOM 5293 N N . LEU C 1 218 ? 86.034 36.293 38.002 1.00 28.81 215 LEU C N 1
ATOM 5294 C CA . LEU C 1 218 ? 86.751 35.039 38.232 1.00 29.72 215 LEU C CA 1
ATOM 5295 C C . LEU C 1 218 ? 88.131 35.257 38.828 1.00 30.45 215 LEU C C 1
ATOM 5296 O O . LEU C 1 218 ? 88.542 34.527 39.729 1.00 30.61 215 LEU C O 1
ATOM 5301 N N . ALA C 1 219 ? 88.846 36.256 38.319 1.00 31.35 216 ALA C N 1
ATOM 5302 C CA . ALA C 1 219 ? 90.162 36.628 38.847 1.00 32.57 216 ALA C CA 1
ATOM 5303 C C . ALA C 1 219 ? 90.091 36.921 40.351 1.00 33.49 216 ALA C C 1
ATOM 5304 O O . ALA C 1 219 ? 91.010 36.605 41.107 1.00 33.82 216 ALA C O 1
ATOM 5306 N N . GLN C 1 220 ? 88.963 37.491 40.769 1.00 34.80 217 GLN C N 1
ATOM 5307 C CA . GLN C 1 220 ? 88.727 37.899 42.144 1.00 35.87 217 GLN C CA 1
ATOM 5308 C C . GLN C 1 220 ? 88.246 36.752 43.014 1.00 36.06 217 GLN C C 1
ATOM 5309 O O . GLN C 1 220 ? 87.870 36.979 44.160 1.00 36.67 217 GLN C O 1
ATOM 5315 N N . SER C 1 232 ? 97.238 29.024 29.594 1.00 34.35 229 SER C N 1
ATOM 5316 C CA . SER C 1 232 ? 95.934 29.563 29.222 1.00 33.96 229 SER C CA 1
ATOM 5317 C C . SER C 1 232 ? 95.997 30.785 28.294 1.00 33.09 229 SER C C 1
ATOM 5318 O O . SER C 1 232 ? 95.536 31.862 28.682 1.00 34.01 229 SER C O 1
ATOM 5321 N N . PRO C 1 233 ? 96.552 30.622 27.071 1.00 32.08 230 PRO C N 1
ATOM 5322 C CA . PRO C 1 233 ? 96.539 31.676 26.027 1.00 31.20 230 PRO C CA 1
ATOM 5323 C C . PRO C 1 233 ? 95.160 31.912 25.395 1.00 30.19 230 PRO C C 1
ATOM 5324 O O . PRO C 1 233 ? 94.493 30.969 24.957 1.00 30.79 230 PRO C O 1
ATOM 5328 N N . THR C 1 234 ? 94.753 33.167 25.312 1.00 28.52 231 THR C N 1
ATOM 5329 C CA . THR C 1 234 ? 93.399 33.525 24.912 1.00 26.90 231 THR C CA 1
ATOM 5330 C C . THR C 1 234 ? 93.319 33.740 23.411 1.00 25.92 231 THR C C 1
ATOM 5331 O O . THR C 1 234 ? 94.113 34.481 22.859 1.00 26.21 231 THR C O 1
ATOM 5335 N N . THR C 1 235 ? 92.362 33.086 22.756 1.00 23.93 232 THR C N 1
ATOM 5336 C CA . THR C 1 235 ? 92.100 33.335 21.341 1.00 22.18 232 THR C CA 1
ATOM 5337 C C . THR C 1 235 ? 90.761 34.047 21.175 1.00 21.23 232 THR C C 1
ATOM 5338 O O . THR C 1 235 ? 89.738 33.548 21.633 1.00 20.94 232 THR C O 1
ATOM 5342 N N . LEU C 1 236 ? 90.798 35.209 20.524 1.00 19.94 233 LEU C N 1
ATOM 5343 C CA . LEU C 1 236 ? 89.642 36.066 20.321 1.00 19.27 233 LEU C CA 1
ATOM 5344 C C . LEU C 1 236 ? 89.420 36.192 18.823 1.00 18.82 233 LEU C C 1
ATOM 5345 O O . LEU C 1 236 ? 90.328 36.564 18.078 1.00 18.45 233 LEU C O 1
ATOM 5350 N N . GLY C 1 237 ? 88.212 35.865 18.387 1.00 18.25 234 GLY C N 1
ATOM 5351 C CA . GLY C 1 237 ? 87.905 35.959 16.990 1.00 17.88 234 GLY C CA 1
ATOM 5352 C C . GLY C 1 237 ? 86.478 36.380 16.756 1.00 17.70 234 GLY C C 1
ATOM 5353 O O . GLY C 1 237 ? 85.729 36.667 17.672 1.00 17.13 234 GLY C O 1
ATOM 5354 N N . THR C 1 238 ? 86.096 36.359 15.503 1.00 17.53 235 THR C N 1
ATOM 5355 C CA . THR C 1 238 ? 84.814 36.873 15.139 1.00 18.26 235 THR C CA 1
ATOM 5356 C C . THR C 1 238 ? 84.037 35.756 14.402 1.00 18.16 235 THR C C 1
ATOM 5357 O O . THR C 1 238 ? 84.634 34.954 13.661 1.00 17.39 235 THR C O 1
ATOM 5361 N N . ILE C 1 239 ? 82.732 35.689 14.666 1.00 18.47 236 ILE C N 1
ATOM 5362 C CA . ILE C 1 239 ? 81.836 34.645 14.134 1.00 18.70 236 ILE C CA 1
ATOM 5363 C C . ILE C 1 239 ? 81.274 35.057 12.764 1.00 19.60 236 ILE C C 1
ATOM 5364 O O . ILE C 1 239 ? 80.735 36.166 12.609 1.00 19.70 236 ILE C O 1
ATOM 5369 N N . HIS C 1 240 ? 81.420 34.170 11.780 1.00 19.99 237 HIS C N 1
ATOM 5370 C CA . HIS C 1 240 ? 80.923 34.402 10.424 1.00 21.02 237 HIS C CA 1
ATOM 5371 C C . HIS C 1 240 ? 80.561 33.045 9.824 1.00 21.49 237 HIS C C 1
ATOM 5372 O O . HIS C 1 240 ? 80.865 32.005 10.408 1.00 21.47 237 HIS C O 1
ATOM 5379 N N . SER C 1 241 ? 79.922 33.062 8.655 1.00 22.00 238 SER C N 1
ATOM 5380 C CA . SER C 1 241 ? 79.783 31.853 7.855 1.00 22.35 238 SER C CA 1
ATOM 5381 C C . SER C 1 241 ? 81.188 31.462 7.358 1.00 22.40 238 SER C C 1
ATOM 5382 O O . SER C 1 241 ? 82.046 32.339 7.164 1.00 22.47 238 SER C O 1
ATOM 5385 N N . PRO C 1 242 ? 81.441 30.148 7.161 1.00 22.37 239 PRO C N 1
ATOM 5386 C CA . PRO C 1 242 ? 82.769 29.741 6.696 1.00 22.37 239 PRO C CA 1
ATOM 5387 C C . PRO C 1 242 ? 83.219 30.436 5.411 1.00 23.00 239 PRO C C 1
ATOM 5388 O O . PRO C 1 242 ? 84.378 30.862 5.320 1.00 22.67 239 PRO C O 1
ATOM 5392 N N . GLU C 1 243 ? 82.325 30.575 4.428 1.00 23.46 240 GLU C N 1
ATOM 5393 C CA . GLU C 1 243 ? 82.728 31.184 3.165 1.00 24.47 240 GLU C CA 1
ATOM 5394 C C . GLU C 1 243 ? 83.123 32.649 3.331 1.00 24.06 240 GLU C C 1
ATOM 5395 O O . GLU C 1 243 ? 84.025 33.121 2.653 1.00 24.20 240 GLU C O 1
ATOM 5401 N N . ASP C 1 244 ? 82.455 33.364 4.233 1.00 24.14 241 ASP C N 1
ATOM 5402 C CA . ASP C 1 244 ? 82.830 34.757 4.514 1.00 24.51 241 ASP C CA 1
ATOM 5403 C C . ASP C 1 244 ? 84.211 34.890 5.153 1.00 24.00 241 ASP C C 1
ATOM 5404 O O . ASP C 1 244 ? 84.960 35.816 4.824 1.00 24.36 241 ASP C O 1
ATOM 5409 N N . VAL C 1 245 ? 84.538 33.978 6.064 1.00 23.57 242 VAL C N 1
ATOM 5410 C CA . VAL C 1 245 ? 85.863 33.959 6.693 1.00 23.27 242 VAL C CA 1
ATOM 5411 C C . VAL C 1 245 ? 86.931 33.753 5.628 1.00 23.42 242 VAL C C 1
ATOM 5412 O O . VAL C 1 245 ? 87.895 34.517 5.561 1.00 22.97 242 VAL C O 1
ATOM 5416 N N . ILE C 1 246 ? 86.741 32.747 4.772 1.00 24.14 243 ILE C N 1
ATOM 5417 C CA . ILE C 1 246 ? 87.703 32.501 3.688 1.00 25.11 243 ILE C CA 1
ATOM 5418 C C . ILE C 1 246 ? 87.794 33.678 2.699 1.00 25.74 243 ILE C C 1
ATOM 5419 O O . ILE C 1 246 ? 88.898 34.071 2.304 1.00 25.88 243 ILE C O 1
ATOM 5424 N N . LYS C 1 247 ? 86.645 34.257 2.346 1.00 26.81 244 LYS C N 1
ATOM 5425 C CA . LYS C 1 247 ? 86.592 35.453 1.487 1.00 28.11 244 LYS C CA 1
ATOM 5426 C C . LYS C 1 247 ? 87.395 36.602 2.060 1.00 28.66 244 LYS C C 1
ATOM 5427 O O . LYS C 1 247 ? 88.126 37.275 1.333 1.00 28.78 244 LYS C O 1
ATOM 5433 N N . ALA C 1 248 ? 87.259 36.826 3.369 1.00 29.41 245 ALA C N 1
ATOM 5434 C CA . ALA C 1 248 ? 88.031 37.859 4.072 1.00 30.28 245 ALA C CA 1
ATOM 5435 C C . ALA C 1 248 ? 89.536 37.593 4.021 1.00 30.96 245 ALA C C 1
ATOM 5436 O O . ALA C 1 248 ? 90.323 38.533 3.993 1.00 31.32 245 ALA C O 1
ATOM 5438 N N . LEU C 1 249 ? 89.931 36.321 4.008 1.00 31.89 246 LEU C N 1
ATOM 5439 C CA . LEU C 1 249 ? 91.350 35.955 3.981 1.00 33.06 246 LEU C CA 1
ATOM 5440 C C . LEU C 1 249 ? 91.935 35.933 2.562 1.00 34.54 246 LEU C C 1
ATOM 5441 O O . LEU C 1 249 ? 93.151 36.018 2.387 1.00 34.56 246 LEU C O 1
ATOM 5446 N N . ALA C 1 250 ? 91.070 35.803 1.558 1.00 36.41 247 ALA C N 1
ATOM 5447 C CA . ALA C 1 250 ? 91.496 35.816 0.153 1.00 38.56 247 ALA C CA 1
ATOM 5448 C C . ALA C 1 250 ? 91.915 37.217 -0.265 1.00 40.29 247 ALA C C 1
ATOM 5449 O O . ALA C 1 250 ? 92.865 37.374 -1.029 1.00 40.82 247 ALA C O 1
ATOM 5451 N N . ASP C 1 251 ? 91.206 38.230 0.238 1.00 42.26 248 ASP C N 1
ATOM 5452 C CA . ASP C 1 251 ? 91.550 39.623 -0.042 1.00 44.08 248 ASP C CA 1
ATOM 5453 C C . ASP C 1 251 ? 92.880 39.988 0.615 1.00 44.42 248 ASP C C 1
ATOM 5454 O O . ASP C 1 251 ? 93.662 40.759 0.053 1.00 45.14 248 ASP C O 1
ATOM 5459 N N . LYS D 1 11 ? 109.430 -15.726 11.527 1.00 35.98 8 LYS D N 1
ATOM 5460 C CA . LYS D 1 11 ? 107.950 -15.726 11.786 1.00 36.09 8 LYS D CA 1
ATOM 5461 C C . LYS D 1 11 ? 107.532 -14.685 12.818 1.00 35.70 8 LYS D C 1
ATOM 5462 O O . LYS D 1 11 ? 107.951 -14.729 13.985 1.00 35.99 8 LYS D O 1
ATOM 5468 N N . ILE D 1 12 ? 106.699 -13.754 12.363 1.00 34.95 9 ILE D N 1
ATOM 5469 C CA . ILE D 1 12 ? 106.120 -12.736 13.214 1.00 33.75 9 ILE D CA 1
ATOM 5470 C C . ILE D 1 12 ? 104.618 -13.016 13.239 1.00 33.20 9 ILE D C 1
ATOM 5471 O O . ILE D 1 12 ? 103.928 -12.817 12.241 1.00 32.60 9 ILE D O 1
ATOM 5476 N N . GLU D 1 13 ? 104.127 -13.511 14.369 1.00 32.69 10 GLU D N 1
ATOM 5477 C CA . GLU D 1 13 ? 102.691 -13.616 14.575 1.00 32.33 10 GLU D CA 1
ATOM 5478 C C . GLU D 1 13 ? 102.238 -12.512 15.524 1.00 30.79 10 GLU D C 1
ATOM 5479 O O . GLU D 1 13 ? 102.681 -12.441 16.683 1.00 29.87 10 GLU D O 1
ATOM 5485 N N . ARG D 1 14 ? 101.344 -11.664 15.023 1.00 29.28 11 ARG D N 1
ATOM 5486 C CA . ARG D 1 14 ? 100.858 -10.487 15.746 1.00 28.11 11 ARG D CA 1
ATOM 5487 C C . ARG D 1 14 ? 100.423 -10.813 17.167 1.00 27.26 11 ARG D C 1
ATOM 5488 O O . ARG D 1 14 ? 100.878 -10.186 18.129 1.00 26.62 11 ARG D O 1
ATOM 5496 N N . GLY D 1 15 ? 99.550 -11.809 17.295 1.00 26.46 12 GLY D N 1
ATOM 5497 C CA . GLY D 1 15 ? 99.033 -12.225 18.596 1.00 25.68 12 GLY D CA 1
ATOM 5498 C C . GLY D 1 15 ? 100.093 -12.758 19.550 1.00 25.03 12 GLY D C 1
ATOM 5499 O O . GLY D 1 15 ? 99.924 -12.684 20.766 1.00 25.16 12 GLY D O 1
ATOM 5500 N N . THR D 1 16 ? 101.184 -13.280 18.995 1.00 24.16 13 THR D N 1
ATOM 5501 C CA . THR D 1 16 ? 102.272 -13.843 19.788 1.00 23.49 13 THR D CA 1
ATOM 5502 C C . THR D 1 16 ? 103.287 -12.780 20.224 1.00 22.38 13 THR D C 1
ATOM 5503 O O . THR D 1 16 ? 103.543 -12.627 21.414 1.00 21.99 13 THR D O 1
ATOM 5507 N N . ILE D 1 17 ? 103.840 -12.049 19.260 1.00 21.45 14 ILE D N 1
ATOM 5508 C CA . ILE D 1 17 ? 104.861 -11.044 19.531 1.00 21.00 14 ILE D CA 1
ATOM 5509 C C . ILE D 1 17 ? 104.387 -9.927 20.485 1.00 20.87 14 ILE D C 1
ATOM 5510 O O . ILE D 1 17 ? 105.151 -9.479 21.330 1.00 20.75 14 ILE D O 1
ATOM 5515 N N . LEU D 1 18 ? 103.114 -9.536 20.392 1.00 20.77 15 LEU D N 1
ATOM 5516 C CA . LEU D 1 18 ? 102.564 -8.464 21.248 1.00 20.97 15 LEU D CA 1
ATOM 5517 C C . LEU D 1 18 ? 102.250 -8.941 22.661 1.00 21.60 15 LEU D C 1
ATOM 5518 O O . LEU D 1 18 ? 101.729 -8.191 23.500 1.00 21.30 15 LEU D O 1
ATOM 5523 N N . THR D 1 19 ? 102.585 -10.196 22.927 1.00 21.83 16 THR D N 1
ATOM 5524 C CA . THR D 1 19 ? 102.231 -10.828 24.170 1.00 22.92 16 THR D CA 1
ATOM 5525 C C . THR D 1 19 ? 103.471 -11.349 24.937 1.00 22.81 16 THR D C 1
ATOM 5526 O O . THR D 1 19 ? 103.355 -11.866 26.051 1.00 23.55 16 THR D O 1
ATOM 5530 N N . GLN D 1 20 ? 104.662 -11.175 24.376 1.00 21.92 17 GLN D N 1
ATOM 5531 C CA . GLN D 1 20 ? 105.863 -11.764 24.980 1.00 21.40 17 GLN D CA 1
ATOM 5532 C C . GLN D 1 20 ? 106.786 -10.751 25.630 1.00 21.52 17 GLN D C 1
ATOM 5533 O O . GLN D 1 20 ? 106.804 -9.586 25.222 1.00 20.37 17 GLN D O 1
ATOM 5539 N N . PRO D 1 21 ? 107.589 -11.198 26.631 1.00 21.40 18 PRO D N 1
ATOM 5540 C CA . PRO D 1 21 ? 108.632 -10.349 27.179 1.00 20.96 18 PRO D CA 1
ATOM 5541 C C . PRO D 1 21 ? 109.862 -10.310 26.238 1.00 20.68 18 PRO D C 1
ATOM 5542 O O . PRO D 1 21 ? 109.978 -11.145 25.362 1.00 20.79 18 PRO D O 1
ATOM 5546 N N . GLY D 1 22 ? 110.732 -9.316 26.400 1.00 19.98 19 GLY D N 1
ATOM 5547 C CA . GLY D 1 22 ? 111.934 -9.183 25.567 1.00 19.64 19 GLY D CA 1
ATOM 5548 C C . GLY D 1 22 ? 111.720 -8.711 24.133 1.00 19.21 19 GLY D C 1
ATOM 5549 O O . GLY D 1 22 ? 112.593 -8.871 23.273 1.00 19.39 19 GLY D O 1
ATOM 5550 N N . VAL D 1 23 ? 110.555 -8.129 23.883 1.00 18.26 20 VAL D N 1
ATOM 5551 C CA . VAL D 1 23 ? 110.189 -7.630 22.567 1.00 17.55 20 VAL D CA 1
ATOM 5552 C C . VAL D 1 23 ? 110.474 -6.142 22.514 1.00 17.45 20 VAL D C 1
ATOM 5553 O O . VAL D 1 23 ? 110.076 -5.399 23.420 1.00 16.98 20 VAL D O 1
ATOM 5557 N N . PHE D 1 24 ? 111.150 -5.715 21.449 1.00 17.49 21 PHE D N 1
ATOM 5558 C CA . PHE D 1 24 ? 111.508 -4.301 21.269 1.00 17.87 21 PHE D CA 1
ATOM 5559 C C . PHE D 1 24 ? 110.404 -3.505 20.584 1.00 18.07 21 PHE D C 1
ATOM 5560 O O . PHE D 1 24 ? 109.795 -3.978 19.615 1.00 18.42 21 PHE D O 1
ATOM 5568 N N . GLY D 1 25 ? 110.131 -2.314 21.116 1.00 17.64 22 GLY D N 1
ATOM 5569 C CA . GLY D 1 25 ? 109.206 -1.365 20.482 1.00 17.15 22 GLY D CA 1
ATOM 5570 C C . GLY D 1 25 ? 109.978 -0.136 20.033 1.00 16.85 22 GLY D C 1
ATOM 5571 O O . GLY D 1 25 ? 110.725 0.445 20.807 1.00 17.19 22 GLY D O 1
ATOM 5572 N N . VAL D 1 26 ? 109.826 0.245 18.770 1.00 16.68 23 VAL D N 1
ATOM 5573 C CA . VAL D 1 26 ? 110.397 1.495 18.277 1.00 16.43 23 VAL D CA 1
ATOM 5574 C C . VAL D 1 26 ? 109.250 2.343 17.728 1.00 16.76 23 VAL D C 1
ATOM 5575 O O . VAL D 1 26 ? 108.557 1.933 16.776 1.00 17.00 23 VAL D O 1
ATOM 5579 N N . PHE D 1 27 ? 109.075 3.515 18.344 1.00 16.46 24 PHE D N 1
ATOM 5580 C CA . PHE D 1 27 ? 108.026 4.472 18.017 1.00 16.43 24 PHE D CA 1
ATOM 5581 C C . PHE D 1 27 ? 108.664 5.689 17.355 1.00 16.72 24 PHE D C 1
ATOM 5582 O O . PHE D 1 27 ? 109.545 6.323 17.922 1.00 16.95 24 PHE D O 1
ATOM 5590 N N . THR D 1 28 ? 108.249 6.006 16.140 1.00 16.60 25 THR D N 1
ATOM 5591 C CA . THR D 1 28 ? 108.821 7.148 15.458 1.00 16.81 25 THR D CA 1
ATOM 5592 C C . THR D 1 28 ? 107.694 8.008 14.905 1.00 17.03 25 THR D C 1
ATOM 5593 O O . THR D 1 28 ? 106.870 7.533 14.103 1.00 16.88 25 THR D O 1
ATOM 5597 N N . MET D 1 29 ? 107.666 9.257 15.349 1.00 17.15 26 MET D N 1
ATOM 5598 C CA . MET D 1 29 ? 106.669 10.242 14.925 1.00 17.80 26 MET D CA 1
ATOM 5599 C C . MET D 1 29 ? 107.249 11.115 13.821 1.00 18.27 26 MET D C 1
ATOM 5600 O O . MET D 1 29 ? 108.365 11.612 13.935 1.00 18.24 26 MET D O 1
ATOM 5605 N N . PHE D 1 30 ? 106.490 11.294 12.748 1.00 18.84 27 PHE D N 1
ATOM 5606 C CA . PHE D 1 30 ? 106.980 12.014 11.578 1.00 19.78 27 PHE D CA 1
ATOM 5607 C C . PHE D 1 30 ? 106.084 13.209 11.274 1.00 20.64 27 PHE D C 1
ATOM 5608 O O . PHE D 1 30 ? 104.878 13.149 11.445 1.00 20.37 27 PHE D O 1
ATOM 5616 N N . LYS D 1 31 ? 106.696 14.282 10.802 1.00 22.13 28 LYS D N 1
ATOM 5617 C CA . LYS D 1 31 ? 105.968 15.457 10.358 1.00 23.88 28 LYS D CA 1
ATOM 5618 C C . LYS D 1 31 ? 106.317 15.700 8.888 1.00 24.80 28 LYS D C 1
ATOM 5619 O O . LYS D 1 31 ? 107.491 15.800 8.525 1.00 24.46 28 LYS D O 1
ATOM 5625 N N . LEU D 1 32 ? 105.303 15.762 8.034 1.00 26.32 29 LEU D N 1
ATOM 5626 C CA . LEU D 1 32 ? 105.548 15.997 6.607 1.00 28.51 29 LEU D CA 1
ATOM 5627 C C . LEU D 1 32 ? 106.219 17.352 6.380 1.00 30.32 29 LEU D C 1
ATOM 5628 O O . LEU D 1 32 ? 105.825 18.348 6.991 1.00 30.03 29 LEU D O 1
ATOM 5633 N N . ARG D 1 33 ? 107.252 17.368 5.533 1.00 32.84 30 ARG D N 1
ATOM 5634 C CA . ARG D 1 33 ? 107.934 18.602 5.144 1.00 35.69 30 ARG D CA 1
ATOM 5635 C C . ARG D 1 33 ? 107.007 19.426 4.239 1.00 37.40 30 ARG D C 1
ATOM 5636 O O . ARG D 1 33 ? 106.114 18.864 3.590 1.00 37.10 30 ARG D O 1
ATOM 5644 N N . PRO D 1 34 ? 107.185 20.761 4.216 1.00 39.59 31 PRO D N 1
ATOM 5645 C CA . PRO D 1 34 ? 106.323 21.602 3.371 1.00 41.03 31 PRO D CA 1
ATOM 5646 C C . PRO D 1 34 ? 106.409 21.245 1.876 1.00 42.27 31 PRO D C 1
ATOM 5647 O O . PRO D 1 34 ? 105.428 21.414 1.144 1.00 42.59 31 PRO D O 1
ATOM 5651 N N . ASP D 1 35 ? 107.559 20.730 1.439 1.00 43.58 32 ASP D N 1
ATOM 5652 C CA . ASP D 1 35 ? 107.752 20.349 0.036 1.00 45.03 32 ASP D CA 1
ATOM 5653 C C . ASP D 1 35 ? 107.084 19.037 -0.404 1.00 45.17 32 ASP D C 1
ATOM 5654 O O . ASP D 1 35 ? 107.190 18.651 -1.576 1.00 45.47 32 ASP D O 1
ATOM 5659 N N . TRP D 1 36 ? 106.390 18.368 0.520 1.00 45.12 33 TRP D N 1
ATOM 5660 C CA . TRP D 1 36 ? 105.574 17.190 0.192 1.00 44.93 33 TRP D CA 1
ATOM 5661 C C . TRP D 1 36 ? 104.436 17.535 -0.778 1.00 46.08 33 TRP D C 1
ATOM 5662 O O . TRP D 1 36 ? 104.120 16.747 -1.677 1.00 45.92 33 TRP D O 1
ATOM 5673 N N . ASN D 1 37 ? 103.834 18.713 -0.593 1.00 47.47 34 ASN D N 1
ATOM 5674 C CA . ASN D 1 37 ? 102.812 19.226 -1.515 1.00 48.79 34 ASN D CA 1
ATOM 5675 C C . ASN D 1 37 ? 103.350 19.438 -2.941 1.00 49.37 34 ASN D C 1
ATOM 5676 O O . ASN D 1 37 ? 102.581 19.403 -3.907 1.00 49.56 34 ASN D O 1
ATOM 5681 N N . LYS D 1 38 ? 104.664 19.650 -3.056 1.00 49.91 35 LYS D N 1
ATOM 5682 C CA . LYS D 1 38 ? 105.339 19.887 -4.347 1.00 50.48 35 LYS D CA 1
ATOM 5683 C C . LYS D 1 38 ? 105.742 18.609 -5.083 1.00 50.53 35 LYS D C 1
ATOM 5684 O O . LYS D 1 38 ? 106.124 18.659 -6.257 1.00 50.65 35 LYS D O 1
ATOM 5690 N N . VAL D 1 39 ? 105.691 17.473 -4.389 1.00 50.34 36 VAL D N 1
ATOM 5691 C CA . VAL D 1 39 ? 105.953 16.173 -5.008 1.00 50.11 36 VAL D CA 1
ATOM 5692 C C . VAL D 1 39 ? 104.842 15.906 -6.032 1.00 50.17 36 VAL D C 1
ATOM 5693 O O . VAL D 1 39 ? 103.662 16.104 -5.716 1.00 50.27 36 VAL D O 1
ATOM 5697 N N . PRO D 1 40 ? 105.210 15.493 -7.269 1.00 50.19 37 PRO D N 1
ATOM 5698 C CA . PRO D 1 40 ? 104.206 15.183 -8.292 1.00 50.28 37 PRO D CA 1
ATOM 5699 C C . PRO D 1 40 ? 103.117 14.256 -7.762 1.00 50.40 37 PRO D C 1
ATOM 5700 O O . PRO D 1 40 ? 103.420 13.292 -7.052 1.00 50.40 37 PRO D O 1
ATOM 5704 N N . ALA D 1 41 ? 101.862 14.566 -8.092 1.00 50.56 38 ALA D N 1
ATOM 5705 C CA . ALA D 1 41 ? 100.699 13.863 -7.539 1.00 50.64 38 ALA D CA 1
ATOM 5706 C C . ALA D 1 41 ? 100.745 12.353 -7.768 1.00 50.71 38 ALA D C 1
ATOM 5707 O O . ALA D 1 41 ? 100.271 11.582 -6.926 1.00 50.90 38 ALA D O 1
ATOM 5709 N N . MET D 1 42 ? 101.322 11.943 -8.899 1.00 50.60 39 MET D N 1
ATOM 5710 C CA . MET D 1 42 ? 101.444 10.524 -9.250 1.00 50.53 39 MET D CA 1
ATOM 5711 C C . MET D 1 42 ? 102.507 9.818 -8.416 1.00 49.68 39 MET D C 1
ATOM 5712 O O . MET D 1 42 ? 102.369 8.636 -8.068 1.00 49.54 39 MET D O 1
ATOM 5717 N N . GLU D 1 43 ? 103.570 10.551 -8.104 1.00 48.64 40 GLU D N 1
ATOM 5718 C CA . GLU D 1 43 ? 104.615 10.064 -7.217 1.00 47.74 40 GLU D CA 1
ATOM 5719 C C . GLU D 1 43 ? 104.065 9.898 -5.793 1.00 46.68 40 GLU D C 1
ATOM 5720 O O . GLU D 1 43 ? 104.389 8.927 -5.102 1.00 46.40 40 GLU D O 1
ATOM 5726 N N . ARG D 1 44 ? 103.221 10.842 -5.378 1.00 45.44 41 ARG D N 1
ATOM 5727 C CA . ARG D 1 44 ? 102.540 10.781 -4.091 1.00 44.41 41 ARG D CA 1
ATOM 5728 C C . ARG D 1 44 ? 101.527 9.644 -4.025 1.00 43.49 41 ARG D C 1
ATOM 5729 O O . ARG D 1 44 ? 101.390 8.988 -2.990 1.00 43.19 41 ARG D O 1
ATOM 5737 N N . LYS D 1 45 ? 100.824 9.410 -5.135 1.00 42.49 42 LYS D N 1
ATOM 5738 C CA . LYS D 1 45 ? 99.817 8.338 -5.215 1.00 41.62 42 LYS D CA 1
ATOM 5739 C C . LYS D 1 45 ? 100.443 6.938 -5.209 1.00 40.10 42 LYS D C 1
ATOM 5740 O O . LYS D 1 45 ? 99.775 5.963 -4.872 1.00 40.18 42 LYS D O 1
ATOM 5746 N N . GLY D 1 46 ? 101.715 6.848 -5.583 1.00 38.36 43 GLY D N 1
ATOM 5747 C CA . GLY D 1 46 ? 102.450 5.592 -5.512 1.00 36.26 43 GLY D CA 1
ATOM 5748 C C . GLY D 1 46 ? 103.095 5.301 -4.156 1.00 34.96 43 GLY D C 1
ATOM 5749 O O . GLY D 1 46 ? 103.591 4.193 -3.926 1.00 34.52 43 GLY D O 1
ATOM 5750 N N . ALA D 1 47 ? 103.085 6.286 -3.253 1.00 33.50 44 ALA D N 1
ATOM 5751 C CA . ALA D 1 47 ? 103.738 6.150 -1.936 1.00 32.33 44 ALA D CA 1
ATOM 5752 C C . ALA D 1 47 ? 103.175 5.019 -1.064 1.00 31.44 44 ALA D C 1
ATOM 5753 O O . ALA D 1 47 ? 103.928 4.310 -0.394 1.00 31.02 44 ALA D O 1
ATOM 5755 N N . ALA D 1 48 ? 101.858 4.852 -1.098 1.00 30.85 45 ALA D N 1
ATOM 5756 C CA . ALA D 1 48 ? 101.152 3.839 -0.315 1.00 30.53 45 ALA D CA 1
ATOM 5757 C C . ALA D 1 48 ? 101.607 2.415 -0.656 1.00 30.68 45 ALA D C 1
ATOM 5758 O O . ALA D 1 48 ? 101.874 1.608 0.245 1.00 30.11 45 ALA D O 1
ATOM 5760 N N . GLU D 1 49 ? 101.693 2.125 -1.957 1.00 30.67 46 GLU D N 1
ATOM 5761 C CA . GLU D 1 49 ? 102.115 0.811 -2.452 1.00 31.03 46 GLU D CA 1
ATOM 5762 C C . GLU D 1 49 ? 103.564 0.521 -2.073 1.00 30.28 46 GLU D C 1
ATOM 5763 O O . GLU D 1 49 ? 103.886 -0.582 -1.647 1.00 30.02 46 GLU D O 1
ATOM 5769 N N . GLU D 1 50 ? 104.423 1.531 -2.213 1.00 29.82 47 GLU D N 1
ATOM 5770 C CA . GLU D 1 50 ? 105.825 1.424 -1.820 1.00 29.51 47 GLU D CA 1
ATOM 5771 C C . GLU D 1 50 ? 105.960 1.005 -0.346 1.00 28.91 47 GLU D C 1
ATOM 5772 O O . GLU D 1 50 ? 106.749 0.112 -0.025 1.00 28.90 47 GLU D O 1
ATOM 5778 N N . VAL D 1 51 ? 105.188 1.643 0.535 1.00 28.12 48 VAL D N 1
ATOM 5779 C CA . VAL D 1 51 ? 105.217 1.337 1.966 1.00 27.39 48 VAL D CA 1
ATOM 5780 C C . VAL D 1 51 ? 104.641 -0.069 2.220 1.00 27.10 48 VAL D C 1
ATOM 5781 O O . VAL D 1 51 ? 105.184 -0.836 3.017 1.00 26.88 48 VAL D O 1
ATOM 5785 N N . LYS D 1 52 ? 103.563 -0.405 1.512 1.00 27.12 49 LYS D N 1
ATOM 5786 C CA . LYS D 1 52 ? 102.953 -1.736 1.600 1.00 27.31 49 LYS D CA 1
ATOM 5787 C C . LYS D 1 52 ? 103.955 -2.841 1.254 1.00 26.94 49 LYS D C 1
ATOM 5788 O O . LYS D 1 52 ? 104.045 -3.849 1.969 1.00 26.92 49 LYS D O 1
ATOM 5794 N N . LYS D 1 53 ? 104.711 -2.634 0.177 1.00 26.73 50 LYS D N 1
ATOM 5795 C CA . LYS D 1 53 ? 105.715 -3.595 -0.276 1.00 27.04 50 LYS D CA 1
ATOM 5796 C C . LYS D 1 53 ? 106.879 -3.701 0.708 1.00 26.30 50 LYS D C 1
ATOM 5797 O O . LYS D 1 53 ? 107.405 -4.781 0.920 1.00 26.50 50 LYS D O 1
ATOM 5803 N N . LEU D 1 54 ? 107.282 -2.573 1.290 1.00 25.66 51 LEU D N 1
ATOM 5804 C CA . LEU D 1 54 ? 108.359 -2.565 2.280 1.00 25.24 51 LEU D CA 1
ATOM 5805 C C . LEU D 1 54 ? 107.978 -3.402 3.510 1.00 24.77 51 LEU D C 1
ATOM 5806 O O . LEU D 1 54 ? 108.786 -4.152 4.036 1.00 24.64 51 LEU D O 1
ATOM 5811 N N . ILE D 1 55 ? 106.730 -3.273 3.949 1.00 24.84 52 ILE D N 1
ATOM 5812 C CA . ILE D 1 55 ? 106.223 -4.001 5.113 1.00 25.20 52 ILE D CA 1
ATOM 5813 C C . ILE D 1 55 ? 106.170 -5.506 4.828 1.00 25.92 52 ILE D C 1
ATOM 5814 O O . ILE D 1 55 ? 106.537 -6.331 5.682 1.00 25.50 52 ILE D O 1
ATOM 5819 N N . GLU D 1 56 ? 105.725 -5.839 3.614 1.00 26.82 53 GLU D N 1
ATOM 5820 C CA . GLU D 1 56 ? 105.706 -7.200 3.089 1.00 27.98 53 GLU D CA 1
ATOM 5821 C C . GLU D 1 56 ? 107.113 -7.794 3.070 1.00 27.42 53 GLU D C 1
ATOM 5822 O O . GLU D 1 56 ? 107.329 -8.900 3.549 1.00 27.39 53 GLU D O 1
ATOM 5828 N N . LYS D 1 57 ? 108.056 -7.044 2.505 1.00 27.06 54 LYS D N 1
ATOM 5829 C CA . LYS D 1 57 ? 109.469 -7.419 2.485 1.00 27.00 54 LYS D CA 1
ATOM 5830 C C . LYS D 1 57 ? 109.996 -7.810 3.870 1.00 26.61 54 LYS D C 1
ATOM 5831 O O . LYS D 1 57 ? 110.809 -8.726 3.997 1.00 26.59 54 LYS D O 1
ATOM 5837 N N . HIS D 1 58 ? 109.506 -7.117 4.899 1.00 25.96 55 HIS D N 1
ATOM 5838 C CA . HIS D 1 58 ? 109.958 -7.326 6.280 1.00 25.27 55 HIS D CA 1
ATOM 5839 C C . HIS D 1 58 ? 108.991 -8.126 7.143 1.00 25.64 55 HIS D C 1
ATOM 5840 O O . HIS D 1 58 ? 109.092 -8.121 8.374 1.00 25.12 55 HIS D O 1
ATOM 5847 N N . LYS D 1 59 ? 108.080 -8.841 6.496 1.00 26.36 56 LYS D N 1
ATOM 5848 C CA . LYS D 1 59 ? 107.067 -9.641 7.184 1.00 27.27 56 LYS D CA 1
ATOM 5849 C C . LYS D 1 59 ? 107.624 -10.658 8.201 1.00 26.79 56 LYS D C 1
ATOM 5850 O O . LYS D 1 59 ? 106.994 -10.908 9.222 1.00 26.13 56 LYS D O 1
ATOM 5856 N N . ASP D 1 60 ? 108.794 -11.233 7.926 1.00 26.86 57 ASP D N 1
ATOM 5857 C CA . ASP D 1 60 ? 109.426 -12.174 8.873 1.00 26.97 57 ASP D CA 1
ATOM 5858 C C . ASP D 1 60 ? 110.363 -11.509 9.881 1.00 25.92 57 ASP D C 1
ATOM 5859 O O . ASP D 1 60 ? 110.855 -12.173 10.802 1.00 25.69 57 ASP D O 1
ATOM 5864 N N . ASN D 1 61 ? 110.595 -10.208 9.696 1.00 24.58 58 ASN D N 1
ATOM 5865 C CA . ASN D 1 61 ? 111.573 -9.449 10.479 1.00 23.63 58 ASN D CA 1
ATOM 5866 C C . ASN D 1 61 ? 110.967 -8.635 11.626 1.00 22.95 58 ASN D C 1
ATOM 5867 O O . ASN D 1 61 ? 111.474 -8.643 12.762 1.00 22.85 58 ASN D O 1
ATOM 5872 N N . VAL D 1 62 ? 109.872 -7.942 11.324 1.00 21.85 59 VAL D N 1
ATOM 5873 C CA . VAL D 1 62 ? 109.214 -7.056 12.288 1.00 21.01 59 VAL D CA 1
ATOM 5874 C C . VAL D 1 62 ? 107.691 -7.033 12.106 1.00 20.81 59 VAL D C 1
ATOM 5875 O O . VAL D 1 62 ? 107.177 -7.315 11.015 1.00 20.54 59 VAL D O 1
ATOM 5879 N N . LEU D 1 63 ? 106.993 -6.686 13.185 1.00 19.82 60 LEU D N 1
ATOM 5880 C CA . LEU D 1 63 ? 105.581 -6.297 13.127 1.00 19.37 60 LEU D CA 1
ATOM 5881 C C . LEU D 1 63 ? 105.480 -4.767 12.963 1.00 19.19 60 LEU D C 1
ATOM 5882 O O . LEU D 1 63 ? 106.141 -4.007 13.677 1.00 18.82 60 LEU D O 1
ATOM 5887 N N . VAL D 1 64 ? 104.675 -4.326 12.002 1.00 18.92 61 VAL D N 1
ATOM 5888 C CA . VAL D 1 64 ? 104.551 -2.913 11.703 1.00 18.39 61 VAL D CA 1
ATOM 5889 C C . VAL D 1 64 ? 103.136 -2.421 11.980 1.00 18.50 61 VAL D C 1
ATOM 5890 O O . VAL D 1 64 ? 102.156 -3.001 11.491 1.00 17.92 61 VAL D O 1
ATOM 5894 N N . ASP D 1 65 ? 103.040 -1.362 12.787 1.00 18.00 62 ASP D N 1
ATOM 5895 C CA . ASP D 1 65 ? 101.793 -0.598 12.941 1.00 17.69 62 ASP D CA 1
ATOM 5896 C C . ASP D 1 65 ? 102.050 0.823 12.459 1.00 17.21 62 ASP D C 1
ATOM 5897 O O . ASP D 1 65 ? 103.087 1.393 12.739 1.00 17.33 62 ASP D O 1
ATOM 5902 N N . LEU D 1 66 ? 101.102 1.397 11.746 1.00 16.91 63 LEU D N 1
ATOM 5903 C CA . LEU D 1 66 ? 101.213 2.778 11.295 1.00 16.82 63 LEU D CA 1
ATOM 5904 C C . LEU D 1 66 ? 99.921 3.505 11.626 1.00 16.93 63 LEU D C 1
ATOM 5905 O O . LEU D 1 66 ? 98.826 2.996 11.348 1.00 16.73 63 LEU D O 1
ATOM 5910 N N . TYR D 1 67 ? 100.058 4.684 12.246 1.00 16.74 64 TYR D N 1
ATOM 5911 C CA . TYR D 1 67 ? 98.910 5.421 12.744 1.00 16.86 64 TYR D CA 1
ATOM 5912 C C . TYR D 1 67 ? 98.841 6.831 12.165 1.00 16.92 64 TYR D C 1
ATOM 5913 O O . TYR D 1 67 ? 99.875 7.441 11.864 1.00 16.88 64 TYR D O 1
ATOM 5922 N N . LEU D 1 68 ? 97.615 7.349 12.024 1.00 16.93 65 LEU D N 1
ATOM 5923 C CA . LEU D 1 68 ? 97.384 8.684 11.467 1.00 17.13 65 LEU D CA 1
ATOM 5924 C C . LEU D 1 68 ? 97.199 9.741 12.561 1.00 17.33 65 LEU D C 1
ATOM 5925 O O . LEU D 1 68 ? 96.278 9.642 13.360 1.00 17.66 65 LEU D O 1
ATOM 5930 N N . THR D 1 69 ? 98.069 10.749 12.593 1.00 17.64 66 THR D N 1
ATOM 5931 C CA . THR D 1 69 ? 97.946 11.828 13.592 1.00 17.83 66 THR D CA 1
ATOM 5932 C C . THR D 1 69 ? 97.549 13.184 12.989 1.00 18.30 66 THR D C 1
ATOM 5933 O O . THR D 1 69 ? 97.107 14.079 13.712 1.00 18.57 66 THR D O 1
ATOM 5937 N N . ARG D 1 70 ? 97.724 13.341 11.677 1.00 18.73 67 ARG D N 1
ATOM 5938 C CA . ARG D 1 70 ? 97.361 14.574 10.972 1.00 19.16 67 ARG D CA 1
ATOM 5939 C C . ARG D 1 70 ? 95.902 14.924 11.221 1.00 19.25 67 ARG D C 1
ATOM 5940 O O . ARG D 1 70 ? 95.029 14.053 11.137 1.00 19.67 67 ARG D O 1
ATOM 5948 N N . GLY D 1 71 ? 95.640 16.199 11.527 1.00 19.12 68 GLY D N 1
ATOM 5949 C CA . GLY D 1 71 ? 94.286 16.648 11.873 1.00 18.68 68 GLY D CA 1
ATOM 5950 C C . GLY D 1 71 ? 93.969 16.565 13.357 1.00 18.84 68 GLY D C 1
ATOM 5951 O O . GLY D 1 71 ? 92.941 17.105 13.806 1.00 19.06 68 GLY D O 1
ATOM 5952 N N . LEU D 1 72 ? 94.831 15.877 14.121 1.00 18.67 69 LEU D N 1
ATOM 5953 C CA . LEU D 1 72 ? 94.672 15.754 15.576 1.00 18.26 69 LEU D CA 1
ATOM 5954 C C . LEU D 1 72 ? 95.898 16.265 16.359 1.00 18.67 69 LEU D C 1
ATOM 5955 O O . LEU D 1 72 ? 95.812 16.536 17.560 1.00 18.80 69 LEU D O 1
ATOM 5960 N N . GLU D 1 73 ? 97.029 16.404 15.676 1.00 19.26 70 GLU D N 1
ATOM 5961 C CA . GLU D 1 73 ? 98.295 16.771 16.321 1.00 19.70 70 GLU D CA 1
ATOM 5962 C C . GLU D 1 73 ? 98.986 17.844 15.514 1.00 19.80 70 GLU D C 1
ATOM 5963 O O . GLU D 1 73 ? 99.049 17.743 14.278 1.00 19.95 70 GLU D O 1
ATOM 5969 N N . THR D 1 74 ? 99.523 18.844 16.210 1.00 19.96 71 THR D N 1
ATOM 5970 C CA . THR D 1 74 ? 100.308 19.906 15.577 1.00 20.44 71 THR D CA 1
ATOM 5971 C C . THR D 1 74 ? 101.667 19.395 15.107 1.00 20.62 71 THR D C 1
ATOM 5972 O O . THR D 1 74 ? 102.132 19.765 14.029 1.00 20.60 71 THR D O 1
ATOM 5976 N N . ASN D 1 75 ? 102.300 18.545 15.910 1.00 20.84 72 ASN D N 1
ATOM 5977 C CA . ASN D 1 75 ? 103.703 18.224 15.674 1.00 21.42 72 ASN D CA 1
ATOM 5978 C C . ASN D 1 75 ? 104.027 16.941 14.898 1.00 20.86 72 ASN D C 1
ATOM 5979 O O . ASN D 1 75 ? 105.197 16.649 14.649 1.00 20.94 72 ASN D O 1
ATOM 5984 N N . SER D 1 76 ? 103.001 16.193 14.503 1.00 20.28 73 SER D N 1
ATOM 5985 C CA . SER D 1 76 ? 103.214 15.008 13.663 1.00 19.83 73 SER D CA 1
ATOM 5986 C C . SER D 1 76 ? 102.036 14.773 12.741 1.00 19.58 73 SER D C 1
ATOM 5987 O O . SER D 1 76 ? 100.922 15.220 13.024 1.00 19.36 73 SER D O 1
ATOM 5990 N N . ASP D 1 77 ? 102.292 14.055 11.644 1.00 18.97 74 ASP D N 1
ATOM 5991 C CA . ASP D 1 77 ? 101.247 13.638 10.708 1.00 18.57 74 ASP D CA 1
ATOM 5992 C C . ASP D 1 77 ? 100.944 12.136 10.797 1.00 18.12 74 ASP D C 1
ATOM 5993 O O . ASP D 1 77 ? 99.828 11.701 10.533 1.00 18.04 74 ASP D O 1
ATOM 5998 N N . PHE D 1 78 ? 101.942 11.355 11.196 1.00 17.87 75 PHE D N 1
ATOM 5999 C CA . PHE D 1 78 ? 101.782 9.908 11.360 1.00 17.81 75 PHE D CA 1
ATOM 6000 C C . PHE D 1 78 ? 102.890 9.376 12.256 1.00 17.20 75 PHE D C 1
ATOM 6001 O O . PHE D 1 78 ? 103.903 10.049 12.461 1.00 17.03 75 PHE D O 1
ATOM 6009 N N . PHE D 1 79 ? 102.696 8.179 12.802 1.00 16.91 76 PHE D N 1
ATOM 6010 C CA . PHE D 1 79 ? 103.796 7.520 13.538 1.00 16.51 76 PHE D CA 1
ATOM 6011 C C . PHE D 1 79 ? 103.753 6.010 13.399 1.00 16.47 76 PHE D C 1
ATOM 6012 O O . PHE D 1 79 ? 102.698 5.441 13.149 1.00 17.11 76 PHE D O 1
ATOM 6020 N N . PHE D 1 80 ? 104.914 5.369 13.532 1.00 16.17 77 PHE D N 1
ATOM 6021 C CA . PHE D 1 80 ? 105.022 3.915 13.444 1.00 15.68 77 PHE D CA 1
ATOM 6022 C C . PHE D 1 80 ? 105.229 3.358 14.846 1.00 15.89 77 PHE D C 1
ATOM 6023 O O . PHE D 1 80 ? 105.887 3.989 15.676 1.00 15.25 77 PHE D O 1
ATOM 6031 N N . ARG D 1 81 ? 104.662 2.188 15.105 1.00 15.02 78 ARG D N 1
ATOM 6032 C CA . ARG D 1 81 ? 105.138 1.360 16.184 1.00 15.54 78 ARG D CA 1
ATOM 6033 C C . ARG D 1 81 ? 105.674 0.076 15.539 1.00 15.90 78 ARG D C 1
ATOM 6034 O O . ARG D 1 81 ? 104.920 -0.656 14.895 1.00 15.94 78 ARG D O 1
ATOM 6042 N N . ILE D 1 82 ? 106.976 -0.161 15.682 1.00 16.21 79 ILE D N 1
ATOM 6043 C CA . ILE D 1 82 ? 107.593 -1.395 15.202 1.00 16.18 79 ILE D CA 1
ATOM 6044 C C . ILE D 1 82 ? 107.863 -2.298 16.399 1.00 16.65 79 ILE D C 1
ATOM 6045 O O . ILE D 1 82 ? 108.482 -1.869 17.373 1.00 16.98 79 ILE D O 1
ATOM 6050 N N . ASN D 1 83 ? 107.383 -3.533 16.338 1.00 16.66 80 ASN D N 1
ATOM 6051 C CA . ASN D 1 83 ? 107.762 -4.534 17.335 1.00 17.18 80 ASN D CA 1
ATOM 6052 C C . ASN D 1 83 ? 108.676 -5.564 16.685 1.00 17.09 80 ASN D C 1
ATOM 6053 O O . ASN D 1 83 ? 108.487 -5.914 15.518 1.00 17.20 80 ASN D O 1
ATOM 6058 N N . ALA D 1 84 ? 109.669 -6.037 17.441 1.00 17.32 81 ALA D N 1
ATOM 6059 C CA . ALA D 1 84 ? 110.694 -6.952 16.906 1.00 17.29 81 ALA D CA 1
ATOM 6060 C C . ALA D 1 84 ? 111.381 -7.698 18.027 1.00 17.45 81 ALA D C 1
ATOM 6061 O O . ALA D 1 84 ? 111.564 -7.154 19.113 1.00 16.87 81 ALA D O 1
ATOM 6063 N N . TYR D 1 85 ? 111.791 -8.939 17.744 1.00 18.11 82 TYR D N 1
ATOM 6064 C CA . TYR D 1 85 ? 112.622 -9.712 18.660 1.00 18.20 82 TYR D CA 1
ATOM 6065 C C . TYR D 1 85 ? 114.065 -9.184 18.658 1.00 18.33 82 TYR D C 1
ATOM 6066 O O . TYR D 1 85 ? 114.775 -9.270 19.648 1.00 18.06 82 TYR D O 1
ATOM 6075 N N . ASP D 1 86 ? 114.450 -8.609 17.534 1.00 18.52 83 ASP D N 1
ATOM 6076 C CA . ASP D 1 86 ? 115.798 -8.168 17.282 1.00 19.54 83 ASP D CA 1
ATOM 6077 C C . ASP D 1 86 ? 115.708 -6.664 16.969 1.00 18.95 83 ASP D C 1
ATOM 6078 O O . ASP D 1 86 ? 115.139 -6.272 15.954 1.00 19.43 83 ASP D O 1
ATOM 6083 N N . LEU D 1 87 ? 116.239 -5.840 17.857 1.00 18.32 84 LEU D N 1
ATOM 6084 C CA . LEU D 1 87 ? 116.151 -4.381 17.681 1.00 18.14 84 LEU D CA 1
ATOM 6085 C C . LEU D 1 87 ? 116.752 -3.910 16.361 1.00 18.05 84 LEU D C 1
ATOM 6086 O O . LEU D 1 87 ? 116.210 -3.008 15.725 1.00 17.87 84 LEU D O 1
ATOM 6091 N N . ALA D 1 88 ? 117.860 -4.536 15.945 1.00 18.32 85 ALA D N 1
ATOM 6092 C CA . ALA D 1 88 ? 118.514 -4.196 14.668 1.00 18.20 85 ALA D CA 1
ATOM 6093 C C . ALA D 1 88 ? 117.574 -4.329 13.463 1.00 18.27 85 ALA D C 1
ATOM 6094 O O . ALA D 1 88 ? 117.665 -3.558 12.505 1.00 18.81 85 ALA D O 1
ATOM 6096 N N . LYS D 1 89 ? 116.674 -5.309 13.509 1.00 18.11 86 LYS D N 1
ATOM 6097 C CA . LYS D 1 89 ? 115.674 -5.479 12.459 1.00 18.52 86 LYS D CA 1
ATOM 6098 C C . LYS D 1 89 ? 114.676 -4.319 12.414 1.00 17.84 86 LYS D C 1
ATOM 6099 O O . LYS D 1 89 ? 114.291 -3.878 11.326 1.00 18.07 86 LYS D O 1
ATOM 6105 N N . ALA D 1 90 ? 114.254 -3.845 13.590 1.00 17.54 87 ALA D N 1
ATOM 6106 C CA . ALA D 1 90 ? 113.384 -2.649 13.687 1.00 17.26 87 ALA D CA 1
ATOM 6107 C C . ALA D 1 90 ? 114.099 -1.436 13.115 1.00 17.18 87 ALA D C 1
ATOM 6108 O O . ALA D 1 90 ? 113.493 -0.674 12.368 1.00 17.09 87 ALA D O 1
ATOM 6110 N N . GLN D 1 91 ? 115.382 -1.267 13.471 1.00 17.52 88 GLN D N 1
ATOM 6111 C CA . GLN D 1 91 ? 116.225 -0.194 12.901 1.00 17.85 88 GLN D CA 1
ATOM 6112 C C . GLN D 1 91 ? 116.253 -0.257 11.380 1.00 18.08 88 GLN D C 1
ATOM 6113 O O . GLN D 1 91 ? 116.090 0.757 10.707 1.00 18.42 88 GLN D O 1
ATOM 6119 N N . THR D 1 92 ? 116.493 -1.450 10.839 1.00 18.45 89 THR D N 1
ATOM 6120 C CA . THR D 1 92 ? 116.585 -1.634 9.382 1.00 18.77 89 THR D CA 1
ATOM 6121 C C . THR D 1 92 ? 115.299 -1.226 8.670 1.00 18.58 89 THR D C 1
ATOM 6122 O O . THR D 1 92 ? 115.337 -0.488 7.689 1.00 18.91 89 THR D O 1
ATOM 6126 N N . PHE D 1 93 ? 114.163 -1.705 9.166 1.00 18.81 90 PHE D N 1
ATOM 6127 C CA . PHE D 1 93 ? 112.889 -1.276 8.625 1.00 18.84 90 PHE D CA 1
ATOM 6128 C C . PHE D 1 93 ? 112.711 0.249 8.633 1.00 19.05 90 PHE D C 1
ATOM 6129 O O . PHE D 1 93 ? 112.300 0.830 7.626 1.00 18.78 90 PHE D O 1
ATOM 6137 N N . MET D 1 94 ? 112.993 0.884 9.774 1.00 18.96 91 MET D N 1
ATOM 6138 C CA . MET D 1 94 ? 112.798 2.335 9.916 1.00 19.37 91 MET D CA 1
ATOM 6139 C C . MET D 1 94 ? 113.706 3.143 9.017 1.00 20.06 91 MET D C 1
ATOM 6140 O O . MET D 1 94 ? 113.303 4.172 8.469 1.00 20.05 91 MET D O 1
ATOM 6145 N N . ARG D 1 95 ? 114.939 2.673 8.874 1.00 21.15 92 ARG D N 1
ATOM 6146 C CA . ARG D 1 95 ? 115.912 3.291 7.990 1.00 22.31 92 ARG D CA 1
ATOM 6147 C C . ARG D 1 95 ? 115.458 3.163 6.525 1.00 22.71 92 ARG D C 1
ATOM 6148 O O . ARG D 1 95 ? 115.514 4.141 5.751 1.00 22.79 92 ARG D O 1
ATOM 6156 N N . GLU D 1 96 ? 114.980 1.972 6.153 1.00 22.77 93 GLU D N 1
ATOM 6157 C CA . GLU D 1 96 ? 114.487 1.753 4.789 1.00 23.19 93 GLU D CA 1
ATOM 6158 C C . GLU D 1 96 ? 113.205 2.540 4.529 1.00 23.32 93 GLU D C 1
ATOM 6159 O O . GLU D 1 96 ? 113.018 3.049 3.420 1.00 23.20 93 GLU D O 1
ATOM 6165 N N . PHE D 1 97 ? 112.351 2.685 5.546 1.00 23.06 94 PHE D N 1
ATOM 6166 C CA . PHE D 1 97 ? 111.180 3.553 5.403 1.00 23.29 94 PHE D CA 1
ATOM 6167 C C . PHE D 1 97 ? 111.576 4.986 5.073 1.00 23.71 94 PHE D C 1
ATOM 6168 O O . PHE D 1 97 ? 110.932 5.657 4.270 1.00 23.56 94 PHE D O 1
ATOM 6176 N N . ARG D 1 98 ? 112.592 5.492 5.717 1.00 24.79 95 ARG D N 1
ATOM 6177 C CA . ARG D 1 98 ? 113.027 6.848 5.438 1.00 25.87 95 ARG D CA 1
ATOM 6178 C C . ARG D 1 98 ? 113.595 7.069 4.062 1.00 26.48 95 ARG D C 1
ATOM 6179 O O . ARG D 1 98 ? 113.723 8.180 3.633 1.00 26.64 95 ARG D O 1
ATOM 6187 N N . SER D 1 99 ? 113.893 5.997 3.364 1.00 27.45 96 SER D N 1
ATOM 6188 C CA . SER D 1 99 ? 114.338 6.056 1.963 1.00 28.42 96 SER D CA 1
ATOM 6189 C C . SER D 1 99 ? 113.186 6.026 0.970 1.00 28.71 96 SER D C 1
ATOM 6190 O O . SER D 1 99 ? 113.407 6.156 -0.243 1.00 29.11 96 SER D O 1
ATOM 6193 N N . THR D 1 100 ? 111.965 5.829 1.469 1.00 28.66 97 THR D N 1
ATOM 6194 C CA . THR D 1 100 ? 110.788 5.790 0.596 1.00 28.65 97 THR D CA 1
ATOM 6195 C C . THR D 1 100 ? 110.423 7.193 0.141 1.00 28.78 97 THR D C 1
ATOM 6196 O O . THR D 1 100 ? 110.937 8.185 0.674 1.00 28.77 97 THR D O 1
ATOM 6200 N N . THR D 1 101 ? 109.535 7.274 -0.849 1.00 28.71 98 THR D N 1
ATOM 6201 C CA . THR D 1 101 ? 109.081 8.570 -1.365 1.00 28.78 98 THR D CA 1
ATOM 6202 C C . THR D 1 101 ? 108.557 9.453 -0.233 1.00 28.16 98 THR D C 1
ATOM 6203 O O . THR D 1 101 ? 109.015 10.585 -0.080 1.00 27.97 98 THR D O 1
ATOM 6207 N N . ILE D 1 102 ? 107.632 8.924 0.567 1.00 27.76 99 ILE D N 1
ATOM 6208 C CA . ILE D 1 102 ? 107.057 9.704 1.662 1.00 27.48 99 ILE D CA 1
ATOM 6209 C C . ILE D 1 102 ? 108.082 9.918 2.787 1.00 27.38 99 ILE D C 1
ATOM 6210 O O . ILE D 1 102 ? 108.143 10.991 3.383 1.00 27.24 99 ILE D O 1
ATOM 6215 N N . GLY D 1 103 ? 108.911 8.903 3.038 1.00 27.60 100 GLY D N 1
ATOM 6216 C CA . GLY D 1 103 ? 109.962 8.980 4.059 1.00 27.89 100 GLY D CA 1
ATOM 6217 C C . GLY D 1 103 ? 110.975 10.075 3.798 1.00 28.43 100 GLY D C 1
ATOM 6218 O O . GLY D 1 103 ? 111.452 10.722 4.727 1.00 28.09 100 GLY D O 1
ATOM 6219 N N . LYS D 1 104 ? 111.310 10.278 2.525 1.00 28.66 101 LYS D N 1
ATOM 6220 C CA . LYS D 1 104 ? 112.242 11.332 2.127 1.00 29.29 101 LYS D CA 1
ATOM 6221 C C . LYS D 1 104 ? 111.651 12.733 2.309 1.00 28.73 101 LYS D C 1
ATOM 6222 O O . LYS D 1 104 ? 112.386 13.717 2.329 1.00 28.94 101 LYS D O 1
ATOM 6228 N N . ASN D 1 105 ? 110.331 12.811 2.437 1.00 28.19 102 ASN D N 1
ATOM 6229 C CA . ASN D 1 105 ? 109.637 14.085 2.567 1.00 27.89 102 ASN D CA 1
ATOM 6230 C C . ASN D 1 105 ? 109.017 14.315 3.947 1.00 27.22 102 ASN D C 1
ATOM 6231 O O . ASN D 1 105 ? 108.071 15.096 4.105 1.00 27.42 102 ASN D O 1
ATOM 6236 N N . ALA D 1 106 ? 109.572 13.627 4.944 1.00 26.43 103 ALA D N 1
ATOM 6237 C CA . ALA D 1 106 ? 109.086 13.721 6.322 1.00 25.69 103 ALA D CA 1
ATOM 6238 C C . ALA D 1 106 ? 110.268 13.882 7.283 1.00 25.23 103 ALA D C 1
ATOM 6239 O O . ALA D 1 106 ? 111.286 13.188 7.152 1.00 25.03 103 ALA D O 1
ATOM 6241 N N . ASP D 1 107 ? 110.127 14.811 8.231 1.00 25.07 104 ASP D N 1
ATOM 6242 C CA . ASP D 1 107 ? 111.082 14.990 9.332 1.00 24.94 104 ASP D CA 1
ATOM 6243 C C . ASP D 1 107 ? 110.719 14.065 10.505 1.00 24.23 104 ASP D C 1
ATOM 6244 O O . ASP D 1 107 ? 109.554 13.859 10.770 1.00 24.09 104 ASP D O 1
ATOM 6249 N N . VAL D 1 108 ? 111.722 13.541 11.208 1.00 23.75 105 VAL D N 1
ATOM 6250 C CA . VAL D 1 108 ? 111.501 12.819 12.463 1.00 23.28 105 VAL D CA 1
ATOM 6251 C C . VAL D 1 108 ? 111.297 13.838 13.592 1.00 23.11 105 VAL D C 1
ATOM 6252 O O . VAL D 1 108 ? 112.185 14.629 13.881 1.00 22.93 105 VAL D O 1
ATOM 6256 N N . PHE D 1 109 ? 110.115 13.808 14.211 1.00 22.54 106 PHE D N 1
ATOM 6257 C CA . PHE D 1 109 ? 109.817 14.642 15.370 1.00 22.27 106 PHE D CA 1
ATOM 6258 C C . PHE D 1 109 ? 110.304 13.984 16.671 1.00 21.96 106 PHE D C 1
ATOM 6259 O O . PHE D 1 109 ? 110.829 14.661 17.565 1.00 21.60 106 PHE D O 1
ATOM 6267 N N . GLU D 1 110 ? 110.135 12.669 16.766 1.00 21.18 107 GLU D N 1
ATOM 6268 C CA . GLU D 1 110 ? 110.395 11.953 17.999 1.00 21.24 107 GLU D CA 1
ATOM 6269 C C . GLU D 1 110 ? 110.681 10.478 17.683 1.00 20.02 107 GLU D C 1
ATOM 6270 O O . GLU D 1 110 ? 110.071 9.918 16.780 1.00 19.17 107 GLU D O 1
ATOM 6276 N N . THR D 1 111 ? 111.637 9.886 18.397 1.00 19.43 108 THR D N 1
ATOM 6277 C CA . THR D 1 111 ? 111.925 8.453 18.331 1.00 18.89 108 THR D CA 1
ATOM 6278 C C . THR D 1 111 ? 111.997 7.889 19.742 1.00 18.61 108 THR D C 1
ATOM 6279 O O . THR D 1 111 ? 112.773 8.377 20.570 1.00 18.65 108 THR D O 1
ATOM 6283 N N . LEU D 1 112 ? 111.209 6.859 20.017 1.00 17.56 109 LEU D N 1
ATOM 6284 C CA . LEU D 1 112 ? 111.239 6.241 21.338 1.00 17.55 109 LEU D CA 1
ATOM 6285 C C . LEU D 1 112 ? 111.589 4.754 21.204 1.00 17.08 109 LEU D C 1
ATOM 6286 O O . LEU D 1 112 ? 111.008 4.056 20.379 1.00 17.19 109 LEU D O 1
ATOM 6291 N N . VAL D 1 113 ? 112.555 4.296 21.997 1.00 16.60 110 VAL D N 1
ATOM 6292 C CA . VAL D 1 113 ? 112.960 2.873 21.991 1.00 15.86 110 VAL D CA 1
ATOM 6293 C C . VAL D 1 113 ? 112.735 2.272 23.375 1.00 15.67 110 VAL D C 1
ATOM 6294 O O . VAL D 1 113 ? 113.131 2.857 24.390 1.00 15.20 110 VAL D O 1
ATOM 6298 N N . GLY D 1 114 ? 112.073 1.120 23.406 1.00 15.15 111 GLY D N 1
ATOM 6299 C CA . GLY D 1 114 ? 111.821 0.426 24.651 1.00 15.29 111 GLY D CA 1
ATOM 6300 C C . GLY D 1 114 ? 111.734 -1.069 24.456 1.00 15.64 111 GLY D C 1
ATOM 6301 O O . GLY D 1 114 ? 111.707 -1.566 23.320 1.00 15.69 111 GLY D O 1
ATOM 6302 N N . VAL D 1 115 ? 111.684 -1.785 25.569 1.00 15.90 112 VAL D N 1
ATOM 6303 C CA . VAL D 1 115 ? 111.613 -3.226 25.545 1.00 16.46 112 VAL D CA 1
ATOM 6304 C C . VAL D 1 115 ? 110.579 -3.694 26.550 1.00 16.97 112 VAL D C 1
ATOM 6305 O O . VAL D 1 115 ? 110.423 -3.168 27.662 1.00 16.97 112 VAL D O 1
ATOM 6309 N N . THR D 1 116 ? 109.856 -4.688 26.101 1.00 17.49 113 THR D N 1
ATOM 6310 C CA . THR D 1 116 ? 108.865 -5.399 26.860 1.00 18.73 113 THR D CA 1
ATOM 6311 C C . THR D 1 116 ? 109.530 -6.269 27.968 1.00 18.99 113 THR D C 1
ATOM 6312 O O . THR D 1 116 ? 110.617 -6.814 27.764 1.00 18.20 113 THR D O 1
ATOM 6316 N N . LYS D 1 117 ? 108.886 -6.373 29.137 1.00 19.59 114 LYS D N 1
ATOM 6317 C CA . LYS D 1 117 ? 109.463 -7.086 30.293 1.00 20.56 114 LYS D CA 1
ATOM 6318 C C . LYS D 1 117 ? 108.389 -7.817 31.108 1.00 21.39 114 LYS D C 1
ATOM 6319 O O . LYS D 1 117 ? 107.226 -7.421 31.074 1.00 21.46 114 LYS D O 1
ATOM 6325 N N . PRO D 1 118 ? 108.772 -8.880 31.853 1.00 22.53 115 PRO D N 1
ATOM 6326 C CA . PRO D 1 118 ? 107.825 -9.496 32.796 1.00 23.07 115 PRO D CA 1
ATOM 6327 C C . PRO D 1 118 ? 107.395 -8.496 33.879 1.00 23.51 115 PRO D C 1
ATOM 6328 O O . PRO D 1 118 ? 108.108 -7.515 34.131 1.00 23.05 115 PRO D O 1
ATOM 6332 N N . LEU D 1 119 ? 106.255 -8.757 34.509 1.00 24.07 116 LEU D N 1
ATOM 6333 C CA . LEU D 1 119 ? 105.737 -7.911 35.576 1.00 25.16 116 LEU D CA 1
ATOM 6334 C C . LEU D 1 119 ? 106.738 -7.810 36.735 1.00 25.97 116 LEU D C 1
ATOM 6335 O O . LEU D 1 119 ? 107.267 -8.826 37.222 1.00 26.14 116 LEU D O 1
ATOM 6340 N N . ASN D 1 120 ? 107.005 -6.581 37.158 1.00 26.75 117 ASN D N 1
ATOM 6341 C CA . ASN D 1 120 ? 107.981 -6.322 38.198 1.00 27.67 117 ASN D CA 1
ATOM 6342 C C . ASN D 1 120 ? 107.358 -6.200 39.577 1.00 27.84 117 ASN D C 1
ATOM 6343 O O . ASN D 1 120 ? 108.014 -6.462 40.597 1.00 27.53 117 ASN D O 1
ATOM 6348 N N . TYR D 1 121 ? 106.103 -5.760 39.599 1.00 27.77 118 TYR D N 1
ATOM 6349 C CA . TYR D 1 121 ? 105.429 -5.397 40.837 1.00 28.00 118 TYR D CA 1
ATOM 6350 C C . TYR D 1 121 ? 104.151 -6.200 40.992 1.00 28.32 118 TYR D C 1
ATOM 6351 O O . TYR D 1 121 ? 103.994 -6.922 41.970 1.00 28.82 118 TYR D O 1
ATOM 6360 N N . ILE D 1 122 ? 103.248 -6.087 40.020 1.00 28.63 119 ILE D N 1
ATOM 6361 C CA . ILE D 1 122 ? 101.930 -6.714 40.120 1.00 28.94 119 ILE D CA 1
ATOM 6362 C C . ILE D 1 122 ? 101.985 -8.158 39.608 1.00 29.65 119 ILE D C 1
ATOM 6363 O O . ILE D 1 122 ? 101.202 -8.585 38.742 1.00 29.48 119 ILE D O 1
ATOM 6368 N N . SER D 1 123 ? 102.933 -8.912 40.151 1.00 30.63 120 SER D N 1
ATOM 6369 C CA . SER D 1 123 ? 103.044 -10.342 39.843 1.00 31.66 120 SER D CA 1
ATOM 6370 C C . SER D 1 123 ? 102.248 -11.207 40.830 1.00 32.47 120 SER D C 1
ATOM 6371 O O . SER D 1 123 ? 101.807 -10.732 41.896 1.00 32.40 120 SER D O 1
ATOM 6374 N N . LYS D 1 124 ? 102.069 -12.475 40.458 1.00 33.55 121 LYS D N 1
ATOM 6375 C CA . LYS D 1 124 ? 101.463 -13.488 41.324 1.00 34.93 121 LYS D CA 1
ATOM 6376 C C . LYS D 1 124 ? 102.148 -13.512 42.691 1.00 35.34 121 LYS D C 1
ATOM 6377 O O . LYS D 1 124 ? 101.478 -13.507 43.738 1.00 35.79 121 LYS D O 1
ATOM 6383 N N . ASP D 1 125 ? 103.481 -13.524 42.665 1.00 35.86 122 ASP D N 1
ATOM 6384 C CA . ASP D 1 125 ? 104.317 -13.591 43.867 1.00 36.61 122 ASP D CA 1
ATOM 6385 C C . ASP D 1 125 ? 104.189 -12.394 44.799 1.00 36.39 122 ASP D C 1
ATOM 6386 O O . ASP D 1 125 ?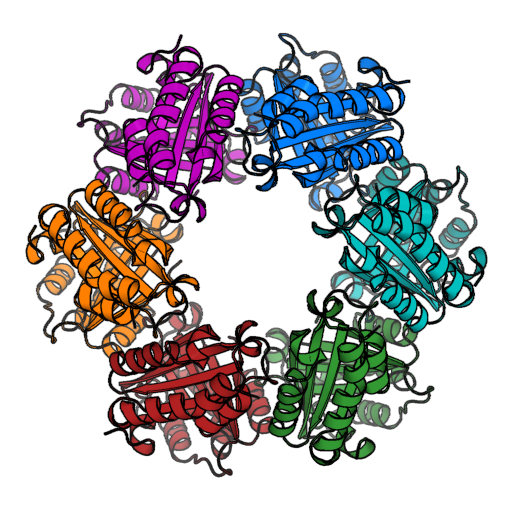 104.066 -12.561 46.010 1.00 36.59 122 ASP D O 1
ATOM 6391 N N . LYS D 1 126 ? 104.233 -11.192 44.233 1.00 36.03 123 LYS D N 1
ATOM 6392 C CA . LYS D 1 126 ? 104.317 -9.968 45.026 1.00 35.54 123 LYS D CA 1
ATOM 6393 C C . LYS D 1 126 ? 102.963 -9.329 45.335 1.00 35.11 123 LYS D C 1
ATOM 6394 O O . LYS D 1 126 ? 102.810 -8.646 46.350 1.00 35.15 123 LYS D O 1
ATOM 6400 N N . SER D 1 127 ? 101.982 -9.554 44.465 1.00 34.62 124 SER D N 1
ATOM 6401 C CA . SER D 1 127 ? 100.694 -8.870 44.564 1.00 34.30 124 SER D CA 1
ATOM 6402 C C . SER D 1 127 ? 99.583 -9.743 43.967 1.00 34.21 124 SER D C 1
ATOM 6403 O O . SER D 1 127 ? 99.016 -9.396 42.927 1.00 34.16 124 SER D O 1
ATOM 6406 N N . PRO D 1 128 ? 99.265 -10.884 44.621 1.00 34.10 125 PRO D N 1
ATOM 6407 C CA . PRO D 1 128 ? 98.406 -11.884 43.978 1.00 33.79 125 PRO D CA 1
ATOM 6408 C C . PRO D 1 128 ? 96.971 -11.440 43.708 1.00 33.42 125 PRO D C 1
ATOM 6409 O O . PRO D 1 128 ? 96.408 -11.833 42.685 1.00 33.61 125 PRO D O 1
ATOM 6413 N N . GLY D 1 129 ? 96.390 -10.646 44.608 1.00 32.90 126 GLY D N 1
ATOM 6414 C CA . GLY D 1 129 ? 95.028 -10.133 44.429 1.00 32.29 126 GLY D CA 1
ATOM 6415 C C . GLY D 1 129 ? 94.897 -9.309 43.158 1.00 31.83 126 GLY D C 1
ATOM 6416 O O . GLY D 1 129 ? 94.086 -9.615 42.275 1.00 31.93 126 GLY D O 1
ATOM 6417 N N . LEU D 1 130 ? 95.721 -8.268 43.056 1.00 31.41 127 LEU D N 1
ATOM 6418 C CA . LEU D 1 130 ? 95.682 -7.378 41.897 1.00 30.49 127 LEU D CA 1
ATOM 6419 C C . LEU D 1 130 ? 96.164 -8.070 40.622 1.00 30.07 127 LEU D C 1
ATOM 6420 O O . LEU D 1 130 ? 95.700 -7.757 39.528 1.00 30.04 127 LEU D O 1
ATOM 6425 N N . ASN D 1 131 ? 97.086 -9.023 40.766 1.00 29.91 128 ASN D N 1
ATOM 6426 C CA . ASN D 1 131 ? 97.545 -9.848 39.638 1.00 29.95 128 ASN D CA 1
ATOM 6427 C C . ASN D 1 131 ? 96.413 -10.657 39.036 1.00 30.18 128 ASN D C 1
ATOM 6428 O O . ASN D 1 131 ? 96.310 -10.791 37.800 1.00 30.21 128 ASN D O 1
ATOM 6433 N N . ALA D 1 132 ? 95.570 -11.212 39.905 1.00 30.29 129 ALA D N 1
ATOM 6434 C CA . ALA D 1 132 ? 94.407 -11.969 39.465 1.00 30.64 129 ALA D CA 1
ATOM 6435 C C . ALA D 1 132 ? 93.394 -11.073 38.745 1.00 30.71 129 ALA D C 1
ATOM 6436 O O . ALA D 1 132 ? 92.810 -11.487 37.722 1.00 30.69 129 ALA D O 1
ATOM 6438 N N . GLY D 1 133 ? 93.206 -9.850 39.257 1.00 30.89 130 GLY D N 1
ATOM 6439 C CA . GLY D 1 133 ? 92.370 -8.841 38.591 1.00 31.16 130 GLY D CA 1
ATOM 6440 C C . GLY D 1 133 ? 92.893 -8.478 37.203 1.00 31.53 130 GLY D C 1
ATOM 6441 O O . GLY D 1 133 ? 92.113 -8.264 36.263 1.00 31.49 130 GLY D O 1
ATOM 6442 N N . LEU D 1 134 ? 94.217 -8.419 37.073 1.00 32.00 131 LEU D N 1
ATOM 6443 C CA . LEU D 1 134 ? 94.864 -8.102 35.793 1.00 33.00 131 LEU D CA 1
ATOM 6444 C C . LEU D 1 134 ? 94.587 -9.176 34.741 1.00 33.87 131 LEU D C 1
ATOM 6445 O O . LEU D 1 134 ? 94.387 -8.867 33.565 1.00 33.68 131 LEU D O 1
ATOM 6450 N N . SER D 1 135 ? 94.561 -10.434 35.181 1.00 35.41 132 SER D N 1
ATOM 6451 C CA . SER D 1 135 ? 94.220 -11.574 34.325 1.00 36.64 132 SER D CA 1
ATOM 6452 C C . SER D 1 135 ? 92.715 -11.706 34.054 1.00 37.30 132 SER D C 1
ATOM 6453 O O . SER D 1 135 ? 92.326 -12.009 32.926 1.00 38.07 132 SER D O 1
ATOM 6456 N N . SER D 1 136 ? 91.879 -11.468 35.069 1.00 38.00 133 SER D N 1
ATOM 6457 C CA . SER D 1 136 ? 90.424 -11.613 34.930 1.00 38.51 133 SER D CA 1
ATOM 6458 C C . SER D 1 136 ? 89.770 -10.522 34.061 1.00 38.88 133 SER D C 1
ATOM 6459 O O . SER D 1 136 ? 88.620 -10.681 33.625 1.00 39.41 133 SER D O 1
ATOM 6462 N N . ALA D 1 137 ? 90.483 -9.413 33.846 1.00 38.78 134 ALA D N 1
ATOM 6463 C CA . ALA D 1 137 ? 89.976 -8.314 33.024 1.00 38.42 134 ALA D CA 1
ATOM 6464 C C . ALA D 1 137 ? 90.286 -8.581 31.564 1.00 37.83 134 ALA D C 1
ATOM 6465 O O . ALA D 1 137 ? 91.418 -8.890 31.206 1.00 38.60 134 ALA D O 1
ATOM 6467 N N . THR D 1 138 ? 89.265 -8.473 30.730 1.00 36.64 135 THR D N 1
ATOM 6468 C CA . THR D 1 138 ? 89.372 -8.769 29.312 1.00 35.64 135 THR D CA 1
ATOM 6469 C C . THR D 1 138 ? 88.723 -7.633 28.524 1.00 34.10 135 THR D C 1
ATOM 6470 O O . THR D 1 138 ? 87.625 -7.194 28.872 1.00 33.94 135 THR D O 1
ATOM 6474 N N . TYR D 1 139 ? 89.399 -7.152 27.487 1.00 32.54 136 TYR D N 1
ATOM 6475 C CA . TYR D 1 139 ? 88.824 -6.147 26.605 1.00 31.13 136 TYR D CA 1
ATOM 6476 C C . TYR D 1 139 ? 87.583 -6.712 25.928 1.00 30.99 136 TYR D C 1
ATOM 6477 O O . TYR D 1 139 ? 87.629 -7.809 25.353 1.00 30.76 136 TYR D O 1
ATOM 6486 N N . SER D 1 140 ? 86.469 -5.980 25.997 1.00 30.96 137 SER D N 1
ATOM 6487 C CA . SER D 1 140 ? 85.238 -6.445 25.357 1.00 30.94 137 SER D CA 1
ATOM 6488 C C . SER D 1 140 ? 84.584 -5.484 24.354 1.00 30.79 137 SER D C 1
ATOM 6489 O O . SER D 1 140 ? 83.476 -5.752 23.865 1.00 31.11 137 SER D O 1
ATOM 6492 N N . GLY D 1 141 ? 85.277 -4.405 23.994 1.00 30.28 138 GLY D N 1
ATOM 6493 C CA . GLY D 1 141 ? 84.731 -3.467 23.016 1.00 29.86 138 GLY D CA 1
ATOM 6494 C C . GLY D 1 141 ? 84.846 -3.922 21.574 1.00 29.30 138 GLY D C 1
ATOM 6495 O O . GLY D 1 141 ? 85.254 -5.061 21.304 1.00 29.53 138 GLY D O 1
ATOM 6496 N N . PRO D 1 142 ? 84.520 -3.015 20.629 1.00 28.75 139 PRO D N 1
ATOM 6497 C CA . PRO D 1 142 ? 84.778 -3.270 19.221 1.00 27.92 139 PRO D CA 1
ATOM 6498 C C . PRO D 1 142 ? 86.279 -3.056 19.004 1.00 27.29 139 PRO D C 1
ATOM 6499 O O . PRO D 1 142 ? 86.967 -2.568 19.908 1.00 27.45 139 PRO D O 1
ATOM 6503 N N . ALA D 1 143 ? 86.782 -3.428 17.836 1.00 26.29 140 ALA D N 1
ATOM 6504 C CA . ALA D 1 143 ? 88.148 -3.131 17.443 1.00 25.12 140 ALA D CA 1
ATOM 6505 C C . ALA D 1 143 ? 88.429 -1.660 17.754 1.00 24.56 140 ALA D C 1
ATOM 6506 O O . ALA D 1 143 ? 87.620 -0.794 17.380 1.00 24.87 140 ALA D O 1
ATOM 6508 N N . PRO D 1 144 ? 89.543 -1.363 18.467 1.00 23.64 141 PRO D N 1
ATOM 6509 C CA . PRO D 1 144 ? 89.876 0.030 18.804 1.00 22.63 141 PRO D CA 1
ATOM 6510 C C . PRO D 1 144 ? 90.131 0.898 17.577 1.00 21.66 141 PRO D C 1
ATOM 6511 O O . PRO D 1 144 ? 90.747 0.455 16.621 1.00 21.60 141 PRO D O 1
ATOM 6515 N N . ARG D 1 145 ? 89.642 2.128 17.607 1.00 20.72 142 ARG D N 1
ATOM 6516 C CA . ARG D 1 145 ? 89.860 3.068 16.521 1.00 20.22 142 ARG D CA 1
ATOM 6517 C C . ARG D 1 145 ? 90.983 4.056 16.871 1.00 19.09 142 ARG D C 1
ATOM 6518 O O . ARG D 1 145 ? 91.537 4.715 15.981 1.00 18.79 142 ARG D O 1
ATOM 6526 N N . TYR D 1 146 ? 91.319 4.143 18.159 1.00 18.24 143 TYR D N 1
ATOM 6527 C CA . TYR D 1 146 ? 92.253 5.177 18.633 1.00 17.79 143 TYR D CA 1
ATOM 6528 C C . TYR D 1 146 ? 93.475 4.619 19.363 1.00 17.71 143 TYR D C 1
ATOM 6529 O O . TYR D 1 146 ? 93.388 3.626 20.088 1.00 17.58 143 TYR D O 1
ATOM 6538 N N . VAL D 1 147 ? 94.600 5.305 19.188 1.00 17.66 144 VAL D N 1
ATOM 6539 C CA . VAL D 1 147 ? 95.828 4.968 19.882 1.00 17.30 144 VAL D CA 1
ATOM 6540 C C . VAL D 1 147 ? 96.294 6.176 20.685 1.00 17.35 144 VAL D C 1
ATOM 6541 O O . VAL D 1 147 ? 96.108 7.323 20.261 1.00 17.31 144 VAL D O 1
ATOM 6545 N N . ILE D 1 148 ? 96.850 5.909 21.864 1.00 17.32 145 ILE D N 1
ATOM 6546 C CA . ILE D 1 148 ? 97.523 6.931 22.659 1.00 17.51 145 ILE D CA 1
ATOM 6547 C C . ILE D 1 148 ? 98.887 6.428 23.088 1.00 16.80 145 ILE D C 1
ATOM 6548 O O . ILE D 1 148 ? 99.007 5.310 23.587 1.00 16.69 145 ILE D O 1
ATOM 6553 N N . VAL D 1 149 ? 99.903 7.254 22.874 1.00 16.51 146 VAL D N 1
ATOM 6554 C CA . VAL D 1 149 ? 101.261 6.962 23.314 1.00 16.98 146 VAL D CA 1
ATOM 6555 C C . VAL D 1 149 ? 101.733 8.051 24.266 1.00 17.32 146 VAL D C 1
ATOM 6556 O O . VAL D 1 149 ? 101.677 9.232 23.921 1.00 17.49 146 VAL D O 1
ATOM 6560 N N . ILE D 1 150 ? 102.199 7.656 25.453 1.00 17.87 147 ILE D N 1
ATOM 6561 C CA . ILE D 1 150 ? 102.737 8.608 26.438 1.00 18.47 147 ILE D CA 1
ATOM 6562 C C . ILE D 1 150 ? 104.081 8.116 27.004 1.00 18.81 147 ILE D C 1
ATOM 6563 O O . ILE D 1 150 ? 104.112 7.129 27.749 1.00 18.86 147 ILE D O 1
ATOM 6568 N N . PRO D 1 151 ? 105.196 8.799 26.664 1.00 19.28 148 PRO D N 1
ATOM 6569 C CA . PRO D 1 151 ? 106.463 8.430 27.323 1.00 19.86 148 PRO D CA 1
ATOM 6570 C C . PRO D 1 151 ? 106.485 8.946 28.753 1.00 20.34 148 PRO D C 1
ATOM 6571 O O . PRO D 1 151 ? 105.929 10.014 29.030 1.00 20.47 148 PRO D O 1
ATOM 6575 N N . VAL D 1 152 ? 107.116 8.197 29.655 1.00 20.92 149 VAL D N 1
ATOM 6576 C CA . VAL D 1 152 ? 107.159 8.568 31.075 1.00 21.69 149 VAL D CA 1
ATOM 6577 C C . VAL D 1 152 ? 108.573 8.486 31.616 1.00 22.92 149 VAL D C 1
ATOM 6578 O O . VAL D 1 152 ? 109.249 7.453 31.489 1.00 22.11 149 VAL D O 1
ATOM 6582 N N . LYS D 1 153 ? 109.029 9.587 32.205 1.00 24.43 150 LYS D N 1
ATOM 6583 C CA . LYS D 1 153 ? 110.273 9.573 32.963 1.00 26.44 150 LYS D CA 1
ATOM 6584 C C . LYS D 1 153 ? 109.960 9.780 34.451 1.00 27.54 150 LYS D C 1
ATOM 6585 O O . LYS D 1 153 ? 109.280 10.745 34.822 1.00 27.56 150 LYS D O 1
ATOM 6591 N N . LYS D 1 154 ? 110.435 8.859 35.286 1.00 28.92 151 LYS D N 1
ATOM 6592 C CA . LYS D 1 154 ? 110.269 8.962 36.733 1.00 30.97 151 LYS D CA 1
ATOM 6593 C C . LYS D 1 154 ? 111.417 9.767 37.341 1.00 32.34 151 LYS D C 1
ATOM 6594 O O . LYS D 1 154 ? 112.518 9.809 36.793 1.00 32.54 151 LYS D O 1
ATOM 6600 N N . ASN D 1 155 ? 111.158 10.420 38.469 1.00 34.36 152 ASN D N 1
ATOM 6601 C CA . ASN D 1 155 ? 112.163 11.302 39.087 1.00 36.06 152 ASN D CA 1
ATOM 6602 C C . ASN D 1 155 ? 113.010 10.601 40.148 1.00 36.94 152 ASN D C 1
ATOM 6603 O O . ASN D 1 155 ? 112.769 9.428 40.475 1.00 36.73 152 ASN D O 1
ATOM 6608 N N . ALA D 1 156 ? 114.006 11.329 40.664 1.00 37.96 153 ALA D N 1
ATOM 6609 C CA . ALA D 1 156 ? 114.908 10.851 41.719 1.00 38.93 153 ALA D CA 1
ATOM 6610 C C . ALA D 1 156 ? 114.185 10.263 42.939 1.00 39.32 153 ALA D C 1
ATOM 6611 O O . ALA D 1 156 ? 114.594 9.230 43.477 1.00 39.65 153 ALA D O 1
ATOM 6613 N N . GLU D 1 157 ? 113.113 10.927 43.358 1.00 39.92 154 GLU D N 1
ATOM 6614 C CA . GLU D 1 157 ? 112.307 10.482 44.494 1.00 40.75 154 GLU D CA 1
ATOM 6615 C C . GLU D 1 157 ? 111.763 9.069 44.320 1.00 40.43 154 GLU D C 1
ATOM 6616 O O . GLU D 1 157 ? 111.785 8.273 45.268 1.00 40.70 154 GLU D O 1
ATOM 6622 N N . TRP D 1 158 ? 111.283 8.754 43.116 1.00 39.94 155 TRP D N 1
ATOM 6623 C CA . TRP D 1 158 ? 110.830 7.397 42.799 1.00 39.20 155 TRP D CA 1
ATOM 6624 C C . TRP D 1 158 ? 111.947 6.377 43.007 1.00 39.76 155 TRP D C 1
ATOM 6625 O O . TRP D 1 158 ? 111.752 5.370 43.704 1.00 39.42 155 TRP D O 1
ATOM 6636 N N . TRP D 1 159 ? 113.107 6.632 42.399 1.00 40.31 156 TRP D N 1
ATOM 6637 C CA . TRP D 1 159 ? 114.246 5.698 42.438 1.00 41.27 156 TRP D CA 1
ATOM 6638 C C . TRP D 1 159 ? 114.869 5.570 43.833 1.00 42.09 156 TRP D C 1
ATOM 6639 O O . TRP D 1 159 ? 115.420 4.523 44.176 1.00 42.38 156 TRP D O 1
ATOM 6650 N N . ASN D 1 160 ? 114.786 6.648 44.608 1.00 43.17 157 ASN D N 1
ATOM 6651 C CA . ASN D 1 160 ? 115.182 6.677 46.020 1.00 44.33 157 ASN D CA 1
ATOM 6652 C C . ASN D 1 160 ? 114.410 5.676 46.878 1.00 44.42 157 ASN D C 1
ATOM 6653 O O . ASN D 1 160 ? 114.999 4.999 47.727 1.00 44.81 157 ASN D O 1
ATOM 6658 N N . MET D 1 161 ? 113.089 5.616 46.663 1.00 44.13 158 MET D N 1
ATOM 6659 C CA . MET D 1 161 ? 112.184 4.727 47.403 1.00 43.59 158 MET D CA 1
ATOM 6660 C C . MET D 1 161 ? 112.631 3.266 47.389 1.00 43.18 158 MET D C 1
ATOM 6661 O O . MET D 1 161 ? 113.293 2.813 46.447 1.00 43.33 158 MET D O 1
ATOM 6666 N N . SER D 1 162 ? 112.243 2.536 48.433 1.00 42.24 159 SER D N 1
ATOM 6667 C CA . SER D 1 162 ? 112.518 1.109 48.548 1.00 41.56 159 SER D CA 1
ATOM 6668 C C . SER D 1 162 ? 111.661 0.319 47.562 1.00 40.91 159 SER D C 1
ATOM 6669 O O . SER D 1 162 ? 110.640 0.825 47.097 1.00 40.95 159 SER D O 1
ATOM 6672 N N . PRO D 1 163 ? 112.059 -0.930 47.245 1.00 40.37 160 PRO D N 1
ATOM 6673 C CA . PRO D 1 163 ? 111.214 -1.785 46.407 1.00 39.99 160 PRO D CA 1
ATOM 6674 C C . PRO D 1 163 ? 109.814 -1.956 46.991 1.00 39.58 160 PRO D C 1
ATOM 6675 O O . PRO D 1 163 ? 108.833 -2.013 46.241 1.00 39.55 160 PRO D O 1
ATOM 6679 N N . GLU D 1 164 ? 109.737 -2.037 48.321 1.00 39.00 161 GLU D N 1
ATOM 6680 C CA . GLU D 1 164 ? 108.473 -2.185 49.042 1.00 38.48 161 GLU D CA 1
ATOM 6681 C C . GLU D 1 164 ? 107.594 -0.963 48.865 1.00 37.39 161 GLU D C 1
ATOM 6682 O O . GLU D 1 164 ? 106.395 -1.092 48.678 1.00 37.34 161 GLU D O 1
ATOM 6688 N N . GLU D 1 165 ? 108.195 0.224 48.931 1.00 36.50 162 GLU D N 1
ATOM 6689 C CA . GLU D 1 165 ? 107.466 1.478 48.754 1.00 35.57 162 GLU D CA 1
ATOM 6690 C C . GLU D 1 165 ? 106.982 1.638 47.311 1.00 34.74 162 GLU D C 1
ATOM 6691 O O . GLU D 1 165 ? 105.847 2.088 47.072 1.00 34.50 162 GLU D O 1
ATOM 6697 N N . ARG D 1 166 ? 107.838 1.272 46.352 1.00 33.55 163 ARG D N 1
ATOM 6698 C CA . ARG D 1 166 ? 107.456 1.323 44.933 1.00 32.68 163 ARG D CA 1
ATOM 6699 C C . ARG D 1 166 ? 106.336 0.331 44.613 1.00 31.74 163 ARG D C 1
ATOM 6700 O O . ARG D 1 166 ? 105.441 0.649 43.839 1.00 31.41 163 ARG D O 1
ATOM 6708 N N . LEU D 1 167 ? 106.364 -0.847 45.235 1.00 31.07 164 LEU D N 1
ATOM 6709 C CA . LEU D 1 167 ? 105.284 -1.828 45.060 1.00 30.57 164 LEU D CA 1
ATOM 6710 C C . LEU D 1 167 ? 103.934 -1.319 45.594 1.00 30.70 164 LEU D C 1
ATOM 6711 O O . LEU D 1 167 ? 102.898 -1.498 44.940 1.00 30.38 164 LEU D O 1
ATOM 6716 N N . LYS D 1 168 ? 103.944 -0.694 46.772 1.00 30.80 165 LYS D N 1
ATOM 6717 C CA . LYS D 1 168 ? 102.722 -0.114 47.337 1.00 31.28 165 LYS D CA 1
ATOM 6718 C C . LYS D 1 168 ? 102.152 0.958 46.400 1.00 30.79 165 LYS D C 1
ATOM 6719 O O . LYS D 1 168 ? 100.943 1.015 46.190 1.00 30.78 165 LYS D O 1
ATOM 6725 N N . GLU D 1 169 ? 103.021 1.795 45.832 1.00 30.41 166 GLU D N 1
ATOM 6726 C CA . GLU D 1 169 ? 102.578 2.803 44.871 1.00 30.45 166 GLU D CA 1
ATOM 6727 C C . GLU D 1 169 ? 101.996 2.170 43.604 1.00 29.68 166 GLU D C 1
ATOM 6728 O O . GLU D 1 169 ? 101.026 2.686 43.049 1.00 29.63 166 GLU D O 1
ATOM 6734 N N . MET D 1 170 ? 102.570 1.045 43.165 1.00 28.70 167 MET D N 1
ATOM 6735 C CA . MET D 1 170 ? 102.086 0.361 41.964 1.00 28.13 167 MET D CA 1
ATOM 6736 C C . MET D 1 170 ? 100.757 -0.331 42.207 1.00 27.71 167 MET D C 1
ATOM 6737 O O . MET D 1 170 ? 99.954 -0.522 41.291 1.00 27.30 167 MET D O 1
ATOM 6742 N N . GLU D 1 171 ? 100.523 -0.699 43.457 1.00 27.54 168 GLU D N 1
ATOM 6743 C CA . GLU D 1 171 ? 99.228 -1.214 43.874 1.00 27.55 168 GLU D CA 1
ATOM 6744 C C . GLU D 1 171 ? 98.177 -0.115 43.916 1.00 27.01 168 GLU D C 1
ATOM 6745 O O . GLU D 1 171 ? 97.035 -0.342 43.537 1.00 27.32 168 GLU D O 1
ATOM 6751 N N . VAL D 1 172 ? 98.573 1.079 44.354 1.00 27.11 169 VAL D N 1
ATOM 6752 C CA . VAL D 1 172 ? 97.729 2.275 44.260 1.00 27.05 169 VAL D CA 1
ATOM 6753 C C . VAL D 1 172 ? 97.391 2.585 42.787 1.00 26.86 169 VAL D C 1
ATOM 6754 O O . VAL D 1 172 ? 96.247 2.936 42.455 1.00 27.01 169 VAL D O 1
ATOM 6758 N N . HIS D 1 173 ? 98.394 2.447 41.918 1.00 26.18 170 HIS D N 1
ATOM 6759 C CA . HIS D 1 173 ? 98.245 2.686 40.489 1.00 25.55 170 HIS D CA 1
ATOM 6760 C C . HIS D 1 173 ? 97.200 1.728 39.905 1.00 25.45 170 HIS D C 1
ATOM 6761 O O . HIS D 1 173 ? 96.307 2.130 39.140 1.00 25.29 170 HIS D O 1
ATOM 6768 N N . THR D 1 174 ? 97.300 0.463 40.298 1.00 25.64 171 THR D N 1
ATOM 6769 C CA . THR D 1 174 ? 96.546 -0.602 39.648 1.00 25.88 171 THR D CA 1
ATOM 6770 C C . THR D 1 174 ? 95.096 -0.680 40.113 1.00 26.20 171 THR D C 1
ATOM 6771 O O . THR D 1 174 ? 94.212 -1.066 39.348 1.00 26.04 171 THR D O 1
ATOM 6775 N N . THR D 1 175 ? 94.849 -0.320 41.372 1.00 26.89 172 THR D N 1
ATOM 6776 C CA . THR D 1 175 ? 93.509 -0.474 41.955 1.00 27.18 172 THR D CA 1
ATOM 6777 C C . THR D 1 175 ? 92.372 0.192 41.159 1.00 27.01 172 THR D C 1
ATOM 6778 O O . THR D 1 175 ? 91.421 -0.510 40.781 1.00 27.49 172 THR D O 1
ATOM 6782 N N . PRO D 1 176 ? 92.468 1.512 40.864 1.00 26.83 173 PRO D N 1
ATOM 6783 C CA . PRO D 1 176 ? 91.351 2.133 40.147 1.00 26.72 173 PRO D CA 1
ATOM 6784 C C . PRO D 1 176 ? 91.373 1.915 38.624 1.00 26.68 173 PRO D C 1
ATOM 6785 O O . PRO D 1 176 ? 90.390 2.233 37.937 1.00 26.86 173 PRO D O 1
ATOM 6789 N N . THR D 1 177 ? 92.470 1.370 38.096 1.00 26.11 174 THR D N 1
ATOM 6790 C CA . THR D 1 177 ? 92.618 1.250 36.639 1.00 25.35 174 THR D CA 1
ATOM 6791 C C . THR D 1 177 ? 92.133 -0.077 36.070 1.00 24.68 174 THR D C 1
ATOM 6792 O O . THR D 1 177 ? 91.832 -0.167 34.871 1.00 24.54 174 THR D O 1
ATOM 6796 N N . LEU D 1 178 ? 92.047 -1.103 36.917 1.00 24.35 175 LEU D N 1
ATOM 6797 C CA . LEU D 1 178 ? 91.610 -2.435 36.479 1.00 24.21 175 LEU D CA 1
ATOM 6798 C C . LEU D 1 178 ? 90.276 -2.411 35.756 1.00 24.27 175 LEU D C 1
ATOM 6799 O O . LEU D 1 178 ? 90.124 -3.099 34.734 1.00 23.90 175 LEU D O 1
ATOM 6804 N N . ALA D 1 179 ? 89.330 -1.612 36.275 1.00 23.93 176 ALA D N 1
ATOM 6805 C CA . ALA D 1 179 ? 88.003 -1.473 35.684 1.00 23.70 176 ALA D CA 1
ATOM 6806 C C . ALA D 1 179 ? 88.032 -1.031 34.225 1.00 23.57 176 ALA D C 1
ATOM 6807 O O . ALA D 1 179 ? 87.122 -1.375 33.460 1.00 23.88 176 ALA D O 1
ATOM 6809 N N . TYR D 1 180 ? 89.058 -0.268 33.837 1.00 23.09 177 TYR D N 1
ATOM 6810 C CA . TYR D 1 180 ? 89.126 0.300 32.483 1.00 22.58 177 TYR D CA 1
ATOM 6811 C C . TYR D 1 180 ? 89.609 -0.686 31.417 1.00 22.46 177 TYR D C 1
ATOM 6812 O O . TYR D 1 180 ? 89.514 -0.409 30.211 1.00 22.19 177 TYR D O 1
ATOM 6821 N N . LEU D 1 181 ? 90.108 -1.837 31.854 1.00 22.35 178 LEU D N 1
ATOM 6822 C CA . LEU D 1 181 ? 90.616 -2.844 30.911 1.00 22.64 178 LEU D CA 1
ATOM 6823 C C . LEU D 1 181 ? 89.550 -3.462 30.009 1.00 22.45 178 LEU D C 1
ATOM 6824 O O . LEU D 1 181 ? 89.882 -4.074 28.986 1.00 22.33 178 LEU D O 1
ATOM 6829 N N . VAL D 1 182 ? 88.273 -3.292 30.369 1.00 22.51 179 VAL D N 1
ATOM 6830 C CA . VAL D 1 182 ? 87.173 -3.783 29.530 1.00 22.14 179 VAL D CA 1
ATOM 6831 C C . VAL D 1 182 ? 87.023 -2.918 28.282 1.00 21.90 179 VAL D C 1
ATOM 6832 O O . VAL D 1 182 ? 86.489 -3.363 27.260 1.00 21.42 179 VAL D O 1
ATOM 6836 N N . ASN D 1 183 ? 87.520 -1.682 28.358 1.00 21.79 180 ASN D N 1
ATOM 6837 C CA . ASN D 1 183 ? 87.416 -0.786 27.210 1.00 21.80 180 ASN D CA 1
ATOM 6838 C C . ASN D 1 183 ? 88.699 -0.106 26.748 1.00 20.82 180 ASN D C 1
ATOM 6839 O O . ASN D 1 183 ? 88.675 0.613 25.745 1.00 20.75 180 ASN D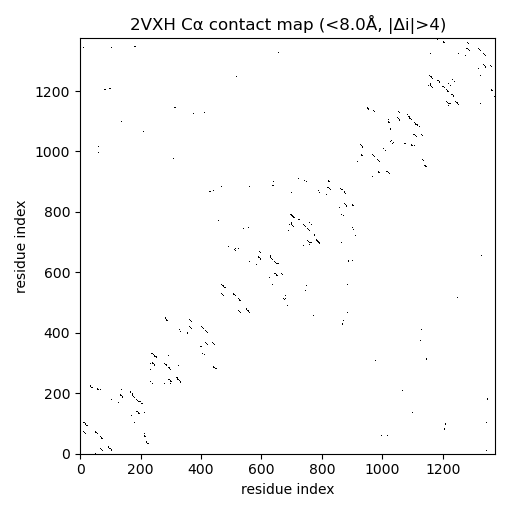 O 1
ATOM 6844 N N . VAL D 1 184 ? 89.802 -0.337 27.459 1.00 19.92 181 VAL D N 1
ATOM 6845 C CA . VAL D 1 184 ? 91.117 0.206 27.081 1.00 19.20 181 VAL D CA 1
ATOM 6846 C C . VAL D 1 184 ? 92.192 -0.915 27.106 1.00 19.10 181 VAL D C 1
ATOM 6847 O O . VAL D 1 184 ? 92.349 -1.609 28.116 1.00 19.07 181 VAL D O 1
ATOM 6851 N N . LYS D 1 185 ? 92.914 -1.083 25.996 1.00 18.79 182 LYS D N 1
ATOM 6852 C CA . LYS D 1 185 ? 94.085 -1.986 25.962 1.00 19.03 182 LYS D CA 1
ATOM 6853 C C . LYS D 1 185 ? 95.328 -1.195 26.331 1.00 18.88 182 LYS D C 1
ATOM 6854 O O . LYS D 1 185 ? 95.472 -0.048 25.916 1.00 18.97 182 LYS D O 1
ATOM 6860 N N . ARG D 1 186 ? 96.206 -1.797 27.132 1.00 18.79 183 ARG D N 1
ATOM 6861 C CA . ARG D 1 186 ? 97.457 -1.155 27.522 1.00 18.70 183 ARG D CA 1
ATOM 6862 C C . ARG D 1 186 ? 98.656 -2.037 27.186 1.00 18.73 183 ARG D C 1
ATOM 6863 O O . ARG D 1 186 ? 98.554 -3.272 27.177 1.00 18.74 183 ARG D O 1
ATOM 6871 N N . LYS D 1 187 ? 99.791 -1.400 26.901 1.00 18.48 184 LYS D N 1
ATOM 6872 C CA . LYS D 1 187 ? 101.056 -2.139 26.735 1.00 18.11 184 LYS D CA 1
ATOM 6873 C C . LYS D 1 187 ? 102.231 -1.294 27.213 1.00 17.74 184 LYS D C 1
ATOM 6874 O O . LYS D 1 187 ? 102.389 -0.146 26.791 1.00 17.83 184 LYS D O 1
ATOM 6880 N N . LEU D 1 188 ? 103.039 -1.875 28.096 1.00 17.48 185 LEU D N 1
ATOM 6881 C CA . LEU D 1 188 ? 104.198 -1.215 28.684 1.00 17.35 185 LEU D CA 1
ATOM 6882 C C . LEU D 1 188 ? 105.528 -1.609 28.056 1.00 17.47 185 LEU D C 1
ATOM 6883 O O . LEU D 1 188 ? 105.839 -2.789 27.929 1.00 18.09 185 LEU D O 1
ATOM 6888 N N . TYR D 1 189 ? 106.309 -0.598 27.675 1.00 17.47 186 TYR D N 1
ATOM 6889 C CA . TYR D 1 189 ? 107.705 -0.771 27.266 1.00 17.31 186 TYR D CA 1
ATOM 6890 C C . TYR D 1 189 ? 108.621 -0.085 28.269 1.00 17.74 186 TYR D C 1
ATOM 6891 O O . TYR D 1 189 ? 108.283 0.976 28.811 1.00 17.58 186 TYR D O 1
ATOM 6900 N N . HIS D 1 190 ? 109.788 -0.691 28.505 1.00 17.52 187 HIS D N 1
ATOM 6901 C CA . HIS D 1 190 ? 110.781 -0.153 29.420 1.00 17.73 187 HIS D CA 1
ATOM 6902 C C . HIS D 1 190 ? 111.966 0.422 28.642 1.00 17.90 187 HIS D C 1
ATOM 6903 O O . HIS D 1 190 ? 112.518 -0.247 27.770 1.00 17.59 187 HIS D O 1
ATOM 6910 N N . SER D 1 191 ? 112.334 1.668 28.959 1.00 18.23 188 SER D N 1
ATOM 6911 C CA . SER D 1 191 ? 113.289 2.445 28.156 1.00 18.57 188 SER D CA 1
ATOM 6912 C C . SER D 1 191 ? 114.593 2.882 28.821 1.00 19.03 188 SER D C 1
ATOM 6913 O O . SER D 1 191 ? 115.495 3.354 28.129 1.00 19.04 188 SER D O 1
ATOM 6916 N N . THR D 1 192 ? 114.701 2.749 30.144 1.00 19.41 189 THR D N 1
ATOM 6917 C CA . THR D 1 192 ? 115.872 3.251 30.877 1.00 19.96 189 THR D CA 1
ATOM 6918 C C . THR D 1 192 ? 117.147 2.658 30.292 1.00 20.73 189 THR D C 1
ATOM 6919 O O . THR D 1 192 ? 117.247 1.435 30.126 1.00 20.37 189 THR D O 1
ATOM 6923 N N . GLY D 1 193 ? 118.108 3.521 29.970 1.00 21.04 190 GLY D N 1
ATOM 6924 C CA . GLY D 1 193 ? 119.356 3.092 29.372 1.00 21.83 190 GLY D CA 1
ATOM 6925 C C . GLY D 1 193 ? 119.342 2.944 27.857 1.00 22.39 190 GLY D C 1
ATOM 6926 O O . GLY D 1 193 ? 120.400 2.941 27.230 1.00 23.21 190 GLY D O 1
ATOM 6927 N N . LEU D 1 194 ? 118.150 2.818 27.277 1.00 22.40 191 LEU D N 1
ATOM 6928 C CA . LEU D 1 194 ? 117.963 2.665 25.832 1.00 22.20 191 LEU D CA 1
ATOM 6929 C C . LEU D 1 194 ? 117.555 3.965 25.172 1.00 22.30 191 LEU D C 1
ATOM 6930 O O . LEU D 1 194 ? 117.674 4.129 23.951 1.00 22.18 191 LEU D O 1
ATOM 6935 N N . ASP D 1 195 ? 117.031 4.868 25.986 1.00 22.25 192 ASP D N 1
ATOM 6936 C CA . ASP D 1 195 ? 116.539 6.145 25.499 1.00 22.88 192 ASP D CA 1
ATOM 6937 C C . ASP D 1 195 ? 116.513 7.121 26.665 1.00 22.99 192 ASP D C 1
ATOM 6938 O O . ASP D 1 195 ? 116.776 6.735 27.802 1.00 22.69 192 ASP D O 1
ATOM 6943 N N . ASP D 1 196 ? 116.178 8.376 26.382 1.00 23.28 193 ASP D N 1
ATOM 6944 C CA . ASP D 1 196 ? 116.123 9.425 27.403 1.00 23.90 193 ASP D CA 1
ATOM 6945 C C . ASP D 1 196 ? 114.795 9.469 28.177 1.00 23.63 193 ASP D C 1
ATOM 6946 O O . ASP D 1 196 ? 114.380 10.517 28.652 1.00 24.30 193 ASP D O 1
ATOM 6951 N N . THR D 1 197 ? 114.119 8.334 28.276 1.00 22.98 194 THR D N 1
ATOM 6952 C CA . THR D 1 197 ? 112.933 8.212 29.112 1.00 22.20 194 THR D CA 1
ATOM 6953 C C . THR D 1 197 ? 112.969 6.868 29.834 1.00 21.39 194 THR D C 1
ATOM 6954 O O . THR D 1 197 ? 113.849 6.053 29.569 1.00 20.99 194 THR D O 1
ATOM 6958 N N . ASP D 1 198 ? 112.032 6.639 30.747 1.00 20.41 195 ASP D N 1
ATOM 6959 C CA . ASP D 1 198 ? 111.996 5.384 31.485 1.00 19.69 195 ASP D CA 1
ATOM 6960 C C . ASP D 1 198 ? 110.990 4.373 30.939 1.00 19.06 195 ASP D C 1
ATOM 6961 O O . ASP D 1 198 ? 111.247 3.164 30.953 1.00 18.73 195 ASP D O 1
ATOM 6966 N N . PHE D 1 199 ? 109.847 4.862 30.461 1.00 18.21 196 PHE D N 1
ATOM 6967 C CA . PHE D 1 199 ? 108.798 3.988 29.935 1.00 17.55 196 PHE D CA 1
ATOM 6968 C C . PHE D 1 199 ? 108.199 4.580 28.692 1.00 17.26 196 PHE D C 1
ATOM 6969 O O . PHE D 1 199 ? 108.215 5.803 28.508 1.00 17.12 196 PHE D O 1
ATOM 6977 N N . ILE D 1 200 ? 107.686 3.702 27.837 1.00 16.51 197 ILE D N 1
ATOM 6978 C CA . ILE D 1 200 ? 106.737 4.103 26.820 1.00 16.29 197 ILE D CA 1
ATOM 6979 C C . ILE D 1 200 ? 105.422 3.384 27.145 1.00 16.35 197 ILE D C 1
ATOM 6980 O O . ILE D 1 200 ? 105.377 2.155 27.230 1.00 16.03 197 ILE D O 1
ATOM 6985 N N . THR D 1 201 ? 104.371 4.162 27.377 1.00 16.34 198 THR D N 1
ATOM 6986 C CA . THR D 1 201 ? 103.054 3.593 27.609 1.00 16.30 198 THR D CA 1
ATOM 6987 C C . THR D 1 201 ? 102.241 3.717 26.340 1.00 16.36 198 THR D C 1
ATOM 6988 O O . THR D 1 201 ? 102.280 4.751 25.679 1.00 16.39 198 THR D O 1
ATOM 6992 N N . TYR D 1 202 ? 101.508 2.656 26.017 1.00 15.80 199 TYR D N 1
ATOM 6993 C CA . TYR D 1 202 ? 100.831 2.535 24.762 1.00 16.03 199 TYR D CA 1
ATOM 6994 C C . TYR D 1 202 ? 99.402 2.034 25.018 1.00 16.31 199 TYR D C 1
ATOM 6995 O O . TYR D 1 202 ? 99.206 1.014 25.682 1.00 16.70 199 TYR D O 1
ATOM 7004 N N . PHE D 1 203 ? 98.412 2.745 24.471 1.00 16.37 200 PHE D N 1
ATOM 7005 C CA . PHE D 1 203 ? 96.999 2.401 24.703 1.00 16.27 200 PHE D CA 1
ATOM 7006 C C . PHE D 1 203 ? 96.188 2.359 23.422 1.00 16.55 200 PHE D C 1
ATOM 7007 O O . PHE D 1 203 ? 96.433 3.115 22.499 1.00 16.05 200 PHE D O 1
ATOM 7015 N N . GLU D 1 204 ? 95.219 1.448 23.390 1.00 16.90 201 GLU D N 1
ATOM 7016 C CA . GLU D 1 204 ? 94.236 1.405 22.322 1.00 17.24 201 GLU D CA 1
ATOM 7017 C C . GLU D 1 204 ? 92.845 1.459 22.943 1.00 17.27 201 GLU D C 1
ATOM 7018 O O . GLU D 1 204 ? 92.592 0.853 23.986 1.00 17.33 201 GLU D O 1
ATOM 7024 N N . THR D 1 205 ? 91.943 2.190 22.303 1.00 17.57 202 THR D N 1
ATOM 7025 C CA . THR D 1 205 ? 90.566 2.268 22.766 1.00 18.21 202 THR D CA 1
ATOM 7026 C C . THR D 1 205 ? 89.626 2.619 21.631 1.00 18.23 202 THR D C 1
ATOM 7027 O O . THR D 1 205 ? 90.046 3.191 20.623 1.00 18.37 202 THR D O 1
ATOM 7031 N N . ASP D 1 206 ? 88.350 2.266 21.775 1.00 18.82 203 ASP D N 1
ATOM 7032 C CA . ASP D 1 206 ? 87.331 2.831 20.898 1.00 19.62 203 ASP D CA 1
ATOM 7033 C C . ASP D 1 206 ? 86.590 3.962 21.630 1.00 19.52 203 ASP D C 1
ATOM 7034 O O . ASP D 1 206 ? 85.808 4.693 21.041 1.00 20.26 203 ASP D O 1
ATOM 7039 N N . ASP D 1 207 ? 86.836 4.084 22.921 1.00 19.52 204 ASP D N 1
ATOM 7040 C CA . ASP D 1 207 ? 86.034 4.942 23.779 1.00 19.59 204 ASP D CA 1
ATOM 7041 C C . ASP D 1 207 ? 86.907 5.989 24.478 1.00 19.07 204 ASP D C 1
ATOM 7042 O O . ASP D 1 207 ? 87.415 5.762 25.559 1.00 18.78 204 ASP D O 1
ATOM 7047 N N . LEU D 1 208 ? 87.086 7.137 23.831 1.00 19.13 205 LEU D N 1
ATOM 7048 C CA . LEU D 1 208 ? 87.981 8.184 24.364 1.00 18.70 205 LEU D CA 1
ATOM 7049 C C . LEU D 1 208 ? 87.461 8.873 25.638 1.00 18.85 205 LEU D C 1
ATOM 7050 O O . LEU D 1 208 ? 88.240 9.462 26.392 1.00 18.65 205 LEU D O 1
ATOM 7055 N N . THR D 1 209 ? 86.152 8.768 25.887 1.00 19.21 206 THR D N 1
ATOM 7056 C CA . THR D 1 209 ? 85.576 9.203 27.153 1.00 19.61 206 THR D CA 1
ATOM 7057 C C . THR D 1 209 ? 86.079 8.326 28.288 1.00 19.35 206 THR D C 1
ATOM 7058 O O . THR D 1 209 ? 86.466 8.829 29.351 1.00 19.82 206 THR D O 1
ATOM 7062 N N . ALA D 1 210 ? 86.091 7.010 28.067 1.00 19.34 207 ALA D N 1
ATOM 7063 C CA . ALA D 1 210 ? 86.691 6.101 29.050 1.00 19.00 207 ALA D CA 1
ATOM 7064 C C . ALA D 1 210 ? 88.166 6.438 29.310 1.00 18.62 207 ALA D C 1
ATOM 7065 O O . ALA D 1 210 ? 88.610 6.449 30.455 1.00 19.12 207 ALA D O 1
ATOM 7067 N N . PHE D 1 211 ? 88.926 6.713 28.253 1.00 18.76 208 PHE D N 1
ATOM 7068 C CA . PHE D 1 211 ? 90.350 7.041 28.410 1.00 18.75 208 PHE D CA 1
ATOM 7069 C C . PHE D 1 211 ? 90.592 8.332 29.218 1.00 18.99 208 PHE D C 1
ATOM 7070 O O . PHE D 1 211 ? 91.527 8.414 30.031 1.00 18.83 208 PHE D O 1
ATOM 7078 N N . ASN D 1 212 ? 89.752 9.341 28.978 1.00 18.86 209 ASN D N 1
ATOM 7079 C CA . ASN D 1 212 ? 89.807 10.588 29.741 1.00 18.76 209 ASN D CA 1
ATOM 7080 C C . ASN D 1 212 ? 89.504 10.294 31.209 1.00 18.82 209 ASN D C 1
ATOM 7081 O O . ASN D 1 212 ? 90.212 10.780 32.085 1.00 18.94 209 ASN D O 1
ATOM 7086 N N . ASN D 1 213 ? 88.492 9.461 31.472 1.00 19.03 210 ASN D N 1
ATOM 7087 C CA . ASN D 1 213 ? 88.161 9.052 32.847 1.00 19.73 210 ASN D CA 1
ATOM 7088 C C . ASN D 1 213 ? 89.280 8.283 33.519 1.00 19.75 210 ASN D C 1
ATOM 7089 O O . ASN D 1 213 ? 89.550 8.479 34.706 1.00 19.99 210 ASN D O 1
ATOM 7094 N N . LEU D 1 214 ? 89.912 7.393 32.755 1.00 19.99 211 LEU D N 1
ATOM 7095 C CA . LEU D 1 214 ? 91.074 6.643 33.214 1.00 20.47 211 LEU D CA 1
ATOM 7096 C C . LEU D 1 214 ? 92.204 7.560 33.663 1.00 20.89 211 LEU D C 1
ATOM 7097 O O . LEU D 1 214 ? 92.721 7.405 34.772 1.00 20.65 211 LEU D O 1
ATOM 7102 N N . MET D 1 215 ? 92.587 8.509 32.803 1.00 21.88 212 MET D N 1
ATOM 7103 C CA . MET D 1 215 ? 93.635 9.476 33.143 1.00 23.00 212 MET D CA 1
ATOM 7104 C C . MET D 1 215 ? 93.276 10.335 34.350 1.00 23.54 212 MET D C 1
ATOM 7105 O O . MET D 1 215 ? 94.144 10.681 35.154 1.00 23.47 212 MET D O 1
ATOM 7110 N N . LEU D 1 216 ? 91.995 10.684 34.475 1.00 24.25 213 LEU D N 1
ATOM 7111 C CA . LEU D 1 216 ? 91.533 11.427 35.642 1.00 24.98 213 LEU D CA 1
ATOM 7112 C C . LEU D 1 216 ? 91.587 10.572 36.917 1.00 25.59 213 LEU D C 1
ATOM 7113 O O . LEU D 1 216 ? 91.944 11.075 37.979 1.00 25.67 213 LEU D O 1
ATOM 7118 N N . SER D 1 217 ? 91.260 9.280 36.800 1.00 26.53 214 SER D N 1
ATOM 7119 C CA . SER D 1 217 ? 91.360 8.340 37.927 1.00 27.59 214 SER D CA 1
ATOM 7120 C C . SER D 1 217 ? 92.797 8.253 38.440 1.00 28.27 214 SER D C 1
ATOM 7121 O O . SER D 1 217 ? 93.037 8.144 39.652 1.00 28.55 214 SER D O 1
ATOM 7124 N N . LEU D 1 218 ? 93.742 8.304 37.505 1.00 29.16 215 LEU D N 1
ATOM 7125 C CA . LEU D 1 218 ? 95.177 8.319 37.806 1.00 29.94 215 LEU D CA 1
ATOM 7126 C C . LEU D 1 218 ? 95.652 9.622 38.418 1.00 30.60 215 LEU D C 1
ATOM 7127 O O . LEU D 1 218 ? 96.435 9.609 39.361 1.00 30.63 215 LEU D O 1
ATOM 7132 N N . ALA D 1 219 ? 95.207 10.742 37.851 1.00 31.48 216 ALA D N 1
ATOM 7133 C CA . ALA D 1 219 ? 95.539 12.068 38.372 1.00 32.60 216 ALA D CA 1
ATOM 7134 C C . ALA D 1 219 ? 95.140 12.214 39.849 1.00 33.57 216 ALA D C 1
ATOM 7135 O O . ALA D 1 219 ? 95.794 12.929 40.612 1.00 34.07 216 ALA D O 1
ATOM 7137 N N . GLN D 1 220 ? 94.077 11.507 40.241 1.00 34.76 217 GLN D N 1
ATOM 7138 C CA . GLN D 1 220 ? 93.556 11.533 41.611 1.00 36.01 217 GLN D CA 1
ATOM 7139 C C . GLN D 1 220 ? 94.265 10.541 42.541 1.00 36.02 217 GLN D C 1
ATOM 7145 N N . SER D 1 232 ? 104.868 12.496 30.194 1.00 34.97 229 SER D N 1
ATOM 7146 C CA . SER D 1 232 ? 105.115 13.734 29.431 1.00 34.53 229 SER D CA 1
ATOM 7147 C C . SER D 1 232 ? 104.155 13.959 28.204 1.00 33.85 229 SER D C 1
ATOM 7148 O O . SER D 1 232 ? 102.935 13.895 28.398 1.00 34.36 229 SER D O 1
ATOM 7151 N N . PRO D 1 233 ? 104.666 14.213 26.967 1.00 32.77 230 PRO D N 1
ATOM 7152 C CA . PRO D 1 233 ? 103.725 14.627 25.895 1.00 32.01 230 PRO D CA 1
ATOM 7153 C C . PRO D 1 233 ? 102.823 13.494 25.332 1.00 30.90 230 PRO D C 1
ATOM 7154 O O . PRO D 1 233 ? 103.275 12.358 25.166 1.00 31.30 230 PRO D O 1
ATOM 7158 N N . THR D 1 234 ? 101.562 13.820 25.049 1.00 28.70 231 THR D N 1
ATOM 7159 C CA . THR D 1 234 ? 100.557 12.841 24.666 1.00 27.03 231 THR D CA 1
ATOM 7160 C C . THR D 1 234 ? 100.419 12.806 23.144 1.00 26.05 231 THR D C 1
ATOM 7161 O O . THR D 1 234 ? 100.250 13.848 22.521 1.00 26.44 231 THR D O 1
ATOM 7165 N N . THR D 1 235 ? 100.503 11.616 22.541 1.00 24.04 232 THR D N 1
ATOM 7166 C CA . THR D 1 235 ? 100.263 11.483 21.096 1.00 22.30 232 THR D CA 1
ATOM 7167 C C . THR D 1 235 ? 98.960 10.722 20.885 1.00 21.52 232 THR D C 1
ATOM 7168 O O . THR D 1 235 ? 98.817 9.585 21.342 1.00 21.13 232 THR D O 1
ATOM 7172 N N . LEU D 1 236 ? 98.013 11.358 20.194 1.00 20.20 233 LEU D N 1
ATOM 7173 C CA . LEU D 1 236 ? 96.727 10.727 19.892 1.00 19.45 233 LEU D CA 1
ATOM 7174 C C . LEU D 1 236 ? 96.602 10.537 18.403 1.00 18.83 233 LEU D C 1
ATOM 7175 O O . LEU D 1 236 ? 96.790 11.477 17.631 1.00 18.57 233 LEU D O 1
ATOM 7180 N N . GLY D 1 237 ? 96.266 9.319 17.999 1.00 18.57 234 GLY D N 1
ATOM 7181 C CA . GLY D 1 237 ? 96.124 9.033 16.579 1.00 17.83 234 GLY D CA 1
ATOM 7182 C C . GLY D 1 237 ? 95.018 8.044 16.327 1.00 17.80 234 GLY D C 1
ATOM 7183 O O . GLY D 1 237 ? 94.357 7.579 17.255 1.00 17.47 234 GLY D O 1
ATOM 7184 N N . THR D 1 238 ? 94.810 7.720 15.059 1.00 17.91 235 THR D N 1
ATOM 7185 C CA . THR D 1 238 ? 93.805 6.740 14.688 1.00 18.41 235 THR D CA 1
ATOM 7186 C C . THR D 1 238 ? 94.465 5.524 14.040 1.00 18.24 235 THR D C 1
ATOM 7187 O O . THR D 1 238 ? 95.495 5.639 13.369 1.00 17.87 235 THR D O 1
ATOM 7191 N N . ILE D 1 239 ? 93.843 4.367 14.251 1.00 18.63 236 ILE D N 1
ATOM 7192 C CA . ILE D 1 239 ? 94.345 3.080 13.811 1.00 18.68 236 ILE D CA 1
ATOM 7193 C C . ILE D 1 239 ? 93.741 2.741 12.446 1.00 19.68 236 ILE D C 1
ATOM 7194 O O . ILE D 1 239 ? 92.519 2.803 12.275 1.00 20.02 236 ILE D O 1
ATOM 7199 N N . HIS D 1 240 ? 94.611 2.409 11.492 1.00 20.16 237 HIS D N 1
ATOM 7200 C CA . HIS D 1 240 ? 94.231 2.038 10.122 1.00 21.22 237 HIS D CA 1
ATOM 7201 C C . HIS D 1 240 ? 95.272 1.048 9.598 1.00 21.50 237 HIS D C 1
ATOM 7202 O O . HIS D 1 240 ? 96.329 0.848 10.211 1.00 21.60 237 HIS D O 1
ATOM 7209 N N . SER D 1 241 ? 94.986 0.454 8.443 1.00 22.21 238 SER D N 1
ATOM 7210 C CA . SER D 1 241 ? 95.992 -0.312 7.713 1.00 22.48 238 SER D CA 1
ATOM 7211 C C . SER D 1 241 ? 97.052 0.690 7.251 1.00 22.50 238 SER D C 1
ATOM 7212 O O . SER D 1 241 ? 96.729 1.861 7.009 1.00 22.79 238 SER D O 1
ATOM 7215 N N . PRO D 1 242 ? 98.323 0.255 7.146 1.00 22.42 239 PRO D N 1
ATOM 7216 C CA . PRO D 1 242 ? 99.374 1.172 6.733 1.00 22.43 239 PRO D CA 1
ATOM 7217 C C . PRO D 1 242 ? 99.128 1.868 5.401 1.00 23.05 239 PRO D C 1
ATOM 7218 O O . PRO D 1 242 ? 99.407 3.063 5.284 1.00 22.38 239 PRO D O 1
ATOM 7222 N N . GLU D 1 243 ? 98.616 1.144 4.403 1.00 23.50 240 GLU D N 1
ATOM 7223 C CA . GLU D 1 243 ? 98.369 1.778 3.106 1.00 24.50 240 GLU D CA 1
ATOM 7224 C C . GLU D 1 243 ? 97.272 2.841 3.180 1.00 24.08 240 GLU D C 1
ATOM 7225 O O . GLU D 1 243 ? 97.343 3.823 2.452 1.00 24.36 240 GLU D O 1
ATOM 7231 N N . ASP D 1 244 ? 96.276 2.649 4.053 1.00 24.15 241 ASP D N 1
ATOM 7232 C CA . ASP D 1 244 ? 95.225 3.670 4.238 1.00 24.58 241 ASP D CA 1
ATOM 7233 C C . ASP D 1 244 ? 95.769 4.951 4.846 1.00 24.08 241 ASP D C 1
ATOM 7234 O O . ASP D 1 244 ? 95.390 6.045 4.419 1.00 24.56 241 ASP D O 1
ATOM 7239 N N . VAL D 1 245 ? 96.671 4.822 5.825 1.00 23.74 242 VAL D N 1
ATOM 7240 C CA . VAL D 1 245 ? 97.324 5.987 6.413 1.00 23.08 242 VAL D CA 1
ATOM 7241 C C . VAL D 1 245 ? 98.097 6.755 5.344 1.00 23.64 242 VAL D C 1
ATOM 7242 O O . VAL D 1 245 ? 97.953 7.976 5.230 1.00 23.36 242 VAL D O 1
ATOM 7246 N N . ILE D 1 246 ? 98.901 6.056 4.543 1.00 24.21 243 ILE D N 1
ATOM 7247 C CA . ILE D 1 246 ? 99.697 6.729 3.518 1.00 24.88 243 ILE D CA 1
ATOM 7248 C C . ILE D 1 246 ? 98.805 7.364 2.448 1.00 25.77 243 ILE D C 1
ATOM 7249 O O . ILE D 1 246 ? 99.075 8.487 2.013 1.00 25.84 243 ILE D O 1
ATOM 7254 N N . LYS D 1 247 ? 97.746 6.656 2.039 1.00 26.86 244 LYS D N 1
ATOM 7255 C CA . LYS D 1 247 ? 96.747 7.204 1.107 1.00 28.26 244 LYS D CA 1
ATOM 7256 C C . LYS D 1 247 ? 96.125 8.491 1.627 1.00 28.69 244 LYS D C 1
ATOM 7257 O O . LYS D 1 247 ? 95.970 9.445 0.875 1.00 28.84 244 LYS D O 1
ATOM 7263 N N . ALA D 1 248 ? 95.777 8.505 2.910 1.00 29.47 245 ALA D N 1
ATOM 7264 C CA . ALA D 1 248 ? 95.241 9.694 3.570 1.00 30.30 245 ALA D CA 1
ATOM 7265 C C . ALA D 1 248 ? 96.216 10.867 3.552 1.00 31.10 245 ALA D C 1
ATOM 7266 O O . ALA D 1 248 ? 95.785 12.021 3.507 1.00 31.66 245 ALA D O 1
ATOM 7268 N N . LEU D 1 249 ? 97.513 10.576 3.586 1.00 31.95 246 LEU D N 1
ATOM 7269 C CA . LEU D 1 249 ? 98.549 11.610 3.591 1.00 33.08 246 LEU D CA 1
ATOM 7270 C C . LEU D 1 249 ? 98.948 12.074 2.191 1.00 34.53 246 LEU D C 1
ATOM 7271 O O . LEU D 1 249 ? 99.502 13.171 2.025 1.00 34.44 246 LEU D O 1
ATOM 7276 N N . ALA D 1 250 ? 98.687 11.238 1.190 1.00 36.34 247 ALA D N 1
ATOM 7277 C CA . ALA D 1 250 ? 99.008 11.589 -0.191 1.00 38.52 247 ALA D CA 1
ATOM 7278 C C . ALA D 1 250 ? 97.991 12.597 -0.743 1.00 40.29 247 ALA D C 1
ATOM 7279 O O . ALA D 1 250 ? 98.351 13.447 -1.563 1.00 40.79 247 ALA D O 1
ATOM 7281 N N . ASP D 1 251 ? 96.738 12.506 -0.282 1.00 42.25 248 ASP D N 1
ATOM 7282 C CA . ASP D 1 251 ? 95.710 13.497 -0.599 1.00 44.07 248 ASP D CA 1
ATOM 7283 C C . ASP D 1 251 ? 96.087 14.854 -0.012 1.00 44.40 248 ASP D C 1
ATOM 7284 O O . ASP D 1 251 ? 95.932 15.887 -0.667 1.00 45.16 248 ASP D O 1
ATOM 7289 N N . LYS E 1 11 ? 157.687 47.503 17.861 1.00 40.06 8 LYS E N 1
ATOM 7290 C CA . LYS E 1 11 ? 158.182 46.099 17.733 1.00 40.18 8 LYS E CA 1
ATOM 7291 C C . LYS E 1 11 ? 157.721 45.211 18.910 1.00 39.50 8 LYS E C 1
ATOM 7292 O O . LYS E 1 11 ? 157.390 45.718 19.996 1.00 40.05 8 LYS E O 1
ATOM 7298 N N . ILE E 1 12 ? 157.699 43.891 18.678 1.00 37.87 9 ILE E N 1
ATOM 7299 C CA . ILE E 1 12 ? 157.060 42.923 19.577 1.00 35.81 9 ILE E CA 1
ATOM 7300 C C . ILE E 1 12 ? 157.819 41.599 19.621 1.00 34.63 9 ILE E C 1
ATOM 7301 O O . ILE E 1 12 ? 157.966 40.927 18.600 1.00 34.24 9 ILE E O 1
ATOM 7306 N N . GLU E 1 13 ? 158.285 41.237 20.815 1.00 32.94 10 GLU E N 1
ATOM 7307 C CA . GLU E 1 13 ? 159.014 39.994 21.027 1.00 32.42 10 GLU E CA 1
ATOM 7308 C C . GLU E 1 13 ? 158.166 39.049 21.865 1.00 30.74 10 GLU E C 1
ATOM 7309 O O . GLU E 1 13 ? 157.719 39.395 22.959 1.00 29.80 10 GLU E O 1
ATOM 7315 N N . ARG E 1 14 ? 157.944 37.867 21.308 1.00 29.13 11 ARG E N 1
ATOM 7316 C CA . ARG E 1 14 ? 157.107 36.851 21.893 1.00 28.11 11 ARG E CA 1
ATOM 7317 C C . ARG E 1 14 ? 157.429 36.587 23.378 1.00 27.09 11 ARG E C 1
ATOM 7318 O O . ARG E 1 14 ? 156.551 36.653 24.221 1.00 26.29 11 ARG E O 1
ATOM 7326 N N . GLY E 1 15 ? 158.699 36.323 23.680 1.00 26.26 12 GLY E N 1
ATOM 7327 C CA . GLY E 1 15 ? 159.132 36.032 25.045 1.00 25.50 12 GLY E CA 1
ATOM 7328 C C . GLY E 1 15 ? 158.959 37.197 26.009 1.00 24.98 12 GLY E C 1
ATOM 7329 O O . GLY E 1 15 ? 158.849 36.994 27.206 1.00 25.24 12 GLY E O 1
ATOM 7330 N N . THR E 1 16 ? 158.912 38.420 25.480 1.00 24.01 13 THR E N 1
ATOM 7331 C CA . THR E 1 16 ? 158.679 39.624 26.281 1.00 23.23 13 THR E CA 1
ATOM 7332 C C . THR E 1 16 ? 157.196 39.911 26.539 1.00 22.32 13 THR E C 1
ATOM 7333 O O . THR E 1 16 ? 156.762 40.018 27.690 1.00 21.84 13 THR E O 1
ATOM 7337 N N . ILE E 1 17 ? 156.429 40.056 25.461 1.00 21.37 14 ILE E N 1
ATOM 7338 C CA . ILE E 1 17 ? 155.024 40.436 25.571 1.00 21.03 14 ILE E CA 1
ATOM 7339 C C . ILE E 1 17 ? 154.179 39.403 26.354 1.00 20.85 14 ILE E C 1
ATOM 7340 O O . ILE E 1 17 ? 153.248 39.783 27.058 1.00 20.58 14 ILE E O 1
ATOM 7345 N N . LEU E 1 18 ? 154.534 38.119 26.254 1.00 20.44 15 LEU E N 1
ATOM 7346 C CA . LEU E 1 18 ? 153.787 37.048 26.940 1.00 21.09 15 LEU E CA 1
ATOM 7347 C C . LEU E 1 18 ? 154.137 36.977 28.423 1.00 21.42 15 LEU E C 1
ATOM 7348 O O . LEU E 1 18 ? 153.638 36.128 29.161 1.00 21.58 15 LEU E O 1
ATOM 7353 N N . THR E 1 19 ? 154.976 37.911 28.850 1.00 21.53 16 THR E N 1
ATOM 7354 C CA . THR E 1 19 ? 155.571 37.871 30.156 1.00 22.76 16 THR E CA 1
ATOM 7355 C C . THR E 1 19 ? 155.336 39.171 30.959 1.00 22.61 16 THR E C 1
ATOM 7356 O O . THR E 1 19 ? 155.792 39.303 32.097 1.00 23.39 16 THR E O 1
ATOM 7360 N N . GLN E 1 20 ? 154.576 40.101 30.382 1.00 21.56 17 GLN E N 1
ATOM 7361 C CA . GLN E 1 20 ? 154.404 41.439 30.957 1.00 21.26 17 GLN E CA 1
ATOM 7362 C C . GLN E 1 20 ? 152.990 41.684 31.471 1.00 21.07 17 GLN E C 1
ATOM 7363 O O . GLN E 1 20 ? 152.054 41.131 30.913 1.00 19.95 17 GLN E O 1
ATOM 7369 N N . PRO E 1 21 ? 152.842 42.540 32.511 1.00 21.15 18 PRO E N 1
ATOM 7370 C CA . PRO E 1 21 ? 151.514 43.044 32.887 1.00 20.81 18 PRO E CA 1
ATOM 7371 C C . PRO E 1 21 ? 151.058 44.111 31.892 1.00 20.46 18 PRO E C 1
ATOM 7372 O O . PRO E 1 21 ? 151.885 44.672 31.179 1.00 20.69 18 PRO E O 1
ATOM 7376 N N . GLY E 1 22 ? 149.762 44.380 31.825 1.00 19.99 19 GLY E N 1
ATOM 7377 C CA . GLY E 1 22 ? 149.247 45.435 30.961 1.00 19.41 19 GLY E CA 1
ATOM 7378 C C . GLY E 1 22 ? 149.110 45.041 29.504 1.00 19.14 19 GLY E C 1
ATOM 7379 O O . GLY E 1 22 ? 148.948 45.891 28.641 1.00 19.50 19 GLY E O 1
ATOM 7380 N N . VAL E 1 23 ? 149.170 43.747 29.232 1.00 18.16 20 VAL E N 1
ATOM 7381 C CA . VAL E 1 23 ? 149.041 43.231 27.878 1.00 17.42 20 VAL E CA 1
ATOM 7382 C C . VAL E 1 23 ? 147.617 42.727 27.639 1.00 17.42 20 VAL E C 1
ATOM 7383 O O . VAL E 1 23 ? 147.058 41.990 28.457 1.00 16.89 20 VAL E O 1
ATOM 7387 N N . PHE E 1 24 ? 147.054 43.126 26.502 1.00 17.46 21 PHE E N 1
ATOM 7388 C CA . PHE E 1 24 ? 145.696 42.732 26.118 1.00 17.93 21 PHE E CA 1
ATOM 7389 C C . PHE E 1 24 ? 145.691 41.425 25.359 1.00 17.98 21 PHE E C 1
ATOM 7390 O O . PHE E 1 24 ? 146.536 41.227 24.470 1.00 18.20 21 PHE E O 1
ATOM 7398 N N . GLY E 1 25 ? 144.763 40.540 25.736 1.00 17.64 22 GLY E N 1
ATOM 7399 C CA . GLY E 1 25 ? 144.472 39.329 24.971 1.00 17.13 22 GLY E CA 1
ATOM 7400 C C . GLY E 1 25 ? 143.078 39.401 24.368 1.00 16.83 22 GLY E C 1
ATOM 7401 O O . GLY E 1 25 ? 142.098 39.681 25.057 1.00 17.07 22 GLY E O 1
ATOM 7402 N N . VAL E 1 26 ? 142.997 39.155 23.068 1.00 16.60 23 VAL E N 1
ATOM 7403 C CA . VAL E 1 26 ? 141.724 39.005 22.367 1.00 16.31 23 VAL E CA 1
ATOM 7404 C C . VAL E 1 26 ? 141.632 37.592 21.787 1.00 16.76 23 VAL E C 1
ATOM 7405 O O . VAL E 1 26 ? 142.429 37.217 20.914 1.00 16.96 23 VAL E O 1
ATOM 7409 N N . PHE E 1 27 ? 140.665 36.824 22.291 1.00 16.68 24 PHE E N 1
ATOM 7410 C CA . PHE E 1 27 ? 140.406 35.454 21.843 1.00 16.41 24 PHE E CA 1
ATOM 7411 C C . PHE E 1 27 ? 139.133 35.428 21.009 1.00 16.56 24 PHE E C 1
ATOM 7412 O O . PHE E 1 27 ? 138.074 35.846 21.482 1.00 16.72 24 PHE E O 1
ATOM 7420 N N . THR E 1 28 ? 139.221 34.928 19.783 1.00 16.36 25 THR E N 1
ATOM 7421 C CA . THR E 1 28 ? 138.067 34.884 18.905 1.00 16.43 25 THR E CA 1
ATOM 7422 C C . THR E 1 28 ? 137.954 33.487 18.305 1.00 16.92 25 THR E C 1
ATOM 7423 O O . THR E 1 28 ? 138.874 33.036 17.616 1.00 16.24 25 THR E O 1
ATOM 7427 N N . MET E 1 29 ? 136.830 32.821 18.603 1.00 16.88 26 MET E N 1
ATOM 7428 C CA . MET E 1 29 ? 136.525 31.485 18.131 1.00 17.64 26 MET E CA 1
ATOM 7429 C C . MET E 1 29 ? 135.627 31.559 16.891 1.00 18.05 26 MET E C 1
ATOM 7430 O O . MET E 1 29 ? 134.584 32.227 16.900 1.00 17.74 26 MET E O 1
ATOM 7435 N N . PHE E 1 30 ? 136.048 30.898 15.826 1.00 18.56 27 PHE E N 1
ATOM 7436 C CA . PHE E 1 30 ? 135.344 30.972 14.546 1.00 19.37 27 PHE E CA 1
ATOM 7437 C C . PHE E 1 30 ? 134.830 29.602 14.124 1.00 20.56 27 PHE E C 1
ATOM 7438 O O . PHE E 1 30 ? 135.500 28.583 14.344 1.00 20.10 27 PHE E O 1
ATOM 7446 N N . LYS E 1 31 ? 133.666 29.599 13.483 1.00 21.90 28 LYS E N 1
ATOM 7447 C CA . LYS E 1 31 ? 133.098 28.399 12.902 1.00 23.59 28 LYS E CA 1
ATOM 7448 C C . LYS E 1 31 ? 132.892 28.656 11.408 1.00 24.54 28 LYS E C 1
ATOM 7449 O O . LYS E 1 31 ? 132.245 29.623 11.023 1.00 24.07 28 LYS E O 1
ATOM 7455 N N . LEU E 1 32 ? 133.460 27.788 10.584 1.00 26.10 29 LEU E N 1
ATOM 7456 C CA . LEU E 1 32 ? 133.300 27.872 9.134 1.00 28.39 29 LEU E CA 1
ATOM 7457 C C . LEU E 1 32 ? 131.835 27.778 8.691 1.00 30.22 29 LEU E C 1
ATOM 7458 O O . LEU E 1 32 ? 131.083 26.933 9.179 1.00 29.77 29 LEU E O 1
ATOM 7463 N N . ARG E 1 33 ? 131.443 28.670 7.785 1.00 32.76 30 ARG E N 1
ATOM 7464 C CA . ARG E 1 33 ? 130.098 28.668 7.219 1.00 35.66 30 ARG E CA 1
ATOM 7465 C C . ARG E 1 33 ? 129.978 27.514 6.227 1.00 37.36 30 ARG E C 1
ATOM 7466 O O . ARG E 1 33 ? 130.984 27.103 5.638 1.00 37.08 30 ARG E O 1
ATOM 7474 N N . PRO E 1 34 ? 128.758 26.942 6.080 1.00 39.53 31 PRO E N 1
ATOM 7475 C CA . PRO E 1 34 ? 128.558 25.847 5.104 1.00 41.02 31 PRO E CA 1
ATOM 7476 C C . PRO E 1 34 ? 129.064 26.162 3.689 1.00 42.15 31 PRO E C 1
ATOM 7477 O O . PRO E 1 34 ? 129.541 25.260 3.005 1.00 42.60 31 PRO E O 1
ATOM 7481 N N . ASP E 1 35 ? 128.984 27.424 3.270 1.00 43.51 32 ASP E N 1
ATOM 7482 C CA . ASP E 1 35 ? 129.409 27.801 1.916 1.00 45.04 32 ASP E CA 1
ATOM 7483 C C . ASP E 1 35 ? 130.933 27.899 1.700 1.00 45.11 32 ASP E C 1
ATOM 7484 O O . ASP E 1 35 ? 131.374 28.241 0.598 1.00 45.30 32 ASP E O 1
ATOM 7489 N N . TRP E 1 36 ? 131.717 27.598 2.742 1.00 45.01 33 TRP E N 1
ATOM 7490 C CA . TRP E 1 36 ? 133.178 27.487 2.630 1.00 44.76 33 TRP E CA 1
ATOM 7491 C C . TRP E 1 36 ? 133.572 26.379 1.654 1.00 45.92 33 TRP E C 1
ATOM 7492 O O . TRP E 1 36 ? 134.498 26.551 0.872 1.00 45.75 33 TRP E O 1
ATOM 7503 N N . ASN E 1 37 ? 132.847 25.259 1.704 1.00 47.29 34 ASN E N 1
ATOM 7504 C CA . ASN E 1 37 ? 133.028 24.141 0.769 1.00 48.71 34 ASN E CA 1
ATOM 7505 C C . ASN E 1 37 ? 132.803 24.532 -0.690 1.00 49.28 34 ASN E C 1
ATOM 7506 O O . ASN E 1 37 ? 133.342 23.891 -1.592 1.00 49.54 34 ASN E O 1
ATOM 7511 N N . LYS E 1 38 ? 132.000 25.574 -0.906 1.00 49.82 35 LYS E N 1
ATOM 7512 C CA . LYS E 1 38 ? 131.646 26.046 -2.246 1.00 50.39 35 LYS E CA 1
ATOM 7513 C C . LYS E 1 38 ? 132.616 27.096 -2.808 1.00 50.41 35 LYS E C 1
ATOM 7514 O O . LYS E 1 38 ? 132.523 27.468 -3.978 1.00 50.57 35 LYS E O 1
ATOM 7520 N N . VAL E 1 39 ? 133.535 27.575 -1.972 1.00 50.16 36 VAL E N 1
ATOM 7521 C CA . VAL E 1 39 ? 134.591 28.476 -2.417 1.00 49.97 36 VAL E CA 1
ATOM 7522 C C . VAL E 1 39 ? 135.530 27.682 -3.332 1.00 50.08 36 VAL E C 1
ATOM 7523 O O . VAL E 1 39 ? 135.917 26.564 -2.981 1.00 49.95 36 VAL E O 1
ATOM 7527 N N . PRO E 1 40 ? 135.865 28.231 -4.526 1.00 50.10 37 PRO E N 1
ATOM 7528 C CA . PRO E 1 40 ? 136.771 27.528 -5.438 1.00 50.12 37 PRO E CA 1
ATOM 7529 C C . PRO E 1 40 ? 138.022 27.028 -4.730 1.00 50.26 37 PRO E C 1
ATOM 7530 O O . PRO E 1 40 ? 138.598 27.744 -3.914 1.00 50.19 37 PRO E O 1
ATOM 7534 N N . ALA E 1 41 ? 138.423 25.798 -5.037 1.00 50.33 38 ALA E N 1
ATOM 7535 C CA . ALA E 1 41 ? 139.553 25.146 -4.367 1.00 50.47 38 ALA E CA 1
ATOM 7536 C C . ALA E 1 41 ? 140.854 25.943 -4.397 1.00 50.55 38 ALA E C 1
ATOM 7537 O O . ALA E 1 41 ? 141.616 25.912 -3.431 1.00 50.66 38 ALA E O 1
ATOM 7539 N N . MET E 1 42 ? 141.111 26.648 -5.498 1.00 50.48 39 MET E N 1
ATOM 7540 C CA . MET E 1 42 ? 142.316 27.474 -5.605 1.00 50.39 39 MET E CA 1
ATOM 7541 C C . MET E 1 42 ? 142.245 28.710 -4.723 1.00 49.44 39 MET E C 1
ATOM 7542 O O . MET E 1 42 ? 143.259 29.149 -4.196 1.00 49.31 39 MET E O 1
ATOM 7547 N N . GLU E 1 43 ? 141.042 29.254 -4.574 1.00 48.39 40 GLU E N 1
ATOM 7548 C CA . GLU E 1 43 ? 140.792 30.381 -3.693 1.00 47.54 40 GLU E CA 1
ATOM 7549 C C . GLU E 1 43 ? 141.033 29.958 -2.242 1.00 46.50 40 GLU E C 1
ATOM 7550 O O . GLU E 1 43 ? 141.652 30.690 -1.468 1.00 46.02 40 GLU E O 1
ATOM 7556 N N . ARG E 1 44 ? 140.549 28.760 -1.895 1.00 45.30 41 ARG E N 1
ATOM 7557 C CA . ARG E 1 44 ? 140.758 28.183 -0.562 1.00 44.29 41 ARG E CA 1
ATOM 7558 C C . ARG E 1 44 ? 142.220 27.854 -0.304 1.00 43.35 41 ARG E C 1
ATOM 7559 O O . ARG E 1 44 ? 142.695 28.035 0.816 1.00 42.94 41 ARG E O 1
ATOM 7567 N N . LYS E 1 45 ? 142.934 27.373 -1.322 1.00 42.36 42 LYS E N 1
ATOM 7568 C CA . LYS E 1 45 ? 144.352 27.055 -1.127 1.00 41.46 42 LYS E CA 1
ATOM 7569 C C . LYS E 1 45 ? 145.257 28.290 -1.040 1.00 40.05 42 LYS E C 1
ATOM 7570 O O . LYS E 1 45 ? 146.397 28.178 -0.589 1.00 40.04 42 LYS E O 1
ATOM 7576 N N . GLY E 1 46 ? 144.745 29.454 -1.442 1.00 38.33 43 GLY E N 1
ATOM 7577 C CA . GLY E 1 46 ? 145.475 30.714 -1.293 1.00 36.19 43 GLY E CA 1
ATOM 7578 C C . GLY E 1 46 ? 145.212 31.394 0.045 1.00 34.89 43 GLY E C 1
ATOM 7579 O O . GLY E 1 46 ? 145.876 32.373 0.394 1.00 34.33 43 GLY E O 1
ATOM 7580 N N . ALA E 1 47 ? 144.248 30.871 0.802 1.00 33.36 44 ALA E N 1
ATOM 7581 C CA . ALA E 1 47 ? 143.849 31.489 2.078 1.00 32.27 44 ALA E CA 1
ATOM 7582 C C . ALA E 1 47 ? 144.965 31.525 3.126 1.00 31.32 44 ALA E C 1
ATOM 7583 O O . ALA E 1 47 ? 145.085 32.501 3.848 1.00 30.97 44 ALA E O 1
ATOM 7585 N N . ALA E 1 48 ? 145.772 30.468 3.195 1.00 30.75 45 ALA E N 1
ATOM 7586 C CA . ALA E 1 48 ? 146.899 30.376 4.143 1.00 30.45 45 ALA E CA 1
ATOM 7587 C C . ALA E 1 48 ? 147.946 31.472 3.957 1.00 30.53 45 ALA E C 1
ATOM 7588 O O . ALA E 1 48 ? 148.397 32.074 4.937 1.00 30.00 45 ALA E O 1
ATOM 7590 N N . GLU E 1 49 ? 148.313 31.737 2.703 1.00 30.46 46 GLU E N 1
ATOM 7591 C CA . GLU E 1 49 ? 149.309 32.749 2.382 1.00 30.86 46 GLU E CA 1
ATOM 7592 C C . GLU E 1 49 ? 148.768 34.137 2.703 1.00 30.10 46 GLU E C 1
ATOM 7593 O O . GLU E 1 49 ? 149.483 34.974 3.238 1.00 29.82 46 GLU E O 1
ATOM 7599 N N . GLU E 1 50 ? 147.491 34.360 2.404 1.00 29.58 47 GLU E N 1
ATOM 7600 C CA . GLU E 1 50 ? 146.833 35.625 2.732 1.00 29.49 47 GLU E CA 1
ATOM 7601 C C . GLU E 1 50 ? 146.885 35.923 4.246 1.00 28.80 47 GLU E C 1
ATOM 7602 O O . GLU E 1 50 ? 147.195 37.046 4.658 1.00 28.64 47 GLU E O 1
ATOM 7608 N N . VAL E 1 51 ? 146.587 34.917 5.065 1.00 27.95 48 VAL E N 1
ATOM 7609 C CA . VAL E 1 51 ? 146.673 35.083 6.516 1.00 27.21 48 VAL E CA 1
ATOM 7610 C C . VAL E 1 51 ? 148.136 35.290 6.966 1.00 27.15 48 VAL E C 1
ATOM 7611 O O . VAL E 1 51 ? 148.411 36.164 7.796 1.00 26.74 48 VAL E O 1
ATOM 7615 N N . LYS E 1 52 ? 149.059 34.513 6.391 1.00 27.08 49 LYS E N 1
ATOM 7616 C CA . LYS E 1 52 ? 150.494 34.661 6.679 1.00 27.29 49 LYS E CA 1
ATOM 7617 C C . LYS E 1 52 ? 150.986 36.097 6.424 1.00 26.91 49 LYS E C 1
ATOM 7618 O O . LYS E 1 52 ? 151.674 36.686 7.265 1.00 26.56 49 LYS E O 1
ATOM 7624 N N . LYS E 1 53 ? 150.605 36.660 5.276 1.00 26.66 50 LYS E N 1
ATOM 7625 C CA . LYS E 1 53 ? 150.936 38.048 4.937 1.00 26.97 50 LYS E CA 1
ATOM 7626 C C . LYS E 1 53 ? 150.297 39.083 5.878 1.00 26.29 50 LYS E C 1
ATOM 7627 O O . LYS E 1 53 ? 150.922 40.092 6.213 1.00 26.25 50 LYS E O 1
ATOM 7633 N N . LEU E 1 54 ? 149.053 38.842 6.285 1.00 25.38 51 LEU E N 1
ATOM 7634 C CA . LEU E 1 54 ? 148.390 39.736 7.232 1.00 25.16 51 LEU E CA 1
ATOM 7635 C C . LEU E 1 54 ? 149.129 39.785 8.574 1.00 24.77 51 LEU E C 1
ATOM 7636 O O . LEU E 1 54 ? 149.283 40.853 9.163 1.00 24.58 51 LEU E O 1
ATOM 7641 N N . ILE E 1 55 ? 149.580 38.626 9.045 1.00 24.68 52 ILE E N 1
ATOM 7642 C CA . ILE E 1 55 ? 150.294 38.526 10.318 1.00 25.04 52 ILE E CA 1
ATOM 7643 C C . ILE E 1 55 ? 151.644 39.264 10.234 1.00 25.85 52 ILE E C 1
ATOM 7644 O O . ILE E 1 55 ? 152.018 40.001 11.146 1.00 25.32 52 ILE E O 1
ATOM 7649 N N . GLU E 1 56 ? 152.339 39.052 9.117 1.00 26.74 53 GLU E N 1
ATOM 7650 C CA . GLU E 1 56 ? 153.609 39.695 8.790 1.00 28.00 53 GLU E CA 1
ATOM 7651 C C . GLU E 1 56 ? 153.425 41.224 8.735 1.00 27.54 53 GLU E C 1
ATOM 7652 O O . GLU E 1 56 ? 154.213 41.967 9.325 1.00 27.64 53 GLU E O 1
ATOM 7658 N N . LYS E 1 57 ? 152.365 41.673 8.059 1.00 27.06 54 LYS E N 1
ATOM 7659 C CA . LYS E 1 57 ? 151.963 43.089 8.023 1.00 26.88 54 LYS E CA 1
ATOM 7660 C C . LYS E 1 57 ? 151.860 43.709 9.427 1.00 26.57 54 LYS E C 1
ATOM 7661 O O . LYS E 1 57 ? 152.248 44.854 9.634 1.00 26.37 54 LYS E O 1
ATOM 7667 N N . HIS E 1 58 ? 151.332 42.940 10.378 1.00 25.95 55 HIS E N 1
ATOM 7668 C CA . HIS E 1 58 ? 151.104 43.412 11.744 1.00 25.31 55 HIS E CA 1
ATOM 7669 C C . HIS E 1 58 ? 152.158 42.929 12.741 1.00 25.69 55 HIS E C 1
ATOM 7670 O O . HIS E 1 58 ? 151.924 42.951 13.955 1.00 24.97 55 HIS E O 1
ATOM 7677 N N . LYS E 1 59 ? 153.320 42.530 12.210 1.00 26.20 56 LYS E N 1
ATOM 7678 C CA . LYS E 1 59 ? 154.492 42.069 12.988 1.00 27.30 56 LYS E CA 1
ATOM 7679 C C . LYS E 1 59 ? 154.877 42.978 14.169 1.00 26.64 56 LYS E C 1
ATOM 7680 O O . LYS E 1 59 ? 155.283 42.517 15.226 1.00 26.17 56 LYS E O 1
ATOM 7686 N N . ASP E 1 60 ? 154.771 44.282 13.942 1.00 26.80 57 ASP E N 1
ATOM 7687 C CA . ASP E 1 60 ? 155.174 45.301 14.912 1.00 26.92 57 ASP E CA 1
ATOM 7688 C C . ASP E 1 60 ? 154.001 45.771 15.766 1.00 25.93 57 ASP E C 1
ATOM 7689 O O . ASP E 1 60 ? 154.202 46.522 16.720 1.00 25.68 57 ASP E O 1
ATOM 7694 N N . ASN E 1 61 ? 152.783 45.327 15.410 1.00 24.74 58 ASN E N 1
ATOM 7695 C CA . ASN E 1 61 ? 151.523 45.738 16.066 1.00 23.66 58 ASN E CA 1
ATOM 7696 C C . ASN E 1 61 ? 150.970 44.752 17.123 1.00 23.02 58 ASN E C 1
ATOM 7697 O O . ASN E 1 61 ? 150.536 45.165 18.212 1.00 22.82 58 ASN E O 1
ATOM 7702 N N . VAL E 1 62 ? 150.985 43.462 16.788 1.00 21.72 59 VAL E N 1
ATOM 7703 C CA . VAL E 1 62 ? 150.379 42.416 17.627 1.00 21.04 59 VAL E CA 1
ATOM 7704 C C . VAL E 1 62 ? 151.162 41.115 17.523 1.00 20.50 59 VAL E C 1
ATOM 7705 O O . VAL E 1 62 ? 151.839 40.887 16.515 1.00 20.49 59 VAL E O 1
ATOM 7709 N N . LEU E 1 63 ? 151.092 40.303 18.572 1.00 19.66 60 LEU E N 1
ATOM 7710 C CA . LEU E 1 63 ? 151.463 38.898 18.530 1.00 19.15 60 LEU E CA 1
ATOM 7711 C C . LEU E 1 63 ? 150.242 38.038 18.182 1.00 18.95 60 LEU E C 1
ATOM 7712 O O . LEU E 1 63 ? 149.178 38.184 18.766 1.00 18.70 60 LEU E O 1
ATOM 7717 N N . VAL E 1 64 ? 150.407 37.147 17.216 1.00 18.68 61 VAL E N 1
ATOM 7718 C CA . VAL E 1 64 ? 149.303 36.336 16.734 1.00 18.51 61 VAL E CA 1
ATOM 7719 C C . VAL E 1 64 ? 149.553 34.846 16.994 1.00 18.30 61 VAL E C 1
ATOM 7720 O O . VAL E 1 64 ? 150.586 34.320 16.607 1.00 17.70 61 VAL E O 1
ATOM 7724 N N . ASP E 1 65 ? 148.597 34.194 17.660 1.00 17.74 62 ASP E N 1
ATOM 7725 C CA . ASP E 1 65 ? 148.555 32.728 17.730 1.00 17.39 62 ASP E CA 1
ATOM 7726 C C . ASP E 1 65 ? 147.251 32.279 17.081 1.00 17.04 62 ASP E C 1
ATOM 7727 O O . ASP E 1 65 ? 146.210 32.907 17.253 1.00 16.60 62 ASP E O 1
ATOM 7732 N N . LEU E 1 66 ? 147.325 31.183 16.343 1.00 16.60 63 LEU E N 1
ATOM 7733 C CA . LEU E 1 66 ? 146.159 30.599 15.737 1.00 16.60 63 LEU E CA 1
ATOM 7734 C C . LEU E 1 66 ? 146.166 29.102 16.034 1.00 16.66 63 LEU E C 1
ATOM 7735 O O . LEU E 1 66 ? 147.207 28.443 15.900 1.00 16.94 63 LEU E O 1
ATOM 7740 N N . TYR E 1 67 ? 145.007 28.585 16.437 1.00 16.35 64 TYR E N 1
ATOM 7741 C CA . TYR E 1 67 ? 144.859 27.212 16.934 1.00 16.63 64 TYR E CA 1
ATOM 7742 C C . TYR E 1 67 ? 143.755 26.471 16.198 1.00 16.43 64 TYR E C 1
ATOM 7743 O O . TYR E 1 67 ? 142.786 27.074 15.785 1.00 16.53 64 TYR E O 1
ATOM 7752 N N . LEU E 1 68 ? 143.900 25.162 16.058 1.00 16.59 65 LEU E N 1
ATOM 7753 C CA . LEU E 1 68 ? 142.940 24.345 15.299 1.00 16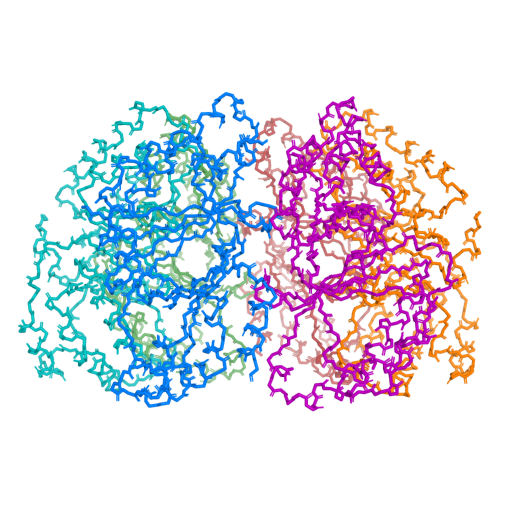.86 65 LEU E CA 1
ATOM 7754 C C . LEU E 1 68 ? 142.013 23.619 16.263 1.00 17.25 65 LEU E C 1
ATOM 7755 O O . LEU E 1 68 ? 142.470 22.843 17.091 1.00 17.34 65 LEU E O 1
ATOM 7760 N N . THR E 1 69 ? 140.712 23.872 16.164 1.00 17.49 66 THR E N 1
ATOM 7761 C CA . THR E 1 69 ? 139.759 23.152 17.018 1.00 17.49 66 THR E CA 1
ATOM 7762 C C . THR E 1 69 ? 138.891 22.150 16.232 1.00 18.00 66 THR E C 1
ATOM 7763 O O . THR E 1 69 ? 138.246 21.286 16.843 1.00 17.87 66 THR E O 1
ATOM 7767 N N . ARG E 1 70 ? 138.867 22.277 14.897 1.00 18.31 67 ARG E N 1
ATOM 7768 C CA . ARG E 1 70 ? 138.056 21.390 14.047 1.00 18.88 67 ARG E CA 1
ATOM 7769 C C . ARG E 1 70 ? 138.409 19.927 14.300 1.00 18.89 67 ARG E C 1
ATOM 7770 O O . ARG E 1 70 ? 139.587 19.579 14.367 1.00 19.36 67 ARG E O 1
ATOM 7778 N N . GLY E 1 71 ? 137.399 19.078 14.444 1.00 18.83 68 GLY E N 1
ATOM 7779 C CA . GLY E 1 71 ? 137.655 17.662 14.750 1.00 18.43 68 GLY E CA 1
ATOM 7780 C C . GLY E 1 71 ? 137.689 17.391 16.243 1.00 18.68 68 GLY E C 1
ATOM 7781 O O . GLY E 1 71 ? 137.641 16.234 16.668 1.00 19.18 68 GLY E O 1
ATOM 7782 N N . LEU E 1 72 ? 137.752 18.457 17.048 1.00 18.21 69 LEU E N 1
ATOM 7783 C CA . LEU E 1 72 ? 137.695 18.333 18.511 1.00 18.08 69 LEU E CA 1
ATOM 7784 C C . LEU E 1 72 ? 136.542 19.117 19.150 1.00 18.48 69 LEU E C 1
ATOM 7785 O O . LEU E 1 72 ? 136.209 18.882 20.305 1.00 18.57 69 LEU E O 1
ATOM 7790 N N . GLU E 1 73 ? 135.968 20.058 18.413 1.00 18.74 70 GLU E N 1
ATOM 7791 C CA . GLU E 1 73 ? 134.936 20.937 18.948 1.00 19.57 70 GLU E CA 1
ATOM 7792 C C . GLU E 1 73 ? 133.775 21.033 17.971 1.00 19.73 70 GLU E C 1
ATOM 7793 O O . GLU E 1 73 ? 133.976 21.213 16.764 1.00 19.99 70 GLU E O 1
ATOM 7799 N N . THR E 1 74 ? 132.564 20.931 18.497 1.00 19.98 71 THR E N 1
ATOM 7800 C CA . THR E 1 74 ? 131.339 21.120 17.709 1.00 20.32 71 THR E CA 1
ATOM 7801 C C . THR E 1 74 ? 131.167 22.588 17.257 1.00 20.46 71 THR E C 1
ATOM 7802 O O . THR E 1 74 ? 130.772 22.859 16.124 1.00 20.39 71 THR E O 1
ATOM 7806 N N . ASN E 1 75 ? 131.481 23.528 18.140 1.00 20.65 72 ASN E N 1
ATOM 7807 C CA . ASN E 1 75 ? 131.082 24.928 17.932 1.00 21.22 72 ASN E CA 1
ATOM 7808 C C . ASN E 1 75 ? 132.117 25.861 17.294 1.00 20.74 72 ASN E C 1
ATOM 7809 O O . ASN E 1 75 ? 131.817 27.026 17.018 1.00 20.61 72 ASN E O 1
ATOM 7814 N N . SER E 1 76 ? 133.322 25.347 17.052 1.00 20.00 73 SER E N 1
ATOM 7815 C CA . SER E 1 76 ? 134.362 26.131 16.397 1.00 19.69 73 SER E CA 1
ATOM 7816 C C . SER E 1 76 ? 135.288 25.253 15.556 1.00 19.54 73 SER E C 1
ATOM 7817 O O . SER E 1 76 ? 135.367 24.033 15.766 1.00 19.12 73 SER E O 1
ATOM 7820 N N . ASP E 1 77 ? 135.963 25.888 14.597 1.00 18.87 74 ASP E N 1
ATOM 7821 C CA . ASP E 1 77 ? 136.943 25.231 13.740 1.00 18.55 74 ASP E CA 1
ATOM 7822 C C . ASP E 1 77 ? 138.358 25.723 14.015 1.00 18.15 74 ASP E C 1
ATOM 7823 O O . ASP E 1 77 ? 139.339 24.996 13.831 1.00 17.66 74 ASP E O 1
ATOM 7828 N N . PHE E 1 78 ? 138.453 26.973 14.461 1.00 17.55 75 PHE E N 1
ATOM 7829 C CA . PHE E 1 78 ? 139.742 27.567 14.804 1.00 17.34 75 PHE E CA 1
ATOM 7830 C C . PHE E 1 78 ? 139.505 28.734 15.737 1.00 17.11 75 PHE E C 1
ATOM 7831 O O . PHE E 1 78 ? 138.383 29.241 15.827 1.00 16.83 75 PHE E O 1
ATOM 7839 N N . PHE E 1 79 ? 140.555 29.155 16.432 1.00 16.62 76 PHE E N 1
ATOM 7840 C CA . PHE E 1 79 ? 140.505 30.388 17.189 1.00 16.48 76 PHE E CA 1
ATOM 7841 C C . PHE E 1 79 ? 141.859 31.101 17.222 1.00 16.59 76 PHE E C 1
ATOM 7842 O O . PHE E 1 79 ? 142.914 30.452 17.105 1.00 16.67 76 PHE E O 1
ATOM 7850 N N . PHE E 1 80 ? 141.804 32.428 17.360 1.00 15.79 77 PHE E N 1
ATOM 7851 C CA . PHE E 1 80 ? 142.990 33.256 17.517 1.00 15.41 77 PHE E CA 1
ATOM 7852 C C . PHE E 1 80 ? 143.156 33.663 18.962 1.00 15.56 77 PHE E C 1
ATOM 7853 O O . PHE E 1 80 ? 142.177 33.928 19.661 1.00 15.00 77 PHE E O 1
ATOM 7861 N N . ARG E 1 81 ? 144.401 33.747 19.395 1.00 15.25 78 ARG E N 1
ATOM 7862 C CA . ARG E 1 81 ? 144.750 34.576 20.543 1.00 15.51 78 ARG E CA 1
ATOM 7863 C C . ARG E 1 81 ? 145.657 35.690 20.039 1.00 15.81 78 ARG E C 1
ATOM 7864 O O . ARG E 1 81 ? 146.746 35.447 19.494 1.00 15.76 78 ARG E O 1
ATOM 7872 N N . ILE E 1 82 ? 145.200 36.918 20.212 1.00 16.17 79 ILE E N 1
ATOM 7873 C CA . ILE E 1 82 ? 146.017 38.087 19.870 1.00 16.00 79 ILE E CA 1
ATOM 7874 C C . ILE E 1 82 ? 146.499 38.741 21.154 1.00 16.36 79 ILE E C 1
ATOM 7875 O O . ILE E 1 82 ? 145.687 39.071 22.015 1.00 16.45 79 ILE E O 1
ATOM 7880 N N . ASN E 1 83 ? 147.813 38.915 21.288 1.00 16.52 80 ASN E N 1
ATOM 7881 C CA . ASN E 1 83 ? 148.348 39.760 22.372 1.00 17.08 80 ASN E CA 1
ATOM 7882 C C . ASN E 1 83 ? 148.861 41.083 21.834 1.00 16.99 80 ASN E C 1
ATOM 7883 O O . ASN E 1 83 ? 149.479 41.129 20.776 1.00 16.89 80 ASN E O 1
ATOM 7888 N N . ALA E 1 84 ? 148.606 42.155 22.576 1.00 17.24 81 ALA E N 1
ATOM 7889 C CA . ALA E 1 84 ? 149.009 43.497 22.161 1.00 17.05 81 ALA E CA 1
ATOM 7890 C C . ALA E 1 84 ? 149.100 44.459 23.344 1.00 17.37 81 ALA E C 1
ATOM 7891 O O . ALA E 1 84 ? 148.374 44.324 24.326 1.00 16.82 81 ALA E O 1
ATOM 7893 N N . TYR E 1 85 ? 149.996 45.438 23.223 1.00 17.63 82 TYR E N 1
ATOM 7894 C CA . TYR E 1 85 ? 150.092 46.532 24.173 1.00 18.06 82 TYR E CA 1
ATOM 7895 C C . TYR E 1 85 ? 148.915 47.491 24.022 1.00 18.20 82 TYR E C 1
ATOM 7896 O O . TYR E 1 85 ? 148.515 48.143 24.964 1.00 17.76 82 TYR E O 1
ATOM 7905 N N . ASP E 1 86 ? 148.389 47.574 22.805 1.00 18.51 83 ASP E N 1
ATOM 7906 C CA . ASP E 1 86 ? 147.328 48.508 22.430 1.00 19.38 83 ASP E CA 1
ATOM 7907 C C . ASP E 1 86 ? 146.160 47.667 21.967 1.00 19.05 83 ASP E C 1
ATOM 7908 O O . ASP E 1 86 ? 146.242 47.024 20.915 1.00 19.42 83 ASP E O 1
ATOM 7913 N N . LEU E 1 87 ? 145.070 47.657 22.730 1.00 18.43 84 LEU E N 1
ATOM 7914 C CA . LEU E 1 87 ? 143.917 46.842 22.363 1.00 18.09 84 LEU E CA 1
ATOM 7915 C C . LEU E 1 87 ? 143.388 47.186 20.956 1.00 18.21 84 LEU E C 1
ATOM 7916 O O . LEU E 1 87 ? 142.966 46.306 20.210 1.00 17.35 84 LEU E O 1
ATOM 7921 N N . ALA E 1 88 ? 143.442 48.470 20.602 1.00 18.38 85 ALA E N 1
ATOM 7922 C CA . ALA E 1 88 ? 142.966 48.927 19.298 1.00 18.28 85 ALA E CA 1
ATOM 7923 C C . ALA E 1 88 ? 143.709 48.259 18.147 1.00 18.11 85 ALA E C 1
ATOM 7924 O O . ALA E 1 88 ? 143.121 48.026 17.091 1.00 18.83 85 ALA E O 1
ATOM 7926 N N . LYS E 1 89 ? 144.987 47.963 18.333 1.00 18.06 86 LYS E N 1
ATOM 7927 C CA . LYS E 1 89 ? 145.767 47.228 17.325 1.00 18.43 86 LYS E CA 1
ATOM 7928 C C . LYS E 1 89 ? 145.328 45.764 17.193 1.00 17.79 86 LYS E C 1
ATOM 7929 O O . LYS E 1 89 ? 145.328 45.216 16.088 1.00 17.67 86 LYS E O 1
ATOM 7935 N N . ALA E 1 90 ? 144.942 45.154 18.308 1.00 17.37 87 ALA E N 1
ATOM 7936 C CA . ALA E 1 90 ? 144.375 43.795 18.281 1.00 17.21 87 ALA E CA 1
ATOM 7937 C C . ALA E 1 90 ? 143.036 43.793 17.536 1.00 17.35 87 ALA E C 1
ATOM 7938 O O . ALA E 1 90 ? 142.765 42.911 16.714 1.00 16.87 87 ALA E O 1
ATOM 7940 N N . GLN E 1 91 ? 142.194 44.785 17.838 1.00 17.45 88 GLN E N 1
ATOM 7941 C CA . GLN E 1 91 ? 140.956 44.989 17.081 1.00 17.73 88 GLN E CA 1
ATOM 7942 C C . GLN E 1 91 ? 141.215 45.123 15.567 1.00 17.96 88 GLN E C 1
ATOM 7943 O O . GLN E 1 91 ? 140.545 44.469 14.773 1.00 17.64 88 GLN E O 1
ATOM 7949 N N . THR E 1 92 ? 142.175 45.971 15.186 1.00 18.05 89 THR E N 1
ATOM 7950 C CA . THR E 1 92 ? 142.489 46.179 13.771 1.00 18.46 89 THR E CA 1
ATOM 7951 C C . THR E 1 92 ? 142.903 44.884 13.084 1.00 18.39 89 THR E C 1
ATOM 7952 O O . THR E 1 92 ? 142.408 44.588 12.010 1.00 18.62 89 THR E O 1
ATOM 7956 N N . PHE E 1 93 ? 143.782 44.102 13.715 1.00 18.59 90 PHE E N 1
ATOM 7957 C CA . PHE E 1 93 ? 144.149 42.809 13.142 1.00 18.68 90 PHE E CA 1
ATOM 7958 C C . PHE E 1 93 ? 142.925 41.910 12.918 1.00 18.98 90 PHE E C 1
ATOM 7959 O O . PHE E 1 93 ? 142.740 41.360 11.829 1.00 18.79 90 PHE E O 1
ATOM 7967 N N . MET E 1 94 ? 142.124 41.738 13.970 1.00 18.75 91 MET E N 1
ATOM 7968 C CA . MET E 1 94 ? 140.947 40.862 13.919 1.00 19.26 91 MET E CA 1
ATOM 7969 C C . MET E 1 94 ? 139.940 41.283 12.859 1.00 19.87 91 MET E C 1
ATOM 7970 O O . MET E 1 94 ? 139.378 40.450 12.166 1.00 19.81 91 MET E O 1
ATOM 7975 N N . ARG E 1 95 ? 139.729 42.587 12.743 1.00 20.80 92 ARG E N 1
ATOM 7976 C CA . ARG E 1 95 ? 138.838 43.159 11.743 1.00 22.37 92 ARG E CA 1
ATOM 7977 C C . ARG E 1 95 ? 139.365 42.850 10.332 1.00 22.54 92 ARG E C 1
ATOM 7978 O O . ARG E 1 95 ? 138.605 42.408 9.455 1.00 22.67 92 ARG E O 1
ATOM 7986 N N . GLU E 1 96 ? 140.669 43.043 10.134 1.00 22.77 93 GLU E N 1
ATOM 7987 C CA . GLU E 1 96 ? 141.303 42.769 8.852 1.00 23.19 93 GLU E CA 1
ATOM 7988 C C . GLU E 1 96 ? 141.305 41.266 8.540 1.00 23.33 93 GLU E C 1
ATOM 7989 O O . GLU E 1 96 ? 141.102 40.879 7.393 1.00 22.99 93 GLU E O 1
ATOM 7995 N N . PHE E 1 97 ? 141.506 40.427 9.557 1.00 23.00 94 PHE E N 1
ATOM 7996 C CA . PHE E 1 97 ? 141.393 38.996 9.336 1.00 23.03 94 PHE E CA 1
ATOM 7997 C C . PHE E 1 97 ? 140.014 38.616 8.802 1.00 23.64 94 PHE E C 1
ATOM 7998 O O . PHE E 1 97 ? 139.894 37.742 7.928 1.00 23.10 94 PHE E O 1
ATOM 8006 N N . ARG E 1 98 ? 138.995 39.221 9.368 1.00 24.36 95 ARG E N 1
ATOM 8007 C CA . ARG E 1 98 ? 137.628 39.001 8.975 1.00 25.70 95 ARG E CA 1
ATOM 8008 C C . ARG E 1 98 ? 137.305 39.385 7.531 1.00 26.30 95 ARG E C 1
ATOM 8009 O O . ARG E 1 98 ? 136.328 38.971 7.039 1.00 26.48 95 ARG E O 1
ATOM 8017 N N . SER E 1 99 ? 138.172 40.146 6.881 1.00 27.34 96 SER E N 1
ATOM 8018 C CA . SER E 1 99 ? 138.043 40.538 5.474 1.00 28.31 96 SER E CA 1
ATOM 8019 C C . SER E 1 99 ? 138.842 39.613 4.554 1.00 28.58 96 SER E C 1
ATOM 8020 O O . SER E 1 99 ? 138.790 39.753 3.333 1.00 28.82 96 SER E O 1
ATOM 8023 N N . THR E 1 100 ? 139.578 38.667 5.136 1.00 28.52 97 THR E N 1
ATOM 8024 C CA . THR E 1 100 ? 140.303 37.676 4.329 1.00 28.50 97 THR E CA 1
ATOM 8025 C C . THR E 1 100 ? 139.332 36.678 3.703 1.00 28.67 97 THR E C 1
ATOM 8026 O O . THR E 1 100 ? 138.158 36.605 4.097 1.00 28.64 97 THR E O 1
ATOM 8030 N N . THR E 1 101 ? 139.822 35.910 2.731 1.00 28.63 98 THR E N 1
ATOM 8031 C CA . THR E 1 101 ? 139.017 34.866 2.087 1.00 28.59 98 THR E CA 1
ATOM 8032 C C . THR E 1 101 ? 138.358 33.917 3.105 1.00 28.14 98 THR E C 1
ATOM 8033 O O . THR E 1 101 ? 137.152 33.744 3.094 1.00 27.95 98 THR E O 1
ATOM 8037 N N . ILE E 1 102 ? 139.156 33.314 3.982 1.00 27.71 99 ILE E N 1
ATOM 8038 C CA . ILE E 1 102 ? 138.594 32.419 4.994 1.00 27.32 99 ILE E CA 1
ATOM 8039 C C . ILE E 1 102 ? 137.774 33.198 6.045 1.00 27.27 99 ILE E C 1
ATOM 8040 O O . ILE E 1 102 ? 136.741 32.719 6.504 1.00 26.98 99 ILE E O 1
ATOM 8045 N N . GLY E 1 103 ? 138.211 34.411 6.382 1.00 27.41 100 GLY E N 1
ATOM 8046 C CA . GLY E 1 103 ? 137.486 35.254 7.345 1.00 27.84 100 GLY E CA 1
ATOM 8047 C C . GLY E 1 103 ? 136.077 35.600 6.890 1.00 28.38 100 GLY E C 1
ATOM 8048 O O . GLY E 1 103 ? 135.150 35.648 7.699 1.00 27.96 100 GLY E O 1
ATOM 8049 N N . LYS E 1 104 ? 135.920 35.847 5.589 1.00 28.53 101 LYS E N 1
ATOM 8050 C CA . LYS E 1 104 ? 134.609 36.125 4.989 1.00 29.22 101 LYS E CA 1
ATOM 8051 C C . LYS E 1 104 ? 133.683 34.902 5.005 1.00 28.60 101 LYS E C 1
ATOM 8052 O O . LYS E 1 104 ? 132.484 35.037 4.827 1.00 28.85 101 LYS E O 1
ATOM 8058 N N . ASN E 1 105 ? 134.253 33.720 5.213 1.00 28.07 102 ASN E N 1
ATOM 8059 C CA . ASN E 1 105 ? 133.499 32.469 5.202 1.00 27.53 102 ASN E CA 1
ATOM 8060 C C . ASN E 1 105 ? 133.425 31.780 6.568 1.00 26.96 102 ASN E C 1
ATOM 8061 O O . ASN E 1 105 ? 133.245 30.569 6.657 1.00 27.00 102 ASN E O 1
ATOM 8066 N N . ALA E 1 106 ? 133.565 32.563 7.630 1.00 26.15 103 ALA E N 1
ATOM 8067 C CA . ALA E 1 106 ? 133.481 32.044 8.989 1.00 25.50 103 ALA E CA 1
ATOM 8068 C C . ALA E 1 106 ? 132.679 32.978 9.878 1.00 25.08 103 ALA E C 1
ATOM 8069 O O . ALA E 1 106 ? 132.785 34.197 9.771 1.00 24.65 103 ALA E O 1
ATOM 8071 N N . ASP E 1 107 ? 131.865 32.386 10.745 1.00 24.90 104 ASP E N 1
ATOM 8072 C CA . ASP E 1 107 ? 131.102 33.123 11.738 1.00 24.76 104 ASP E CA 1
ATOM 8073 C C . ASP E 1 107 ? 131.906 33.201 13.015 1.00 24.04 104 ASP E C 1
ATOM 8074 O O . ASP E 1 107 ? 132.623 32.270 13.345 1.00 23.70 104 ASP E O 1
ATOM 8079 N N . VAL E 1 108 ? 131.758 34.310 13.732 1.00 23.37 105 VAL E N 1
ATOM 8080 C CA . VAL E 1 108 ? 132.289 34.426 15.081 1.00 23.06 105 VAL E CA 1
ATOM 8081 C C . VAL E 1 108 ? 131.350 33.738 16.069 1.00 23.04 105 VAL E C 1
ATOM 8082 O O . VAL E 1 108 ? 130.187 34.123 16.187 1.00 22.96 105 VAL E O 1
ATOM 8086 N N . PHE E 1 109 ? 131.864 32.710 16.749 1.00 22.38 106 PHE E N 1
ATOM 8087 C CA . PHE E 1 109 ? 131.150 32.010 17.818 1.00 22.08 106 PHE E CA 1
ATOM 8088 C C . PHE E 1 109 ? 131.282 32.734 19.166 1.00 21.92 106 PHE E C 1
ATOM 8089 O O . PHE E 1 109 ? 130.316 32.837 19.930 1.00 21.38 106 PHE E O 1
ATOM 8097 N N . GLU E 1 110 ? 132.491 33.226 19.453 1.00 21.20 107 GLU E N 1
ATOM 8098 C CA . GLU E 1 110 ? 132.836 33.763 20.766 1.00 21.00 107 GLU E CA 1
ATOM 8099 C C . GLU E 1 110 ? 133.992 34.756 20.613 1.00 19.99 107 GLU E C 1
ATOM 8100 O O . GLU E 1 110 ? 134.904 34.513 19.833 1.00 18.84 107 GLU E O 1
ATOM 8106 N N . THR E 1 111 ? 133.944 35.857 21.362 1.00 19.27 108 THR E N 1
ATOM 8107 C CA . THR E 1 111 ? 135.045 36.834 21.440 1.00 18.66 108 THR E CA 1
ATOM 8108 C C . THR E 1 111 ? 135.278 37.176 22.905 1.00 18.37 108 THR E C 1
ATOM 8109 O O . THR E 1 111 ? 134.354 37.592 23.597 1.00 18.26 108 THR E O 1
ATOM 8113 N N . LEU E 1 112 ? 136.513 37.002 23.362 1.00 17.17 109 LEU E N 1
ATOM 8114 C CA . LEU E 1 112 ? 136.863 37.239 24.757 1.00 17.26 109 LEU E CA 1
ATOM 8115 C C . LEU E 1 112 ? 137.980 38.275 24.814 1.00 16.99 109 LEU E C 1
ATOM 8116 O O . LEU E 1 112 ? 138.980 38.151 24.099 1.00 17.28 109 LEU E O 1
ATOM 8121 N N . VAL E 1 113 ? 137.804 39.284 25.658 1.00 16.29 110 VAL E N 1
ATOM 8122 C CA . VAL E 1 113 ? 138.767 40.367 25.796 1.00 15.55 110 VAL E CA 1
ATOM 8123 C C . VAL E 1 113 ? 139.200 40.415 27.264 1.00 15.66 110 VAL E C 1
ATOM 8124 O O . VAL E 1 113 ? 138.352 40.388 28.177 1.00 15.18 110 VAL E O 1
ATOM 8128 N N . GLY E 1 114 ? 140.514 40.430 27.484 1.00 15.00 111 GLY E N 1
ATOM 8129 C CA . GLY E 1 114 ? 141.061 40.534 28.841 1.00 15.08 111 GLY E CA 1
ATOM 8130 C C . GLY E 1 114 ? 142.408 41.251 28.871 1.00 15.54 111 GLY E C 1
ATOM 8131 O O . GLY E 1 114 ? 143.011 41.522 27.829 1.00 15.27 111 GLY E O 1
ATOM 8132 N N . VAL E 1 115 ? 142.863 41.592 30.070 1.00 15.91 112 VAL E N 1
ATOM 8133 C CA . VAL E 1 115 ? 144.181 42.205 30.232 1.00 16.43 112 VAL E CA 1
ATOM 8134 C C . VAL E 1 115 ? 144.931 41.455 31.297 1.00 16.78 112 VAL E C 1
ATOM 8135 O O . VAL E 1 115 ? 144.384 41.022 32.285 1.00 16.51 112 VAL E O 1
ATOM 8139 N N . THR E 1 116 ? 146.219 41.378 31.055 1.00 17.28 113 THR E N 1
ATOM 8140 C CA . THR E 1 116 ? 147.228 40.835 31.921 1.00 18.53 113 THR E CA 1
ATOM 8141 C C . THR E 1 116 ? 147.517 41.818 33.104 1.00 18.89 113 THR E C 1
ATOM 8142 O O . THR E 1 116 ? 147.515 43.053 32.928 1.00 17.87 113 THR E O 1
ATOM 8146 N N . LYS E 1 117 ? 147.742 41.269 34.304 1.00 19.32 114 LYS E N 1
ATOM 8147 C CA . LYS E 1 117 ? 147.930 42.091 35.512 1.00 20.19 114 LYS E CA 1
ATOM 8148 C C . LYS E 1 117 ? 148.950 41.476 36.486 1.00 21.06 114 LYS E C 1
ATOM 8149 O O . LYS E 1 117 ? 149.207 40.270 36.442 1.00 20.87 114 LYS E O 1
ATOM 8155 N N . PRO E 1 118 ? 149.525 42.298 37.391 1.00 22.09 115 PRO E N 1
ATOM 8156 C CA . PRO E 1 118 ? 150.396 41.678 38.412 1.00 22.72 115 PRO E CA 1
ATOM 8157 C C . PRO E 1 118 ? 149.597 40.784 39.366 1.00 23.29 115 PRO E C 1
ATOM 8158 O O . PRO E 1 118 ? 148.374 40.901 39.457 1.00 22.50 115 PRO E O 1
ATOM 8162 N N . LEU E 1 119 ? 150.296 39.897 40.068 1.00 23.81 116 LEU E N 1
ATOM 8163 C CA . LEU E 1 119 ? 149.666 39.036 41.077 1.00 24.78 116 LEU E CA 1
ATOM 8164 C C . LEU E 1 119 ? 148.883 39.817 42.141 1.00 25.55 116 LEU E C 1
ATOM 8165 O O . LEU E 1 119 ? 149.414 40.721 42.767 1.00 25.59 116 LEU E O 1
ATOM 8170 N N . ASN E 1 120 ? 147.611 39.459 42.318 1.00 26.38 117 ASN E N 1
ATOM 8171 C CA . ASN E 1 120 ? 146.727 40.104 43.291 1.00 27.50 117 ASN E CA 1
ATOM 8172 C C . ASN E 1 120 ? 146.783 39.457 44.660 1.00 27.50 117 ASN E C 1
ATOM 8173 O O . ASN E 1 120 ? 146.532 40.111 45.667 1.00 27.21 117 ASN E O 1
ATOM 8178 N N . TYR E 1 121 ? 147.053 38.158 44.672 1.00 27.28 118 TYR E N 1
ATOM 8179 C CA . TYR E 1 121 ? 146.887 37.357 45.872 1.00 27.59 118 TYR E CA 1
ATOM 8180 C C . TYR E 1 121 ? 148.174 36.648 46.239 1.00 28.00 118 TYR E C 1
ATOM 8181 O O . TYR E 1 121 ? 148.696 36.862 47.327 1.00 28.30 118 TYR E O 1
ATOM 8190 N N . ILE E 1 122 ? 148.683 35.817 45.328 1.00 28.25 119 ILE E N 1
ATOM 8191 C CA . ILE E 1 122 ? 149.858 34.989 45.623 1.00 28.62 119 ILE E CA 1
ATOM 8192 C C . ILE E 1 122 ? 151.170 35.740 45.297 1.00 29.27 119 ILE E C 1
ATOM 8193 O O . ILE E 1 122 ? 152.010 35.280 44.536 1.00 28.92 119 ILE E O 1
ATOM 8198 N N . SER E 1 123 ? 151.298 36.922 45.894 1.00 30.07 120 SER E N 1
ATOM 8199 C CA . SER E 1 123 ? 152.466 37.780 45.719 1.00 31.08 120 SER E CA 1
ATOM 8200 C C . SER E 1 123 ? 153.475 37.500 46.825 1.00 32.00 120 SER E C 1
ATOM 8201 O O . SER E 1 123 ? 153.142 36.858 47.836 1.00 31.80 120 SER E O 1
ATOM 8204 N N . LYS E 1 124 ? 154.703 37.980 46.632 1.00 33.15 121 LYS E N 1
ATOM 8205 C CA . LYS E 1 124 ? 155.725 37.903 47.657 1.00 34.65 121 LYS E CA 1
ATOM 8206 C C . LYS E 1 124 ? 155.234 38.500 48.984 1.00 35.07 121 LYS E C 1
ATOM 8207 O O . LYS E 1 124 ? 155.403 37.885 50.031 1.00 35.35 121 LYS E O 1
ATOM 8213 N N . ASP E 1 125 ? 154.616 39.677 48.927 1.00 35.59 122 ASP E N 1
ATOM 8214 C CA . ASP E 1 125 ? 154.134 40.366 50.125 1.00 36.25 122 ASP E CA 1
ATOM 8215 C C . ASP E 1 125 ? 153.011 39.624 50.852 1.00 36.21 122 ASP E C 1
ATOM 8216 O O . ASP E 1 125 ? 153.037 39.518 52.075 1.00 36.04 122 ASP E O 1
ATOM 8221 N N . LYS E 1 126 ? 152.033 39.119 50.096 1.00 35.74 123 LYS E N 1
ATOM 8222 C CA . LYS E 1 126 ? 150.815 38.552 50.678 1.00 35.35 123 LYS E CA 1
ATOM 8223 C C . LYS E 1 126 ? 150.907 37.079 51.006 1.00 34.93 123 LYS E C 1
ATOM 8224 O O . LYS E 1 126 ? 150.274 36.617 51.960 1.00 34.86 123 LYS E O 1
ATOM 8230 N N . SER E 1 127 ? 151.671 36.336 50.208 1.00 34.33 124 SER E N 1
ATOM 8231 C CA . SER E 1 127 ? 151.710 34.878 50.323 1.00 33.72 124 SER E CA 1
ATOM 8232 C C . SER E 1 127 ? 153.074 34.316 49.899 1.00 33.89 124 SER E C 1
ATOM 8233 O O . SER E 1 127 ? 153.162 33.619 48.882 1.00 33.75 124 SER E O 1
ATOM 8236 N N . PRO E 1 128 ? 154.142 34.604 50.691 1.00 33.68 125 PRO E N 1
ATOM 8237 C CA . PRO E 1 128 ? 155.524 34.416 50.216 1.00 33.50 125 PRO E CA 1
ATOM 8238 C C . PRO E 1 128 ? 155.898 32.954 49.939 1.00 33.08 125 PRO E C 1
ATOM 8239 O O . PRO E 1 128 ? 156.640 32.684 49.003 1.00 33.41 125 PRO E O 1
ATOM 8243 N N . GLY E 1 129 ? 155.366 32.033 50.733 1.00 32.50 126 GLY E N 1
ATOM 8244 C CA . GLY E 1 129 ? 155.645 30.614 50.570 1.00 32.01 126 GLY E CA 1
ATOM 8245 C C . GLY E 1 129 ? 155.190 30.068 49.227 1.00 31.60 126 GLY E C 1
ATOM 8246 O O . GLY E 1 129 ? 155.991 29.519 48.465 1.00 31.57 126 GLY E O 1
ATOM 8247 N N . LEU E 1 130 ? 153.899 30.226 48.939 1.00 31.10 127 LEU E N 1
ATOM 8248 C CA . LEU E 1 130 ? 153.324 29.801 47.664 1.00 30.18 127 LEU E CA 1
ATOM 8249 C C . LEU E 1 130 ? 153.859 30.610 46.482 1.00 29.78 127 LEU E C 1
ATOM 8250 O O . LEU E 1 130 ? 154.024 30.073 45.384 1.00 29.35 127 LEU E O 1
ATOM 8255 N N . ASN E 1 131 ? 154.138 31.891 46.712 1.00 29.46 128 ASN E N 1
ATOM 8256 C CA . ASN E 1 131 ? 154.756 32.714 45.688 1.00 29.61 128 ASN E CA 1
ATOM 8257 C C . ASN E 1 131 ? 156.132 32.181 45.246 1.00 29.79 128 ASN E C 1
ATOM 8258 O O . ASN E 1 131 ? 156.441 32.173 44.061 1.00 29.73 128 ASN E O 1
ATOM 8263 N N . ALA E 1 132 ? 156.942 31.744 46.210 1.00 29.98 129 ALA E N 1
ATOM 8264 C CA . ALA E 1 132 ? 158.244 31.115 45.932 1.00 30.30 129 ALA E CA 1
ATOM 8265 C C . ALA E 1 132 ? 158.062 29.818 45.145 1.00 30.31 129 ALA E C 1
ATOM 8266 O O . ALA E 1 132 ? 158.825 29.539 44.232 1.00 29.94 129 ALA E O 1
ATOM 8268 N N . GLY E 1 133 ? 157.028 29.045 45.487 1.00 30.56 130 GLY E N 1
ATOM 8269 C CA . GLY E 1 133 ? 156.674 27.834 44.739 1.00 30.87 130 GLY E CA 1
ATOM 8270 C C . GLY E 1 133 ? 156.300 28.111 43.292 1.00 31.28 130 GLY E C 1
ATOM 8271 O O . GLY E 1 133 ? 156.619 27.332 42.389 1.00 31.05 130 GLY E O 1
ATOM 8272 N N . LEU E 1 134 ? 155.628 29.238 43.083 1.00 31.88 131 LEU E N 1
ATOM 8273 C CA . LEU E 1 134 ? 155.247 29.718 41.766 1.00 32.76 131 LEU E CA 1
ATOM 8274 C C . LEU E 1 134 ? 156.466 30.008 40.883 1.00 33.71 131 LEU E C 1
ATOM 8275 O O . LEU E 1 134 ? 156.459 29.720 39.684 1.00 33.52 131 LEU E O 1
ATOM 8280 N N . SER E 1 135 ? 157.518 30.561 41.493 1.00 35.12 132 SER E N 1
ATOM 8281 C CA . SER E 1 135 ? 158.766 30.895 40.792 1.00 36.50 132 SER E CA 1
ATOM 8282 C C . SER E 1 135 ? 159.637 29.665 40.592 1.00 37.19 132 SER E C 1
ATOM 8283 O O . SER E 1 135 ? 160.276 29.509 39.547 1.00 37.99 132 SER E O 1
ATOM 8286 N N . SER E 1 136 ? 159.650 28.780 41.581 1.00 37.81 133 SER E N 1
ATOM 8287 C CA . SER E 1 136 ? 160.513 27.608 41.546 1.00 38.30 133 SER E CA 1
ATOM 8288 C C . SER E 1 136 ? 160.020 26.514 40.603 1.00 38.80 133 SER E C 1
ATOM 8289 O O . SER E 1 136 ? 160.751 25.569 40.278 1.00 39.15 133 SER E O 1
ATOM 8292 N N . ALA E 1 137 ? 158.761 26.608 40.194 1.00 38.75 134 ALA E N 1
ATOM 8293 C CA . ALA E 1 137 ? 158.208 25.650 39.233 1.00 38.42 134 ALA E CA 1
ATOM 8294 C C . ALA E 1 137 ? 158.434 26.142 37.815 1.00 37.89 134 ALA E C 1
ATOM 8295 O O . ALA E 1 137 ? 158.188 27.320 37.505 1.00 38.74 134 ALA E O 1
ATOM 8297 N N . THR E 1 138 ? 158.947 25.264 36.963 1.00 36.63 135 THR E N 1
ATOM 8298 C CA . THR E 1 138 ? 159.085 25.593 35.546 1.00 35.47 135 THR E CA 1
ATOM 8299 C C . THR E 1 138 ? 158.675 24.431 34.681 1.00 33.98 135 THR E C 1
ATOM 8300 O O . THR E 1 138 ? 158.859 23.263 35.034 1.00 33.67 135 THR E O 1
ATOM 8304 N N . TYR E 1 139 ? 158.110 24.775 33.533 1.00 32.39 136 TYR E N 1
ATOM 8305 C CA . TYR E 1 139 ? 157.720 23.787 32.534 1.00 31.02 136 TYR E CA 1
ATOM 8306 C C . TYR E 1 139 ? 158.950 23.055 32.003 1.00 30.78 136 TYR E C 1
ATOM 8307 O O . TYR E 1 139 ? 159.940 23.685 31.631 1.00 30.67 136 TYR E O 1
ATOM 8316 N N . SER E 1 140 ? 158.874 21.723 31.958 1.00 30.66 137 SER E N 1
ATOM 8317 C CA . SER E 1 140 ? 160.008 20.911 31.489 1.00 30.75 137 SER E CA 1
ATOM 8318 C C . SER E 1 140 ? 159.661 19.918 30.381 1.00 30.75 137 SER E C 1
ATOM 8319 O O . SER E 1 140 ? 160.499 19.131 29.944 1.00 31.10 137 SER E O 1
ATOM 8322 N N . GLY E 1 141 ? 158.436 19.926 29.900 1.00 30.37 138 GLY E N 1
ATOM 8323 C CA . GLY E 1 141 ? 158.127 19.019 28.803 1.00 30.05 138 GLY E CA 1
ATOM 8324 C C . GLY E 1 141 ? 158.729 19.355 27.425 1.00 29.43 138 GLY E C 1
ATOM 8325 O O . GLY E 1 141 ? 159.477 20.308 27.271 1.00 29.57 138 GLY E O 1
ATOM 8326 N N . PRO E 1 142 ? 158.450 18.520 26.409 1.00 28.75 139 PRO E N 1
ATOM 8327 C CA . PRO E 1 142 ? 158.478 18.982 25.018 1.00 28.05 139 PRO E CA 1
ATOM 8328 C C . PRO E 1 142 ? 157.518 20.141 24.763 1.00 27.26 139 PRO E C 1
ATOM 8329 O O . PRO E 1 142 ? 156.612 20.360 25.569 1.00 27.47 139 PRO E O 1
ATOM 8333 N N . ALA E 1 143 ? 157.723 20.870 23.665 1.00 26.10 140 ALA E N 1
ATOM 8334 C CA . ALA E 1 143 ? 156.812 21.939 23.254 1.00 25.17 140 ALA E CA 1
ATOM 8335 C C . ALA E 1 143 ? 155.362 21.449 23.361 1.00 24.39 140 ALA E C 1
ATOM 8336 O O . ALA E 1 143 ? 155.043 20.350 22.891 1.00 24.45 140 ALA E O 1
ATOM 8338 N N . PRO E 1 144 ? 154.481 22.254 23.986 1.00 23.46 141 PRO E N 1
ATOM 8339 C CA . PRO E 1 144 ? 153.059 21.880 24.088 1.00 22.42 141 PRO E CA 1
ATOM 8340 C C . PRO E 1 144 ? 152.398 21.715 22.723 1.00 21.54 141 PRO E C 1
ATOM 8341 O O . PRO E 1 144 ? 152.654 22.496 21.811 1.00 21.36 141 PRO E O 1
ATOM 8345 N N . ARG E 1 145 ? 151.562 20.693 22.587 1.00 20.51 142 ARG E N 1
ATOM 8346 C CA . ARG E 1 145 ? 150.821 20.486 21.340 1.00 19.85 142 ARG E CA 1
ATOM 8347 C C . ARG E 1 145 ? 149.375 20.954 21.490 1.00 18.93 142 ARG E C 1
ATOM 8348 O O . ARG E 1 145 ? 148.686 21.169 20.493 1.00 18.58 142 ARG E O 1
ATOM 8356 N N . TYR E 1 146 ? 148.938 21.129 22.738 1.00 17.78 143 TYR E N 1
ATOM 8357 C CA . TYR E 1 146 ? 147.538 21.403 23.039 1.00 17.63 143 TYR E CA 1
ATOM 8358 C C . TYR E 1 146 ? 147.328 22.706 23.788 1.00 17.58 143 TYR E C 1
ATOM 8359 O O . TYR E 1 146 ? 148.145 23.086 24.628 1.00 17.34 143 TYR E O 1
ATOM 8368 N N . VAL E 1 147 ? 146.216 23.361 23.464 1.00 17.35 144 VAL E N 1
ATOM 8369 C CA . VAL E 1 147 ? 145.768 24.566 24.138 1.00 17.10 144 VAL E CA 1
ATOM 8370 C C . VAL E 1 147 ? 144.378 24.356 24.755 1.00 17.21 144 VAL E C 1
ATOM 8371 O O . VAL E 1 147 ? 143.525 23.681 24.173 1.00 17.07 144 VAL E O 1
ATOM 8375 N N . ILE E 1 148 ? 144.168 24.938 25.938 1.00 17.26 145 ILE E N 1
ATOM 8376 C CA . ILE E 1 148 ? 142.864 24.977 26.583 1.00 17.21 145 ILE E CA 1
ATOM 8377 C C . ILE E 1 148 ? 142.549 26.424 26.986 1.00 16.94 145 ILE E C 1
ATOM 8378 O O . ILE E 1 148 ? 143.385 27.116 27.599 1.00 16.40 145 ILE E O 1
ATOM 8383 N N . VAL E 1 149 ? 141.353 26.876 26.632 1.00 16.35 146 VAL E N 1
ATOM 8384 C CA . VAL E 1 149 ? 140.879 28.198 27.050 1.00 16.86 146 VAL E CA 1
ATOM 8385 C C . VAL E 1 149 ? 139.566 28.038 27.825 1.00 17.27 146 VAL E C 1
ATOM 8386 O O . VAL E 1 149 ? 138.637 27.384 27.351 1.00 17.25 146 VAL E O 1
ATOM 8390 N N . ILE E 1 150 ? 139.515 28.597 29.034 1.00 17.64 147 ILE E N 1
ATOM 8391 C CA . ILE E 1 150 ? 138.295 28.568 29.837 1.00 18.13 147 ILE E CA 1
ATOM 8392 C C . ILE E 1 150 ? 137.999 29.960 30.400 1.00 18.65 147 ILE E C 1
ATOM 8393 O O . ILE E 1 150 ? 138.774 30.485 31.212 1.00 18.76 147 ILE E O 1
ATOM 8398 N N . PRO E 1 151 ? 136.895 30.582 29.950 1.00 19.19 148 PRO E N 1
ATOM 8399 C CA . PRO E 1 151 ? 136.505 31.822 30.614 1.00 19.57 148 PRO E CA 1
ATOM 8400 C C . PRO E 1 151 ? 135.865 31.514 31.961 1.00 20.18 148 PRO E C 1
ATOM 8401 O O . PRO E 1 151 ? 135.288 30.447 32.123 1.00 19.82 148 PRO E O 1
ATOM 8405 N N . VAL E 1 152 ? 136.007 32.433 32.919 1.00 20.42 149 VAL E N 1
ATOM 8406 C CA . VAL E 1 152 ? 135.482 32.232 34.265 1.00 21.25 149 VAL E CA 1
ATOM 8407 C C . VAL E 1 152 ? 134.771 33.484 34.757 1.00 22.64 149 VAL E C 1
ATOM 8408 O O . VAL E 1 152 ? 135.331 34.586 34.730 1.00 21.86 149 VAL E O 1
ATOM 8412 N N . LYS E 1 153 ? 133.541 33.306 35.214 1.00 24.08 150 LYS E N 1
ATOM 8413 C CA . LYS E 1 153 ? 132.810 34.365 35.886 1.00 26.27 150 LYS E CA 1
ATOM 8414 C C . LYS E 1 153 ? 132.576 33.963 37.336 1.00 27.28 150 LYS E C 1
ATOM 8415 O O . LYS E 1 153 ? 132.049 32.891 37.601 1.00 27.28 150 LYS E O 1
ATOM 8421 N N . LYS E 1 154 ? 132.996 34.806 38.271 1.00 28.64 151 LYS E N 1
ATOM 8422 C CA . LYS E 1 154 ? 132.795 34.526 39.690 1.00 30.73 151 LYS E CA 1
ATOM 8423 C C . LYS E 1 154 ? 131.464 35.139 40.134 1.00 32.27 151 LYS E C 1
ATOM 8424 O O . LYS E 1 154 ? 131.002 36.128 39.547 1.00 32.29 151 LYS E O 1
ATOM 8430 N N . ASN E 1 155 ? 130.845 34.542 41.151 1.00 34.15 152 ASN E N 1
ATOM 8431 C CA . ASN E 1 155 ? 129.513 34.978 41.598 1.00 35.94 152 ASN E CA 1
ATOM 8432 C C . ASN E 1 155 ? 129.553 36.024 42.716 1.00 36.77 152 ASN E C 1
ATOM 8433 O O . ASN E 1 155 ? 130.630 36.388 43.204 1.00 36.41 152 ASN E O 1
ATOM 8438 N N . ALA E 1 156 ? 128.370 36.496 43.115 1.00 37.81 153 ALA E N 1
ATOM 8439 C CA . ALA E 1 156 ? 128.247 37.528 44.152 1.00 38.78 153 ALA E CA 1
ATOM 8440 C C . ALA E 1 156 ? 128.869 37.132 45.498 1.00 39.20 153 ALA E C 1
ATOM 8441 O O . ALA E 1 156 ? 129.437 37.982 46.180 1.00 39.38 153 ALA E O 1
ATOM 8443 N N . GLU E 1 157 ? 128.769 35.849 45.857 1.00 39.69 154 GLU E N 1
ATOM 8444 C CA . GLU E 1 157 ? 129.377 35.317 47.077 1.00 40.59 154 GLU E CA 1
ATOM 8445 C C . GLU E 1 157 ? 130.887 35.574 47.123 1.00 40.32 154 GLU E C 1
ATOM 8446 O O . GLU E 1 157 ? 131.418 35.983 48.157 1.00 40.43 154 GLU E O 1
ATOM 8452 N N . TRP E 1 158 ? 131.565 35.342 45.996 1.00 39.81 155 TRP E N 1
ATOM 8453 C CA . TRP E 1 158 ? 132.987 35.633 45.874 1.00 38.96 155 TRP E CA 1
ATOM 8454 C C . TRP E 1 158 ? 133.289 37.106 46.160 1.00 39.45 155 TRP E C 1
ATOM 8455 O O . TRP E 1 158 ? 134.138 37.417 46.991 1.00 38.86 155 TRP E O 1
ATOM 8466 N N . TRP E 1 159 ? 132.575 37.994 45.471 1.00 40.11 156 TRP E N 1
ATOM 8467 C CA . TRP E 1 159 ? 132.825 39.438 45.545 1.00 41.07 156 TRP E CA 1
ATOM 8468 C C . TRP E 1 159 ? 132.450 40.036 46.904 1.00 41.95 156 TRP E C 1
ATOM 8469 O O . TRP E 1 159 ? 133.045 41.027 47.331 1.00 42.30 156 TRP E O 1
ATOM 8480 N N . ASN E 1 160 ? 131.485 39.410 47.575 1.00 43.07 157 ASN E N 1
ATOM 8481 C CA . ASN E 1 160 ? 131.072 39.796 48.921 1.00 44.23 157 ASN E CA 1
ATOM 8482 C C . ASN E 1 160 ? 132.136 39.525 49.985 1.00 44.34 157 ASN E C 1
ATOM 8483 O O . ASN E 1 160 ? 132.300 40.324 50.910 1.00 44.76 157 ASN E O 1
ATOM 8488 N N . MET E 1 161 ? 132.860 38.414 49.828 1.00 43.96 158 MET E N 1
ATOM 8489 C CA . MET E 1 161 ? 133.967 38.036 50.700 1.00 43.40 158 MET E CA 1
ATOM 8490 C C . MET E 1 161 ? 135.005 39.151 50.867 1.00 43.00 158 MET E C 1
ATOM 8491 O O . MET E 1 161 ? 135.203 39.969 49.966 1.00 43.17 158 MET E O 1
ATOM 8496 N N . SER E 1 162 ? 135.651 39.182 52.030 1.00 42.11 159 SER E N 1
ATOM 8497 C CA . SER E 1 162 ? 136.740 40.115 52.301 1.00 41.34 159 SER E CA 1
ATOM 8498 C C . SER E 1 162 ? 137.988 39.765 51.473 1.00 40.75 159 SER E C 1
ATOM 8499 O O . SER E 1 162 ? 138.116 38.636 51.004 1.00 40.57 159 SER E O 1
ATOM 8502 N N . PRO E 1 163 ? 138.906 40.740 51.274 1.00 40.33 160 PRO E N 1
ATOM 8503 C CA . PRO E 1 163 ? 140.187 40.437 50.620 1.00 39.89 160 PRO E CA 1
ATOM 8504 C C . PRO E 1 163 ? 140.942 39.293 51.286 1.00 39.38 160 PRO E C 1
ATOM 8505 O O . PRO E 1 163 ? 141.540 38.481 50.594 1.00 39.17 160 PRO E O 1
ATOM 8509 N N . GLU E 1 164 ? 140.891 39.241 52.614 1.00 38.77 161 GLU E N 1
ATOM 8510 C CA . GLU E 1 164 ? 141.557 38.215 53.406 1.00 38.34 161 GLU E CA 1
ATOM 8511 C C . GLU E 1 164 ? 140.955 36.834 53.143 1.00 37.19 161 GLU E C 1
ATOM 8512 O O . GLU E 1 164 ? 141.686 35.857 53.043 1.00 36.89 161 GLU E O 1
ATOM 8518 N N . GLU E 1 165 ? 139.626 36.776 53.023 1.00 36.12 162 GLU E N 1
ATOM 8519 C CA . GLU E 1 165 ? 138.908 35.540 52.691 1.00 35.35 162 GLU E CA 1
ATOM 8520 C C . GLU E 1 165 ? 139.218 35.064 51.280 1.00 34.34 162 GLU E C 1
ATOM 8521 O O . GLU E 1 165 ? 139.420 33.878 51.065 1.00 33.89 162 GLU E O 1
ATOM 8527 N N . ARG E 1 166 ? 139.248 36.000 50.327 1.00 33.10 163 ARG E N 1
ATOM 8528 C CA . ARG E 1 166 ? 139.592 35.676 48.942 1.00 32.38 163 ARG E CA 1
ATOM 8529 C C . ARG E 1 166 ? 141.052 35.204 48.821 1.00 31.41 163 ARG E C 1
ATOM 8530 O O . ARG E 1 166 ? 141.335 34.285 48.060 1.00 30.80 163 ARG E O 1
ATOM 8538 N N . LEU E 1 167 ? 141.955 35.815 49.592 1.00 30.58 164 LEU E N 1
ATOM 8539 C CA . LEU E 1 167 ? 143.359 35.394 49.622 1.00 30.22 164 LEU E CA 1
ATOM 8540 C C . LEU E 1 167 ? 143.504 33.945 50.088 1.00 30.32 164 LEU E C 1
ATOM 8541 O O . LEU E 1 167 ? 144.224 33.162 49.463 1.00 29.77 164 LEU E O 1
ATOM 8546 N N . LYS E 1 168 ? 142.803 33.600 51.170 1.00 30.32 165 LYS E N 1
ATOM 8547 C CA . LYS E 1 168 ? 142.816 32.241 51.705 1.00 30.85 165 LYS E CA 1
ATOM 8548 C C . LYS E 1 168 ? 142.295 31.215 50.685 1.00 30.55 165 LYS E C 1
ATOM 8549 O O . LYS E 1 168 ? 142.879 30.139 50.527 1.00 30.13 165 LYS E O 1
ATOM 8555 N N . GLU E 1 169 ? 141.231 31.577 49.968 1.00 30.02 166 GLU E N 1
ATOM 8556 C CA . GLU E 1 169 ? 140.728 30.747 48.873 1.00 30.27 166 GLU E CA 1
ATOM 8557 C C . GLU E 1 169 ? 141.735 30.582 47.743 1.00 29.33 166 GLU E C 1
ATOM 8558 O O . GLU E 1 169 ? 141.822 29.510 47.146 1.00 29.07 166 GLU E O 1
ATOM 8564 N N . MET E 1 170 ? 142.473 31.648 47.430 1.00 28.42 167 MET E N 1
ATOM 8565 C CA . MET E 1 170 ? 143.465 31.585 46.350 1.00 27.73 167 MET E CA 1
ATOM 8566 C C . MET E 1 170 ? 144.689 30.761 46.756 1.00 27.44 167 MET E C 1
ATOM 8567 O O . MET E 1 170 ? 145.357 30.174 45.906 1.00 26.76 167 MET E O 1
ATOM 8572 N N . GLU E 1 171 ? 144.956 30.710 48.063 1.00 26.97 168 GLU E N 1
ATOM 8573 C CA . GLU E 1 171 ? 145.994 29.835 48.617 1.00 27.17 168 GLU E CA 1
ATOM 8574 C C . GLU E 1 171 ? 145.556 28.373 48.526 1.00 26.87 168 GLU E C 1
ATOM 8575 O O . GLU E 1 171 ? 146.358 27.512 48.187 1.00 26.96 168 GLU E O 1
ATOM 8581 N N . VAL E 1 172 ? 144.269 28.113 48.794 1.00 26.73 169 VAL E N 1
ATOM 8582 C CA . VAL E 1 172 ? 143.664 26.794 48.569 1.00 26.54 169 VAL E CA 1
ATOM 8583 C C . VAL E 1 172 ? 143.774 26.396 47.092 1.00 26.34 169 VAL E C 1
ATOM 8584 O O . VAL E 1 172 ? 144.115 25.256 46.777 1.00 26.19 169 VAL E O 1
ATOM 8588 N N . HIS E 1 173 ? 143.472 27.340 46.202 1.00 25.48 170 HIS E N 1
ATOM 8589 C CA . HIS E 1 173 ? 143.583 27.123 44.750 1.00 25.17 170 HIS E CA 1
ATOM 8590 C C . HIS E 1 173 ? 145.011 26.734 44.334 1.00 24.93 170 HIS E C 1
ATOM 8591 O O . HIS E 1 173 ? 145.210 25.782 43.581 1.00 24.58 170 HIS E O 1
ATOM 8598 N N . THR E 1 174 ? 145.989 27.467 44.855 1.00 25.16 171 THR E N 1
ATOM 8599 C CA . THR E 1 174 ? 147.387 27.336 44.442 1.00 25.28 171 THR E CA 1
ATOM 8600 C C . THR E 1 174 ? 148.091 26.083 44.994 1.00 25.75 171 THR E C 1
ATOM 8601 O O . THR E 1 174 ? 148.955 25.497 44.333 1.00 25.48 171 THR E O 1
ATOM 8605 N N . THR E 1 175 ? 147.718 25.681 46.204 1.00 26.42 172 THR E N 1
ATOM 8606 C CA . THR E 1 175 ? 148.418 24.591 46.904 1.00 26.76 172 THR E CA 1
ATOM 8607 C C . THR E 1 175 ? 148.581 23.299 46.064 1.00 26.67 172 THR E C 1
ATOM 8608 O O . THR E 1 175 ? 149.709 22.866 45.847 1.00 27.12 172 THR E O 1
ATOM 8612 N N . PRO E 1 176 ? 147.473 22.701 45.576 1.00 26.52 173 PRO E N 1
ATOM 8613 C CA . PRO E 1 176 ? 147.597 21.459 44.799 1.00 26.57 173 PRO E CA 1
ATOM 8614 C C . PRO E 1 176 ? 147.995 21.644 43.334 1.00 26.23 173 PRO E C 1
ATOM 8615 O O . PRO E 1 176 ? 148.296 20.670 42.664 1.00 26.47 173 PRO E O 1
ATOM 8619 N N . THR E 1 177 ? 147.999 22.878 42.844 1.00 25.47 174 THR E N 1
ATOM 8620 C CA . THR E 1 177 ? 148.198 23.124 41.419 1.00 24.87 174 THR E CA 1
ATOM 8621 C C . THR E 1 177 ? 149.657 23.366 41.037 1.00 24.24 174 THR E C 1
ATOM 8622 O O . THR E 1 177 ? 150.032 23.168 39.886 1.00 23.93 174 THR E O 1
ATOM 8626 N N . LEU E 1 178 ? 150.472 23.792 42.002 1.00 24.00 175 LEU E N 1
ATOM 8627 C CA . LEU E 1 178 ? 151.908 24.051 41.772 1.00 24.00 175 LEU E CA 1
ATOM 8628 C C . LEU E 1 178 ? 152.620 22.869 41.115 1.00 23.95 175 LEU E C 1
ATOM 8629 O O . LEU E 1 178 ? 153.402 23.055 40.173 1.00 23.61 175 LEU E O 1
ATOM 8634 N N . ALA E 1 179 ? 152.321 21.661 41.601 1.00 23.53 176 ALA E N 1
ATOM 8635 C CA . ALA E 1 179 ? 152.870 20.415 41.068 1.00 23.51 176 ALA E CA 1
ATOM 8636 C C . ALA E 1 179 ? 152.705 20.275 39.554 1.00 23.25 176 ALA E C 1
ATOM 8637 O O . ALA E 1 179 ? 153.564 19.711 38.900 1.00 23.27 176 ALA E O 1
ATOM 8639 N N . TYR E 1 180 ? 151.624 20.828 39.001 1.00 22.85 177 TYR E N 1
ATOM 8640 C CA . TYR E 1 180 ? 151.320 20.663 37.570 1.00 22.53 177 TYR E CA 1
ATOM 8641 C C . TYR E 1 180 ? 152.051 21.617 36.635 1.00 22.35 177 TYR E C 1
ATOM 8642 O O . TYR E 1 180 ? 152.028 21.436 35.411 1.00 22.01 177 TYR E O 1
ATOM 8651 N N . LEU E 1 181 ? 152.734 22.603 37.213 1.00 22.10 178 LEU E N 1
ATOM 8652 C CA . LEU E 1 181 ? 153.506 23.578 36.441 1.00 22.25 178 LEU E CA 1
ATOM 8653 C C . LEU E 1 181 ? 154.725 23.010 35.678 1.00 22.17 178 LEU E C 1
ATOM 8654 O O . LEU E 1 181 ? 155.227 23.655 34.767 1.00 22.00 178 LEU E O 1
ATOM 8659 N N . VAL E 1 182 ? 155.186 21.817 36.058 1.00 21.91 179 VAL E N 1
ATOM 8660 C CA . VAL E 1 182 ? 156.225 21.085 35.303 1.00 21.83 179 VAL E CA 1
ATOM 8661 C C . VAL E 1 182 ? 155.693 20.582 33.937 1.00 21.78 179 VAL E C 1
ATOM 8662 O O . VAL E 1 182 ? 156.456 20.358 32.986 1.00 21.33 179 VAL E O 1
ATOM 8666 N N . ASN E 1 183 ? 154.365 20.451 33.860 1.00 21.56 180 ASN E N 1
ATOM 8667 C CA . ASN E 1 183 ? 153.648 19.826 32.743 1.00 21.55 180 ASN E CA 1
ATOM 8668 C C . ASN E 1 183 ? 152.656 20.718 32.014 1.00 20.60 180 ASN E C 1
ATOM 8669 O O . ASN E 1 183 ? 152.232 20.383 30.901 1.00 20.22 180 ASN E O 1
ATOM 8674 N N . VAL E 1 184 ? 152.242 21.800 32.678 1.00 19.50 181 VAL E N 1
ATOM 8675 C CA . VAL E 1 184 ? 151.196 22.688 32.180 1.00 18.82 181 VAL E CA 1
ATOM 8676 C C . VAL E 1 184 ? 151.611 24.168 32.304 1.00 18.68 181 VAL E C 1
ATOM 8677 O O . VAL E 1 184 ? 151.912 24.641 33.387 1.00 18.45 181 VAL E O 1
ATOM 8681 N N . LYS E 1 185 ? 151.594 24.883 31.183 1.00 18.48 182 LYS E N 1
ATOM 8682 C CA . LYS E 1 185 ? 151.740 26.334 31.163 1.00 18.70 182 LYS E CA 1
ATOM 8683 C C . LYS E 1 185 ? 150.383 26.993 31.399 1.00 18.63 182 LYS E C 1
ATOM 8684 O O . LYS E 1 185 ? 149.374 26.540 30.845 1.00 18.78 182 LYS E O 1
ATOM 8690 N N . ARG E 1 186 ? 150.367 28.050 32.211 1.00 18.45 183 ARG E N 1
ATOM 8691 C CA . ARG E 1 186 ? 149.147 28.818 32.527 1.00 18.59 183 ARG E CA 1
ATOM 8692 C C . ARG E 1 186 ? 149.356 30.300 32.248 1.00 18.57 183 ARG E C 1
ATOM 8693 O O . ARG E 1 186 ? 150.467 30.816 32.424 1.00 18.56 183 ARG E O 1
ATOM 8701 N N . LYS E 1 187 ? 148.300 30.980 31.813 1.00 18.05 184 LYS E N 1
ATOM 8702 C CA . LYS E 1 187 ? 148.330 32.434 31.669 1.00 17.93 184 LYS E CA 1
ATOM 8703 C C . LYS E 1 187 ? 146.952 33.037 31.971 1.00 17.56 184 LYS E C 1
ATOM 8704 O O . LYS E 1 187 ? 145.961 32.622 31.394 1.00 17.47 184 LYS E O 1
ATOM 8710 N N . LEU E 1 188 ? 146.920 34.002 32.882 1.00 17.22 185 LEU E N 1
ATOM 8711 C CA . LEU E 1 188 ? 145.680 34.632 33.328 1.00 17.07 185 LEU E CA 1
ATOM 8712 C C . LEU E 1 188 ? 145.441 36.008 32.713 1.00 17.03 185 LEU E C 1
ATOM 8713 O O . LEU E 1 188 ? 146.322 36.885 32.719 1.00 17.77 185 LEU E O 1
ATOM 8718 N N . TYR E 1 189 ? 144.247 36.191 32.175 1.00 17.10 186 TYR E N 1
ATOM 8719 C CA . TYR E 1 189 ? 143.775 37.497 31.725 1.00 17.00 186 TYR E CA 1
ATOM 8720 C C . TYR E 1 189 ? 142.575 37.917 32.566 1.00 17.42 186 TYR E C 1
ATOM 8721 O O . TYR E 1 189 ? 141.748 37.085 32.923 1.00 17.10 186 TYR E O 1
ATOM 8730 N N . HIS E 1 190 ? 142.490 39.213 32.855 1.00 17.18 187 HIS E N 1
ATOM 8731 C CA . HIS E 1 190 ? 141.420 39.803 33.647 1.00 17.48 187 HIS E CA 1
ATOM 8732 C C . HIS E 1 190 ? 140.430 40.547 32.740 1.00 17.82 187 HIS E C 1
ATOM 8733 O O . HIS E 1 190 ? 140.835 41.383 31.942 1.00 17.54 187 HIS E O 1
ATOM 8740 N N . SER E 1 191 ? 139.135 40.259 32.892 1.00 18.13 188 SER E N 1
ATOM 8741 C CA . SER E 1 191 ? 138.113 40.705 31.936 1.00 18.57 188 SER E CA 1
ATOM 8742 C C . SER E 1 191 ? 136.972 41.584 32.477 1.00 18.79 188 SER E C 1
ATOM 8743 O O . SER E 1 191 ? 136.247 42.182 31.686 1.00 18.77 188 SER E O 1
ATOM 8746 N N . THR E 1 192 ? 136.798 41.634 33.798 1.00 19.19 189 THR E N 1
ATOM 8747 C CA . THR E 1 192 ? 135.713 42.402 34.410 1.00 19.95 189 THR E CA 1
ATOM 8748 C C . THR E 1 192 ? 135.641 43.829 33.826 1.00 20.64 189 THR E C 1
ATOM 8749 O O . THR E 1 192 ? 136.643 44.559 33.799 1.00 20.18 189 THR E O 1
ATOM 8753 N N . GLY E 1 193 ? 134.464 44.202 33.331 1.00 21.23 190 GLY E N 1
ATOM 8754 C CA . GLY E 1 193 ? 134.270 45.530 32.757 1.00 21.75 190 GLY E CA 1
ATOM 8755 C C . GLY E 1 193 ? 134.613 45.607 31.276 1.00 22.35 190 GLY E C 1
ATOM 8756 O O . GLY E 1 193 ? 134.134 46.495 30.582 1.00 23.30 190 GLY E O 1
ATOM 8757 N N . LEU E 1 194 ? 135.433 44.683 30.787 1.00 22.20 191 LEU E N 1
ATOM 8758 C CA . LEU E 1 194 ? 135.881 44.685 29.390 1.00 22.11 191 LEU E CA 1
ATOM 8759 C C . LEU E 1 194 ? 135.059 43.728 28.576 1.00 22.26 191 LEU E C 1
ATOM 8760 O O . LEU E 1 194 ? 134.996 43.813 27.342 1.00 22.28 191 LEU E O 1
ATOM 8765 N N . ASP E 1 195 ? 134.451 42.786 29.281 1.00 22.50 192 ASP E N 1
ATOM 8766 C CA . ASP E 1 195 ? 133.681 41.725 28.665 1.00 22.83 192 ASP E CA 1
ATOM 8767 C C . ASP E 1 195 ? 132.692 41.171 29.683 1.00 22.84 192 ASP E C 1
ATOM 8768 O O . ASP E 1 195 ? 132.721 41.562 30.842 1.00 22.58 192 ASP E O 1
ATOM 8773 N N . ASP E 1 196 ? 131.834 40.252 29.253 1.00 23.02 193 ASP E N 1
ATOM 8774 C CA . ASP E 1 196 ? 130.812 39.699 30.147 1.00 23.95 193 ASP E CA 1
ATOM 8775 C C . ASP E 1 196 ? 131.300 38.466 30.906 1.00 23.60 193 ASP E C 1
ATOM 8776 O O . ASP E 1 196 ? 130.541 37.535 31.155 1.00 24.36 193 ASP E O 1
ATOM 8781 N N . THR E 1 197 ? 132.580 38.469 31.249 1.00 22.76 194 THR E N 1
ATOM 8782 C CA . THR E 1 197 ? 133.171 37.470 32.123 1.00 21.93 194 THR E CA 1
ATOM 8783 C C . THR E 1 197 ? 134.231 38.139 33.019 1.00 21.18 194 THR E C 1
ATOM 8784 O O . THR E 1 197 ? 134.559 39.317 32.820 1.00 20.57 194 THR E O 1
ATOM 8788 N N . ASP E 1 198 ? 134.755 37.410 34.009 1.00 20.12 195 ASP E N 1
ATOM 8789 C CA . ASP E 1 198 ? 135.754 37.985 34.925 1.00 19.51 195 ASP E CA 1
ATOM 8790 C C . ASP E 1 198 ? 137.189 37.663 34.554 1.00 18.84 195 ASP E C 1
ATOM 8791 O O . ASP E 1 198 ? 138.080 38.488 34.763 1.00 18.74 195 ASP E O 1
ATOM 8796 N N . PHE E 1 199 ? 137.415 36.464 34.030 1.00 18.01 196 PHE E N 1
ATOM 8797 C CA . PHE E 1 199 ? 138.771 35.984 33.704 1.00 17.33 196 PHE E CA 1
ATOM 8798 C C . PHE E 1 199 ? 138.757 35.176 32.430 1.00 17.05 196 PHE E C 1
ATOM 8799 O O . PHE E 1 199 ? 137.751 34.538 32.101 1.00 16.90 196 PHE E O 1
ATOM 8807 N N . ILE E 1 200 ? 139.885 35.198 31.726 1.00 16.35 197 ILE E N 1
ATOM 8808 C CA . ILE E 1 200 ? 140.160 34.243 30.652 1.00 16.29 197 ILE E CA 1
ATOM 8809 C C . ILE E 1 200 ? 141.376 33.458 31.116 1.00 16.29 197 ILE E C 1
ATOM 8810 O O . ILE E 1 200 ? 142.456 34.028 31.322 1.00 16.08 197 ILE E O 1
ATOM 8815 N N . THR E 1 201 ? 141.194 32.167 31.343 1.00 16.04 198 THR E N 1
ATOM 8816 C CA . THR E 1 201 ? 142.308 31.324 31.718 1.00 16.05 198 THR E CA 1
ATOM 8817 C C . THR E 1 201 ? 142.792 30.614 30.445 1.00 15.94 198 THR E C 1
ATOM 8818 O O . THR E 1 201 ? 141.988 30.144 29.634 1.00 16.02 198 THR E O 1
ATOM 8822 N N . TYR E 1 202 ? 144.106 30.548 30.290 1.00 15.74 199 TYR E N 1
ATOM 8823 C CA . TYR E 1 202 ? 144.747 30.010 29.090 1.00 15.82 199 TYR E CA 1
ATOM 8824 C C . TYR E 1 202 ? 145.814 28.987 29.488 1.00 16.26 199 TYR E C 1
ATOM 8825 O O . TYR E 1 202 ? 146.678 29.284 30.324 1.00 16.43 199 TYR E O 1
ATOM 8834 N N . PHE E 1 203 ? 145.774 27.800 28.871 1.00 16.03 200 PHE E N 1
ATOM 8835 C CA . PHE E 1 203 ? 146.713 26.731 29.210 1.00 16.00 200 PHE E CA 1
ATOM 8836 C C . PHE E 1 203 ? 147.322 26.081 27.987 1.00 16.40 200 PHE E C 1
ATOM 8837 O O . PHE E 1 203 ? 146.689 25.979 26.935 1.00 15.96 200 PHE E O 1
ATOM 8845 N N . GLU E 1 204 ? 148.578 25.669 28.136 1.00 16.83 201 GLU E N 1
ATOM 8846 C CA . GLU E 1 204 ? 149.270 24.881 27.124 1.00 17.14 201 GLU E CA 1
ATOM 8847 C C . GLU E 1 204 ? 149.873 23.654 27.797 1.00 17.13 201 GLU E C 1
ATOM 8848 O O . GLU E 1 204 ? 150.370 23.726 28.912 1.00 16.93 201 GLU E O 1
ATOM 8854 N N . THR E 1 205 ? 149.836 22.527 27.097 1.00 17.34 202 THR E N 1
ATOM 8855 C CA . THR E 1 205 ? 150.373 21.282 27.625 1.00 17.94 202 THR E CA 1
ATOM 8856 C C . THR E 1 205 ? 150.637 20.297 26.498 1.00 18.03 202 THR E C 1
ATOM 8857 O O . THR E 1 205 ? 150.055 20.394 25.414 1.00 17.82 202 THR E O 1
ATOM 8861 N N . ASP E 1 206 ? 151.539 19.360 26.750 1.00 18.63 203 ASP E N 1
ATOM 8862 C CA . ASP E 1 206 ? 151.702 18.236 25.845 1.00 19.42 203 ASP E CA 1
ATOM 8863 C C . ASP E 1 206 ? 151.027 17.005 26.444 1.00 19.53 203 ASP E C 1
ATOM 8864 O O . ASP E 1 206 ? 150.893 15.977 25.785 1.00 20.15 203 ASP E O 1
ATOM 8869 N N . ASP E 1 207 ? 150.578 17.135 27.691 1.00 19.28 204 ASP E N 1
ATOM 8870 C CA . ASP E 1 207 ? 150.110 16.010 28.490 1.00 19.32 204 ASP E CA 1
ATOM 8871 C C . ASP E 1 207 ? 148.694 16.233 28.989 1.00 18.90 204 ASP E C 1
ATOM 8872 O O . ASP E 1 207 ? 148.494 16.733 30.098 1.00 18.58 204 ASP E O 1
ATOM 8877 N N . LEU E 1 208 ? 147.720 15.825 28.187 1.00 18.57 205 LEU E N 1
ATOM 8878 C CA . LEU E 1 208 ? 146.311 16.033 28.529 1.00 18.63 205 LEU E CA 1
ATOM 8879 C C . LEU E 1 208 ? 145.806 15.212 29.712 1.00 18.60 205 LEU E C 1
ATOM 8880 O O . LEU E 1 208 ? 144.800 15.567 30.328 1.00 18.44 205 LEU E O 1
ATOM 8885 N N . THR E 1 209 ? 146.499 14.120 30.019 1.00 18.93 206 THR E N 1
ATOM 8886 C CA . THR E 1 209 ? 146.226 13.361 31.251 1.00 19.53 206 THR E CA 1
ATOM 8887 C C . THR E 1 209 ? 146.559 14.215 32.470 1.00 19.12 206 THR E C 1
ATOM 8888 O O . THR E 1 209 ? 145.779 14.270 33.419 1.00 19.55 206 THR E O 1
ATOM 8892 N N . ALA E 1 210 ? 147.717 14.886 32.444 1.00 19.11 207 ALA E N 1
ATOM 8893 C CA . ALA E 1 210 ? 148.078 15.829 33.516 1.00 18.88 207 ALA E CA 1
ATOM 8894 C C . ALA E 1 210 ? 147.040 16.931 33.656 1.00 18.41 207 ALA E C 1
ATOM 8895 O O . ALA E 1 210 ? 146.693 17.313 34.767 1.00 18.65 207 ALA E O 1
ATOM 8897 N N . PHE E 1 211 ? 146.555 17.441 32.529 1.00 18.40 208 PHE E N 1
ATOM 8898 C CA . PHE E 1 211 ? 145.557 18.504 32.556 1.00 18.65 208 PHE E CA 1
ATOM 8899 C C . PHE E 1 211 ? 144.230 18.062 33.149 1.00 18.76 208 PHE E C 1
ATOM 8900 O O . PHE E 1 211 ? 143.610 18.817 33.921 1.00 18.90 208 PHE E O 1
ATOM 8908 N N . ASN E 1 212 ? 143.788 16.853 32.793 1.00 18.45 209 ASN E N 1
ATOM 8909 C CA . ASN E 1 212 ? 142.608 16.231 33.429 1.00 18.47 209 ASN E CA 1
ATOM 8910 C C . ASN E 1 212 ? 142.808 16.088 34.955 1.00 18.50 209 ASN E C 1
ATOM 8911 O O . ASN E 1 212 ? 141.934 16.450 35.737 1.00 18.44 209 ASN E O 1
ATOM 8916 N N . ASN E 1 213 ? 143.972 15.585 35.363 1.00 18.87 210 ASN E N 1
ATOM 8917 C CA . ASN E 1 213 ? 144.341 15.468 36.785 1.00 19.52 210 ASN E CA 1
ATOM 8918 C C . ASN E 1 213 ? 144.307 16.817 37.500 1.00 19.49 210 ASN E C 1
ATOM 8919 O O . ASN E 1 213 ? 143.791 16.925 38.601 1.00 19.73 210 ASN E O 1
ATOM 8924 N N . LEU E 1 214 ? 144.859 17.835 36.849 1.00 19.68 211 LEU E N 1
ATOM 8925 C CA . LEU E 1 214 ? 144.849 19.208 37.359 1.00 20.39 211 LEU E CA 1
ATOM 8926 C C . LEU E 1 214 ? 143.434 19.700 37.627 1.00 20.70 211 LEU E C 1
ATOM 8927 O O . LEU E 1 214 ? 143.149 20.197 38.727 1.00 20.50 211 LEU E O 1
ATOM 8932 N N . MET E 1 215 ? 142.549 19.571 36.641 1.00 21.66 212 MET E N 1
ATOM 8933 C CA . MET E 1 215 ? 141.162 20.030 36.810 1.00 22.80 212 MET E CA 1
ATOM 8934 C C . MET E 1 215 ? 140.424 19.264 37.901 1.00 23.40 212 MET E C 1
ATOM 8935 O O . MET E 1 215 ? 139.609 19.833 38.627 1.00 23.37 212 MET E O 1
ATOM 8940 N N . LEU E 1 216 ? 140.731 17.976 38.033 1.00 24.04 213 LEU E N 1
ATOM 8941 C CA . LEU E 1 216 ? 140.153 17.166 39.096 1.00 24.85 213 LEU E CA 1
ATOM 8942 C C . LEU E 1 216 ? 140.691 17.576 40.465 1.00 25.42 213 LEU E C 1
ATOM 8943 O O . LEU E 1 216 ? 139.948 17.581 41.435 1.00 25.33 213 LEU E O 1
ATOM 8948 N N . SER E 1 217 ? 141.978 17.930 40.527 1.00 26.31 214 SER E N 1
ATOM 8949 C CA . SER E 1 217 ? 142.575 18.487 41.743 1.00 27.45 214 SER E CA 1
ATOM 8950 C C . SER E 1 217 ? 141.844 19.730 42.218 1.00 27.95 214 SER E C 1
ATOM 8951 O O . SER E 1 217 ? 141.652 19.936 43.419 1.00 28.06 214 SER E O 1
ATOM 8954 N N . LEU E 1 218 ? 141.443 20.555 41.259 1.00 28.74 215 LEU E N 1
ATOM 8955 C CA . LEU E 1 218 ? 140.722 21.788 41.536 1.00 29.75 215 LEU E CA 1
ATOM 8956 C C . LEU E 1 218 ? 139.261 21.525 41.894 1.00 30.40 215 LEU E C 1
ATOM 8957 O O . LEU E 1 218 ? 138.730 22.151 42.803 1.00 30.30 215 LEU E O 1
ATOM 8962 N N . ALA E 1 219 ? 138.620 20.596 41.185 1.00 31.20 216 ALA E N 1
ATOM 8963 C CA . ALA E 1 219 ? 137.264 20.153 41.518 1.00 32.47 216 ALA E CA 1
ATOM 8964 C C . ALA E 1 219 ? 137.149 19.751 42.988 1.00 33.35 216 ALA E C 1
ATOM 8965 O O . ALA E 1 219 ? 136.124 19.964 43.612 1.00 33.72 216 ALA E O 1
ATOM 8967 N N . GLN E 1 220 ? 138.216 19.177 43.529 1.00 34.51 217 GLN E N 1
ATOM 8968 C CA . GLN E 1 220 ? 138.220 18.678 44.901 1.00 35.85 217 GLN E CA 1
ATOM 8969 C C . GLN E 1 220 ? 138.603 19.728 45.935 1.00 35.87 217 GLN E C 1
ATOM 8975 N N . SER E 1 232 ? 133.547 28.360 32.901 1.00 31.50 229 SER E N 1
ATOM 8976 C CA . SER E 1 232 ? 132.516 28.303 31.855 1.00 31.83 229 SER E CA 1
ATOM 8977 C C . SER E 1 232 ? 132.858 27.205 30.818 1.00 30.85 229 SER E C 1
ATOM 8978 O O . SER E 1 232 ? 133.408 26.176 31.208 1.00 31.14 229 SER E O 1
ATOM 8981 N N . PRO E 1 233 ? 132.540 27.411 29.514 1.00 30.23 230 PRO E N 1
ATOM 8982 C CA . PRO E 1 233 ? 132.772 26.364 28.498 1.00 29.66 230 PRO E CA 1
ATOM 8983 C C . PRO E 1 233 ? 134.245 26.208 28.085 1.00 29.27 230 PRO E C 1
ATOM 8984 O O . PRO E 1 233 ? 134.964 27.202 27.934 1.00 28.59 230 PRO E O 1
ATOM 8988 N N . THR E 1 234 ? 134.649 24.961 27.860 1.00 28.10 231 THR E N 1
ATOM 8989 C CA . THR E 1 234 ? 136.035 24.619 27.637 1.00 26.90 231 THR E CA 1
ATOM 8990 C C . THR E 1 234 ? 136.321 24.515 26.141 1.00 25.98 231 THR E C 1
ATOM 8991 O O . THR E 1 234 ? 135.581 23.842 25.414 1.00 26.53 231 THR E O 1
ATOM 8995 N N . THR E 1 235 ? 137.381 25.184 25.689 1.00 23.73 232 THR E N 1
ATOM 8996 C CA . THR E 1 235 ? 137.819 25.084 24.300 1.00 22.08 232 THR E CA 1
ATOM 8997 C C . THR E 1 235 ? 139.156 24.372 24.242 1.00 21.16 232 THR E C 1
ATOM 8998 O O . THR E 1 235 ? 140.129 24.806 24.854 1.00 21.08 232 THR E O 1
ATOM 9002 N N . LEU E 1 236 ? 139.202 23.277 23.500 1.00 19.97 233 LEU E N 1
ATOM 9003 C CA . LEU E 1 236 ? 140.428 22.505 23.350 1.00 19.20 233 LEU E CA 1
ATOM 9004 C C . LEU E 1 236 ? 140.823 22.490 21.898 1.00 18.81 233 LEU E C 1
ATOM 9005 O O . LEU E 1 236 ? 140.015 22.215 21.010 1.00 18.36 233 LEU E O 1
ATOM 9010 N N . GLY E 1 237 ? 142.083 22.815 21.656 1.00 18.38 234 GLY E N 1
ATOM 9011 C CA . GLY E 1 237 ? 142.590 22.849 20.313 1.00 17.81 234 GLY E CA 1
ATOM 9012 C C . GLY E 1 237 ? 144.035 22.424 20.284 1.00 17.83 234 GLY E C 1
ATOM 9013 O O . GLY E 1 237 ? 144.620 22.067 21.294 1.00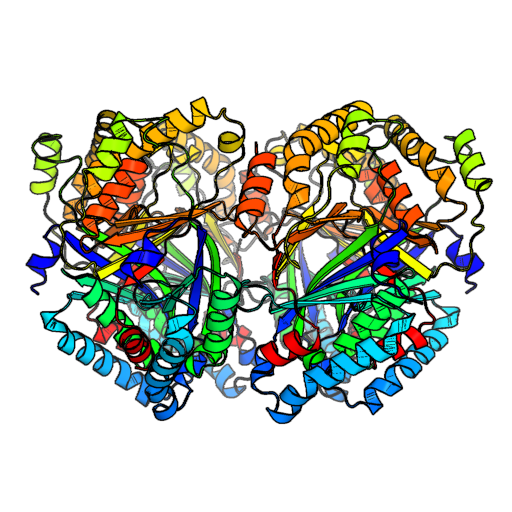 17.01 234 GLY E O 1
ATOM 9014 N N . THR E 1 238 ? 144.607 22.492 19.098 1.00 17.80 235 THR E N 1
ATOM 9015 C CA . THR E 1 238 ? 145.973 22.081 18.894 1.00 18.27 235 THR E CA 1
ATOM 9016 C C . THR E 1 238 ? 146.816 23.273 18.390 1.00 18.08 235 THR E C 1
ATOM 9017 O O . THR E 1 238 ? 146.334 24.160 17.701 1.00 17.50 235 THR E O 1
ATOM 9021 N N . ILE E 1 239 ? 148.072 23.279 18.786 1.00 18.57 236 ILE E N 1
ATOM 9022 C CA . ILE E 1 239 ? 149.008 24.376 18.518 1.00 18.75 236 ILE E CA 1
ATOM 9023 C C . ILE E 1 239 ? 149.766 24.100 17.218 1.00 19.52 236 ILE E C 1
ATOM 9024 O O . ILE E 1 239 ? 150.340 23.022 17.056 1.00 19.62 236 ILE E O 1
ATOM 9029 N N . HIS E 1 240 ? 149.714 25.144 16.341 1.00 19.96 237 HIS E N 1
ATOM 9030 C CA . HIS E 1 240 ? 150.413 25.000 15.065 1.00 21.08 237 HIS E CA 1
ATOM 9031 C C . HIS E 1 240 ? 150.877 26.380 14.590 1.00 21.50 237 HIS E C 1
ATOM 9032 O O . HIS E 1 240 ? 150.482 27.399 15.158 1.00 21.29 237 HIS E O 1
ATOM 9039 N N . SER E 1 241 ? 151.646 26.430 13.485 1.00 21.70 238 SER E N 1
ATOM 9040 C CA . SER E 1 241 ? 151.890 27.702 12.819 1.00 22.24 238 SER E CA 1
ATOM 9041 C C . SER E 1 241 ? 150.570 28.163 12.192 1.00 22.21 238 SER E C 1
ATOM 9042 O O . SER E 1 241 ? 149.740 27.335 11.803 1.00 22.49 238 SER E O 1
ATOM 9045 N N . PRO E 1 242 ? 150.341 29.488 12.132 1.00 22.18 239 PRO E N 1
ATOM 9046 C CA . PRO E 1 242 ? 149.089 29.965 11.536 1.00 22.38 239 PRO E CA 1
ATOM 9047 C C . PRO E 1 242 ? 148.800 29.394 10.139 1.00 22.81 239 PRO E C 1
ATOM 9048 O O . PRO E 1 242 ? 147.668 28.984 9.868 1.00 22.25 239 PRO E O 1
ATOM 9052 N N . GLU E 1 243 ? 149.816 29.343 9.275 1.00 23.50 240 GLU E N 1
ATOM 9053 C CA . GLU E 1 243 ? 149.632 28.838 7.912 1.00 24.31 240 GLU E CA 1
ATOM 9054 C C . GLU E 1 243 ? 149.210 27.367 7.863 1.00 23.95 240 GLU E C 1
ATOM 9055 O O . GLU E 1 243 ? 148.390 26.998 7.028 1.00 24.14 240 GLU E O 1
ATOM 9061 N N . ASP E 1 244 ? 149.759 26.541 8.757 1.00 23.92 241 ASP E N 1
ATOM 9062 C CA . ASP E 1 244 ? 149.357 25.136 8.873 1.00 24.24 241 ASP E CA 1
ATOM 9063 C C . ASP E 1 244 ? 147.908 24.970 9.316 1.00 23.92 241 ASP E C 1
ATOM 9064 O O . ASP E 1 244 ? 147.205 24.092 8.817 1.00 24.20 241 ASP E O 1
ATOM 9069 N N . VAL E 1 245 ? 147.465 25.799 10.260 1.00 23.39 242 VAL E N 1
ATOM 9070 C CA . VAL E 1 245 ? 146.061 25.770 10.680 1.00 22.88 242 VAL E CA 1
ATOM 9071 C C . VAL E 1 245 ? 145.147 26.073 9.492 1.00 23.26 242 VAL E C 1
ATOM 9072 O O . VAL E 1 245 ? 144.211 25.325 9.239 1.00 22.91 242 VAL E O 1
ATOM 9076 N N . ILE E 1 246 ? 145.437 27.145 8.753 1.00 24.03 243 ILE E N 1
ATOM 9077 C CA . ILE E 1 246 ? 144.623 27.496 7.585 1.00 24.78 243 ILE E CA 1
ATOM 9078 C C . ILE E 1 246 ? 144.658 26.412 6.499 1.00 25.63 243 ILE E C 1
ATOM 9079 O O . ILE E 1 246 ? 143.621 26.081 5.909 1.00 25.66 243 ILE E O 1
ATOM 9084 N N . LYS E 1 247 ? 145.847 25.871 6.235 1.00 26.89 244 LYS E N 1
ATOM 9085 C CA . LYS E 1 247 ? 146.005 24.772 5.270 1.00 28.20 244 LYS E CA 1
ATOM 9086 C C . LYS E 1 247 ? 145.134 23.582 5.645 1.00 28.59 244 LYS E C 1
ATOM 9087 O O . LYS E 1 247 ? 144.495 22.988 4.790 1.00 28.56 244 LYS E O 1
ATOM 9093 N N . ALA E 1 248 ? 145.108 23.262 6.940 1.00 29.23 245 ALA E N 1
ATOM 9094 C CA . ALA E 1 248 ? 144.274 22.198 7.482 1.00 30.22 245 ALA E CA 1
ATOM 9095 C C . ALA E 1 248 ? 142.768 22.448 7.274 1.00 30.93 245 ALA E C 1
ATOM 9096 O O . ALA E 1 248 ? 142.015 21.508 7.073 1.00 31.40 245 ALA E O 1
ATOM 9098 N N . LEU E 1 249 ? 142.348 23.712 7.311 1.00 31.89 246 LEU E N 1
ATOM 9099 C CA . LEU E 1 249 ? 140.952 24.095 7.072 1.00 33.13 246 LEU E CA 1
ATOM 9100 C C . LEU E 1 249 ? 140.569 24.232 5.590 1.00 34.37 246 LEU E C 1
ATOM 9101 O O . LEU E 1 249 ? 139.393 24.156 5.246 1.00 34.32 246 LEU E O 1
ATOM 9106 N N . ALA E 1 250 ? 141.557 24.469 4.733 1.00 36.31 247 ALA E N 1
ATOM 9107 C CA . ALA E 1 250 ? 141.340 24.606 3.295 1.00 38.48 247 ALA E CA 1
ATOM 9108 C C . ALA E 1 250 ? 140.990 23.260 2.680 1.00 40.15 247 ALA E C 1
ATOM 9109 O O . ALA E 1 250 ? 140.171 23.183 1.768 1.00 40.55 247 ALA E O 1
ATOM 9111 N N . ASP E 1 251 ? 141.625 22.207 3.192 1.00 42.18 248 ASP E N 1
ATOM 9112 C CA . ASP E 1 251 ? 141.357 20.835 2.767 1.00 44.08 248 ASP E CA 1
ATOM 9113 C C . ASP E 1 251 ? 139.928 20.428 3.154 1.00 44.35 248 ASP E C 1
ATOM 9114 O O . ASP E 1 251 ? 139.224 19.782 2.377 1.00 45.09 248 ASP E O 1
ATOM 9119 N N . ILE F 1 12 ? 82.145 59.018 13.508 1.00 38.40 9 ILE F N 1
ATOM 9120 C CA . ILE F 1 12 ? 83.264 58.992 14.393 1.00 36.11 9 ILE F CA 1
ATOM 9121 C C . ILE F 1 12 ? 83.871 60.380 14.533 1.00 34.79 9 ILE F C 1
ATOM 9122 O O . ILE F 1 12 ? 84.351 60.943 13.595 1.00 34.18 9 ILE F O 1
ATOM 9127 N N . GLU F 1 13 ? 83.813 60.909 15.730 1.00 33.03 10 GLU F N 1
ATOM 9128 C CA . GLU F 1 13 ? 84.436 62.174 16.016 1.00 32.42 10 GLU F CA 1
ATOM 9129 C C . GLU F 1 13 ? 85.494 61.998 17.069 1.00 30.72 10 GLU F C 1
ATOM 9130 O O . GLU F 1 13 ? 85.265 61.501 18.123 1.00 29.91 10 GLU F O 1
ATOM 9136 N N . ARG F 1 14 ? 86.682 62.382 16.694 1.00 29.25 11 ARG F N 1
ATOM 9137 C CA . ARG F 1 14 ? 87.873 62.113 17.504 1.00 28.16 11 ARG F CA 1
ATOM 9138 C C . ARG F 1 14 ? 87.705 62.486 18.977 1.00 27.16 11 ARG F C 1
ATOM 9139 O O . ARG F 1 14 ? 87.948 61.667 19.862 1.00 26.51 11 ARG F O 1
ATOM 9147 N N . GLY F 1 15 ? 87.269 63.719 19.228 1.00 26.47 12 GLY F N 1
ATOM 9148 C CA . GLY F 1 15 ? 87.080 64.233 20.586 1.00 25.43 12 GLY F CA 1
ATOM 9149 C C . GLY F 1 15 ? 86.001 63.509 21.369 1.00 25.06 12 GLY F C 1
ATOM 9150 O O . GLY F 1 15 ? 86.013 63.508 22.599 1.00 25.22 12 GLY F O 1
ATOM 9151 N N . THR F 1 16 ? 85.075 62.869 20.662 1.00 24.21 13 THR F N 1
ATOM 9152 C CA . THR F 1 16 ? 83.996 62.143 21.323 1.00 23.64 13 THR F CA 1
ATOM 9153 C C . THR F 1 16 ? 84.398 60.705 21.632 1.00 22.44 13 THR F C 1
ATOM 9154 O O . THR F 1 16 ? 84.360 60.289 22.783 1.00 22.06 13 THR F O 1
ATOM 9158 N N . ILE F 1 17 ? 84.799 59.963 20.609 1.00 21.52 14 ILE F N 1
ATOM 9159 C CA . ILE F 1 17 ? 85.129 58.545 20.784 1.00 21.15 14 ILE F CA 1
ATOM 9160 C C . ILE F 1 17 ? 86.245 58.299 21.812 1.00 20.98 14 ILE F C 1
ATOM 9161 O O . ILE F 1 17 ? 86.212 57.313 22.542 1.00 20.91 14 ILE F O 1
ATOM 9166 N N . LEU F 1 18 ? 87.217 59.206 21.883 1.00 20.89 15 LEU F N 1
ATOM 9167 C CA . LEU F 1 18 ? 88.354 59.047 22.795 1.00 21.13 15 LEU F CA 1
ATOM 9168 C C . LEU F 1 18 ? 87.975 59.393 24.219 1.00 21.50 15 LEU F C 1
ATOM 9169 O O . LEU F 1 18 ? 88.783 59.295 25.140 1.00 21.51 15 LEU F O 1
ATOM 9174 N N . THR F 1 19 ? 86.714 59.757 24.403 1.00 22.00 16 THR F N 1
ATOM 9175 C CA . THR F 1 19 ? 86.216 60.224 25.680 1.00 22.92 16 THR F CA 1
ATOM 9176 C C . THR F 1 19 ? 85.141 59.299 26.290 1.00 22.78 16 THR F C 1
ATOM 9177 O O . THR F 1 19 ? 84.699 59.500 27.427 1.00 23.36 16 THR F O 1
ATOM 9181 N N . GLN F 1 20 ? 84.741 58.266 25.554 1.00 21.99 17 GLN F N 1
ATOM 9182 C CA . GLN F 1 20 ? 83.568 57.466 25.937 1.00 21.57 17 GLN F CA 1
ATOM 9183 C C . GLN F 1 20 ? 83.934 56.102 26.536 1.00 21.63 17 GLN F C 1
ATOM 9184 O O . GLN F 1 20 ? 84.955 55.515 26.137 1.00 20.59 17 GLN F O 1
ATOM 9190 N N . PRO F 1 21 ? 83.088 55.568 27.467 1.00 21.34 18 PRO F N 1
ATOM 9191 C CA . PRO F 1 21 ? 83.277 54.161 27.852 1.00 21.13 18 PRO F CA 1
ATOM 9192 C C . PRO F 1 21 ? 82.785 53.225 26.755 1.00 20.61 18 PRO F C 1
ATOM 9193 O O . PRO F 1 21 ? 82.049 53.645 25.876 1.00 20.94 18 PRO F O 1
ATOM 9197 N N . GLY F 1 22 ? 83.211 51.967 26.799 1.00 20.18 19 GLY F N 1
ATOM 9198 C CA . GLY F 1 22 ? 82.743 50.967 25.842 1.00 19.62 19 GLY F CA 1
ATOM 9199 C C . GLY F 1 22 ? 83.405 51.027 24.484 1.00 19.28 19 GLY F C 1
ATOM 9200 O O . GLY F 1 22 ? 82.922 50.424 23.527 1.00 19.64 19 GLY F O 1
ATOM 9201 N N . VAL F 1 23 ? 84.513 51.763 24.396 1.00 18.19 20 VAL F N 1
ATOM 9202 C CA . VAL F 1 23 ? 85.231 51.931 23.145 1.00 17.46 20 VAL F CA 1
ATOM 9203 C C . VAL F 1 23 ? 86.374 50.928 23.080 1.00 17.50 20 VAL F C 1
ATOM 9204 O O . VAL F 1 23 ? 87.126 50.771 24.051 1.00 17.10 20 VAL F O 1
ATOM 9208 N N . PHE F 1 24 ? 86.487 50.241 21.946 1.00 17.43 21 PHE F N 1
ATOM 9209 C CA . PHE F 1 24 ? 87.544 49.241 21.752 1.00 17.97 21 PHE F CA 1
ATOM 9210 C C . PHE F 1 24 ? 88.826 49.869 21.216 1.00 17.94 21 PHE F C 1
ATOM 9211 O O . PHE F 1 24 ? 88.785 50.707 20.313 1.00 18.36 21 PHE F O 1
ATOM 9219 N N . GLY F 1 25 ? 89.951 49.475 21.811 1.00 17.61 22 GLY F N 1
ATOM 9220 C CA . GLY F 1 25 ? 91.269 49.856 21.321 1.00 17.24 22 GLY F CA 1
ATOM 9221 C C . GLY F 1 25 ? 92.020 48.630 20.825 1.00 16.94 22 GLY F C 1
ATOM 9222 O O . GLY F 1 25 ? 92.140 47.637 21.556 1.00 16.97 22 GLY F O 1
ATOM 9223 N N . VAL F 1 26 ? 92.490 48.695 19.578 1.00 16.53 23 VAL F N 1
ATOM 9224 C CA . VAL F 1 26 ? 93.318 47.643 19.006 1.00 16.48 23 VAL F CA 1
ATOM 9225 C C . VAL F 1 26 ? 94.672 48.229 18.612 1.00 16.67 23 VAL F C 1
ATOM 9226 O O . VAL F 1 26 ? 94.759 49.097 17.737 1.00 16.86 23 VAL F O 1
ATOM 9230 N N . PHE F 1 27 ? 95.721 47.719 19.263 1.00 16.50 24 PHE F N 1
ATOM 9231 C CA . PHE F 1 27 ? 97.098 48.181 19.067 1.00 16.39 24 PHE F CA 1
ATOM 9232 C C . PHE F 1 27 ? 97.882 47.097 18.356 1.00 16.70 24 PHE F C 1
ATOM 9233 O O . PHE F 1 27 ? 98.001 45.980 18.864 1.00 16.77 24 PHE F O 1
ATOM 9241 N N . THR F 1 28 ? 98.423 47.410 17.184 1.00 16.65 25 THR F N 1
ATOM 9242 C CA . THR F 1 28 ? 99.229 46.433 16.455 1.00 16.91 25 THR F CA 1
ATOM 9243 C C . THR F 1 28 ? 100.588 47.026 16.083 1.00 17.07 25 THR F C 1
ATOM 9244 O O . THR F 1 28 ? 100.655 48.023 15.375 1.00 16.45 25 THR F O 1
ATOM 9248 N N . MET F 1 29 ? 101.653 46.384 16.569 1.00 17.33 26 MET F N 1
ATOM 9249 C CA . MET F 1 29 ? 103.029 46.801 16.304 1.00 17.73 26 MET F CA 1
ATOM 9250 C C . MET F 1 29 ? 103.580 45.965 15.175 1.00 18.36 26 MET F C 1
ATOM 9251 O O . MET F 1 29 ? 103.487 44.727 15.209 1.00 18.01 26 MET F O 1
ATOM 9256 N N . PHE F 1 30 ? 104.143 46.648 14.179 1.00 18.72 27 PHE F N 1
ATOM 9257 C CA . PHE F 1 30 ? 104.654 46.007 12.959 1.00 19.64 27 PHE F CA 1
ATOM 9258 C C . PHE F 1 30 ? 106.164 46.206 12.799 1.00 20.65 27 PHE F C 1
ATOM 9259 O O . PHE F 1 30 ? 106.703 47.274 13.102 1.00 20.14 27 PHE F O 1
ATOM 9267 N N . LYS F 1 31 ? 106.836 45.173 12.312 1.00 22.04 28 LYS F N 1
ATOM 9268 C CA . LYS F 1 31 ? 108.244 45.292 11.910 1.00 23.72 28 LYS F CA 1
ATOM 9269 C C . LYS F 1 31 ? 108.356 45.012 10.422 1.00 24.66 28 LYS F C 1
ATOM 9270 O O . LYS F 1 31 ? 107.883 43.980 9.943 1.00 24.38 28 LYS F O 1
ATOM 9276 N N . LEU F 1 32 ? 108.978 45.925 9.696 1.00 26.16 29 LEU F N 1
ATOM 9277 C CA . LEU F 1 32 ? 109.167 45.742 8.264 1.00 28.36 29 LEU F CA 1
ATOM 9278 C C . LEU F 1 32 ? 110.054 44.528 7.972 1.00 30.20 29 LEU F C 1
ATOM 9279 O O . LEU F 1 32 ? 111.057 44.293 8.654 1.00 30.01 29 LEU F O 1
ATOM 9284 N N . ARG F 1 33 ? 109.636 43.737 6.986 1.00 32.78 30 ARG F N 1
ATOM 9285 C CA . ARG F 1 33 ? 110.383 42.554 6.555 1.00 35.57 30 ARG F CA 1
ATOM 9286 C C . ARG F 1 33 ? 111.620 43.013 5.787 1.00 37.42 30 ARG F C 1
ATOM 9287 O O . ARG F 1 33 ? 111.593 44.090 5.179 1.00 37.02 30 ARG F O 1
ATOM 9295 N N . PRO F 1 34 ? 112.718 42.223 5.840 1.00 39.41 31 PRO F N 1
ATOM 9296 C CA . PRO F 1 34 ? 113.931 42.528 5.070 1.00 40.96 31 PRO F CA 1
ATOM 9297 C C . PRO F 1 34 ? 113.673 42.844 3.587 1.00 42.25 31 PRO F C 1
ATOM 9298 O O . PRO F 1 34 ? 114.331 43.725 3.026 1.00 42.57 31 PRO F O 1
ATOM 9302 N N . ASP F 1 35 ? 112.714 42.152 2.969 1.00 43.64 32 ASP F N 1
ATOM 9303 C CA . ASP F 1 35 ? 112.414 42.386 1.547 1.00 45.02 32 ASP F CA 1
ATOM 9304 C C . ASP F 1 35 ? 111.599 43.647 1.216 1.00 45.11 32 ASP F C 1
ATOM 9305 O O . ASP F 1 35 ? 111.263 43.876 0.052 1.00 45.36 32 ASP F O 1
ATOM 9310 N N . TRP F 1 36 ? 111.299 44.464 2.221 1.00 44.99 33 TRP F N 1
ATOM 9311 C CA . TRP F 1 36 ? 110.699 45.770 1.983 1.00 44.82 33 TRP F CA 1
ATOM 9312 C C . TRP F 1 36 ? 111.633 46.667 1.152 1.00 45.95 33 TRP F C 1
ATOM 9313 O O . TRP F 1 36 ? 111.170 47.369 0.251 1.00 45.82 33 TRP F O 1
ATOM 9324 N N . ASN F 1 37 ? 112.937 46.612 1.443 1.00 47.38 34 ASN F N 1
ATOM 9325 C CA . ASN F 1 37 ? 113.960 47.322 0.661 1.00 48.73 34 ASN F CA 1
ATOM 9326 C C . ASN F 1 37 ? 114.001 46.901 -0.811 1.00 49.31 34 ASN F C 1
ATOM 9327 O O . ASN F 1 37 ? 114.424 47.673 -1.670 1.00 49.50 34 ASN F O 1
ATOM 9332 N N . LYS F 1 38 ? 113.540 45.682 -1.086 1.00 49.87 35 LYS F N 1
ATOM 9333 C CA . LYS F 1 38 ? 113.543 45.118 -2.435 1.00 50.46 35 LYS F CA 1
ATOM 9334 C C . LYS F 1 38 ? 112.278 45.437 -3.244 1.00 50.44 35 LYS F C 1
ATOM 9335 O O . LYS F 1 38 ? 112.231 45.172 -4.448 1.00 50.50 35 LYS F O 1
ATOM 9341 N N . VAL F 1 39 ? 111.258 45.988 -2.582 1.00 50.26 36 VAL F N 1
ATOM 9342 C CA . VAL F 1 39 ? 110.056 46.466 -3.277 1.00 50.04 36 VAL F CA 1
ATOM 9343 C C . VAL F 1 39 ? 110.452 47.684 -4.124 1.00 50.11 36 VAL F C 1
ATOM 9344 O O . VAL F 1 39 ? 111.184 48.555 -3.641 1.00 50.18 36 VAL F O 1
ATOM 9348 N N . PRO F 1 40 ? 110.004 47.727 -5.399 1.00 50.12 37 PRO F N 1
ATOM 9349 C CA . PRO F 1 40 ? 110.292 48.840 -6.308 1.00 50.23 37 PRO F CA 1
ATOM 9350 C C . PRO F 1 40 ? 110.025 50.191 -5.645 1.00 50.34 37 PRO F C 1
ATOM 9351 O O . PRO F 1 40 ? 108.978 50.358 -5.007 1.00 50.23 37 PRO F O 1
ATOM 9355 N N . ALA F 1 41 ? 110.956 51.136 -5.795 1.00 50.48 38 ALA F N 1
ATOM 9356 C CA . ALA F 1 41 ? 110.869 52.432 -5.110 1.00 50.61 38 ALA F CA 1
ATOM 9357 C C . ALA F 1 41 ? 109.553 53.180 -5.388 1.00 50.68 38 ALA F C 1
ATOM 9358 O O . ALA F 1 41 ? 109.034 53.876 -4.511 1.00 50.78 38 ALA F O 1
ATOM 9360 N N . MET F 1 42 ? 109.018 53.004 -6.596 1.00 50.46 39 MET F N 1
ATOM 9361 C CA . MET F 1 42 ? 107.761 53.608 -7.025 1.00 50.42 39 MET F CA 1
ATOM 9362 C C . MET F 1 42 ? 106.562 53.001 -6.301 1.00 49.61 39 MET F C 1
ATOM 9363 O O . MET F 1 42 ? 105.603 53.703 -5.946 1.00 49.36 39 MET F O 1
ATOM 9368 N N . GLU F 1 43 ? 106.625 51.687 -6.101 1.00 48.55 40 GLU F N 1
ATOM 9369 C CA . GLU F 1 43 ? 105.585 50.968 -5.377 1.00 47.65 40 GLU F CA 1
ATOM 9370 C C . GLU F 1 43 ? 105.612 51.366 -3.897 1.00 46.60 40 GLU F C 1
ATOM 9371 O O . GLU F 1 43 ? 104.560 51.564 -3.284 1.00 46.24 40 GLU F O 1
ATOM 9377 N N . ARG F 1 44 ? 106.816 51.518 -3.348 1.00 45.39 41 ARG F N 1
ATOM 9378 C CA . ARG F 1 44 ? 106.998 52.022 -1.992 1.00 44.39 41 ARG F CA 1
ATOM 9379 C C . ARG F 1 44 ? 106.505 53.462 -1.830 1.00 43.44 41 ARG F C 1
ATOM 9380 O O . ARG F 1 44 ? 105.918 53.808 -0.800 1.00 43.13 41 ARG F O 1
ATOM 9388 N N . LYS F 1 45 ? 106.732 54.292 -2.850 1.00 42.38 42 LYS F N 1
ATOM 9389 C CA . LYS F 1 45 ? 106.341 55.703 -2.799 1.00 41.51 42 LYS F CA 1
ATOM 9390 C C . LYS F 1 45 ? 104.830 55.902 -2.918 1.00 40.04 42 LYS F C 1
ATOM 9391 O O . LYS F 1 45 ? 104.302 56.942 -2.534 1.00 39.93 42 LYS F O 1
ATOM 9397 N N . GLY F 1 46 ? 104.144 54.893 -3.449 1.00 38.43 43 GLY F N 1
ATOM 9398 C CA . GLY F 1 46 ? 102.682 54.887 -3.493 1.00 36.29 43 GLY F CA 1
ATOM 9399 C C . GLY F 1 46 ? 102.003 54.340 -2.240 1.00 34.87 43 GLY F C 1
ATOM 9400 O O . GLY F 1 46 ? 100.789 54.470 -2.090 1.00 34.42 43 GLY F O 1
ATOM 9401 N N . ALA F 1 47 ? 102.778 53.743 -1.335 1.00 33.48 44 ALA F N 1
ATOM 9402 C CA . ALA F 1 47 ? 102.220 53.112 -0.129 1.00 32.23 44 ALA F CA 1
ATOM 9403 C C . ALA F 1 47 ? 101.467 54.085 0.804 1.00 31.50 44 ALA F C 1
ATOM 9404 O O . ALA F 1 47 ? 100.430 53.733 1.377 1.00 30.94 44 ALA F O 1
ATOM 9406 N N . ALA F 1 48 ? 101.979 55.308 0.923 1.00 30.87 45 ALA F N 1
ATOM 9407 C CA . ALA F 1 48 ? 101.396 56.337 1.791 1.00 30.56 45 ALA F CA 1
ATOM 9408 C C . ALA F 1 48 ? 99.971 56.701 1.399 1.00 30.56 45 ALA F C 1
ATOM 9409 O O . ALA F 1 48 ? 99.080 56.782 2.248 1.00 30.22 45 ALA F O 1
ATOM 9411 N N . GLU F 1 49 ? 99.763 56.913 0.103 1.00 30.72 46 GLU F N 1
ATOM 9412 C CA . GLU F 1 49 ? 98.459 57.291 -0.414 1.00 31.03 46 GLU F CA 1
ATOM 9413 C C . GLU F 1 49 ? 97.470 56.132 -0.289 1.00 30.24 46 GLU F C 1
ATOM 9414 O O . GLU F 1 49 ? 96.302 56.350 0.009 1.00 29.95 46 GLU F O 1
ATOM 9420 N N . GLU F 1 50 ? 97.946 54.908 -0.512 1.00 29.63 47 GLU F N 1
ATOM 9421 C CA . GLU F 1 50 ? 97.133 53.717 -0.320 1.00 29.43 47 GLU F CA 1
ATOM 9422 C C . GLU F 1 50 ? 96.587 53.638 1.115 1.00 28.68 47 GLU F C 1
ATOM 9423 O O . GLU F 1 50 ? 95.393 53.411 1.318 1.00 28.71 47 GLU F O 1
ATOM 9429 N N . VAL F 1 51 ? 97.458 53.850 2.096 1.00 27.97 48 VAL F N 1
ATOM 9430 C CA . VAL F 1 51 ? 97.060 53.856 3.515 1.00 27.36 48 VAL F CA 1
ATOM 9431 C C . VAL F 1 51 ? 96.095 55.010 3.817 1.00 27.16 48 VAL F C 1
ATOM 9432 O O . VAL F 1 51 ? 95.098 54.825 4.516 1.00 26.96 48 VAL F O 1
ATOM 9436 N N . LYS F 1 52 ? 96.382 56.182 3.250 1.00 27.15 49 LYS F N 1
ATOM 9437 C CA . LYS F 1 52 ? 95.529 57.358 3.390 1.00 27.21 49 LYS F CA 1
ATOM 9438 C C . LYS F 1 52 ? 94.102 57.115 2.875 1.00 26.84 49 LYS F C 1
ATOM 9439 O O . LYS F 1 52 ? 93.136 57.514 3.508 1.00 26.70 49 LYS F O 1
ATOM 9445 N N . LYS F 1 53 ? 93.984 56.451 1.734 1.00 26.71 50 LYS F N 1
ATOM 9446 C CA . LYS F 1 53 ? 92.687 56.125 1.162 1.00 27.00 50 LYS F CA 1
ATOM 9447 C C . LYS F 1 53 ? 91.949 55.068 1.972 1.00 26.41 50 LYS F C 1
ATOM 9448 O O . LYS F 1 53 ? 90.727 55.148 2.114 1.00 26.57 50 LYS F O 1
ATOM 9454 N N . LEU F 1 54 ? 92.677 54.082 2.501 1.00 25.73 51 LEU F N 1
ATOM 9455 C CA . LEU F 1 54 ? 92.067 53.063 3.371 1.00 25.28 51 LEU F CA 1
ATOM 9456 C C . LEU F 1 54 ? 91.433 53.694 4.620 1.00 24.92 51 LEU F C 1
ATOM 9457 O O . LEU F 1 54 ? 90.339 53.309 5.034 1.00 24.51 51 LEU F O 1
ATOM 9462 N N . ILE F 1 55 ? 92.137 54.655 5.208 1.00 24.77 52 ILE F N 1
ATOM 9463 C CA . ILE F 1 55 ? 91.689 55.360 6.407 1.00 25.19 52 ILE F CA 1
ATOM 9464 C C . ILE F 1 55 ? 90.444 56.225 6.110 1.00 26.12 52 ILE F C 1
ATOM 9465 O O . ILE F 1 55 ? 89.486 56.289 6.914 1.00 25.64 52 ILE F O 1
ATOM 9470 N N . GLU F 1 56 ? 90.450 56.868 4.941 1.00 26.88 53 GLU F N 1
ATOM 9471 C CA . GLU F 1 56 ? 89.300 57.653 4.515 1.00 28.13 53 GLU F CA 1
ATOM 9472 C C . GLU F 1 56 ? 88.102 56.744 4.229 1.00 27.57 53 GLU F C 1
ATOM 9473 O O . GLU F 1 56 ? 86.983 57.078 4.604 1.00 27.74 53 GLU F O 1
ATOM 9479 N N . LYS F 1 57 ? 88.346 55.588 3.616 1.00 27.09 54 LYS F N 1
ATOM 9480 C CA . LYS F 1 57 ? 87.298 54.601 3.355 1.00 26.94 54 LYS F CA 1
ATOM 9481 C C . LYS F 1 57 ? 86.596 54.154 4.646 1.00 26.71 54 LYS F C 1
ATOM 9482 O O . LYS F 1 57 ? 85.382 53.872 4.651 1.00 26.51 54 LYS F O 1
ATOM 9488 N N . HIS F 1 58 ? 87.362 54.088 5.739 1.00 26.10 55 HIS F N 1
ATOM 9489 C CA . HIS F 1 58 ? 86.845 53.659 7.035 1.00 25.33 55 HIS F CA 1
ATOM 9490 C C . HIS F 1 58 ? 86.563 54.819 7.995 1.00 25.78 55 HIS F C 1
ATOM 9491 O O . HIS F 1 58 ? 86.488 54.633 9.204 1.00 25.12 55 HIS F O 1
ATOM 9498 N N . LYS F 1 59 ? 86.388 56.009 7.434 1.00 26.35 56 LYS F N 1
ATOM 9499 C CA . LYS F 1 59 ? 86.159 57.255 8.182 1.00 27.26 56 LYS F CA 1
ATOM 9500 C C . LYS F 1 59 ? 84.973 57.182 9.163 1.00 26.79 56 LYS F C 1
ATOM 9501 O O . LYS F 1 59 ? 85.015 57.755 10.260 1.00 26.16 56 LYS F O 1
ATOM 9507 N N . ASP F 1 60 ? 83.917 56.482 8.751 1.00 26.83 57 ASP F N 1
ATOM 9508 C CA . ASP F 1 60 ? 82.717 56.325 9.574 1.00 26.99 57 ASP F CA 1
ATOM 9509 C C . ASP F 1 60 ? 82.730 55.076 10.464 1.00 25.96 57 ASP F C 1
ATOM 9510 O O . ASP F 1 60 ? 81.828 54.901 11.293 1.00 25.68 57 ASP F O 1
ATOM 9515 N N . ASN F 1 61 ? 83.761 54.243 10.300 1.00 24.67 58 ASN F N 1
ATOM 9516 C CA . ASN F 1 61 ? 83.867 52.933 10.951 1.00 23.76 58 ASN F CA 1
ATOM 9517 C C . ASN F 1 61 ? 84.772 52.944 12.195 1.00 23.12 58 ASN F C 1
ATOM 9518 O O . ASN F 1 61 ? 84.417 52.382 13.250 1.00 23.05 58 ASN F O 1
ATOM 9523 N N . VAL F 1 62 ? 85.940 53.577 12.057 1.00 21.75 59 VAL F N 1
ATOM 9524 C CA . VAL F 1 62 ? 86.978 53.574 13.088 1.00 20.96 59 VAL F CA 1
ATOM 9525 C C . VAL F 1 62 ? 87.757 54.899 13.129 1.00 20.72 59 VAL F C 1
ATOM 9526 O O . VAL F 1 62 ? 87.854 55.608 12.123 1.00 20.40 59 VAL F O 1
ATOM 9530 N N . LEU F 1 63 ? 88.317 55.204 14.299 1.00 19.93 60 LEU F N 1
ATOM 9531 C CA . LEU F 1 63 ? 89.379 56.213 14.419 1.00 19.44 60 LEU F CA 1
ATOM 9532 C C . LEU F 1 63 ? 90.758 55.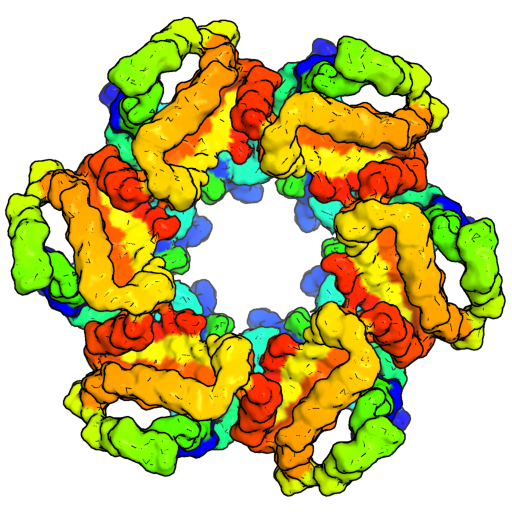544 14.266 1.00 19.19 60 LEU F C 1
ATOM 9533 O O . LEU F 1 63 ? 91.034 54.526 14.900 1.00 18.88 60 LEU F O 1
ATOM 9538 N N . VAL F 1 64 ? 91.619 56.126 13.432 1.00 18.97 61 VAL F N 1
ATOM 9539 C CA . VAL F 1 64 ? 92.944 55.550 13.164 1.00 18.60 61 VAL F CA 1
ATOM 9540 C C . VAL F 1 64 ? 94.042 56.487 13.636 1.00 18.51 61 VAL F C 1
ATOM 9541 O O . VAL F 1 64 ? 94.052 57.673 13.283 1.00 17.96 61 VAL F O 1
ATOM 9545 N N . ASP F 1 65 ? 94.954 55.949 14.442 1.00 17.78 62 ASP F N 1
ATOM 9546 C CA . ASP F 1 65 ? 96.200 56.620 14.791 1.00 17.58 62 ASP F CA 1
ATOM 9547 C C . ASP F 1 65 ? 97.342 55.739 14.322 1.00 17.30 62 ASP F C 1
ATOM 9548 O O . ASP F 1 65 ? 97.295 54.517 14.481 1.00 16.94 62 ASP F O 1
ATOM 9553 N N . LEU F 1 66 ? 98.372 56.355 13.750 1.00 16.67 63 LEU F N 1
ATOM 9554 C CA . LEU F 1 66 ? 99.535 55.629 13.282 1.00 16.58 63 LEU F CA 1
ATOM 9555 C C . LEU F 1 66 ? 100.768 56.357 13.816 1.00 16.73 63 LEU F C 1
ATOM 9556 O O . LEU F 1 66 ? 100.860 57.575 13.699 1.00 16.89 63 LEU F O 1
ATOM 9561 N N . TYR F 1 67 ? 101.680 55.606 14.429 1.00 16.75 64 TYR F N 1
ATOM 9562 C CA . TYR F 1 67 ? 102.866 56.148 15.086 1.00 16.77 64 TYR F CA 1
ATOM 9563 C C . TYR F 1 67 ? 104.149 55.535 14.551 1.00 16.82 64 TYR F C 1
ATOM 9564 O O . TYR F 1 67 ? 104.172 54.364 14.151 1.00 16.72 64 TYR F O 1
ATOM 9573 N N . LEU F 1 68 ? 105.230 56.318 14.594 1.00 16.84 65 LEU F N 1
ATOM 9574 C CA . LEU F 1 68 ? 106.533 55.875 14.093 1.00 17.01 65 LEU F CA 1
ATOM 9575 C C . LEU F 1 68 ? 107.445 55.426 15.240 1.00 17.45 65 LEU F C 1
ATOM 9576 O O . LEU F 1 68 ? 107.715 56.196 16.173 1.00 17.80 65 LEU F O 1
ATOM 9581 N N . THR F 1 69 ? 107.927 54.188 15.176 1.00 17.78 66 THR F N 1
ATOM 9582 C CA . THR F 1 69 ? 108.853 53.690 16.196 1.00 17.69 66 THR F CA 1
ATOM 9583 C C . THR F 1 69 ? 110.255 53.408 15.639 1.00 18.09 66 THR F C 1
ATOM 9584 O O . THR F 1 69 ? 111.209 53.255 16.411 1.00 17.94 66 THR F O 1
ATOM 9588 N N . ARG F 1 70 ? 110.373 53.352 14.312 1.00 18.26 67 ARG F N 1
ATOM 9589 C CA . ARG F 1 70 ? 111.656 53.070 13.649 1.00 18.92 67 ARG F CA 1
ATOM 9590 C C . ARG F 1 70 ? 112.687 54.099 14.107 1.00 19.13 67 ARG F C 1
ATOM 9591 O O . ARG F 1 70 ? 112.375 55.292 14.166 1.00 19.61 67 ARG F O 1
ATOM 9599 N N . GLY F 1 71 ? 113.894 53.648 14.460 1.00 18.90 68 GLY F N 1
ATOM 9600 C CA . GLY F 1 71 ? 114.912 54.562 14.986 1.00 18.63 68 GLY F CA 1
ATOM 9601 C C . GLY F 1 71 ? 114.887 54.687 16.503 1.00 18.59 68 GLY F C 1
ATOM 9602 O O . GLY F 1 71 ? 115.846 55.180 17.104 1.00 18.98 68 GLY F O 1
ATOM 9603 N N . LEU F 1 72 ? 113.804 54.227 17.129 1.00 18.40 69 LEU F N 1
ATOM 9604 C CA . LEU F 1 72 ? 113.668 54.264 18.592 1.00 18.16 69 LEU F CA 1
ATOM 9605 C C . LEU F 1 72 ? 113.438 52.882 19.204 1.00 18.49 69 LEU F C 1
ATOM 9606 O O . LEU F 1 72 ? 113.578 52.697 20.420 1.00 18.64 69 LEU F O 1
ATOM 9611 N N . GLU F 1 73 ? 113.035 51.927 18.373 1.00 19.08 70 GLU F N 1
ATOM 9612 C CA . GLU F 1 73 ? 112.695 50.582 18.842 1.00 19.75 70 GLU F CA 1
ATOM 9613 C C . GLU F 1 73 ? 113.377 49.536 17.993 1.00 19.76 70 GLU F C 1
ATOM 9614 O O . GLU F 1 73 ? 113.381 49.642 16.758 1.00 20.01 70 GLU F O 1
ATOM 9620 N N . THR F 1 74 ? 113.926 48.512 18.637 1.00 20.08 71 THR F N 1
ATOM 9621 C CA . THR F 1 74 ? 114.490 47.356 17.919 1.00 20.57 71 THR F CA 1
ATOM 9622 C C . THR F 1 74 ? 113.394 46.479 17.273 1.00 20.60 71 THR F C 1
ATOM 9623 O O . THR F 1 74 ? 113.540 46.044 16.134 1.00 20.48 71 THR F O 1
ATOM 9627 N N . ASN F 1 75 ? 112.286 46.268 17.982 1.00 20.98 72 ASN F N 1
ATOM 9628 C CA . ASN F 1 75 ? 111.303 45.251 17.596 1.00 21.40 72 ASN F CA 1
ATOM 9629 C C . ASN F 1 75 ? 110.140 45.704 16.702 1.00 20.90 72 ASN F C 1
ATOM 9630 O O . ASN F 1 75 ? 109.314 44.883 16.262 1.00 20.88 72 ASN F O 1
ATOM 9635 N N . SER F 1 76 ? 110.038 47.003 16.456 1.00 20.15 73 SER F N 1
ATOM 9636 C CA . SER F 1 76 ? 108.964 47.516 15.590 1.00 19.71 73 SER F CA 1
ATOM 9637 C C . SER F 1 76 ? 109.416 48.741 14.800 1.00 19.45 73 SER F C 1
ATOM 9638 O O . SER F 1 76 ? 110.374 49.431 15.190 1.00 18.76 73 SER F O 1
ATOM 9641 N N . ASP F 1 77 ? 108.725 48.994 13.688 1.00 18.78 74 ASP F N 1
ATOM 9642 C CA . ASP F 1 77 ? 108.956 50.194 12.872 1.00 18.62 74 ASP F CA 1
ATOM 9643 C C . ASP F 1 77 ? 107.807 51.195 12.952 1.00 18.16 74 ASP F C 1
ATOM 9644 O O . ASP F 1 77 ? 108.005 52.385 12.754 1.00 18.01 74 ASP F O 1
ATOM 9649 N N . PHE F 1 78 ? 106.606 50.690 13.235 1.00 17.87 75 PHE F N 1
ATOM 9650 C CA . PHE F 1 78 ? 105.406 51.516 13.364 1.00 17.60 75 PHE F CA 1
ATOM 9651 C C . PHE F 1 78 ? 104.341 50.725 14.115 1.00 17.30 75 PHE F C 1
ATOM 9652 O O . PHE F 1 78 ? 104.438 49.502 14.219 1.00 17.14 75 PHE F O 1
ATOM 9660 N N . PHE F 1 79 ? 103.358 51.427 14.679 1.00 16.89 76 PHE F N 1
ATOM 9661 C CA . PHE F 1 79 ? 102.188 50.769 15.232 1.00 16.75 76 PHE F CA 1
ATOM 9662 C C . PHE F 1 79 ? 100.930 51.614 15.054 1.00 16.61 76 PHE F C 1
ATOM 9663 O O . PHE F 1 79 ? 101.009 52.832 14.931 1.00 17.03 76 PHE F O 1
ATOM 9671 N N . PHE F 1 80 ? 99.788 50.938 15.008 1.00 16.25 77 PHE F N 1
ATOM 9672 C CA . PHE F 1 80 ? 98.475 51.580 14.928 1.00 15.69 77 PHE F CA 1
ATOM 9673 C C . PHE F 1 80 ? 97.786 51.493 16.292 1.00 15.74 77 PHE F C 1
ATOM 9674 O O . PHE F 1 80 ? 97.957 50.510 17.027 1.00 15.00 77 PHE F O 1
ATOM 9682 N N . ARG F 1 81 ? 97.032 52.535 16.634 1.00 15.34 78 ARG F N 1
ATOM 9683 C CA . ARG F 1 81 ? 95.976 52.424 17.620 1.00 15.51 78 ARG F CA 1
ATOM 9684 C C . ARG F 1 81 ? 94.664 52.681 16.879 1.00 16.20 78 ARG F C 1
ATOM 9685 O O . ARG F 1 81 ? 94.468 53.768 16.297 1.00 16.21 78 ARG F O 1
ATOM 9693 N N . ILE F 1 82 ? 93.792 51.672 16.863 1.00 16.07 79 ILE F N 1
ATOM 9694 C CA . ILE F 1 82 ? 92.451 51.824 16.278 1.00 16.26 79 ILE F CA 1
ATOM 9695 C C . ILE F 1 82 ? 91.443 51.871 17.416 1.00 16.60 79 ILE F C 1
ATOM 9696 O O . ILE F 1 82 ? 91.446 50.991 18.295 1.00 16.81 79 ILE F O 1
ATOM 9701 N N . ASN F 1 83 ? 90.630 52.926 17.424 1.00 16.83 80 ASN F N 1
ATOM 9702 C CA . ASN F 1 83 ? 89.477 53.008 18.324 1.00 17.19 80 ASN F CA 1
ATOM 9703 C C . ASN F 1 83 ? 88.185 52.809 17.534 1.00 17.16 80 ASN F C 1
ATOM 9704 O O . ASN F 1 83 ? 88.036 53.318 16.419 1.00 17.07 80 ASN F O 1
ATOM 9709 N N . ALA F 1 84 ? 87.265 52.057 18.128 1.00 17.34 81 ALA F N 1
ATOM 9710 C CA . ALA F 1 84 ? 86.010 51.699 17.472 1.00 17.37 81 ALA F CA 1
ATOM 9711 C C . ALA F 1 84 ? 84.937 51.359 18.482 1.00 17.49 81 ALA F C 1
ATOM 9712 O O . ALA F 1 84 ? 85.225 50.807 19.534 1.00 17.04 81 ALA F O 1
ATOM 9714 N N . TYR F 1 85 ? 83.691 51.708 18.168 1.00 18.23 82 TYR F N 1
ATOM 9715 C CA . TYR F 1 85 ? 82.543 51.274 18.961 1.00 18.23 82 TYR F CA 1
ATOM 9716 C C . TYR F 1 85 ? 82.283 49.787 18.765 1.00 18.42 82 TYR F C 1
ATOM 9717 O O . TYR F 1 85 ? 81.783 49.118 19.657 1.00 18.30 82 TYR F O 1
ATOM 9726 N N . ASP F 1 86 ? 82.649 49.276 17.601 1.00 18.83 83 ASP F N 1
ATOM 9727 C CA . ASP F 1 86 ? 82.409 47.895 17.217 1.00 19.39 83 ASP F CA 1
ATOM 9728 C C . ASP F 1 86 ? 83.780 47.266 16.931 1.00 19.07 83 ASP F C 1
ATOM 9729 O O . ASP F 1 86 ? 84.449 47.632 15.973 1.00 19.16 83 ASP F O 1
ATOM 9734 N N . LEU F 1 87 ? 84.201 46.327 17.782 1.00 18.60 84 LEU F N 1
ATOM 9735 C CA . LEU F 1 87 ? 85.514 45.689 17.626 1.00 18.06 84 LEU F CA 1
ATOM 9736 C C . LEU F 1 87 ? 85.704 45.079 16.231 1.00 18.08 84 LEU F C 1
ATOM 9737 O O . LEU F 1 87 ? 86.787 45.179 15.652 1.00 17.75 84 LEU F O 1
ATOM 9742 N N . ALA F 1 88 ? 84.651 44.488 15.681 1.00 18.18 85 ALA F N 1
ATOM 9743 C CA . ALA F 1 88 ? 84.728 43.882 14.345 1.00 18.40 85 ALA F CA 1
ATOM 9744 C C . ALA F 1 88 ? 85.125 44.872 13.251 1.00 18.12 85 ALA F C 1
ATOM 9745 O O . ALA F 1 88 ? 85.770 44.491 12.267 1.00 18.82 85 ALA F O 1
ATOM 9747 N N . LYS F 1 89 ? 84.752 46.130 13.417 1.00 18.22 86 LYS F N 1
ATOM 9748 C CA . LYS F 1 89 ? 85.161 47.179 12.478 1.00 18.43 86 LYS F CA 1
ATOM 9749 C C . LYS F 1 89 ? 86.661 47.495 12.568 1.00 17.93 86 LYS F C 1
ATOM 9750 O O . LYS F 1 89 ? 87.331 47.728 11.542 1.00 17.69 86 LYS F O 1
ATOM 9756 N N . ALA F 1 90 ? 87.175 47.512 13.801 1.00 17.48 87 ALA F N 1
ATOM 9757 C CA . ALA F 1 90 ? 88.612 47.630 14.036 1.00 17.23 87 ALA F CA 1
ATOM 9758 C C . ALA F 1 90 ? 89.350 46.467 13.370 1.00 17.32 87 ALA F C 1
ATOM 9759 O O . ALA F 1 90 ? 90.355 46.678 12.684 1.00 17.35 87 ALA F O 1
ATOM 9761 N N . GLN F 1 91 ? 88.835 45.255 13.557 1.00 17.36 88 GLN F N 1
ATOM 9762 C CA . GLN F 1 91 ? 89.402 44.071 12.921 1.00 17.87 88 GLN F CA 1
ATOM 9763 C C . GLN F 1 91 ? 89.436 44.183 11.405 1.00 18.02 88 GLN F C 1
ATOM 9764 O O . GLN F 1 91 ? 90.453 43.861 10.790 1.00 18.41 88 GLN F O 1
ATOM 9770 N N . THR F 1 92 ? 88.332 44.631 10.812 1.00 18.15 89 THR F N 1
ATOM 9771 C CA . THR F 1 92 ? 88.237 44.802 9.357 1.00 18.81 89 THR F CA 1
ATOM 9772 C C . THR F 1 92 ? 89.280 45.795 8.821 1.00 18.71 89 THR F C 1
ATOM 9773 O O . THR F 1 92 ? 89.973 45.517 7.828 1.00 19.18 89 THR F O 1
ATOM 9777 N N . PHE F 1 93 ? 89.407 46.943 9.478 1.00 18.73 90 PHE F N 1
ATOM 9778 C CA . PHE F 1 93 ? 90.446 47.902 9.098 1.00 18.87 90 PHE F CA 1
ATOM 9779 C C . PHE F 1 93 ? 91.864 47.297 9.139 1.00 19.02 90 PHE F C 1
ATOM 9780 O O . PHE F 1 93 ? 92.650 47.471 8.203 1.00 18.96 90 PHE F O 1
ATOM 9788 N N . MET F 1 94 ? 92.195 46.620 10.240 1.00 18.78 91 MET F N 1
ATOM 9789 C CA . MET F 1 94 ? 93.524 46.037 10.411 1.00 19.42 91 MET F CA 1
ATOM 9790 C C . MET F 1 94 ? 93.819 44.956 9.379 1.00 20.23 91 MET F C 1
ATOM 9791 O O . MET F 1 94 ? 94.928 44.876 8.853 1.00 20.20 91 MET F O 1
ATOM 9796 N N . ARG F 1 95 ? 92.829 44.154 9.072 1.00 20.98 92 ARG F N 1
ATOM 9797 C CA . ARG F 1 95 ? 92.897 43.097 8.097 1.00 22.37 92 ARG F CA 1
ATOM 9798 C C . ARG F 1 95 ? 93.167 43.709 6.730 1.00 22.51 92 ARG F C 1
ATOM 9799 O O . ARG F 1 95 ? 94.003 43.279 6.013 1.00 22.85 92 ARG F O 1
ATOM 9807 N N . GLU F 1 96 ? 92.432 44.741 6.398 1.00 22.75 93 GLU F N 1
ATOM 9808 C CA . GLU F 1 96 ? 92.580 45.409 5.112 1.00 23.06 93 GLU F CA 1
ATOM 9809 C C . GLU F 1 96 ? 93.909 46.163 5.010 1.00 23.31 93 GLU F C 1
ATOM 9810 O O . GLU F 1 96 ? 94.492 46.238 3.921 1.00 23.16 93 GLU F O 1
ATOM 9816 N N . PHE F 1 97 ? 94.397 46.701 6.132 1.00 23.10 94 PHE F N 1
ATOM 9817 C CA . PHE F 1 97 ? 95.724 47.312 6.135 1.00 23.08 94 PHE F CA 1
ATOM 9818 C C . PHE F 1 97 ? 96.799 46.285 5.798 1.00 23.76 94 PHE F C 1
ATOM 9819 O O . PHE F 1 97 ? 97.763 46.595 5.119 1.00 23.36 94 PHE F O 1
ATOM 9827 N N . ARG F 1 98 ? 96.628 45.067 6.288 1.00 24.65 95 ARG F N 1
ATOM 9828 C CA . ARG F 1 98 ? 97.608 44.030 6.082 1.00 25.82 95 ARG F CA 1
ATOM 9829 C C . ARG F 1 98 ? 97.678 43.576 4.610 1.00 26.41 95 ARG F C 1
ATOM 9830 O O . ARG F 1 98 ? 98.644 42.941 4.197 1.00 26.53 95 ARG F O 1
ATOM 9838 N N . SER F 1 99 ? 96.667 43.942 3.821 1.00 27.39 96 SER F N 1
ATOM 9839 C CA . SER F 1 99 ? 96.632 43.632 2.379 1.00 28.38 96 SER F CA 1
ATOM 9840 C C . SER F 1 99 ? 97.206 44.765 1.536 1.00 28.65 96 SER F C 1
ATOM 9841 O O . SER F 1 99 ? 97.282 44.677 0.307 1.00 29.10 96 SER F O 1
ATOM 9844 N N . THR F 1 100 ? 97.603 45.826 2.214 1.00 28.60 97 THR F N 1
ATOM 9845 C CA . THR F 1 100 ? 98.195 46.993 1.596 1.00 28.74 97 THR F CA 1
ATOM 9846 C C . THR F 1 100 ? 99.644 46.670 1.175 1.00 28.67 97 THR F C 1
ATOM 9847 O O . THR F 1 100 ? 100.214 45.690 1.663 1.00 28.82 97 THR F O 1
ATOM 9851 N N . THR F 1 101 ? 100.223 47.461 0.264 1.00 28.57 98 THR F N 1
ATOM 9852 C CA . THR F 1 101 ? 101.614 47.268 -0.165 1.00 28.62 98 THR F CA 1
ATOM 9853 C C . THR F 1 101 ? 102.592 47.160 1.015 1.00 28.12 98 THR F C 1
ATOM 9854 O O . THR F 1 101 ? 103.359 46.207 1.090 1.00 28.02 98 THR F O 1
ATOM 9858 N N . ILE F 1 102 ? 102.548 48.127 1.931 1.00 27.62 99 ILE F N 1
ATOM 9859 C CA . ILE F 1 102 ? 103.418 48.098 3.107 1.00 27.27 99 ILE F CA 1
ATOM 9860 C C . ILE F 1 102 ? 102.979 47.005 4.099 1.00 27.28 99 ILE F C 1
ATOM 9861 O O . ILE F 1 102 ? 103.815 46.369 4.738 1.00 26.85 99 ILE F O 1
ATOM 9866 N N . GLY F 1 103 ? 101.664 46.788 4.204 1.00 27.52 100 GLY F N 1
ATOM 9867 C CA . GLY F 1 103 ? 101.104 45.752 5.078 1.00 27.89 100 GLY F CA 1
ATOM 9868 C C . GLY F 1 103 ? 101.595 44.366 4.715 1.00 28.34 100 GLY F C 1
ATOM 9869 O O . GLY F 1 103 ? 101.895 43.564 5.592 1.00 28.05 100 GLY F O 1
ATOM 9870 N N . LYS F 1 104 ? 101.699 44.097 3.415 1.00 28.58 101 LYS F N 1
ATOM 9871 C CA . LYS F 1 104 ? 102.194 42.811 2.913 1.00 29.15 101 LYS F CA 1
ATOM 9872 C C . LYS F 1 104 ? 103.688 42.600 3.187 1.00 28.63 101 LYS F C 1
ATOM 9873 O O . LYS F 1 104 ? 104.195 41.471 3.100 1.00 28.74 101 LYS F O 1
ATOM 9879 N N . ASN F 1 105 ? 104.379 43.689 3.515 1.00 28.00 102 ASN F N 1
ATOM 9880 C CA . ASN F 1 105 ? 105.823 43.667 3.747 1.00 27.69 102 ASN F CA 1
ATOM 9881 C C . ASN F 1 105 ? 106.224 43.937 5.202 1.00 27.09 102 ASN F C 1
ATOM 9882 O O . ASN F 1 105 ? 107.355 44.332 5.495 1.00 27.39 102 ASN F O 1
ATOM 9887 N N . ALA F 1 106 ? 105.288 43.681 6.108 1.00 26.31 103 ALA F N 1
ATOM 9888 C CA . ALA F 1 106 ? 105.494 43.880 7.534 1.00 25.48 103 ALA F CA 1
ATOM 9889 C C . ALA F 1 106 ? 104.972 42.685 8.328 1.00 25.15 103 ALA F C 1
ATOM 9890 O O . ALA F 1 106 ? 103.893 42.171 8.037 1.00 24.91 103 ALA F O 1
ATOM 9892 N N . ASP F 1 107 ? 105.745 42.257 9.327 1.00 24.96 104 ASP F N 1
ATOM 9893 C CA . ASP F 1 107 ? 105.330 41.231 10.269 1.00 24.74 104 ASP F CA 1
ATOM 9894 C C . ASP F 1 107 ? 104.652 41.891 11.469 1.00 24.21 104 ASP F C 1
ATOM 9895 O O . ASP F 1 107 ? 105.062 42.963 11.899 1.00 23.97 104 ASP F O 1
ATOM 9900 N N . VAL F 1 108 ? 103.625 41.238 12.008 1.00 23.62 105 VAL F N 1
ATOM 9901 C CA . VAL F 1 108 ? 103.036 41.642 13.281 1.00 23.12 105 VAL F CA 1
ATOM 9902 C C . VAL F 1 108 ? 103.937 41.193 14.430 1.00 23.03 105 VAL F C 1
ATOM 9903 O O . VAL F 1 108 ? 104.181 39.997 14.618 1.00 23.11 105 VAL F O 1
ATOM 9907 N N . PHE F 1 109 ? 104.429 42.159 15.199 1.00 22.46 106 PHE F N 1
ATOM 9908 C CA . PHE F 1 109 ? 105.212 41.858 16.391 1.00 22.19 106 PHE F CA 1
ATOM 9909 C C . PHE F 1 109 ? 104.313 41.625 17.617 1.00 21.82 106 PHE F C 1
ATOM 9910 O O . PHE F 1 109 ? 104.557 40.736 18.415 1.00 21.37 106 PHE F O 1
ATOM 9918 N N . GLU F 1 110 ? 103.246 42.417 17.725 1.00 21.54 107 GLU F N 1
ATOM 9919 C CA . GLU F 1 110 ? 102.414 42.456 18.914 1.00 21.10 107 GLU F CA 1
ATOM 9920 C C . GLU F 1 110 ? 101.011 42.977 18.533 1.00 20.00 107 GLU F C 1
ATOM 9921 O O . GLU F 1 110 ? 100.892 43.902 17.739 1.00 18.75 107 GLU F O 1
ATOM 9927 N N . THR F 1 111 ? 99.969 42.369 19.101 1.00 19.35 108 THR F N 1
ATOM 9928 C CA . THR F 1 111 ? 98.584 42.824 18.939 1.00 18.73 108 THR F CA 1
ATOM 9929 C C . THR F 1 111 ? 97.935 42.881 20.320 1.00 18.40 108 THR F C 1
ATOM 9930 O O . THR F 1 111 ? 97.945 41.899 21.052 1.00 18.58 108 THR F O 1
ATOM 9934 N N . LEU F 1 112 ? 97.391 44.036 20.677 1.00 17.40 109 LEU F N 1
ATOM 9935 C CA . LEU F 1 112 ? 96.761 44.212 21.977 1.00 17.50 109 LEU F CA 1
ATOM 9936 C C . LEU F 1 112 ? 95.324 44.678 21.793 1.00 16.91 109 LEU F C 1
ATOM 9937 O O . LEU F 1 112 ? 95.056 45.607 21.043 1.00 17.33 109 LEU F O 1
ATOM 9942 N N . VAL F 1 113 ? 94.400 44.007 22.472 1.00 16.57 110 VAL F N 1
ATOM 9943 C CA . VAL F 1 113 ? 92.977 44.347 22.403 1.00 15.68 110 VAL F CA 1
ATOM 9944 C C . VAL F 1 113 ? 92.504 44.728 23.788 1.00 15.60 110 VAL F C 1
ATOM 9945 O O . VAL F 1 113 ? 92.763 43.997 24.754 1.00 15.24 110 VAL F O 1
ATOM 9949 N N . GLY F 1 114 ? 91.835 45.877 23.885 1.00 15.14 111 GLY F N 1
ATOM 9950 C CA . GLY F 1 114 ? 91.240 46.313 25.129 1.00 14.98 111 GLY F CA 1
ATOM 9951 C C . GLY F 1 114 ? 89.989 47.128 24.929 1.00 15.53 111 GLY F C 1
ATOM 9952 O O . GLY F 1 114 ? 89.642 47.539 23.806 1.00 15.45 111 GLY F O 1
ATOM 9953 N N . VAL F 1 115 ? 89.305 47.379 26.030 1.00 15.98 112 VAL F N 1
ATOM 9954 C CA . VAL F 1 115 ? 88.098 48.168 25.982 1.00 16.38 112 VAL F CA 1
ATOM 9955 C C . VAL F 1 115 ? 88.127 49.201 27.108 1.00 17.05 112 VAL F C 1
ATOM 9956 O O . VAL F 1 115 ? 88.545 48.941 28.228 1.00 17.12 112 VAL F O 1
ATOM 9960 N N . THR F 1 116 ? 87.678 50.379 26.757 1.00 17.57 113 THR F N 1
ATOM 9961 C CA . THR F 1 116 ? 87.469 51.477 27.660 1.00 18.83 113 THR F CA 1
ATOM 9962 C C . THR F 1 116 ? 86.290 51.203 28.627 1.00 19.03 113 THR F C 1
ATOM 9963 O O . THR F 1 116 ? 85.303 50.589 28.237 1.00 18.41 113 THR F O 1
ATOM 9967 N N . LYS F 1 117 ? 86.411 51.652 29.880 1.00 19.59 114 LYS F N 1
ATOM 9968 C CA . LYS F 1 117 ? 85.362 51.470 30.893 1.00 20.55 114 LYS F CA 1
ATOM 9969 C C . LYS F 1 117 ? 85.249 52.681 31.820 1.00 21.30 114 LYS F C 1
ATOM 9970 O O . LYS F 1 117 ? 86.187 53.471 31.925 1.00 21.30 114 LYS F O 1
ATOM 9976 N N . PRO F 1 118 ? 84.100 52.816 32.517 1.00 22.59 115 PRO F N 1
ATOM 9977 C CA . PRO F 1 118 ? 83.976 53.861 33.534 1.00 23.05 115 PRO F CA 1
ATOM 9978 C C . PRO F 1 118 ? 84.956 53.619 34.690 1.00 23.43 115 PRO F C 1
ATOM 9979 O O . PRO F 1 118 ? 85.436 52.498 34.879 1.00 22.84 115 PRO F O 1
ATOM 9983 N N . LEU F 1 119 ? 85.235 54.668 35.459 1.00 24.25 116 LEU F N 1
ATOM 9984 C CA . LEU F 1 119 ? 86.136 54.559 36.616 1.00 25.04 116 LEU F CA 1
ATOM 9985 C C . LEU F 1 119 ? 85.645 53.513 37.613 1.00 25.87 116 LEU F C 1
ATOM 9986 O O . LEU F 1 119 ? 84.475 53.486 37.970 1.00 25.95 116 LEU F O 1
ATOM 9991 N N . ASN F 1 120 ? 86.560 52.659 38.053 1.00 26.72 117 ASN F N 1
ATOM 9992 C CA . ASN F 1 120 ? 86.233 51.554 38.920 1.00 27.70 117 ASN F CA 1
ATOM 9993 C C . ASN F 1 120 ? 86.520 51.901 40.363 1.00 27.70 117 ASN F C 1
ATOM 9994 O O . ASN F 1 120 ? 85.870 51.388 41.278 1.00 27.50 117 ASN F O 1
ATOM 9999 N N . TYR F 1 121 ? 87.512 52.766 40.553 1.00 27.71 118 TYR F N 1
ATOM 10000 C CA . TYR F 1 121 ? 88.059 53.039 41.859 1.00 27.92 118 TYR F CA 1
ATOM 10001 C C . TYR F 1 121 ? 87.939 54.513 42.173 1.00 28.29 118 TYR F C 1
ATOM 10002 O O . TYR F 1 121 ? 87.255 54.890 43.111 1.00 28.75 118 TYR F O 1
ATOM 10011 N N . ILE F 1 122 ? 88.590 55.349 41.367 1.00 28.83 119 ILE F N 1
ATOM 10012 C CA . ILE F 1 122 ? 88.692 56.776 41.651 1.00 28.86 119 ILE F CA 1
ATOM 10013 C C . ILE F 1 122 ? 87.470 57.515 41.107 1.00 29.62 119 ILE F C 1
ATOM 10014 O O . ILE F 1 122 ? 87.578 58.505 40.361 1.00 29.53 119 ILE F O 1
ATOM 10019 N N . SER F 1 123 ? 86.289 57.035 41.488 1.00 30.62 120 SER F N 1
ATOM 10020 C CA . SER F 1 123 ? 85.054 57.718 41.110 1.00 31.45 120 SER F CA 1
ATOM 10021 C C . SER F 1 123 ? 84.604 58.691 42.195 1.00 32.24 120 SER F C 1
ATOM 10022 O O . SER F 1 123 ? 85.113 58.685 43.326 1.00 32.15 120 SER F O 1
ATOM 10025 N N . LYS F 1 124 ? 83.659 59.543 41.822 1.00 33.41 121 LYS F N 1
ATOM 10026 C CA . LYS F 1 124 ? 82.999 60.465 42.747 1.00 34.92 121 LYS F CA 1
ATOM 10027 C C . LYS F 1 124 ? 82.488 59.747 44.007 1.00 35.35 121 LYS F C 1
ATOM 10028 O O . LYS F 1 124 ? 82.746 60.193 45.135 1.00 35.72 121 LYS F O 1
ATOM 10034 N N . ASP F 1 125 ? 81.785 58.629 43.806 1.00 36.00 122 ASP F N 1
ATOM 10035 C CA . ASP F 1 125 ? 81.229 57.850 44.917 1.00 36.63 122 ASP F CA 1
ATOM 10036 C C . ASP F 1 125 ? 82.284 57.233 45.844 1.00 36.36 122 ASP F C 1
ATOM 10037 O O . ASP F 1 125 ? 82.142 57.310 47.066 1.00 36.63 122 ASP F O 1
ATOM 10042 N N . LYS F 1 126 ? 83.337 56.643 45.277 1.00 35.86 123 LYS F N 1
ATOM 10043 C CA . LYS F 1 126 ? 84.287 55.849 46.071 1.00 35.55 123 LYS F CA 1
ATOM 10044 C C . LYS F 1 126 ? 85.487 56.640 46.594 1.00 35.10 123 LYS F C 1
ATOM 10045 O O . LYS F 1 126 ? 86.047 56.315 47.645 1.00 35.18 123 LYS F O 1
ATOM 10051 N N . SER F 1 127 ? 85.886 57.664 45.849 1.00 34.55 124 SER F N 1
ATOM 10052 C CA . SER F 1 127 ? 87.063 58.445 46.194 1.00 34.28 124 SER F CA 1
ATOM 10053 C C . SER F 1 127 ? 86.915 59.882 45.702 1.00 34.13 124 SER F C 1
ATOM 10054 O O . SER F 1 127 ? 87.577 60.287 44.738 1.00 34.17 124 SER F O 1
ATOM 10057 N N . PRO F 1 128 ? 86.056 60.671 46.379 1.00 33.99 125 PRO F N 1
ATOM 10058 C CA . PRO F 1 128 ? 85.659 61.972 45.810 1.00 33.81 125 PRO F CA 1
ATOM 10059 C C . PRO F 1 128 ? 86.775 63.033 45.753 1.00 33.38 125 PRO F C 1
ATOM 10060 O O . PRO F 1 128 ? 86.778 63.850 44.832 1.00 33.65 125 PRO F O 1
ATOM 10064 N N . GLY F 1 129 ? 87.704 63.021 46.711 1.00 32.94 126 GLY F N 1
ATOM 10065 C CA . GLY F 1 129 ? 88.817 63.982 46.718 1.00 32.28 126 GLY F CA 1
ATOM 10066 C C . GLY F 1 129 ? 89.714 63.816 45.501 1.00 31.87 126 GLY F C 1
ATOM 10067 O O . GLY F 1 129 ? 89.920 64.760 44.719 1.00 31.92 126 GLY F O 1
ATOM 10068 N N . LEU F 1 130 ? 90.228 62.602 45.319 1.00 31.36 127 LEU F N 1
ATOM 10069 C CA . LEU F 1 130 ? 91.099 62.305 44.181 1.00 30.45 127 LEU F CA 1
ATOM 10070 C C . LEU F 1 130 ? 90.347 62.360 42.867 1.00 30.18 127 LEU F C 1
ATOM 10071 O O . LEU F 1 130 ? 90.932 62.714 41.836 1.00 30.24 127 LEU F O 1
ATOM 10076 N N . ASN F 1 131 ? 89.051 62.029 42.888 1.00 29.88 128 ASN F N 1
ATOM 10077 C CA . ASN F 1 131 ? 88.228 62.157 41.677 1.00 29.89 128 ASN F CA 1
ATOM 10078 C C . ASN F 1 131 ? 88.122 63.591 41.214 1.00 30.19 128 ASN F C 1
ATOM 10079 O O . ASN F 1 131 ? 88.113 63.856 39.997 1.00 30.17 128 ASN F O 1
ATOM 10084 N N . ALA F 1 132 ? 87.992 64.516 42.168 1.00 30.31 129 ALA F N 1
ATOM 10085 C CA . ALA F 1 132 ? 87.929 65.931 41.814 1.00 30.69 129 ALA F CA 1
ATOM 10086 C C . ALA F 1 132 ? 89.264 66.414 41.249 1.00 30.55 129 ALA F C 1
ATOM 10087 O O . ALA F 1 132 ? 89.282 67.201 40.290 1.00 30.37 129 ALA F O 1
ATOM 10089 N N . GLY F 1 133 ? 90.362 65.925 41.820 1.00 30.77 130 GLY F N 1
ATOM 10090 C CA . GLY F 1 133 ? 91.705 66.205 41.307 1.00 31.21 130 GLY F CA 1
ATOM 10091 C C . GLY F 1 133 ? 91.883 65.714 39.879 1.00 31.45 130 GLY F C 1
ATOM 10092 O O . GLY F 1 133 ? 92.539 66.371 39.061 1.00 31.50 130 GLY F O 1
ATOM 10093 N N . LEU F 1 134 ? 91.287 64.559 39.578 1.00 32.00 131 LEU F N 1
ATOM 10094 C CA . LEU F 1 134 ? 91.340 63.969 38.240 1.00 32.74 131 LEU F CA 1
ATOM 10095 C C . LEU F 1 134 ? 90.639 64.847 37.201 1.00 33.82 131 LEU F C 1
ATOM 10096 O O . LEU F 1 134 ? 91.089 64.964 36.057 1.00 33.57 131 LEU F O 1
ATOM 10101 N N . SER F 1 135 ? 89.531 65.462 37.605 1.00 35.33 132 SER F N 1
ATOM 10102 C CA . SER F 1 135 ? 88.808 66.389 36.740 1.00 36.59 132 SER F CA 1
ATOM 10103 C C . SER F 1 135 ? 89.418 67.794 36.682 1.00 37.21 132 SER F C 1
ATOM 10104 O O . SER F 1 135 ? 89.400 68.416 35.616 1.00 38.01 132 SER F O 1
ATOM 10107 N N . SER F 1 136 ? 89.963 68.284 37.799 1.00 37.96 133 SER F N 1
ATOM 10108 C CA . SER F 1 136 ? 90.574 69.626 37.867 1.00 38.53 133 SER F CA 1
ATOM 10109 C C . SER F 1 136 ? 91.901 69.745 37.100 1.00 38.90 133 SER F C 1
ATOM 10110 O O . SER F 1 136 ? 92.360 70.857 36.792 1.00 39.41 133 SER F O 1
ATOM 10113 N N . ALA F 1 137 ? 92.522 68.603 36.811 1.00 38.83 134 ALA F N 1
ATOM 10114 C CA . ALA F 1 137 ? 93.790 68.569 36.091 1.00 38.42 134 ALA F CA 1
ATOM 10115 C C . ALA F 1 137 ? 93.513 68.595 34.603 1.00 37.84 134 ALA F C 1
ATOM 10116 O O . ALA F 1 137 ? 92.702 67.815 34.106 1.00 38.51 134 ALA F O 1
ATOM 10118 N N . THR F 1 138 ? 94.170 69.512 33.900 1.00 36.59 135 THR F N 1
ATOM 10119 C CA . THR F 1 138 ? 94.009 69.642 32.451 1.00 35.51 135 THR F CA 1
ATOM 10120 C C . THR F 1 138 ? 95.384 69.739 31.781 1.00 34.12 135 THR F C 1
ATOM 10121 O O . THR F 1 138 ? 96.267 70.444 32.268 1.00 33.87 135 THR F O 1
ATOM 10125 N N . TYR F 1 139 ? 95.561 69.028 30.669 1.00 32.63 136 TYR F N 1
ATOM 10126 C CA . TYR F 1 139 ? 96.800 69.121 29.906 1.00 31.15 136 TYR F CA 1
ATOM 10127 C C . TYR F 1 139 ? 96.982 70.536 29.360 1.00 30.98 136 TYR F C 1
ATOM 10128 O O . TYR F 1 139 ? 96.053 71.131 28.784 1.00 30.79 136 TYR F O 1
ATOM 10137 N N . SER F 1 140 ? 98.224 70.996 29.494 1.00 30.84 137 SER F N 1
ATOM 10138 C CA . SER F 1 140 ? 98.676 72.347 29.139 1.00 30.98 137 SER F CA 1
ATOM 10139 C C . SER F 1 140 ? 99.875 72.628 28.204 1.00 30.81 137 SER F C 1
ATOM 10140 O O . SER F 1 140 ? 100.048 73.720 27.780 1.00 31.21 137 SER F O 1
ATOM 10143 N N . GLY F 1 141 ? 100.715 71.705 27.843 1.00 30.42 138 GLY F N 1
ATOM 10144 C CA . GLY F 1 141 ? 101.700 72.164 26.898 1.00 30.06 138 GLY F CA 1
ATOM 10145 C C . GLY F 1 141 ? 101.321 72.156 25.432 1.00 29.39 138 GLY F C 1
ATOM 10146 O O . GLY F 1 141 ? 100.191 72.264 25.070 1.00 29.80 138 GLY F O 1
ATOM 10147 N N . PRO F 1 142 ? 102.317 72.007 24.588 1.00 28.80 139 PRO F N 1
ATOM 10148 C CA . PRO F 1 142 ? 102.126 71.892 23.158 1.00 28.03 139 PRO F CA 1
ATOM 10149 C C . PRO F 1 142 ? 101.512 70.542 22.767 1.00 27.28 139 PRO F C 1
ATOM 10150 O O . PRO F 1 142 ? 101.615 69.684 23.598 1.00 27.27 139 PRO F O 1
ATOM 10154 N N . ALA F 1 143 ? 100.903 70.395 21.578 1.00 26.22 140 ALA F N 1
ATOM 10155 C CA . ALA F 1 143 ? 100.441 69.107 21.091 1.00 25.15 140 ALA F CA 1
ATOM 10156 C C . ALA F 1 143 ? 101.553 68.079 21.338 1.00 24.49 140 ALA F C 1
ATOM 10157 O O . ALA F 1 143 ? 102.725 68.358 21.072 1.00 24.87 140 ALA F O 1
ATOM 10159 N N . PRO F 1 144 ? 101.205 66.902 21.897 1.00 23.50 141 PRO F N 1
ATOM 10160 C CA . PRO F 1 144 ? 102.245 65.904 22.182 1.00 22.52 141 PRO F CA 1
ATOM 10161 C C . PRO F 1 144 ? 102.964 65.380 20.941 1.00 21.67 141 PRO F C 1
ATOM 10162 O O . PRO F 1 144 ? 102.348 65.146 19.897 1.00 21.58 141 PRO F O 1
ATOM 10166 N N . ARG F 1 145 ? 104.278 65.226 21.056 1.00 20.67 142 ARG F N 1
ATOM 10167 C CA . ARG F 1 145 ? 105.096 64.660 19.984 1.00 20.14 142 ARG F CA 1
ATOM 10168 C C . ARG F 1 145 ? 105.255 63.154 20.177 1.00 18.98 142 ARG F C 1
ATOM 10169 O O . ARG F 1 145 ? 105.555 62.444 19.221 1.00 18.54 142 ARG F O 1
ATOM 10177 N N . TYR F 1 146 ? 105.089 62.689 21.422 1.00 18.13 143 TYR F N 1
ATOM 10178 C CA . TYR F 1 146 ? 105.465 61.295 21.782 1.00 17.63 143 TYR F CA 1
ATOM 10179 C C . TYR F 1 146 ? 104.323 60.445 22.327 1.00 17.76 143 TYR F C 1
ATOM 10180 O O . TYR F 1 146 ? 103.442 60.940 23.028 1.00 17.45 143 TYR F O 1
ATOM 10189 N N . VAL F 1 147 ? 104.379 59.152 22.010 1.00 17.38 144 VAL F N 1
ATOM 10190 C CA . VAL F 1 147 ? 103.422 58.192 22.519 1.00 17.28 144 VAL F CA 1
ATOM 10191 C C . VAL F 1 147 ? 104.167 57.102 23.288 1.00 17.27 144 VAL F C 1
ATOM 10192 O O . VAL F 1 147 ? 105.269 56.704 22.906 1.00 17.45 144 VAL F O 1
ATOM 10196 N N . ILE F 1 148 ? 103.581 56.662 24.397 1.00 17.31 145 ILE F N 1
ATOM 10197 C CA . ILE F 1 148 ? 104.063 55.500 25.139 1.00 17.39 145 ILE F CA 1
ATOM 10198 C C . ILE F 1 148 ? 102.910 54.528 25.324 1.00 16.87 145 ILE F C 1
ATOM 10199 O O . ILE F 1 148 ? 101.833 54.936 25.705 1.00 16.69 145 ILE F O 1
ATOM 10204 N N . VAL F 1 149 ? 103.149 53.247 25.042 1.00 16.66 146 VAL F N 1
ATOM 10205 C CA . VAL F 1 149 ? 102.171 52.195 25.290 1.00 16.84 146 VAL F CA 1
ATOM 10206 C C . VAL F 1 149 ? 102.819 51.142 26.181 1.00 17.19 146 VAL F C 1
ATOM 10207 O O . VAL F 1 149 ? 103.920 50.672 25.893 1.00 17.29 146 VAL F O 1
ATOM 10211 N N . ILE F 1 150 ? 102.157 50.807 27.283 1.00 17.83 147 ILE F N 1
ATOM 10212 C CA . ILE F 1 150 ? 102.648 49.788 28.215 1.00 18.50 147 ILE F CA 1
ATOM 10213 C C . ILE F 1 150 ? 101.491 48.843 28.574 1.00 18.88 147 ILE F C 1
ATOM 10214 O O . ILE F 1 150 ? 100.536 49.267 29.218 1.00 18.91 147 ILE F O 1
ATOM 10219 N N . PRO F 1 151 ? 101.565 47.560 28.143 1.00 19.42 148 PRO F N 1
ATOM 10220 C CA . PRO F 1 151 ? 100.579 46.595 28.607 1.00 19.82 148 PRO F CA 1
ATOM 10221 C C . PRO F 1 151 ? 100.900 46.202 30.042 1.00 20.43 148 PRO F C 1
ATOM 10222 O O . PRO F 1 151 ? 102.083 46.194 30.420 1.00 20.49 148 PRO F O 1
ATOM 10226 N N . VAL F 1 152 ? 99.874 45.896 30.843 1.00 20.81 149 VAL F N 1
ATOM 10227 C CA . VAL F 1 152 ? 100.074 45.551 32.253 1.00 21.48 149 VAL F CA 1
ATOM 10228 C C . VAL F 1 152 ? 99.249 44.330 32.643 1.00 22.97 149 VAL F C 1
ATOM 10229 O O . VAL F 1 152 ? 98.042 44.275 32.409 1.00 21.94 149 VAL F O 1
ATOM 10233 N N . LYS F 1 153 ? 99.927 43.344 33.227 1.00 24.39 150 LYS F N 1
ATOM 10234 C CA . LYS F 1 153 ? 99.261 42.178 33.771 1.00 26.36 150 LYS F CA 1
ATOM 10235 C C . LYS F 1 153 ? 99.453 42.148 35.286 1.00 27.38 150 LYS F C 1
ATOM 10236 O O . LYS F 1 153 ? 100.586 42.122 35.767 1.00 27.37 150 LYS F O 1
ATOM 10242 N N . LYS F 1 154 ? 98.350 42.160 36.033 1.00 28.87 151 LYS F N 1
ATOM 10243 C CA . LYS F 1 154 ? 98.405 42.085 37.492 1.00 30.90 151 LYS F CA 1
ATOM 10244 C C . LYS F 1 154 ? 98.473 40.632 37.956 1.00 32.37 151 LYS F C 1
ATOM 10245 O O . LYS F 1 154 ? 98.000 39.731 37.266 1.00 32.62 151 LYS F O 1
ATOM 10251 N N . ASN F 1 155 ? 99.070 40.413 39.126 1.00 34.29 152 ASN F N 1
ATOM 10252 C CA . ASN F 1 155 ? 99.315 39.063 39.655 1.00 36.05 152 ASN F CA 1
ATOM 10253 C C . ASN F 1 155 ? 98.192 38.579 40.555 1.00 36.92 152 ASN F C 1
ATOM 10254 O O . ASN F 1 155 ? 97.290 39.354 40.901 1.00 36.67 152 ASN F O 1
ATOM 10259 N N . ALA F 1 156 ? 98.268 37.299 40.944 1.00 38.03 153 ALA F N 1
ATOM 10260 C CA . ALA F 1 156 ? 97.297 36.662 41.847 1.00 38.87 153 ALA F CA 1
ATOM 10261 C C . ALA F 1 156 ? 97.082 37.450 43.148 1.00 39.40 153 ALA F C 1
ATOM 10262 O O . ALA F 1 156 ? 95.956 37.543 43.648 1.00 39.67 153 ALA F O 1
ATOM 10264 N N . GLU F 1 157 ? 98.167 38.002 43.688 1.00 39.93 154 GLU F N 1
ATOM 10265 C CA . GLU F 1 157 ? 98.117 38.783 44.923 1.00 40.74 154 GLU F CA 1
ATOM 10266 C C . GLU F 1 157 ? 97.130 39.932 44.807 1.00 40.42 154 GLU F C 1
ATOM 10267 O O . GLU F 1 157 ? 96.329 40.157 45.715 1.00 40.63 154 GLU F O 1
ATOM 10273 N N . TRP F 1 158 ? 97.198 40.657 43.687 1.00 39.98 155 TRP F N 1
ATOM 10274 C CA . TRP F 1 158 ? 96.291 41.771 43.426 1.00 39.26 155 TRP F CA 1
ATOM 10275 C C . TRP F 1 158 ? 94.819 41.312 43.420 1.00 39.75 155 TRP F C 1
ATOM 10276 O O . TRP F 1 158 ? 93.960 41.919 44.076 1.00 39.21 155 TRP F O 1
ATOM 10287 N N . TRP F 1 159 ? 94.547 40.229 42.692 1.00 40.32 156 TRP F N 1
ATOM 10288 C CA . TRP F 1 159 ? 93.187 39.725 42.528 1.00 41.18 156 TRP F CA 1
ATOM 10289 C C . TRP F 1 159 ? 92.616 39.089 43.807 1.00 42.10 156 TRP F C 1
ATOM 10290 O O . TRP F 1 159 ? 91.397 39.103 44.032 1.00 42.24 156 TRP F O 1
ATOM 10301 N N . ASN F 1 160 ? 93.516 38.558 44.638 1.00 43.27 157 ASN F N 1
ATOM 10302 C CA . ASN F 1 160 ? 93.193 38.058 45.981 1.00 44.31 157 ASN F CA 1
ATOM 10303 C C . ASN F 1 160 ? 92.651 39.154 46.900 1.00 44.49 157 ASN F C 1
ATOM 10304 O O . ASN F 1 160 ? 91.688 38.930 47.653 1.00 44.95 157 ASN F O 1
ATOM 10309 N N . MET F 1 161 ? 93.294 40.325 46.854 1.00 44.18 158 MET F N 1
ATOM 10310 C CA . MET F 1 161 ? 92.922 41.469 47.691 1.00 43.64 158 MET F CA 1
ATOM 10311 C C . MET F 1 161 ? 91.443 41.822 47.605 1.00 43.13 158 MET F C 1
ATOM 10312 O O . MET F 1 161 ? 90.795 41.584 46.581 1.00 43.31 158 MET F O 1
ATOM 10317 N N . SER F 1 162 ? 90.923 42.397 48.691 1.00 42.29 159 SER F N 1
ATOM 10318 C CA . SER F 1 162 ? 89.542 42.870 48.748 1.00 41.56 159 SER F CA 1
ATOM 10319 C C . SER F 1 162 ? 89.368 44.123 47.886 1.00 40.92 159 SER F C 1
ATOM 10320 O O . SER F 1 162 ? 90.349 44.804 47.586 1.00 40.86 159 SER F O 1
ATOM 10323 N N . PRO F 1 163 ? 88.118 44.435 47.489 1.00 40.45 160 PRO F N 1
ATOM 10324 C CA . PRO F 1 163 ? 87.878 45.661 46.727 1.00 40.04 160 PRO F CA 1
ATOM 10325 C C . PRO F 1 163 ? 88.339 46.901 47.499 1.00 39.62 160 PRO F C 1
ATOM 10326 O O . PRO F 1 163 ? 88.826 47.857 46.887 1.00 39.59 160 PRO F O 1
ATOM 10330 N N . GLU F 1 164 ? 88.183 46.876 48.824 1.00 38.93 161 GLU F N 1
ATOM 10331 C CA . GLU F 1 164 ? 88.624 47.970 49.691 1.00 38.46 161 GLU F CA 1
ATOM 10332 C C . GLU F 1 164 ? 90.144 48.136 49.676 1.00 37.37 161 GLU F C 1
ATOM 10333 O O . GLU F 1 164 ? 90.642 49.262 49.600 1.00 37.24 161 GLU F O 1
ATOM 10339 N N . GLU F 1 165 ? 90.870 47.022 49.742 1.00 36.41 162 GLU F N 1
ATOM 10340 C CA . GLU F 1 165 ? 92.324 47.052 49.644 1.00 35.67 162 GLU F CA 1
ATOM 10341 C C . GLU F 1 165 ? 92.815 47.512 48.277 1.00 34.68 162 GLU F C 1
ATOM 10342 O O . GLU F 1 165 ? 93.800 48.251 48.200 1.00 34.56 162 GLU F O 1
ATOM 10348 N N . ARG F 1 166 ? 92.137 47.092 47.208 1.00 33.53 163 ARG F N 1
ATOM 10349 C CA . ARG F 1 166 ? 92.524 47.540 45.863 1.00 32.70 163 ARG F CA 1
ATOM 10350 C C . ARG F 1 166 ? 92.249 49.026 45.676 1.00 31.80 163 ARG F C 1
ATOM 10351 O O . ARG F 1 166 ? 93.034 49.719 45.021 1.00 31.43 163 ARG F O 1
ATOM 10359 N N . LEU F 1 167 ? 91.149 49.517 46.255 1.00 30.91 164 LEU F N 1
ATOM 10360 C CA . LEU F 1 167 ? 90.826 50.948 46.196 1.00 30.58 164 LEU F CA 1
ATOM 10361 C C . LEU F 1 167 ? 91.878 51.808 46.886 1.00 30.58 164 LEU F C 1
ATOM 10362 O O . LEU F 1 167 ? 92.260 52.848 46.356 1.00 30.25 164 LEU F O 1
ATOM 10367 N N . LYS F 1 168 ? 92.335 51.367 48.058 1.00 30.72 165 LYS F N 1
ATOM 10368 C CA . LYS F 1 168 ? 93.411 52.040 48.767 1.00 31.22 165 LYS F CA 1
ATOM 10369 C C . LYS F 1 168 ? 94.698 52.075 47.944 1.00 30.81 165 LYS F C 1
ATOM 10370 O O . LYS F 1 168 ? 95.368 53.103 47.901 1.00 30.79 165 LYS F O 1
ATOM 10376 N N . GLU F 1 169 ? 95.028 50.972 47.274 1.00 30.47 166 GLU F N 1
ATOM 10377 C CA . GLU F 1 169 ? 96.201 50.936 46.391 1.00 30.55 166 GLU F CA 1
ATOM 10378 C C . GLU F 1 169 ? 96.052 51.883 45.205 1.00 29.57 166 GLU F C 1
ATOM 10379 O O . GLU F 1 169 ? 97.016 52.529 44.798 1.00 29.67 166 GLU F O 1
ATOM 10385 N N . MET F 1 170 ? 94.839 51.990 44.668 1.00 28.55 167 MET F N 1
ATOM 10386 C CA . MET F 1 170 ? 94.587 52.891 43.537 1.00 28.04 167 MET F CA 1
ATOM 10387 C C . MET F 1 170 ? 94.608 54.380 43.941 1.00 27.65 167 MET F C 1
ATOM 10388 O O . MET F 1 170 ? 94.883 55.274 43.122 1.00 27.02 167 MET F O 1
ATOM 10393 N N . GLU F 1 171 ? 94.275 54.639 45.198 1.00 27.53 168 GLU F N 1
ATOM 10394 C CA . GLU F 1 171 ? 94.433 55.975 45.767 1.00 27.55 168 GLU F CA 1
ATOM 10395 C C . GLU F 1 171 ? 95.917 56.314 45.975 1.00 26.98 168 GLU F C 1
ATOM 10396 O O . GLU F 1 171 ? 96.312 57.450 45.762 1.00 27.27 168 GLU F O 1
ATOM 10402 N N . VAL F 1 172 ? 96.720 55.321 46.343 1.00 27.03 169 VAL F N 1
ATOM 10403 C CA . VAL F 1 172 ? 98.181 55.453 46.414 1.00 26.99 169 VAL F CA 1
ATOM 10404 C C . VAL F 1 172 ? 98.771 55.720 45.020 1.00 26.87 169 VAL F C 1
ATOM 10405 O O . VAL F 1 172 ? 99.653 56.576 44.867 1.00 27.03 169 VAL F O 1
ATOM 10409 N N . HIS F 1 173 ? 98.263 55.008 44.011 1.00 26.16 170 HIS F N 1
ATOM 10410 C CA . HIS F 1 173 ? 98.634 55.223 42.606 1.00 25.48 170 HIS F CA 1
ATOM 10411 C C . HIS F 1 173 ? 98.347 56.654 42.149 1.00 25.45 170 HIS F C 1
ATOM 10412 O O . HIS F 1 173 ? 99.179 57.308 41.511 1.00 25.29 170 HIS F O 1
ATOM 10419 N N . THR F 1 174 ? 97.147 57.131 42.467 1.00 25.55 171 THR F N 1
ATOM 10420 C CA . THR F 1 174 ? 96.634 58.392 41.931 1.00 25.81 171 THR F CA 1
ATOM 10421 C C . THR F 1 174 ? 97.257 59.617 42.607 1.00 26.23 171 THR F C 1
ATOM 10422 O O . THR F 1 174 ? 97.379 60.670 41.978 1.00 25.96 171 THR F O 1
ATOM 10426 N N . THR F 1 175 ? 97.640 59.492 43.881 1.00 26.75 172 THR F N 1
ATOM 10427 C CA . THR F 1 175 ? 98.115 60.667 44.633 1.00 27.24 172 THR F CA 1
ATOM 10428 C C . THR F 1 175 ? 99.318 61.412 44.009 1.00 26.98 172 THR F C 1
ATOM 10429 O O . THR F 1 175 ? 99.198 62.614 43.734 1.00 27.27 172 THR F O 1
ATOM 10433 N N . PRO F 1 176 ? 100.460 60.723 43.770 1.00 26.92 173 PRO F N 1
ATOM 10434 C CA . PRO F 1 176 ? 101.596 61.446 43.172 1.00 26.76 173 PRO F CA 1
ATOM 10435 C C . PRO F 1 176 ? 101.495 61.681 41.643 1.00 26.69 173 PRO F C 1
ATOM 10436 O O . PRO F 1 176 ? 102.297 62.442 41.069 1.00 26.77 173 PRO F O 1
ATOM 10440 N N . THR F 1 177 ? 100.515 61.060 40.990 1.00 25.86 174 THR F N 1
ATOM 10441 C CA . THR F 1 177 ? 100.444 61.114 39.525 1.00 25.29 174 THR F CA 1
ATOM 10442 C C . THR F 1 177 ? 99.574 62.250 38.971 1.00 24.62 174 THR F C 1
ATOM 10443 O O . THR F 1 177 ? 99.729 62.655 37.814 1.00 24.31 174 THR F O 1
ATOM 10447 N N . LEU F 1 178 ? 98.661 62.768 39.796 1.00 24.36 175 LEU F N 1
ATOM 10448 C CA . LEU F 1 178 ? 97.787 63.886 39.377 1.00 24.18 175 LEU F CA 1
ATOM 10449 C C . LEU F 1 178 ? 98.573 65.095 38.878 1.00 24.06 175 LEU F C 1
ATOM 10450 O O . LEU F 1 178 ? 98.187 65.699 37.872 1.00 23.87 175 LEU F O 1
ATOM 10455 N N . ALA F 1 179 ? 99.683 65.421 39.546 1.00 23.75 176 ALA F N 1
ATOM 10456 C CA . ALA F 1 179 ? 100.530 66.566 39.148 1.00 23.61 176 ALA F CA 1
ATOM 10457 C C . ALA F 1 179 ? 101.051 66.465 37.704 1.00 23.50 176 ALA F C 1
ATOM 10458 O O . ALA F 1 179 ? 101.303 67.484 37.061 1.00 23.62 176 ALA F O 1
ATOM 10460 N N . TYR F 1 180 ? 101.179 65.237 37.191 1.00 23.07 177 TYR F N 1
ATOM 10461 C CA . TYR F 1 180 ? 101.730 64.998 35.845 1.00 22.58 177 TYR F CA 1
ATOM 10462 C C . TYR F 1 180 ? 100.744 65.191 34.703 1.00 22.38 177 TYR F C 1
ATOM 10463 O O . TYR F 1 180 ? 101.142 65.232 33.530 1.00 22.19 177 TYR F O 1
ATOM 10472 N N . LEU F 1 181 ? 99.467 65.347 35.038 1.00 22.35 178 LEU F N 1
ATOM 10473 C CA . LEU F 1 181 ? 98.419 65.525 34.029 1.00 22.33 178 LEU F CA 1
ATOM 10474 C C . LEU F 1 181 ? 98.472 66.831 33.253 1.00 22.27 178 LEU F C 1
ATOM 10475 O O . LEU F 1 181 ? 97.886 66.936 32.167 1.00 22.18 178 LEU F O 1
ATOM 10480 N N . VAL F 1 182 ? 99.169 67.833 33.788 1.00 22.25 179 VAL F N 1
ATOM 10481 C CA . VAL F 1 182 ? 99.425 69.069 33.021 1.00 22.13 179 VAL F CA 1
ATOM 10482 C C . VAL F 1 182 ? 100.364 68.811 31.838 1.00 21.97 179 VAL F C 1
ATOM 10483 O O . VAL F 1 182 ? 100.375 69.554 30.844 1.00 21.80 179 VAL F O 1
ATOM 10487 N N . ASN F 1 183 ? 101.133 67.729 31.949 1.00 21.56 180 ASN F N 1
ATOM 10488 C CA . ASN F 1 183 ? 102.233 67.424 31.032 1.00 21.74 180 ASN F CA 1
ATOM 10489 C C . ASN F 1 183 ? 102.064 66.120 30.239 1.00 20.71 180 ASN F C 1
ATOM 10490 O O . ASN F 1 183 ? 102.719 65.934 29.202 1.00 20.68 180 ASN F O 1
ATOM 10495 N N . VAL F 1 184 ? 101.226 65.222 30.754 1.00 19.66 181 VAL F N 1
ATOM 10496 C CA . VAL F 1 184 ? 101.050 63.861 30.223 1.00 19.05 181 VAL F CA 1
ATOM 10497 C C . VAL F 1 184 ? 99.554 63.518 30.082 1.00 19.07 181 VAL F C 1
ATOM 10498 O O . VAL F 1 184 ? 98.794 63.624 31.043 1.00 18.98 181 VAL F O 1
ATOM 10502 N N . LYS F 1 185 ? 99.145 63.098 28.886 1.00 18.83 182 LYS F N 1
ATOM 10503 C CA . LYS F 1 185 ? 97.791 62.581 28.677 1.00 18.83 182 LYS F CA 1
ATOM 10504 C C . LYS F 1 185 ? 97.832 61.084 28.883 1.00 18.90 182 LYS F C 1
ATOM 10505 O O . LYS F 1 185 ? 98.790 60.427 28.477 1.00 19.11 182 LYS F O 1
ATOM 10511 N N . ARG F 1 186 ? 96.807 60.540 29.531 1.00 18.71 183 ARG F N 1
ATOM 10512 C CA . ARG F 1 186 ? 96.719 59.104 29.770 1.00 18.67 183 ARG F CA 1
ATOM 10513 C C . ARG F 1 186 ? 95.371 58.568 29.293 1.00 18.67 183 ARG F C 1
ATOM 10514 O O . ARG F 1 186 ? 94.378 59.302 29.245 1.00 18.52 183 ARG F O 1
ATOM 10522 N N . LYS F 1 187 ? 95.353 57.289 28.917 1.00 18.25 184 LYS F N 1
ATOM 10523 C CA . LYS F 1 187 ? 94.121 56.592 28.566 1.00 18.00 184 LYS F CA 1
ATOM 10524 C C . LYS F 1 187 ? 94.249 55.111 28.901 1.00 17.80 184 LYS F C 1
ATOM 10525 O O . LYS F 1 187 ? 95.223 54.463 28.505 1.00 17.88 184 LYS F O 1
ATOM 10531 N N . LEU F 1 188 ? 93.275 54.596 29.648 1.00 17.55 185 LEU F N 1
ATOM 10532 C CA . LEU F 1 188 ? 93.261 53.208 30.109 1.00 17.39 185 LEU F CA 1
ATOM 10533 C C . LEU F 1 188 ? 92.287 52.354 29.304 1.00 17.41 185 LEU F C 1
ATOM 10534 O O . LEU F 1 188 ? 91.123 52.728 29.122 1.00 18.18 185 LEU F O 1
ATOM 10539 N N . TYR F 1 189 ? 92.778 51.223 28.812 1.00 17.33 186 TYR F N 1
ATOM 10540 C CA . TYR F 1 189 ? 91.954 50.185 28.211 1.00 17.34 186 TYR F CA 1
ATOM 10541 C C . TYR F 1 189 ? 92.066 48.923 29.064 1.00 17.65 186 TYR F C 1
ATOM 10542 O O . TYR F 1 189 ? 93.128 48.640 29.641 1.00 17.40 186 TYR F O 1
ATOM 10551 N N . HIS F 1 190 ? 90.968 48.169 29.134 1.00 17.67 187 HIS F N 1
ATOM 10552 C CA . HIS F 1 190 ? 90.868 46.954 29.950 1.00 17.74 187 HIS F CA 1
ATOM 10553 C C . HIS F 1 190 ? 90.831 45.719 29.063 1.00 18.02 187 HIS F C 1
ATOM 10554 O O . HIS F 1 190 ? 90.051 45.662 28.113 1.00 17.89 187 HIS F O 1
ATOM 10561 N N . SER F 1 191 ? 91.665 44.731 29.388 1.00 18.16 188 SER F N 1
ATOM 10562 C CA . SER F 1 191 ? 91.985 43.632 28.454 1.00 18.63 188 SER F CA 1
ATOM 10563 C C . SER F 1 191 ? 91.686 42.223 28.965 1.00 18.94 188 SER F C 1
ATOM 10564 O O . SER F 1 191 ? 91.640 41.301 28.172 1.00 19.09 188 SER F O 1
ATOM 10567 N N . THR F 1 192 ? 91.480 42.052 30.268 1.00 19.26 189 THR F N 1
ATOM 10568 C CA . THR F 1 192 ? 91.251 40.706 30.824 1.00 20.09 189 THR F CA 1
ATOM 10569 C C . THR F 1 192 ? 90.146 39.957 30.062 1.00 20.63 189 THR F C 1
ATOM 10570 O O . THR F 1 192 ? 89.067 40.486 29.828 1.00 20.49 189 THR F O 1
ATOM 10574 N N . GLY F 1 193 ? 90.468 38.746 29.624 1.00 21.34 190 GLY F N 1
ATOM 10575 C CA . GLY F 1 193 ? 89.538 37.923 28.852 1.00 21.71 190 GLY F CA 1
ATOM 10576 C C . GLY F 1 193 ? 89.560 38.172 27.359 1.00 22.23 190 GLY F C 1
ATOM 10577 O O . GLY F 1 193 ? 89.172 37.304 26.587 1.00 23.12 190 GLY F O 1
ATOM 10578 N N . LEU F 1 194 ? 90.026 39.351 26.953 1.00 22.16 191 LEU F N 1
ATOM 10579 C CA . LEU F 1 194 ? 90.053 39.773 25.549 1.00 22.06 191 LEU F CA 1
ATOM 10580 C C . LEU F 1 194 ? 91.426 39.532 24.973 1.00 22.28 191 LEU F C 1
ATOM 10581 O O . LEU F 1 194 ? 91.617 39.483 23.759 1.00 22.38 191 LEU F O 1
ATOM 10586 N N . ASP F 1 195 ? 92.399 39.434 25.868 1.00 22.49 192 ASP F N 1
ATOM 10587 C CA . ASP F 1 195 ? 93.787 39.254 25.486 1.00 22.87 192 ASP F CA 1
ATOM 10588 C C . ASP F 1 195 ? 94.543 38.688 26.667 1.00 23.09 192 ASP F C 1
ATOM 10589 O O . ASP F 1 195 ? 94.000 38.553 27.769 1.00 22.80 192 ASP F O 1
ATOM 10594 N N . ASP F 1 196 ? 95.824 38.384 26.436 1.00 23.30 193 ASP F N 1
ATOM 10595 C CA . ASP F 1 196 ? 96.676 37.787 27.440 1.00 23.94 193 ASP F CA 1
ATOM 10596 C C . ASP F 1 196 ? 97.323 38.846 28.358 1.00 23.80 193 ASP F C 1
ATOM 10597 O O . ASP F 1 196 ? 98.421 38.640 28.878 1.00 24.34 193 ASP F O 1
ATOM 10602 N N . THR F 1 197 ? 96.659 39.981 28.534 1.00 23.07 194 THR F N 1
ATOM 10603 C CA . THR F 1 197 ? 97.075 40.978 29.531 1.00 22.36 194 THR F CA 1
ATOM 10604 C C . THR F 1 197 ? 95.842 41.546 30.224 1.00 21.36 194 THR F C 1
ATOM 10605 O O . THR F 1 197 ? 94.715 41.218 29.831 1.00 20.91 194 THR F O 1
ATOM 10609 N N . ASP F 1 198 ? 96.042 42.369 31.258 1.00 20.33 195 ASP F N 1
ATOM 10610 C CA . ASP F 1 198 ? 94.913 42.942 32.006 1.00 19.69 195 ASP F CA 1
ATOM 10611 C C . ASP F 1 198 ? 94.544 44.366 31.570 1.00 19.02 195 ASP F C 1
ATOM 10612 O O . ASP F 1 198 ? 93.371 44.744 31.561 1.00 18.69 195 ASP F O 1
ATOM 10617 N N . PHE F 1 199 ? 95.557 45.155 31.225 1.00 18.30 196 PHE F N 1
ATOM 10618 C CA . PHE F 1 199 ? 95.352 46.541 30.817 1.00 17.73 196 PHE F CA 1
ATOM 10619 C C . PHE F 1 199 ? 96.289 46.911 29.693 1.00 17.40 196 PHE F C 1
ATOM 10620 O O . PHE F 1 199 ? 97.343 46.301 29.526 1.00 17.22 196 PHE F O 1
ATOM 10628 N N . ILE F 1 200 ? 95.871 47.891 28.900 1.00 16.88 197 ILE F N 1
ATOM 10629 C CA . ILE F 1 200 ? 96.754 48.604 28.005 1.00 16.41 197 ILE F CA 1
ATOM 10630 C C . ILE F 1 200 ? 96.732 50.050 28.465 1.00 16.25 197 ILE F C 1
ATOM 10631 O O . ILE F 1 200 ? 95.682 50.700 28.478 1.00 15.93 197 ILE F O 1
ATOM 10636 N N . THR F 1 201 ? 97.893 50.536 28.884 1.00 16.08 198 THR F N 1
ATOM 10637 C CA . THR F 1 201 ? 98.030 51.924 29.289 1.00 16.29 198 THR F CA 1
ATOM 10638 C C . THR F 1 201 ? 98.635 52.712 28.138 1.00 16.16 198 THR F C 1
ATOM 10639 O O . THR F 1 201 ? 99.540 52.243 27.465 1.00 16.70 198 THR F O 1
ATOM 10643 N N . TYR F 1 202 ? 98.105 53.902 27.904 1.00 16.12 199 TYR F N 1
ATOM 10644 C CA . TYR F 1 202 ? 98.415 54.676 26.710 1.00 16.18 199 TYR F CA 1
ATOM 10645 C C . TYR F 1 202 ? 98.712 56.091 27.160 1.00 16.26 199 TYR F C 1
ATOM 10646 O O . TYR F 1 202 ? 97.936 56.677 27.913 1.00 17.19 199 TYR F O 1
ATOM 10655 N N . PHE F 1 203 ? 99.835 56.642 26.728 1.00 16.27 200 PHE F N 1
ATOM 10656 C CA . PHE F 1 203 ? 100.241 57.974 27.159 1.00 16.25 200 PHE F CA 1
ATOM 10657 C C . PHE F 1 203 ? 100.706 58.806 25.996 1.00 16.64 200 PHE F C 1
ATOM 10658 O O . PHE F 1 203 ? 101.320 58.272 25.062 1.00 16.38 200 PHE F O 1
ATOM 10666 N N . GLU F 1 204 ? 100.404 60.108 26.059 1.00 16.87 201 GLU F N 1
ATOM 10667 C CA . GLU F 1 204 ? 100.934 61.103 25.113 1.00 17.38 201 GLU F CA 1
ATOM 10668 C C . GLU F 1 204 ? 101.614 62.220 25.897 1.00 17.34 201 GLU F C 1
ATOM 10669 O O . GLU F 1 204 ? 101.123 62.633 26.946 1.00 17.20 201 GLU F O 1
ATOM 10675 N N . THR F 1 205 ? 102.741 62.707 25.383 1.00 17.72 202 THR F N 1
ATOM 10676 C CA . THR F 1 205 ? 103.466 63.786 26.047 1.00 18.25 202 THR F CA 1
ATOM 10677 C C . THR F 1 205 ? 104.386 64.512 25.068 1.00 18.30 202 THR F C 1
ATOM 10678 O O . THR F 1 205 ? 104.787 63.944 24.048 1.00 17.95 202 THR F O 1
ATOM 10682 N N . ASP F 1 206 ? 104.678 65.779 25.354 1.00 18.69 203 ASP F N 1
ATOM 10683 C CA . ASP F 1 206 ? 105.739 66.490 24.637 1.00 19.58 203 ASP F CA 1
ATOM 10684 C C . ASP F 1 206 ? 107.017 66.504 25.470 1.00 19.63 203 ASP F C 1
ATOM 10685 O O . ASP F 1 206 ? 108.070 66.910 24.982 1.00 20.08 203 ASP F O 1
ATOM 10690 N N . ASP F 1 207 ? 106.906 66.050 26.721 1.00 19.46 204 ASP F N 1
ATOM 10691 C CA . ASP F 1 207 ? 107.958 66.198 27.718 1.00 19.55 204 ASP F CA 1
ATOM 10692 C C . ASP F 1 207 ? 108.387 64.849 28.275 1.00 19.06 204 ASP F C 1
ATOM 10693 O O . ASP F 1 207 ? 107.855 64.377 29.269 1.00 19.05 204 ASP F O 1
ATOM 10698 N N . LEU F 1 208 ? 109.372 64.225 27.648 1.00 18.98 205 LEU F N 1
ATOM 10699 C CA . LEU F 1 208 ? 109.740 62.876 28.056 1.00 18.64 205 LEU F CA 1
ATOM 10700 C C . LEU F 1 208 ? 110.450 62.828 29.397 1.00 18.73 205 LEU F C 1
ATOM 10701 O O . LEU F 1 208 ? 110.454 61.782 30.049 1.00 18.52 205 LEU F O 1
ATOM 10706 N N . THR F 1 209 ? 111.039 63.953 29.818 1.00 18.97 206 THR F N 1
ATOM 10707 C CA . THR F 1 209 ? 111.593 64.036 31.166 1.00 19.25 206 THR F CA 1
ATOM 10708 C C . THR F 1 209 ? 110.478 63.930 32.212 1.00 19.08 206 THR F C 1
ATOM 10709 O O . THR F 1 209 ? 110.629 63.223 33.200 1.00 19.39 206 THR F O 1
ATOM 10713 N N . ALA F 1 210 ? 109.356 64.628 31.996 1.00 19.21 207 ALA F N 1
ATOM 10714 C CA . ALA F 1 210 ? 108.212 64.503 32.888 1.00 18.88 207 ALA F CA 1
ATOM 10715 C C . ALA F 1 210 ? 107.731 63.047 32.917 1.00 18.51 207 ALA F C 1
ATOM 10716 O O . ALA F 1 210 ? 107.403 62.510 33.972 1.00 18.74 207 ALA F O 1
ATOM 10718 N N . PHE F 1 211 ? 107.702 62.396 31.759 1.00 18.58 208 PHE F N 1
ATOM 10719 C CA . PHE F 1 211 ? 107.281 60.991 31.716 1.00 18.82 208 PHE F CA 1
ATOM 10720 C C . PHE F 1 211 ? 108.195 60.043 32.511 1.00 18.96 208 PHE F C 1
ATOM 10721 O O . PHE F 1 211 ? 107.709 59.112 33.180 1.00 18.77 208 PHE F O 1
ATOM 10729 N N . ASN F 1 212 ? 109.506 60.262 32.418 1.00 18.67 209 ASN F N 1
ATOM 10730 C CA . ASN F 1 212 ? 110.477 59.516 33.228 1.00 18.64 209 ASN F CA 1
ATOM 10731 C C . ASN F 1 212 ? 110.267 59.782 34.719 1.00 18.87 209 ASN F C 1
ATOM 10732 O O . ASN F 1 212 ? 110.339 58.849 35.522 1.00 18.92 209 ASN F O 1
ATOM 10737 N N . ASN F 1 213 ? 110.005 61.038 35.094 1.00 19.14 210 ASN F N 1
ATOM 10738 C CA . ASN F 1 213 ? 109.736 61.364 36.498 1.00 19.48 210 ASN F CA 1
ATOM 10739 C C . ASN F 1 213 ? 108.443 60.725 36.987 1.00 19.63 210 ASN F C 1
ATOM 10740 O O . ASN F 1 213 ? 108.373 60.204 38.103 1.00 19.74 210 ASN F O 1
ATOM 10745 N N . LEU F 1 214 ? 107.418 60.752 36.142 1.00 20.08 211 LEU F N 1
ATOM 10746 C CA . LEU F 1 214 ? 106.163 60.058 36.430 1.00 20.36 211 LEU F CA 1
ATOM 10747 C C . LEU F 1 214 ? 106.410 58.585 36.736 1.00 20.81 211 LEU F C 1
ATOM 10748 O O . LEU F 1 214 ? 105.994 58.085 37.778 1.00 20.51 211 LEU F O 1
ATOM 10753 N N . MET F 1 215 ? 107.099 57.885 35.841 1.00 21.82 212 MET F N 1
ATOM 10754 C CA . MET F 1 215 ? 107.375 56.458 36.066 1.00 22.93 212 MET F CA 1
ATOM 10755 C C . MET F 1 215 ? 108.169 56.209 37.343 1.00 23.50 212 MET F C 1
ATOM 10756 O O . MET F 1 215 ? 107.924 55.230 38.071 1.00 23.37 212 MET F O 1
ATOM 10761 N N . LEU F 1 216 ? 109.114 57.102 37.626 1.00 24.24 213 LEU F N 1
ATOM 10762 C CA . LEU F 1 216 ? 109.884 57.016 38.863 1.00 24.86 213 LEU F CA 1
ATOM 10763 C C . LEU F 1 216 ? 109.030 57.290 40.111 1.00 25.57 213 LEU F C 1
ATOM 10764 O O . LEU F 1 216 ? 109.220 56.636 41.144 1.00 25.45 213 LEU F O 1
ATOM 10769 N N . SER F 1 217 ? 108.082 58.229 40.009 1.00 26.44 214 SER F N 1
ATOM 10770 C CA . SER F 1 217 ? 107.130 58.490 41.104 1.00 27.53 214 SER F CA 1
ATOM 10771 C C . SER F 1 217 ? 106.295 57.250 41.405 1.00 28.09 214 SER F C 1
ATOM 10772 O O . SER F 1 217 ? 105.982 56.970 42.558 1.00 28.11 214 SER F O 1
ATOM 10775 N N . LEU F 1 218 ? 105.954 56.501 40.359 1.00 28.91 215 LEU F N 1
ATOM 10776 C CA . LEU F 1 218 ? 105.193 55.269 40.505 1.00 29.81 215 LEU F CA 1
ATOM 10777 C C . LEU F 1 218 ? 106.043 54.126 41.048 1.00 30.53 215 LEU F C 1
ATOM 10778 O O . LEU F 1 218 ? 105.570 53.368 41.890 1.00 30.51 215 LEU F O 1
ATOM 10783 N N . ALA F 1 219 ? 107.287 54.001 40.573 1.00 31.48 216 ALA F N 1
ATOM 10784 C CA . ALA F 1 219 ? 108.206 52.972 41.091 1.00 32.55 216 ALA F CA 1
ATOM 10785 C C . ALA F 1 219 ? 108.404 53.112 42.614 1.00 33.55 216 ALA F C 1
ATOM 10786 O O . ALA F 1 219 ? 108.605 52.119 43.307 1.00 33.79 216 ALA F O 1
ATOM 10788 N N . GLN F 1 220 ? 108.327 54.348 43.114 1.00 34.70 217 GLN F N 1
ATOM 10789 C CA . GLN F 1 220 ? 108.488 54.669 44.534 1.00 35.90 217 GLN F CA 1
ATOM 10790 C C . GLN F 1 220 ? 107.248 54.317 45.340 1.00 36.04 217 GLN F C 1
ATOM 10796 N N . SER F 1 232 ? 106.903 47.129 30.961 1.00 40.45 229 SER F N 1
ATOM 10797 C CA . SER F 1 232 ? 106.781 45.732 30.666 1.00 39.13 229 SER F CA 1
ATOM 10798 C C . SER F 1 232 ? 107.543 45.569 29.424 1.00 37.56 229 SER F C 1
ATOM 10799 O O . SER F 1 232 ? 108.754 45.543 29.475 1.00 38.72 229 SER F O 1
ATOM 10802 N N . PRO F 1 233 ? 106.895 45.492 28.310 1.00 35.30 230 PRO F N 1
ATOM 10803 C CA . PRO F 1 233 ? 107.532 45.959 27.115 1.00 33.48 230 PRO F CA 1
ATOM 10804 C C . PRO F 1 233 ? 107.001 47.378 26.949 1.00 31.37 230 PRO F C 1
ATOM 10805 O O . PRO F 1 233 ? 105.821 47.585 26.861 1.00 30.95 230 PRO F O 1
ATOM 10809 N N . THR F 1 234 ? 107.884 48.345 26.958 1.00 28.75 231 THR F N 1
ATOM 10810 C CA . THR F 1 234 ? 107.506 49.701 26.705 1.00 27.01 231 THR F CA 1
ATOM 10811 C C . THR F 1 234 ? 107.644 49.979 25.245 1.00 26.06 231 THR F C 1
ATOM 10812 O O . THR F 1 234 ? 108.644 49.673 24.685 1.00 26.53 231 THR F O 1
ATOM 10816 N N . THR F 1 235 ? 106.638 50.553 24.634 1.00 23.92 232 THR F N 1
ATOM 10817 C CA . THR F 1 235 ? 106.760 51.016 23.254 1.00 22.27 232 THR F CA 1
ATOM 10818 C C . THR F 1 235 ? 106.777 52.537 23.223 1.00 21.34 232 THR F C 1
ATOM 10819 O O . THR F 1 235 ? 105.846 53.175 23.717 1.00 21.30 232 THR F O 1
ATOM 10823 N N . LEU F 1 236 ? 107.836 53.110 22.646 1.00 20.23 233 LEU F N 1
ATOM 10824 C CA . LEU F 1 236 ? 107.977 54.572 22.523 1.00 19.45 233 LEU F CA 1
ATOM 10825 C C . LEU F 1 236 ? 108.004 54.935 21.054 1.00 18.86 233 LEU F C 1
ATOM 10826 O O . LEU F 1 236 ? 108.760 54.367 20.275 1.00 18.58 233 LEU F O 1
ATOM 10831 N N . GLY F 1 237 ? 107.159 55.880 20.670 1.00 18.50 234 GLY F N 1
ATOM 10832 C CA . GLY F 1 237 ? 107.075 56.279 19.279 1.00 17.94 234 GLY F CA 1
ATOM 10833 C C . GLY F 1 237 ? 106.776 57.761 19.172 1.00 17.79 234 GLY F C 1
ATOM 10834 O O . GLY F 1 237 ? 106.603 58.450 20.176 1.00 17.11 234 GLY F O 1
ATOM 10835 N N . THR F 1 238 ? 106.696 58.239 17.946 1.00 17.85 235 THR F N 1
ATOM 10836 C CA . THR F 1 238 ? 106.340 59.621 17.713 1.00 18.29 235 THR F CA 1
ATOM 10837 C C . THR F 1 238 ? 105.018 59.740 16.952 1.00 18.34 235 THR F C 1
ATOM 10838 O O . THR F 1 238 ? 104.650 58.877 16.159 1.00 17.68 235 THR F O 1
ATOM 10842 N N . ILE F 1 239 ? 104.328 60.848 17.218 1.00 18.74 236 ILE F N 1
ATOM 10843 C CA . ILE F 1 239 ? 102.998 61.134 16.702 1.00 18.84 236 ILE F CA 1
ATOM 10844 C C . ILE F 1 239 ? 103.094 61.929 15.394 1.00 19.61 236 ILE F C 1
ATOM 10845 O O . ILE F 1 239 ? 103.767 62.962 15.331 1.00 20.05 236 ILE F O 1
ATOM 10850 N N . HIS F 1 240 ? 102.457 61.427 14.347 1.00 20.01 237 HIS F N 1
ATOM 10851 C CA . HIS F 1 240 ? 102.433 62.097 13.040 1.00 21.15 237 HIS F CA 1
ATOM 10852 C C . HIS F 1 240 ? 101.110 61.772 12.383 1.00 21.49 237 HIS F C 1
ATOM 10853 O O . HIS F 1 240 ? 100.357 60.947 12.882 1.00 21.50 237 HIS F O 1
ATOM 10860 N N . SER F 1 241 ? 100.843 62.420 11.253 1.00 21.92 238 SER F N 1
ATOM 10861 C CA . SER F 1 241 ? 99.751 62.026 10.400 1.00 22.37 238 SER F CA 1
ATOM 10862 C C . SER F 1 241 ? 100.112 60.658 9.811 1.00 22.35 238 SER F C 1
ATOM 10863 O O . SER F 1 241 ? 101.300 60.340 9.648 1.00 22.64 238 SER F O 1
ATOM 10866 N N . PRO F 1 242 ? 99.100 59.814 9.552 1.00 22.41 239 PRO F N 1
ATOM 10867 C CA . PRO F 1 242 ? 99.406 58.494 9.028 1.00 22.40 239 PRO F CA 1
ATOM 10868 C C . PRO F 1 242 ? 100.245 58.503 7.728 1.00 22.91 239 PRO F C 1
ATOM 10869 O O . PRO F 1 242 ? 101.165 57.692 7.597 1.00 22.46 239 PRO F O 1
ATOM 10873 N N . GLU F 1 243 ? 99.952 59.405 6.799 1.00 23.29 240 GLU F N 1
ATOM 10874 C CA . GLU F 1 243 ? 100.698 59.443 5.540 1.00 24.41 240 GLU F CA 1
ATOM 10875 C C . GLU F 1 243 ? 102.162 59.853 5.740 1.00 24.09 240 GLU F C 1
ATOM 10876 O O . GLU F 1 243 ? 103.036 59.359 5.008 1.00 24.36 240 GLU F O 1
ATOM 10882 N N . ASP F 1 244 ? 102.434 60.714 6.728 1.00 23.90 241 ASP F N 1
ATOM 10883 C CA . ASP F 1 244 ? 103.824 61.051 7.073 1.00 24.40 241 ASP F CA 1
ATOM 10884 C C . ASP F 1 244 ? 104.610 59.858 7.623 1.00 23.97 241 ASP F C 1
ATOM 10885 O O . ASP F 1 244 ? 105.765 59.653 7.227 1.00 24.34 241 ASP F O 1
ATOM 10890 N N . VAL F 1 245 ? 103.989 59.087 8.523 1.00 23.45 242 VAL F N 1
ATOM 10891 C CA . VAL F 1 245 ? 104.585 57.856 9.031 1.00 23.00 242 VAL F CA 1
ATOM 10892 C C . VAL F 1 245 ? 104.958 56.928 7.893 1.00 23.37 242 VAL F C 1
ATOM 10893 O O . VAL F 1 245 ? 106.091 56.461 7.832 1.00 23.17 242 VAL F O 1
ATOM 10897 N N . ILE F 1 246 ? 104.014 56.659 6.990 1.00 24.13 243 ILE F N 1
ATOM 10898 C CA . ILE F 1 246 ? 104.289 55.760 5.856 1.00 25.05 243 ILE F CA 1
ATOM 10899 C C . ILE F 1 246 ? 105.399 56.316 4.944 1.00 25.80 243 ILE F C 1
ATOM 10900 O O . ILE F 1 246 ? 106.287 55.566 4.515 1.00 25.91 243 ILE F O 1
ATOM 10905 N N . LYS F 1 247 ? 105.345 57.619 4.664 1.00 26.90 244 LYS F N 1
ATOM 10906 C CA . LYS F 1 247 ? 106.385 58.291 3.874 1.00 28.15 244 LYS F CA 1
ATOM 10907 C C . LYS F 1 247 ? 107.762 58.119 4.496 1.00 28.61 244 LYS F C 1
ATOM 10908 O O . LYS F 1 247 ? 108.724 57.866 3.793 1.00 28.76 244 LYS F O 1
ATOM 10914 N N . ALA F 1 248 ? 107.844 58.258 5.815 1.00 29.37 245 ALA F N 1
ATOM 10915 C CA . ALA F 1 248 ? 109.094 58.065 6.543 1.00 30.33 245 ALA F CA 1
ATOM 10916 C C . ALA F 1 248 ? 109.633 56.630 6.424 1.00 31.05 245 ALA F C 1
ATOM 10917 O O . ALA F 1 248 ? 110.840 56.416 6.463 1.00 31.55 245 ALA F O 1
ATOM 10919 N N . LEU F 1 249 ? 108.732 55.662 6.263 1.00 32.00 246 LEU F N 1
ATOM 10920 C CA . LEU F 1 249 ? 109.096 54.250 6.139 1.00 33.13 246 LEU F CA 1
ATOM 10921 C C . LEU F 1 249 ? 109.400 53.832 4.695 1.00 34.49 246 LEU F C 1
ATOM 10922 O O . LEU F 1 249 ? 110.073 52.817 4.457 1.00 34.35 246 LEU F O 1
ATOM 10927 N N . ALA F 1 250 ? 108.903 54.615 3.740 1.00 36.25 247 ALA F N 1
ATOM 10928 C CA . ALA F 1 250 ? 109.147 54.355 2.322 1.00 38.47 247 ALA F CA 1
ATOM 10929 C C . ALA F 1 250 ? 110.590 54.694 1.952 1.00 40.30 247 ALA F C 1
ATOM 10930 O O . ALA F 1 250 ? 111.204 54.016 1.117 1.00 40.71 247 ALA F O 1
ATOM 10932 N N . ASP F 1 251 ? 111.108 55.751 2.581 1.00 42.26 248 ASP F N 1
ATOM 10933 C CA . ASP F 1 251 ? 112.488 56.188 2.407 1.00 44.16 248 ASP F CA 1
ATOM 10934 C C . ASP F 1 251 ? 113.437 55.124 2.951 1.00 44.41 248 ASP F C 1
ATOM 10935 O O . ASP F 1 251 ? 114.449 54.810 2.330 1.00 45.17 248 ASP F O 1
#

Sequence (1375 aa):
KIERGTILTQPGVFGVFTMFKLRPDWNKVPAMERKGAAEEVKKLIEKHKDNVLVDLYLTRGLETNSDFFFRINAYDLAKAQTFMREFRSTTIGKNADVFETLVGVTKPLNYISKDKSPGLNAGLSSATYSGPAPRYVIVIPVKKNAEWWNMSPEERLKEMEVHTTPTLAYLVNVKRKLYHSTGLDDTDFITYFETDDLTAFNNLMLSLAQTTLGTIHSPEDVIKALADIERGTILTQPGVFGVFTMFKLRPDWNKVPAMERKGAAEEVKKLIEKHKDNVLVDLYLTRGLETNSDFFFRINAYDLAKAQTFMREFRSTTIGKNADVFETLVGVTKPLNYISKDKSPGLNAGLSSATYSGPAPRYVIVIPVKKNAEWWNMSPEERLKEMEVHTTPTLAYLVNVKRKLYHSTGLDDTDFITYFETDDLTAFNNLMLSLAQGSPTTLGTIHSPEDVIKALADERGTILTQPGVFGVFTMFKLRPDWNKVPAMERKGAAEEVKKLIEKHKDNVLVDLYLTRGLETNSDFFFRINAYDLAKAQTFMREFRSTTIGKNADVFETLVGVTKPLNYISKDKSPGLNAGLSSATYSGPAPRYVIVIPVKKNAEWWNMSPEERLKEMEVHTTPTLAYLVNVKRKLYHSTGLDDTDFITYFETDDLTAFNNLMLSLAQSPTTLGTIHSPEDVIKALADKIERGTILTQPGVFGVFTMFKLRPDWNKVPAMERKGAAEEVKKLIEKHKDNVLVDLYLTRGLETNSDFFFRINAYDLAKAQTFMREFRSTTIGKNADVFETLVGVTKPLNYISKDKSPGLNAGLSSATYSGPAPRYVIVIPVKKNAEWWNMSPEERLKEMEVHTTPTLAYLVNVKRKLYHSTGLDDTDFITYFETDDLTAFNNLMLSLAQSPTTLGTIHSPEDVIKALADKIERGTILTQPGVFGVFTMFKLRPDWNKVPAMERKGAAEEVKKLIEKHKDNVLVDLYLTRGLETNSDFFFRINAYDLAKAQTFMREFRSTTIGKNADVFETLVGVTKPLNYISKDKSPGLNAGLSSATYSGPAPRYVIVIPVKKNAEWWNMSPEERLKEMEVHTTPTLAYLVNVKRKLYHSTGLDDTDFITYFETDDLTAFNNLMLSLAQSPTTLGTIHSPEDVIKALADIERGTILTQPGVFGVFTMFKLRPDWNKVPAMERKGAAEEVKKLIEKHKDNVLVDLYLTRGLETNSDFFFRINAYDLAKAQTFMREFRSTTIGKNADVFETLVGVTKPLNYISKDKSPGLNAGLSSATYSGPAPRYVIVIPVKKNAEWWNMSPEERLKEMEVHTTPTLAYLVNVKRKLYHSTGLDDTDFITYFETDDLTAFNNLMLSLAQSPTTLGTIHSPEDVIKALAD

Organism: NCBI:txid146939